Protein AF-A0A673C4E5-F1 (afdb_monomer)

Sequence (750 aa):
MSKHEDSWERLDKEFDHCLLDMKPYVLKHPNKTERQRCAIWIKKFCDPASWGSGLLGRRNRNLYARLLLHMLKRGDLEGPFNTKPEPGTLKTLPTYMVMTNLQLLQVEELFRKNGEIEEVKSLYRAKQKESEELIRKLERKVQSVLRESQVICESKEKQIAELKKMSDQSADSLKNEWEKKRHAAVAKIEQEKFELQKKHTENIQELLEDTNLRLAKMEAEYNARSQATEQTVRELEFRVKQQSVEVEKGNTLRQKVTQEKAHLEIHIASISAELQEANRRNTMLQKEKEEQSEHYEQTLQKLHAKHETDLSHFQQEHTLSTAKASELIEELEKTVAQLRQQIQDSEHQRQKQVRRLIIFSRLLQVCFCGSILISACVLGYRDVESQLDRARETQRQQIQQADIALEQFKKQVELSSEKAYTDMKLQMEKVEEDLIRSKSLRENQAKEFSQQLDALRQKYEQQMAEQRMQHEQERTRLQQQHSAEKDSLVQERQREVNSLERQARAALQQHQQHTQEWRKRDAQIISDLEAQLTNLNEELQGAHVQHKQQLAEMALLWEEEKQKAFLDKEASLDRLCSDMERIRSDLEGSYQQERDAAQEKTNSRLKQIEKEYSQKLTKSAQVISFLIHLFSPLSFSIPFFPPTELLERTSTDGGGKEALQEKVESLQRQLHSSEKKLLSKELETEEKVTLVRKEYEEKIKGLMPAELRQELEDTIASLKAQVRASLCLWRHLTTFHWGFVYTPPVRSAK

Foldseek 3Di:
DCPFVVLLVVLVVLLVVLVVLCVVLLVPQPDPVLNVLVVQLVVLLVDDFAQDDGNVSSVQSSQSSVLQSLCSVVNHDDPPSVDRDDPHHDDHDDPVSRPPSVVVVVVVVVVVVVVVVVVVVVVVVVVVVVVVVVVVVVVVVVVVVVVVVVVVVVVVVVVVVVVVVVVVVVVVVVVVVVVVVVVVVVVVVVVVVVVVVVVVVVVVVVVVVVVVVVVVVVVVVVVVVVVVVVVVVVVVVVVVVVVVVVVVVVVVVVVVVVVVVVVVVVVVVVVVVVVVVVVVVVVVVVVVVVVVVVVVVVVVVVVVVVVVVVVVVVVVVVVVVVVVVVVVVVVVVVVVVVVVVVVVVVVVVPDDDDDDDDDDDYDYDDDDDDDDDDDYDDDDDDDPVVVVVVVVVVVVVVVVVVVVVVVVVVVVVVVVVVVVVVVVVVVVVVVVVVVVVVVVVVVVVVVVVVVVVVVVVVVVVVVVVVVVVVVVVVVVVVVVVVVVVVVVVVVVVVVVVVVVVVVVVVVVVVVVVVVVVVVVVVVVVVVVVVVVVVVVVVVVVVVVVVVVVVVVVVVVVVVVVVVVVVVVVVVVVVVVVVVVVVVVVVVVVVVVVVVVVVVVVVVVVVVVVVVVVVVVVVVCVVVPPPDDDDDDDDDDDDDDDDDYYDDYYYDDDDDDDPVVVVVVVVVVVVVVVVVVVVVVVVVVVVVVVVVVVVVVVVVVVVVDDPVVVVVVVVVVVVVVVVVVVVVVVVVVVVCVVVVVVDDDDDDDDD

pLDDT: mean 80.07, std 18.92, range [21.81, 98.12]

Radius of gyration: 120.3 Å; Cα contacts (8 Å, |Δi|>4): 89; chains: 1; bounding box: 249×100×386 Å

Mean predicted aligned error: 24.3 Å

Secondary structure (DSSP, 8-state):
-GGGTHHHHHHHHHHHHHHHHHHHHHHH-S-HHHHHHHHHHHHHHT-HHHH-SSHHHHHHHHHHHHHHHHHHHHT---TTTTSPPPSSS-PPPPHHHHHHHHHHHHHHHHHHHHHHHHHHHHHHHHHHHHHHHHHHHHHHHHHHHHHHHHHHHHHHHHHHHHHHHHHHHHHHHHHHHHHHHHHHHHHHHHHHHHHHHHHHHHHHHHHHHHHHHHHHHHHHHHHHHHHHHHHHHHHHHHHHHHHHHHHHHHHHHHHHHHHHHHHHHHHHHHHHHHHHHHHHHHHHHHHHHHHHHHHHHHHHHHHHHHHHHHHHHHHHHHHHHHHHHHHHHHHHHHHHHHHHHHHHHHHTTS--------------------------------SHHHHHHHHHHHHHHHHHHHHHHHHHHHHHHHHHHHHHHHHHHHHHHHHHHHHHHHHHHHHHHHHHHHHHHHHHHHHHHHHHHHHHHHHHHHHHHHHHHHHHHHHHHHHHHHHHHHHHHHHHHHHHHHHHHHHHHHHHHHHHHHHHHHHHHHHHHHHHHHHHHHHHHHHHHHHHHHHHHHHHHHHHHHHHHHHHHHHHHHHHHHHHHHHHHHHHHHHHHHHHHHHHHHHHHHHHHHHHHTT-SS------------------------------SHHHHHHHHHHHHHHHHHHHHHHHHHHHHHHHHHHHHHHHHHHHHHTS-HHHHHHHHHHHHHHHHHHHHHHHHHHHHHHHHHHTT--PPP----

Solvent-accessible surface area (backbone atoms only — not comparable to full-atom values): 42411 Å² total; per-residue (Å²): 131,62,87,59,52,66,65,45,52,56,47,47,59,51,37,54,51,48,51,61,66,29,47,66,43,53,76,63,42,84,52,65,72,55,39,50,32,50,53,52,49,50,53,41,68,72,33,70,83,33,36,40,88,60,72,66,22,50,54,48,44,40,50,55,46,53,51,51,39,52,27,50,74,74,69,56,71,55,85,74,60,65,44,79,82,71,89,63,57,62,77,81,82,63,68,75,73,54,54,61,65,55,54,53,59,54,51,57,54,49,55,53,53,53,48,58,50,50,52,52,52,48,54,49,53,49,54,50,51,53,50,52,53,48,47,63,49,49,54,54,50,52,56,44,54,51,52,53,49,48,54,51,49,56,52,50,50,50,53,50,52,51,53,46,53,55,50,52,54,51,50,50,50,52,47,52,48,52,52,50,53,49,52,53,52,49,54,50,52,53,49,52,51,48,54,50,52,48,50,54,50,49,55,50,50,52,54,51,49,53,51,49,54,52,47,54,49,50,50,51,54,49,51,53,52,50,52,53,51,52,48,54,49,53,51,50,52,50,52,49,54,51,49,51,54,51,50,50,51,52,48,54,50,51,49,50,56,50,50,53,49,52,54,49,53,51,50,52,51,48,54,50,51,52,49,52,49,53,50,50,50,51,56,47,56,51,46,57,49,48,55,48,48,52,52,51,49,56,49,50,52,54,52,50,56,47,51,54,51,54,51,52,49,52,53,51,52,50,52,56,49,54,50,55,57,49,55,56,48,57,54,50,53,54,55,58,54,56,62,57,56,64,54,58,68,63,56,70,79,76,68,80,86,84,88,83,85,85,92,89,88,92,94,90,92,91,92,84,93,85,93,94,93,92,90,90,91,88,88,81,94,78,71,69,65,71,52,54,57,53,53,52,50,54,50,51,52,52,50,53,54,49,53,53,50,50,56,49,52,49,51,52,49,50,57,50,49,52,48,52,50,52,52,53,49,53,50,47,54,51,51,50,50,53,49,50,54,50,48,52,51,54,53,48,52,52,50,51,52,51,52,53,52,52,55,50,48,50,51,51,53,47,53,54,49,51,53,50,51,49,53,51,51,50,51,52,49,52,52,48,49,53,49,52,51,52,52,49,51,51,52,48,54,50,50,50,53,57,47,52,51,50,51,52,51,49,53,51,50,50,54,49,50,51,52,53,50,49,53,50,52,53,51,47,54,48,52,55,48,51,51,50,53,51,50,55,48,50,52,51,50,51,51,51,51,50,53,52,46,52,54,48,54,50,51,48,53,56,49,50,54,50,48,48,64,42,51,58,49,49,59,47,47,54,49,51,49,52,53,50,51,48,53,49,50,54,49,52,50,51,52,49,50,52,49,50,52,50,50,48,54,48,48,53,54,48,51,52,50,50,52,58,50,46,62,51,47,63,64,48,53,79,72,62,82,81,70,80,89,86,92,85,92,90,89,91,85,90,89,93,90,91,85,94,90,90,92,88,91,87,89,86,87,88,87,88,62,64,84,55,52,61,52,51,52,52,51,50,57,49,50,55,57,49,50,57,54,48,55,55,48,52,51,57,48,50,54,50,52,52,51,53,50,49,52,51,51,50,51,57,53,72,74,46,58,69,66,62,48,48,54,50,50,51,49,51,48,49,50,53,48,51,53,48,50,51,51,50,50,52,52,47,51,52,50,57,62,50,56,78,76,65,82,81,80,91,80,90,80,136

InterPro domains:
  IPR027831 Domain of unknown function DUF4485 [PF14846] (11-96)
  IPR055310 Centrosomal protein of 112 kDa [PTHR18871] (110-355)

Organism: NCBI:txid375764

Structure (mmCIF, N/CA/C/O backbone):
data_AF-A0A673C4E5-F1
#
_entry.id   AF-A0A673C4E5-F1
#
loop_
_atom_site.group_PDB
_atom_site.id
_atom_site.type_symbol
_atom_site.label_atom_id
_atom_site.label_alt_id
_atom_site.label_comp_id
_atom_site.label_asym_id
_atom_site.label_entity_id
_atom_site.label_seq_id
_atom_site.pdbx_PDB_ins_code
_atom_site.Cartn_x
_atom_site.Cartn_y
_atom_site.Cartn_z
_atom_site.occupancy
_atom_site.B_iso_or_equiv
_atom_site.auth_seq_id
_atom_site.auth_comp_id
_atom_site.auth_asym_id
_atom_site.auth_atom_id
_atom_site.pdbx_PDB_model_num
ATOM 1 N N . MET A 1 1 ? 56.520 -20.745 -122.681 1.00 41.62 1 MET A N 1
ATOM 2 C CA . MET A 1 1 ? 57.682 -21.421 -122.053 1.00 41.62 1 MET A CA 1
ATOM 3 C C . MET A 1 1 ? 58.240 -20.626 -120.852 1.00 41.62 1 MET A C 1
ATOM 5 O O . MET A 1 1 ? 59.419 -20.742 -120.548 1.00 41.62 1 MET A O 1
ATOM 9 N N . SER A 1 2 ? 57.422 -19.867 -120.108 1.00 53.09 2 SER A N 1
ATOM 10 C CA . SER A 1 2 ? 57.928 -18.725 -119.317 1.00 53.09 2 SER A CA 1
ATOM 11 C C . SER A 1 2 ? 58.584 -19.019 -117.961 1.00 53.09 2 SER A C 1
ATOM 13 O O . SER A 1 2 ? 59.345 -18.189 -117.477 1.00 53.09 2 SER A O 1
ATOM 15 N N . LYS A 1 3 ? 58.387 -20.197 -117.344 1.00 52.28 3 LYS A N 1
ATOM 16 C CA . LYS A 1 3 ? 58.922 -20.492 -115.989 1.00 52.28 3 LYS A CA 1
ATOM 17 C C . LYS A 1 3 ? 60.459 -20.443 -115.854 1.00 52.28 3 LYS A C 1
ATOM 19 O O . LYS A 1 3 ? 60.964 -20.518 -114.735 1.00 52.28 3 LYS A O 1
ATOM 24 N N . HIS A 1 4 ? 61.211 -20.328 -116.951 1.00 47.28 4 HIS A N 1
ATOM 25 C CA . HIS A 1 4 ? 62.660 -20.099 -116.907 1.00 47.28 4 HIS A CA 1
ATOM 26 C C . HIS A 1 4 ? 63.066 -18.618 -116.959 1.00 47.28 4 HIS A C 1
ATOM 28 O O . HIS A 1 4 ? 64.137 -18.289 -116.452 1.00 47.28 4 HIS A O 1
ATOM 34 N N . GLU A 1 5 ? 62.224 -17.732 -117.495 1.00 53.78 5 GLU A N 1
ATOM 35 C CA . GLU A 1 5 ? 62.552 -16.319 -117.739 1.00 53.78 5 GLU A CA 1
ATOM 36 C C . GLU A 1 5 ? 62.464 -15.486 -116.445 1.00 53.78 5 GLU A C 1
ATOM 38 O O . GLU A 1 5 ? 63.414 -14.773 -116.117 1.00 53.78 5 GLU A O 1
ATOM 43 N N . ASP A 1 6 ? 61.438 -15.700 -115.609 1.00 58.31 6 ASP A N 1
ATOM 44 C CA . ASP A 1 6 ? 61.324 -15.082 -114.269 1.00 58.31 6 ASP A CA 1
ATOM 45 C C . ASP A 1 6 ? 62.566 -15.342 -113.392 1.00 58.31 6 ASP A C 1
ATOM 47 O O . ASP A 1 6 ? 63.070 -14.470 -112.675 1.00 58.31 6 ASP A O 1
ATOM 51 N N . SER A 1 7 ? 63.100 -16.569 -113.455 1.00 63.78 7 SER A N 1
ATOM 52 C CA . SER A 1 7 ? 64.293 -16.957 -112.695 1.00 63.78 7 SER A CA 1
ATOM 53 C C . SER A 1 7 ? 65.597 -16.437 -113.311 1.00 63.78 7 SER A C 1
ATOM 55 O O . SER A 1 7 ? 66.643 -16.551 -112.666 1.00 63.78 7 SER A O 1
ATOM 57 N N . TRP A 1 8 ? 65.569 -15.901 -114.531 1.00 73.62 8 TRP A N 1
ATOM 58 C CA . TRP A 1 8 ? 66.708 -15.251 -115.174 1.00 73.62 8 TRP A CA 1
ATOM 59 C C . TRP A 1 8 ? 66.759 -13.766 -114.820 1.00 73.62 8 TRP A C 1
ATOM 61 O O . TRP A 1 8 ? 67.805 -13.318 -114.345 1.00 73.62 8 TRP A O 1
ATOM 71 N N . GLU A 1 9 ? 65.636 -13.045 -114.920 1.00 75.44 9 GLU A N 1
ATOM 72 C CA . GLU A 1 9 ? 65.556 -11.641 -114.493 1.00 75.44 9 GLU A CA 1
ATOM 73 C C . GLU A 1 9 ? 65.931 -11.456 -113.022 1.00 75.44 9 GLU A C 1
ATOM 75 O O . GLU A 1 9 ? 66.705 -10.560 -112.687 1.00 75.44 9 GLU A O 1
ATOM 80 N N . ARG A 1 10 ? 65.410 -12.307 -112.125 1.00 78.00 10 ARG A N 1
ATOM 81 C CA . ARG A 1 10 ? 65.698 -12.191 -110.687 1.00 78.00 10 ARG A CA 1
ATOM 82 C C . ARG A 1 10 ? 67.192 -12.337 -110.379 1.00 78.00 10 ARG A C 1
ATOM 84 O O . ARG A 1 10 ? 67.679 -11.698 -109.452 1.00 78.00 10 ARG A O 1
ATOM 91 N N . LEU A 1 11 ? 67.917 -13.150 -111.150 1.00 81.69 11 LEU A N 1
ATOM 92 C CA . LEU A 1 11 ? 69.365 -13.307 -110.997 1.00 81.69 11 LEU A CA 1
ATOM 93 C C . LEU A 1 11 ? 70.153 -12.158 -111.635 1.00 81.69 11 LEU A C 1
ATOM 95 O O . LEU A 1 11 ? 71.233 -11.849 -111.143 1.00 81.69 11 LEU A O 1
ATOM 99 N N . ASP A 1 12 ? 69.648 -11.503 -112.679 1.00 82.25 12 ASP A N 1
ATOM 100 C CA . ASP A 1 12 ? 70.285 -10.285 -113.202 1.00 82.25 12 ASP A CA 1
ATOM 101 C C . ASP A 1 12 ? 70.071 -9.108 -112.246 1.00 82.25 12 ASP A C 1
ATOM 103 O O . ASP A 1 12 ? 71.049 -8.545 -111.772 1.00 82.25 12 ASP A O 1
ATOM 107 N N . LYS A 1 13 ? 68.838 -8.860 -111.787 1.00 84.12 13 LYS A N 1
ATOM 108 C CA . LYS A 1 13 ? 68.521 -7.815 -110.789 1.00 84.12 13 LYS A CA 1
ATOM 109 C C . LYS A 1 13 ? 69.311 -7.970 -109.475 1.00 84.12 13 LYS A C 1
ATOM 111 O O . LYS A 1 13 ? 69.670 -6.976 -108.840 1.00 84.12 13 LYS A O 1
ATOM 116 N N . GLU A 1 14 ? 69.606 -9.210 -109.074 1.00 81.56 14 GLU A N 1
ATOM 117 C CA . GLU A 1 14 ? 70.487 -9.550 -107.943 1.00 81.56 14 GLU A CA 1
ATOM 118 C C . GLU A 1 14 ? 71.975 -9.258 -108.233 1.00 81.56 14 GLU A C 1
ATOM 120 O O . GLU A 1 14 ? 72.704 -8.798 -107.351 1.00 81.56 14 GLU A O 1
ATOM 125 N N . PHE A 1 15 ? 72.431 -9.511 -109.461 1.00 86.00 15 PHE A N 1
ATOM 126 C CA . PHE A 1 15 ? 73.790 -9.213 -109.912 1.00 86.00 15 PHE A CA 1
ATOM 127 C C . PHE A 1 15 ? 74.025 -7.706 -110.061 1.00 86.00 15 PHE A C 1
ATOM 129 O O . PHE A 1 15 ? 75.049 -7.212 -109.598 1.00 86.00 15 PHE A O 1
ATOM 136 N N . ASP A 1 16 ? 73.056 -6.972 -110.605 1.00 85.31 16 ASP A N 1
ATOM 137 C CA . ASP A 1 16 ? 73.108 -5.519 -110.772 1.00 85.31 16 ASP A CA 1
ATOM 138 C C . ASP A 1 16 ? 73.201 -4.808 -109.415 1.00 85.31 16 ASP A C 1
ATOM 140 O O . ASP A 1 16 ? 74.056 -3.941 -109.229 1.00 85.31 16 ASP A O 1
ATOM 144 N N . HIS A 1 17 ? 72.414 -5.245 -108.421 1.00 84.56 17 HIS A N 1
ATOM 145 C CA . HIS A 1 17 ? 72.583 -4.801 -107.033 1.00 84.56 17 HIS A CA 1
ATOM 146 C C . HIS A 1 17 ? 73.992 -5.094 -106.511 1.00 84.56 17 HIS A C 1
ATOM 148 O O . HIS A 1 17 ? 74.620 -4.217 -105.926 1.00 84.56 17 HIS A O 1
ATOM 154 N N . CYS A 1 18 ? 74.522 -6.295 -106.754 1.00 84.25 18 CYS A N 1
ATOM 155 C CA . CYS A 1 18 ? 75.868 -6.666 -106.321 1.00 84.25 18 CYS A CA 1
ATOM 156 C C . CYS A 1 18 ? 76.960 -5.797 -106.981 1.00 84.25 18 CYS A C 1
ATOM 158 O O . CYS A 1 18 ? 77.915 -5.407 -106.310 1.00 84.25 18 CYS A O 1
ATOM 160 N N . LEU A 1 19 ? 76.805 -5.425 -108.258 1.00 84.06 19 LEU A N 1
ATOM 161 C CA . LEU A 1 19 ? 77.699 -4.500 -108.965 1.00 84.06 19 LEU A CA 1
ATOM 162 C C . LEU A 1 19 ? 77.609 -3.059 -108.438 1.00 84.06 19 LEU A C 1
ATOM 164 O O . LEU A 1 19 ? 78.641 -2.395 -108.299 1.00 84.06 19 LEU A O 1
ATOM 168 N N . LEU A 1 20 ? 76.403 -2.572 -108.126 1.00 85.31 20 LEU A N 1
ATOM 169 C CA . LEU A 1 20 ? 76.204 -1.263 -107.494 1.00 85.31 20 LEU A CA 1
ATOM 170 C C . LEU A 1 20 ? 76.880 -1.215 -106.117 1.00 85.31 20 LEU A C 1
ATOM 172 O O . LEU A 1 20 ? 77.634 -0.279 -105.845 1.00 85.31 20 LEU A O 1
ATOM 176 N N . ASP A 1 21 ? 76.697 -2.260 -105.308 1.00 83.75 21 ASP A N 1
ATOM 177 C CA . ASP A 1 21 ? 77.337 -2.424 -104.001 1.00 83.75 21 ASP A CA 1
ATOM 178 C C . ASP A 1 21 ? 78.870 -2.505 -104.106 1.00 83.75 21 ASP A C 1
ATOM 180 O O . ASP A 1 21 ? 79.573 -1.950 -103.266 1.00 83.75 21 ASP A O 1
ATOM 184 N N . MET A 1 22 ? 79.417 -3.157 -105.143 1.00 84.94 22 MET A N 1
ATOM 185 C CA . MET A 1 22 ? 80.870 -3.239 -105.376 1.00 84.94 22 MET A CA 1
ATOM 186 C C . MET A 1 22 ? 81.494 -1.886 -105.710 1.00 84.94 22 MET A C 1
ATOM 188 O O . MET A 1 22 ? 82.628 -1.614 -105.307 1.00 84.94 22 MET A O 1
ATOM 192 N N . LYS A 1 23 ? 80.788 -1.060 -106.490 1.00 82.69 23 LYS A N 1
ATOM 193 C CA . LYS A 1 23 ? 81.294 0.182 -107.093 1.00 82.69 23 LYS A CA 1
ATOM 194 C C . LYS A 1 23 ? 82.092 1.074 -106.122 1.00 82.69 23 LYS A C 1
ATOM 196 O O . LYS A 1 23 ? 83.216 1.433 -106.487 1.00 82.69 23 LYS A O 1
ATOM 201 N N . PRO A 1 24 ? 81.614 1.418 -104.904 1.00 83.44 24 PRO A N 1
ATOM 202 C CA . PRO A 1 24 ? 82.397 2.216 -103.958 1.00 83.44 24 PRO A CA 1
ATOM 203 C C . PRO A 1 24 ? 83.691 1.529 -103.496 1.00 83.44 24 PRO A C 1
ATOM 205 O O . PRO A 1 24 ? 84.716 2.203 -103.407 1.00 83.44 24 PRO A O 1
ATOM 208 N N . TYR A 1 25 ? 83.680 0.217 -103.239 1.00 83.44 25 TYR A N 1
ATOM 209 C CA . TYR A 1 25 ? 84.856 -0.515 -102.748 1.00 83.44 25 TYR A CA 1
ATOM 210 C C . TYR A 1 25 ? 85.902 -0.722 -103.849 1.00 83.44 25 TYR A C 1
ATOM 212 O O . TYR A 1 25 ? 87.081 -0.469 -103.620 1.00 83.44 25 TYR A O 1
ATOM 220 N N . VAL A 1 26 ? 85.490 -1.082 -105.074 1.00 82.25 26 VAL A N 1
ATOM 221 C CA . VAL A 1 26 ? 86.413 -1.225 -106.218 1.00 82.25 26 VAL A CA 1
ATOM 222 C C . VAL A 1 26 ? 87.093 0.106 -106.536 1.00 82.25 26 VAL A C 1
ATOM 224 O O . VAL A 1 26 ? 88.314 0.156 -106.670 1.00 82.25 26 VAL A O 1
ATOM 227 N N . LEU A 1 27 ? 86.334 1.203 -106.634 1.00 83.19 27 LEU A N 1
ATOM 228 C CA . LEU A 1 27 ? 86.898 2.510 -106.991 1.00 83.19 27 LEU A CA 1
ATOM 229 C C . LEU A 1 27 ? 87.848 3.057 -105.915 1.00 83.19 27 LEU A C 1
ATOM 231 O O . LEU A 1 27 ? 88.844 3.696 -106.261 1.00 83.19 27 LEU A O 1
ATOM 235 N N . LYS A 1 28 ? 87.576 2.776 -104.633 1.00 80.56 28 LYS A N 1
ATOM 236 C CA . LYS A 1 28 ? 88.424 3.178 -103.499 1.00 80.56 28 LYS A CA 1
ATOM 237 C C . LYS A 1 28 ? 89.560 2.193 -103.187 1.00 80.56 28 LYS A C 1
ATOM 239 O O . LYS A 1 28 ? 90.436 2.545 -102.404 1.00 80.56 28 LYS A O 1
ATOM 244 N N . HIS A 1 29 ? 89.594 1.005 -103.802 1.00 80.38 29 HIS A N 1
ATOM 245 C CA . HIS A 1 29 ? 90.559 -0.052 -103.474 1.00 80.38 29 HIS A CA 1
ATOM 246 C C . HIS A 1 29 ? 92.016 0.443 -103.583 1.00 80.38 29 HIS A C 1
ATOM 248 O O . HIS A 1 29 ? 92.402 0.883 -104.674 1.00 80.38 29 HIS A O 1
ATOM 254 N N . PRO A 1 30 ? 92.839 0.388 -102.517 1.00 78.06 30 PRO A N 1
ATOM 255 C CA . PRO A 1 30 ? 94.116 1.108 -102.464 1.00 78.06 30 PRO A CA 1
ATOM 256 C C . PRO A 1 30 ? 95.132 0.594 -103.491 1.00 78.06 30 PRO A C 1
ATOM 258 O O . PRO A 1 30 ? 95.766 1.380 -104.195 1.00 78.06 30 PRO A O 1
ATOM 261 N N . ASN A 1 31 ? 95.246 -0.726 -103.649 1.00 80.69 31 ASN A N 1
ATOM 262 C CA . ASN A 1 31 ? 96.171 -1.329 -104.603 1.00 80.69 31 ASN A CA 1
ATOM 263 C C . ASN A 1 31 ? 95.641 -1.226 -106.048 1.00 80.69 31 ASN A C 1
ATOM 265 O O . ASN A 1 31 ? 94.621 -1.827 -106.404 1.00 80.69 31 ASN A O 1
ATOM 269 N N . LYS A 1 32 ? 96.376 -0.496 -106.900 1.00 82.38 32 LYS A N 1
ATOM 270 C CA . LYS A 1 32 ? 96.081 -0.272 -108.329 1.00 82.38 32 LYS A CA 1
ATOM 271 C C . LYS A 1 32 ? 96.042 -1.571 -109.149 1.00 82.38 32 LYS A C 1
ATOM 273 O O . LYS A 1 32 ? 95.197 -1.709 -110.033 1.00 82.38 32 LYS A O 1
ATOM 278 N N . THR A 1 33 ? 96.915 -2.528 -108.842 1.00 80.44 33 THR A N 1
ATOM 279 C CA . THR A 1 33 ? 97.034 -3.817 -109.546 1.00 80.44 33 THR A CA 1
ATOM 280 C C . THR A 1 33 ? 95.901 -4.773 -109.164 1.00 80.44 33 THR A C 1
ATOM 282 O O . THR A 1 33 ? 95.445 -5.568 -109.986 1.00 80.44 33 THR A O 1
ATOM 285 N N . GLU A 1 34 ? 95.401 -4.700 -107.928 1.00 82.44 34 GLU A N 1
ATOM 286 C CA . GLU A 1 34 ? 94.146 -5.363 -107.538 1.00 82.44 34 GLU A CA 1
ATOM 287 C C . GLU A 1 34 ? 92.924 -4.670 -108.141 1.00 82.44 34 GLU A C 1
ATOM 289 O O . GLU A 1 34 ? 92.082 -5.352 -108.712 1.00 82.44 34 GLU A O 1
ATOM 294 N N . ARG A 1 35 ? 92.864 -3.331 -108.154 1.00 83.00 35 ARG A N 1
ATOM 295 C CA . ARG A 1 35 ? 91.781 -2.591 -108.825 1.00 83.00 35 ARG A CA 1
ATOM 296 C C . ARG A 1 35 ? 91.640 -2.993 -110.301 1.00 83.00 35 ARG A C 1
ATOM 298 O O . ARG A 1 35 ? 90.527 -3.191 -110.783 1.00 83.00 35 ARG A O 1
ATOM 305 N N . GLN A 1 36 ? 92.762 -3.186 -111.002 1.00 82.00 36 GLN A N 1
ATOM 306 C CA . GLN A 1 36 ? 92.778 -3.731 -112.364 1.00 82.00 36 GLN A CA 1
ATOM 307 C C . GLN A 1 36 ? 92.357 -5.210 -112.433 1.00 82.00 36 GLN A C 1
ATOM 309 O O . GLN A 1 36 ? 91.584 -5.557 -113.324 1.00 82.00 36 GLN A O 1
ATOM 314 N N . ARG A 1 37 ? 92.793 -6.082 -111.507 1.00 84.81 37 ARG A N 1
ATOM 315 C CA . ARG A 1 37 ? 92.315 -7.482 -111.432 1.00 84.81 37 ARG A CA 1
ATOM 316 C C . ARG A 1 37 ? 90.797 -7.549 -111.221 1.00 84.81 37 ARG A C 1
ATOM 318 O O . ARG A 1 37 ? 90.124 -8.239 -111.981 1.00 84.81 37 ARG A O 1
ATOM 325 N N . CYS A 1 38 ? 90.248 -6.773 -110.287 1.00 83.38 38 CYS A N 1
ATOM 326 C CA . CYS A 1 38 ? 88.807 -6.665 -110.046 1.00 83.38 38 CYS A CA 1
ATOM 327 C C . CYS A 1 38 ? 88.056 -6.160 -111.281 1.00 83.38 38 CYS A C 1
ATOM 329 O O . CYS A 1 38 ? 87.043 -6.743 -111.647 1.00 83.38 38 CYS A O 1
ATOM 331 N N . ALA A 1 39 ? 88.566 -5.138 -111.978 1.00 84.69 39 ALA A N 1
ATOM 332 C CA . ALA A 1 39 ? 87.960 -4.659 -113.222 1.00 84.69 39 ALA A CA 1
ATOM 333 C C . ALA A 1 39 ? 87.948 -5.731 -114.334 1.00 84.69 39 ALA A C 1
ATOM 335 O O . ALA A 1 39 ? 86.976 -5.823 -115.079 1.00 84.69 39 ALA A O 1
ATOM 336 N N . ILE A 1 40 ? 88.986 -6.573 -114.427 1.00 84.44 40 ILE A N 1
ATOM 337 C CA . ILE A 1 40 ? 89.034 -7.701 -115.374 1.00 84.44 40 ILE A CA 1
ATOM 338 C C . ILE A 1 40 ? 88.035 -8.803 -114.972 1.00 84.44 40 ILE A C 1
ATOM 340 O O . ILE A 1 40 ? 87.325 -9.318 -115.834 1.00 84.44 40 ILE A O 1
ATOM 344 N N . TRP A 1 41 ? 87.931 -9.140 -113.682 1.00 87.75 41 TRP A N 1
ATOM 345 C CA . TRP A 1 41 ? 86.951 -10.114 -113.181 1.00 87.75 41 TRP A CA 1
ATOM 346 C C . TRP A 1 41 ? 85.504 -9.635 -113.339 1.00 87.75 41 TRP A C 1
ATOM 348 O O . TRP A 1 41 ? 84.670 -10.398 -113.817 1.00 87.75 41 TRP A O 1
ATOM 358 N N . ILE A 1 42 ? 85.215 -8.366 -113.044 1.00 86.12 42 ILE A N 1
ATOM 359 C CA . ILE A 1 42 ? 83.902 -7.748 -113.274 1.00 86.12 42 ILE A CA 1
ATOM 360 C C . ILE A 1 42 ? 83.583 -7.718 -114.772 1.00 86.12 42 ILE A C 1
ATOM 362 O O . ILE A 1 42 ? 82.487 -8.112 -115.161 1.00 86.12 42 ILE A O 1
ATOM 366 N N . LYS A 1 43 ? 84.547 -7.358 -115.635 1.00 85.38 43 LYS A N 1
ATOM 367 C CA . LYS A 1 43 ? 84.365 -7.452 -117.092 1.00 85.38 43 LYS A CA 1
ATOM 368 C C . LYS A 1 43 ? 84.037 -8.883 -117.536 1.00 85.38 43 LYS A C 1
ATOM 370 O O . LYS A 1 43 ? 83.206 -9.038 -118.422 1.00 85.38 43 LYS A O 1
ATOM 375 N N . LYS A 1 44 ? 84.623 -9.910 -116.905 1.00 83.12 44 LYS A N 1
ATOM 376 C CA . LYS A 1 44 ? 84.242 -11.312 -117.139 1.00 83.12 44 LYS A CA 1
ATOM 377 C C . LYS A 1 44 ? 82.812 -11.590 -116.654 1.00 83.12 44 LYS A C 1
ATOM 379 O O . LYS A 1 44 ? 82.006 -12.107 -117.412 1.00 83.12 44 LYS A O 1
ATOM 384 N N . PHE A 1 45 ? 82.430 -11.184 -115.444 1.00 85.25 45 PHE A N 1
ATOM 385 C CA . PHE A 1 45 ? 81.052 -11.381 -114.963 1.00 85.25 45 PHE A CA 1
ATOM 386 C C . PHE A 1 45 ? 79.990 -10.733 -115.872 1.00 85.25 45 PHE A C 1
ATOM 388 O O . PHE A 1 45 ? 78.899 -11.281 -116.020 1.00 85.25 45 PHE A O 1
ATOM 395 N N . CYS A 1 46 ? 80.316 -9.605 -116.508 1.00 83.81 46 CYS A N 1
ATOM 396 C CA . CYS A 1 46 ? 79.441 -8.921 -117.461 1.00 83.81 46 CYS A CA 1
ATOM 397 C C . CYS A 1 46 ? 79.469 -9.499 -118.892 1.00 83.81 46 CYS A C 1
ATOM 399 O O . CYS A 1 46 ? 78.625 -9.113 -119.692 1.00 83.81 46 CYS A O 1
ATOM 401 N N . ASP A 1 47 ? 80.399 -10.398 -119.236 1.00 81.31 47 ASP A N 1
ATOM 402 C CA . ASP A 1 47 ? 80.522 -11.009 -120.570 1.00 81.31 47 ASP A CA 1
ATOM 403 C C . ASP A 1 47 ? 79.727 -12.333 -120.648 1.00 81.31 47 ASP A C 1
ATOM 405 O O . ASP A 1 47 ? 80.164 -13.329 -120.051 1.00 81.31 47 ASP A O 1
ATOM 409 N N . PRO A 1 48 ? 78.600 -12.394 -121.397 1.00 75.56 48 PRO A N 1
ATOM 410 C CA . PRO A 1 48 ? 77.746 -13.582 -121.480 1.00 75.56 48 PRO A CA 1
ATOM 411 C C . PRO A 1 48 ? 78.440 -14.828 -122.041 1.00 75.56 48 PRO A C 1
ATOM 413 O O . PRO A 1 48 ? 78.071 -15.947 -121.679 1.00 75.56 48 PRO A O 1
ATOM 416 N N . ALA A 1 49 ? 79.464 -14.668 -122.887 1.00 72.12 49 ALA A N 1
ATOM 417 C CA . ALA A 1 49 ? 80.213 -15.800 -123.434 1.00 72.12 49 ALA A CA 1
ATOM 418 C C . ALA A 1 49 ? 81.078 -16.496 -122.366 1.00 72.12 49 ALA A C 1
ATOM 420 O O . ALA A 1 49 ? 81.481 -17.647 -122.531 1.00 72.12 49 ALA A O 1
ATOM 421 N N . SER A 1 50 ? 81.358 -15.813 -121.252 1.00 70.31 50 SER A N 1
ATOM 422 C CA . SER A 1 50 ? 82.398 -16.202 -120.299 1.00 70.31 50 SER A CA 1
ATOM 423 C C . SER A 1 50 ? 81.889 -16.844 -118.998 1.00 70.31 50 SER A C 1
ATOM 425 O O . SER A 1 50 ? 82.691 -17.376 -118.225 1.00 70.31 50 SER A O 1
ATOM 427 N N . TRP A 1 51 ? 80.574 -16.845 -118.750 1.00 70.94 51 TRP A N 1
ATOM 428 C CA . TRP A 1 51 ? 79.937 -17.568 -117.634 1.00 70.94 51 TRP A CA 1
ATOM 429 C C . TRP A 1 51 ? 78.978 -18.689 -118.072 1.00 70.94 51 TRP A C 1
ATOM 431 O O . TRP A 1 51 ? 78.558 -19.481 -117.231 1.00 70.94 51 TRP A O 1
ATOM 441 N N . GLY A 1 52 ? 78.730 -18.831 -119.380 1.00 66.56 52 GLY A N 1
ATOM 442 C CA . GLY A 1 52 ? 78.027 -19.968 -119.983 1.00 66.56 52 GLY A CA 1
ATOM 443 C C . GLY A 1 52 ? 76.500 -19.833 -119.985 1.00 66.56 52 GLY A C 1
ATOM 444 O O . GLY A 1 52 ? 75.894 -19.387 -119.014 1.00 66.56 52 GLY A O 1
ATOM 445 N N . SER A 1 53 ? 75.864 -20.237 -121.088 1.00 65.50 53 SER A N 1
ATOM 446 C CA . SER A 1 53 ? 74.417 -20.062 -121.271 1.00 65.50 53 SER A CA 1
ATOM 447 C C . SER A 1 53 ? 73.583 -20.844 -120.243 1.00 65.50 53 SER A C 1
ATOM 449 O O . SER A 1 53 ? 73.877 -21.997 -119.922 1.00 65.50 53 SER A O 1
ATOM 451 N N . GLY A 1 54 ? 72.504 -20.222 -119.762 1.00 76.94 54 GLY A N 1
ATOM 452 C CA . GLY A 1 54 ? 71.498 -20.842 -118.896 1.00 76.94 54 GLY A CA 1
ATOM 453 C C . GLY A 1 54 ? 71.562 -20.464 -117.410 1.00 76.94 54 GLY A C 1
ATOM 454 O O . GLY A 1 54 ? 72.348 -19.631 -116.955 1.00 76.94 54 GLY A O 1
ATOM 455 N N . LEU A 1 55 ? 70.671 -21.087 -116.630 1.00 74.88 55 LEU A N 1
ATOM 456 C CA . LEU A 1 55 ? 70.414 -20.735 -115.227 1.00 74.88 55 LEU A CA 1
ATOM 457 C C . LEU A 1 55 ? 71.622 -20.976 -114.304 1.00 74.88 55 LEU A C 1
ATOM 459 O O . LEU A 1 55 ? 71.850 -20.208 -113.368 1.00 74.88 55 LEU A O 1
ATOM 463 N N . LEU A 1 56 ? 72.392 -22.040 -114.557 1.00 75.00 56 LEU A N 1
ATOM 464 C CA . LEU A 1 56 ? 73.521 -22.430 -113.711 1.00 75.00 56 LEU A CA 1
ATOM 465 C C . LEU A 1 56 ? 74.682 -21.426 -113.820 1.00 75.00 56 LEU A C 1
ATOM 467 O O . LEU A 1 56 ? 75.245 -21.041 -112.798 1.00 75.00 56 LEU A O 1
ATOM 471 N N . GLY A 1 57 ? 74.966 -20.935 -115.034 1.00 78.38 57 GLY A N 1
ATOM 472 C CA . GLY A 1 57 ? 75.965 -19.893 -115.286 1.00 78.38 57 GLY A CA 1
ATOM 473 C C . GLY A 1 57 ? 75.631 -18.581 -114.573 1.00 78.38 57 GLY A C 1
ATOM 474 O O . GLY A 1 57 ? 76.476 -18.038 -113.864 1.00 78.38 57 GLY A O 1
ATOM 475 N N . ARG A 1 58 ? 74.365 -18.135 -114.642 1.00 82.12 58 ARG A N 1
ATOM 476 C CA . ARG A 1 58 ? 73.867 -16.955 -113.902 1.00 82.12 58 ARG A CA 1
ATOM 477 C C . ARG A 1 58 ? 74.023 -17.112 -112.384 1.00 82.12 58 ARG A C 1
ATOM 479 O O . ARG A 1 58 ? 74.526 -16.208 -111.725 1.00 82.12 58 ARG A O 1
ATOM 486 N N . ARG A 1 59 ? 73.658 -18.269 -111.813 1.00 80.44 59 ARG A N 1
ATOM 487 C CA . ARG A 1 59 ? 73.857 -18.537 -110.372 1.00 80.44 59 ARG A CA 1
ATOM 488 C C . ARG A 1 59 ? 75.339 -18.544 -109.986 1.00 80.44 59 ARG A C 1
ATOM 490 O O . ARG A 1 59 ? 75.692 -17.971 -108.959 1.00 80.44 59 ARG A O 1
ATOM 497 N N . ASN A 1 60 ? 76.206 -19.131 -110.813 1.00 81.38 60 ASN A N 1
ATOM 498 C CA . ASN A 1 60 ? 77.648 -19.149 -110.569 1.00 81.38 60 ASN A CA 1
ATOM 499 C C . ASN A 1 60 ? 78.247 -17.729 -110.639 1.00 81.38 60 ASN A C 1
ATOM 501 O O . ASN A 1 60 ? 78.915 -17.310 -109.697 1.00 81.38 60 ASN A O 1
ATOM 505 N N . ARG A 1 61 ? 77.914 -16.938 -111.673 1.00 86.31 61 ARG A N 1
ATOM 506 C CA . ARG A 1 61 ? 78.251 -15.502 -111.787 1.00 86.31 61 ARG A CA 1
ATOM 507 C C . ARG A 1 61 ? 77.876 -14.737 -110.514 1.00 86.31 61 ARG A C 1
ATOM 509 O O . ARG A 1 61 ? 78.704 -14.008 -109.977 1.00 86.31 61 ARG A O 1
ATOM 516 N N . ASN A 1 62 ? 76.662 -14.932 -110.000 1.00 85.44 62 ASN A N 1
ATOM 517 C CA . ASN A 1 62 ? 76.182 -14.241 -108.802 1.00 85.44 62 ASN A CA 1
ATOM 518 C C . ASN A 1 62 ? 76.915 -14.670 -107.520 1.00 85.44 62 ASN A C 1
ATOM 520 O O . ASN A 1 62 ? 77.145 -13.837 -106.646 1.00 85.44 62 ASN A O 1
ATOM 524 N N . LEU A 1 63 ? 77.311 -15.942 -107.400 1.00 82.69 63 LEU A N 1
ATOM 525 C CA . LEU A 1 63 ? 78.138 -16.426 -106.288 1.00 82.69 63 LEU A CA 1
ATOM 526 C C . LEU A 1 63 ? 79.557 -15.840 -106.346 1.00 82.69 63 LEU A C 1
ATOM 528 O O . LEU A 1 63 ? 80.044 -15.332 -105.338 1.00 82.69 63 LEU A O 1
ATOM 532 N N . TYR A 1 64 ? 80.180 -15.823 -107.528 1.00 83.38 64 TYR A N 1
ATOM 533 C CA . TYR A 1 64 ? 81.454 -15.135 -107.765 1.00 83.38 64 TYR A CA 1
ATOM 534 C C . TYR A 1 64 ? 81.369 -13.634 -107.444 1.00 83.38 64 TYR A C 1
ATOM 536 O O . TYR A 1 64 ? 82.271 -13.093 -106.806 1.00 83.38 64 TYR A O 1
ATOM 544 N N . ALA A 1 65 ? 80.278 -12.969 -107.833 1.00 85.81 65 ALA A N 1
ATOM 545 C CA . ALA A 1 65 ? 80.056 -11.560 -107.535 1.00 85.81 65 ALA A CA 1
ATOM 546 C C . ALA A 1 65 ? 79.900 -11.315 -106.025 1.00 85.81 65 ALA A C 1
ATOM 548 O O . ALA A 1 65 ? 80.625 -10.499 -105.461 1.00 85.81 65 ALA A O 1
ATOM 549 N N . ARG A 1 66 ? 79.037 -12.073 -105.335 1.00 82.69 66 ARG A N 1
ATOM 550 C CA . ARG A 1 66 ? 78.872 -11.978 -103.873 1.00 82.69 66 ARG A CA 1
ATOM 551 C C . ARG A 1 66 ? 80.182 -12.224 -103.120 1.00 82.69 66 ARG A C 1
ATOM 553 O O . ARG A 1 66 ? 80.476 -11.493 -102.177 1.00 82.69 66 ARG A O 1
ATOM 560 N N . LEU A 1 67 ? 80.987 -13.197 -103.557 1.00 83.31 67 LEU A N 1
ATOM 561 C CA . LEU A 1 67 ? 82.295 -13.485 -102.963 1.00 83.31 67 LEU A CA 1
ATOM 562 C C . LEU A 1 67 ? 83.283 -12.324 -103.168 1.00 83.31 67 LEU A C 1
ATOM 564 O O . LEU A 1 67 ? 83.921 -11.899 -102.206 1.00 83.31 67 LEU A O 1
ATOM 568 N N . LEU A 1 68 ? 83.364 -11.766 -104.384 1.00 83.75 68 LEU A N 1
ATOM 569 C CA . LEU A 1 68 ? 84.206 -10.600 -104.672 1.00 83.75 68 LEU A CA 1
ATOM 570 C C . LEU A 1 68 ? 83.765 -9.377 -103.853 1.00 83.75 68 LEU A C 1
ATOM 572 O O . LEU A 1 68 ? 84.606 -8.694 -103.278 1.00 83.75 68 LEU A O 1
ATOM 576 N N . LEU A 1 69 ? 82.458 -9.119 -103.754 1.00 83.75 69 LEU A N 1
ATOM 577 C CA . LEU A 1 69 ? 81.900 -8.026 -102.955 1.00 83.75 69 LEU A CA 1
ATOM 578 C C . LEU A 1 69 ? 82.246 -8.173 -101.465 1.00 83.75 69 LEU A C 1
ATOM 580 O O . LEU A 1 69 ? 82.611 -7.191 -100.825 1.00 83.75 69 LEU A O 1
ATOM 584 N N . HIS A 1 70 ? 82.164 -9.388 -100.917 1.00 80.06 70 HIS A N 1
ATOM 585 C CA . HIS A 1 70 ? 82.523 -9.660 -99.525 1.00 80.06 70 HIS A CA 1
ATOM 586 C C . HIS A 1 70 ? 84.026 -9.461 -99.260 1.00 80.06 70 HIS A C 1
ATOM 588 O O . HIS A 1 70 ? 84.400 -8.786 -98.302 1.00 80.06 70 HIS A O 1
ATOM 594 N N . MET A 1 71 ? 84.890 -9.971 -100.144 1.00 82.38 71 MET A N 1
ATOM 595 C CA . MET A 1 71 ? 86.342 -9.749 -100.077 1.00 82.38 71 MET A CA 1
ATOM 596 C C . MET A 1 71 ? 86.694 -8.254 -100.170 1.00 82.38 71 MET A C 1
ATOM 598 O O . MET A 1 71 ? 87.439 -7.739 -99.341 1.00 82.38 71 MET A O 1
ATOM 602 N N . LEU A 1 72 ? 86.065 -7.512 -101.088 1.00 82.12 72 LEU A N 1
ATOM 603 C CA . LEU A 1 72 ? 86.220 -6.057 -101.214 1.00 82.12 72 LEU A CA 1
ATOM 604 C C . LEU A 1 72 ? 85.708 -5.264 -99.999 1.00 82.12 72 LEU A C 1
ATOM 606 O O . LEU A 1 72 ? 86.264 -4.210 -99.698 1.00 82.12 72 LEU A O 1
ATOM 610 N N . LYS A 1 73 ? 84.666 -5.748 -99.307 1.00 79.75 73 LYS A N 1
ATOM 611 C CA . LYS A 1 73 ? 84.170 -5.160 -98.049 1.00 79.75 73 LYS A CA 1
ATOM 612 C C . LYS A 1 73 ? 85.127 -5.401 -96.876 1.00 79.75 73 LYS A C 1
ATOM 614 O O . LYS A 1 73 ? 85.231 -4.533 -96.016 1.00 79.75 73 LYS A O 1
ATOM 619 N N . ARG A 1 74 ? 85.844 -6.532 -96.864 1.00 79.12 74 ARG A N 1
ATOM 620 C CA . ARG A 1 74 ? 86.909 -6.832 -95.888 1.00 79.12 74 ARG A CA 1
ATOM 621 C C . ARG A 1 74 ? 88.238 -6.129 -96.191 1.00 79.12 74 ARG A C 1
ATOM 623 O O . ARG A 1 74 ? 88.962 -5.807 -95.259 1.00 79.12 74 ARG A O 1
ATOM 630 N N . GLY A 1 75 ? 88.544 -5.886 -97.466 1.00 75.00 75 GLY A N 1
ATOM 631 C CA . GLY A 1 75 ? 89.783 -5.249 -97.934 1.00 75.00 75 GLY A CA 1
ATOM 632 C C . GLY A 1 75 ? 90.856 -6.219 -98.452 1.00 75.00 75 GLY A C 1
ATOM 633 O O . GLY A 1 75 ? 91.789 -5.771 -99.114 1.00 75.00 75 GLY A O 1
ATOM 634 N N . ASP A 1 76 ? 90.693 -7.526 -98.225 1.00 78.50 76 ASP A N 1
ATOM 635 C CA . ASP A 1 76 ? 91.634 -8.574 -98.640 1.00 78.50 76 ASP A CA 1
ATOM 636 C C . ASP A 1 76 ? 91.109 -9.344 -99.863 1.00 78.50 76 ASP A C 1
ATOM 638 O O . ASP A 1 76 ? 90.015 -9.912 -99.833 1.00 78.50 76 ASP A O 1
ATOM 642 N N . LEU A 1 77 ? 91.898 -9.402 -100.941 1.00 80.25 77 LEU A N 1
ATOM 643 C CA . LEU A 1 77 ? 91.538 -10.083 -102.193 1.00 80.25 77 LEU A CA 1
ATOM 644 C C . LEU A 1 77 ? 92.311 -11.394 -102.370 1.00 80.25 77 LEU A C 1
ATOM 646 O O . LEU A 1 77 ? 93.413 -11.429 -102.920 1.00 80.25 77 LEU A O 1
ATOM 650 N N . GLU A 1 78 ? 91.696 -12.487 -101.927 1.00 78.62 78 GLU A N 1
ATOM 651 C CA . GLU A 1 78 ? 92.238 -13.845 -102.019 1.00 78.62 78 GLU A CA 1
ATOM 652 C C . GLU A 1 78 ? 91.917 -14.529 -103.368 1.00 78.62 78 GLU A C 1
ATOM 654 O O . GLU A 1 78 ? 91.390 -13.927 -104.310 1.00 78.62 78 GLU A O 1
ATOM 659 N N . GLY A 1 79 ? 92.272 -15.811 -103.500 1.00 73.25 79 GLY A N 1
ATOM 660 C CA . GLY A 1 79 ? 91.906 -16.622 -104.662 1.00 73.25 79 GLY A CA 1
ATOM 661 C C . GLY A 1 79 ? 90.386 -16.824 -104.754 1.00 73.25 79 GLY A C 1
ATOM 662 O O . GLY A 1 79 ? 89.757 -17.082 -103.731 1.00 73.25 79 GLY A O 1
ATOM 663 N N . PRO A 1 80 ? 89.775 -16.737 -105.953 1.00 72.50 80 PRO A N 1
ATOM 664 C CA . PRO A 1 80 ? 90.417 -16.667 -107.272 1.00 72.50 80 PRO A CA 1
ATOM 665 C C . PRO A 1 80 ? 90.804 -15.249 -107.748 1.00 72.50 80 PRO A C 1
ATOM 667 O O . PRO A 1 80 ? 91.507 -15.112 -108.750 1.00 72.50 80 PRO A O 1
ATOM 670 N N . PHE A 1 81 ? 90.381 -14.188 -107.056 1.00 84.12 81 PHE A N 1
ATOM 671 C CA . PHE A 1 81 ? 90.522 -12.794 -107.514 1.00 84.12 81 PHE A CA 1
ATOM 672 C C . PHE A 1 81 ? 91.948 -12.236 -107.439 1.00 84.12 81 PHE A C 1
ATOM 674 O O . PHE A 1 81 ? 92.286 -11.294 -108.161 1.00 84.12 81 PHE A O 1
ATOM 681 N N . ASN A 1 82 ? 92.818 -12.872 -106.654 1.00 80.12 82 ASN A N 1
ATOM 682 C CA . ASN A 1 82 ? 94.259 -12.623 -106.659 1.00 80.12 82 ASN A CA 1
ATOM 683 C C . ASN A 1 82 ? 94.953 -12.963 -108.002 1.00 80.12 82 ASN A C 1
ATOM 685 O O . ASN A 1 82 ? 96.067 -12.493 -108.240 1.00 80.12 82 ASN A O 1
ATOM 689 N N . THR A 1 83 ? 94.312 -13.698 -108.916 1.00 79.00 83 THR A N 1
ATOM 690 C CA . THR A 1 83 ? 94.844 -14.010 -110.258 1.00 79.00 83 THR A CA 1
ATOM 691 C C . THR A 1 83 ? 94.024 -13.352 -111.368 1.00 79.00 83 THR A C 1
ATOM 693 O O . THR A 1 83 ? 92.927 -12.845 -111.136 1.00 79.00 83 THR A O 1
ATOM 696 N N . LYS A 1 84 ? 94.551 -13.313 -112.600 1.00 78.31 84 LYS A N 1
ATOM 697 C CA . LYS A 1 84 ? 93.719 -13.007 -113.777 1.00 78.31 84 LYS A CA 1
ATOM 698 C C . LYS A 1 84 ? 92.812 -14.215 -114.057 1.00 78.31 84 LYS A C 1
ATOM 700 O O . LYS A 1 84 ? 93.302 -15.337 -113.951 1.00 78.31 84 LYS A O 1
ATOM 705 N N . PRO A 1 85 ? 91.539 -14.018 -114.441 1.00 80.81 85 PRO A N 1
ATOM 706 C CA . PRO A 1 85 ? 90.659 -15.133 -114.761 1.00 80.81 85 PRO A CA 1
ATOM 707 C C . PRO A 1 85 ? 91.185 -15.925 -115.962 1.00 80.81 85 PRO A C 1
ATOM 709 O O . PRO A 1 85 ? 91.617 -15.344 -116.958 1.00 80.81 85 PRO A O 1
ATOM 712 N N . GLU A 1 86 ? 91.096 -17.251 -115.878 1.00 75.31 86 GLU A N 1
ATOM 713 C CA . GLU A 1 86 ? 91.439 -18.161 -116.974 1.00 75.31 86 GLU A CA 1
ATOM 714 C C . GLU A 1 86 ? 90.557 -17.912 -118.221 1.00 75.31 86 GLU A C 1
ATOM 716 O O . GLU A 1 86 ? 89.400 -17.482 -118.079 1.00 75.31 86 GLU A O 1
ATOM 721 N N . PRO A 1 87 ? 91.049 -18.213 -119.440 1.00 71.88 87 PRO A N 1
ATOM 722 C CA . PRO A 1 87 ? 90.221 -18.263 -120.646 1.00 71.88 87 PRO A CA 1
ATOM 723 C C . PRO A 1 87 ? 89.097 -19.307 -120.537 1.00 71.88 87 PRO A C 1
ATOM 725 O O . PRO A 1 87 ? 89.262 -20.340 -119.894 1.00 71.88 87 PRO A O 1
ATOM 728 N N . GLY A 1 88 ? 87.964 -19.060 -121.201 1.00 75.69 88 GLY A N 1
ATOM 729 C CA . GLY A 1 88 ? 86.795 -19.950 -121.168 1.00 75.69 88 GLY A CA 1
ATOM 730 C C . GLY A 1 88 ? 85.816 -19.658 -120.024 1.00 75.69 88 GLY A C 1
ATOM 731 O O . GLY A 1 88 ? 85.880 -18.606 -119.382 1.00 75.69 88 GLY A O 1
ATOM 732 N N . THR A 1 89 ? 84.870 -20.569 -119.798 1.00 75.25 89 THR A N 1
ATOM 733 C CA . THR A 1 89 ? 83.741 -20.385 -118.870 1.00 75.25 89 THR A CA 1
ATOM 734 C C . THR A 1 89 ? 84.156 -20.350 -117.392 1.00 75.25 89 THR A C 1
ATOM 736 O O . THR A 1 89 ? 85.162 -20.936 -116.993 1.00 75.25 89 THR A O 1
ATOM 739 N N . LEU A 1 90 ? 83.382 -19.658 -116.546 1.00 79.19 90 LEU A N 1
ATOM 740 C CA . LEU A 1 90 ? 83.553 -19.705 -115.088 1.00 79.19 90 LEU A CA 1
ATOM 741 C C . LEU A 1 90 ? 83.384 -21.143 -114.558 1.00 79.19 90 LEU A C 1
ATOM 743 O O . LEU A 1 90 ? 82.283 -21.695 -114.594 1.00 79.19 90 LEU A O 1
ATOM 747 N N . LYS A 1 91 ? 84.464 -21.710 -114.003 1.00 77.44 91 LYS A N 1
ATOM 748 C CA . LYS A 1 91 ? 84.441 -22.919 -113.156 1.00 77.44 91 LYS A CA 1
ATOM 749 C C . LYS A 1 91 ? 83.525 -22.702 -111.940 1.00 77.44 91 LYS A C 1
ATOM 751 O O . LYS A 1 91 ? 83.264 -21.564 -111.567 1.00 77.44 91 LYS A O 1
ATOM 756 N N . THR A 1 92 ? 83.026 -23.762 -111.310 1.00 74.56 92 THR A N 1
ATOM 757 C CA . THR A 1 92 ? 82.195 -23.655 -110.091 1.00 74.56 92 THR A CA 1
ATOM 758 C C . THR A 1 92 ? 83.059 -23.348 -108.861 1.00 74.56 92 THR A C 1
ATOM 760 O O . THR A 1 92 ? 84.128 -23.939 -108.710 1.00 74.56 92 THR A O 1
ATOM 763 N N . LEU A 1 93 ? 82.603 -22.464 -107.963 1.00 74.69 93 LEU A N 1
ATOM 764 C CA . LEU A 1 93 ? 83.305 -22.196 -106.697 1.00 74.69 93 LEU A CA 1
ATOM 765 C C . LEU A 1 93 ? 83.318 -23.421 -105.757 1.00 74.69 93 LEU A C 1
ATOM 767 O O . LEU A 1 93 ? 82.295 -24.099 -105.635 1.00 74.69 93 LEU A O 1
ATOM 771 N N . PRO A 1 94 ? 84.418 -23.667 -105.018 1.00 74.25 94 PRO A N 1
ATOM 772 C CA . PRO A 1 94 ? 84.448 -24.656 -103.943 1.00 74.25 94 PRO A CA 1
ATOM 773 C C . PRO A 1 94 ? 83.475 -24.322 -102.802 1.00 74.25 94 PRO A C 1
ATOM 775 O O . PRO A 1 94 ? 83.439 -23.194 -102.308 1.00 74.25 94 PRO A O 1
ATOM 778 N N . THR A 1 95 ? 82.741 -25.324 -102.311 1.00 65.88 95 THR A N 1
ATOM 779 C CA . THR A 1 95 ? 81.677 -25.168 -101.298 1.00 65.88 95 THR A CA 1
ATOM 780 C C . THR A 1 95 ? 82.137 -24.462 -100.015 1.00 65.88 95 THR A C 1
ATOM 782 O O . THR A 1 95 ? 81.383 -23.682 -99.431 1.00 65.88 95 THR A O 1
ATOM 785 N N . TYR A 1 96 ? 83.388 -24.677 -99.590 1.00 71.44 96 TYR A N 1
ATOM 786 C CA . TYR A 1 96 ? 83.941 -24.075 -98.370 1.00 71.44 96 TYR A CA 1
ATOM 787 C C . TYR A 1 96 ? 84.078 -22.543 -98.444 1.00 71.44 96 TYR A C 1
ATOM 789 O O . TYR A 1 96 ? 84.024 -21.884 -97.409 1.00 71.44 96 TYR A O 1
ATOM 797 N N . MET A 1 97 ? 84.198 -21.962 -99.646 1.00 66.06 97 MET A N 1
ATOM 798 C CA . MET A 1 97 ? 84.233 -20.504 -99.844 1.00 66.06 97 MET A CA 1
ATOM 799 C C . MET A 1 97 ? 82.844 -19.857 -99.743 1.00 66.06 97 MET A C 1
ATOM 801 O O . MET A 1 97 ? 82.739 -18.647 -99.551 1.00 66.06 97 MET A O 1
ATOM 805 N N . VAL A 1 98 ? 81.773 -20.643 -99.882 1.00 65.44 98 VAL A N 1
ATOM 806 C CA . VAL A 1 98 ? 80.392 -20.139 -99.867 1.00 65.44 98 VAL A CA 1
ATOM 807 C C . VAL A 1 98 ? 79.817 -20.150 -98.448 1.00 65.44 98 VAL A C 1
ATOM 809 O O . VAL A 1 98 ? 79.203 -19.169 -98.037 1.00 65.44 98 VAL A O 1
ATOM 812 N N . MET A 1 99 ? 80.036 -21.223 -97.679 1.00 63.28 99 MET A N 1
ATOM 813 C CA . MET A 1 99 ? 79.406 -21.391 -96.358 1.00 63.28 99 MET A CA 1
ATOM 814 C C . MET A 1 99 ? 79.904 -20.386 -95.307 1.00 63.28 99 MET A C 1
ATOM 816 O O . MET A 1 99 ? 79.095 -19.765 -94.622 1.00 63.28 99 MET A O 1
ATOM 820 N N . THR A 1 100 ? 81.221 -20.188 -95.209 1.00 61.16 100 THR A N 1
ATOM 821 C CA . THR A 1 100 ? 81.860 -19.361 -94.166 1.00 61.16 100 THR A CA 1
ATOM 822 C C . THR A 1 100 ? 81.405 -17.901 -94.199 1.00 61.16 100 THR A C 1
ATOM 824 O O . THR A 1 100 ? 81.081 -17.320 -93.166 1.00 61.16 100 THR A O 1
ATOM 827 N N . ASN A 1 101 ? 81.317 -17.316 -95.395 1.00 59.16 101 ASN A N 1
ATOM 828 C CA . ASN A 1 101 ? 80.940 -15.913 -95.582 1.00 59.16 101 ASN A CA 1
ATOM 829 C C . ASN A 1 101 ? 79.425 -15.670 -95.396 1.00 59.16 101 ASN A C 1
ATOM 831 O O . ASN A 1 101 ? 79.015 -14.564 -95.057 1.00 59.16 101 ASN A O 1
ATOM 835 N N . LEU A 1 102 ? 78.587 -16.700 -95.572 1.00 60.75 102 LEU A N 1
ATOM 836 C CA . LEU A 1 102 ? 77.145 -16.640 -95.286 1.00 60.75 102 LEU A CA 1
ATOM 837 C C . LEU A 1 102 ? 76.842 -16.709 -93.781 1.00 60.75 102 LEU A C 1
ATOM 839 O O . LEU A 1 102 ? 75.894 -16.073 -93.325 1.00 60.75 102 LEU A O 1
ATOM 843 N N . GLN A 1 103 ? 77.656 -17.434 -93.008 1.00 61.94 103 GLN A N 1
ATOM 844 C CA . GLN A 1 103 ? 77.476 -17.570 -91.559 1.00 61.94 103 GLN A CA 1
ATOM 845 C C . GLN A 1 103 ? 77.752 -16.263 -90.797 1.00 61.94 103 GLN A C 1
ATOM 847 O O . GLN A 1 103 ? 77.006 -15.948 -89.872 1.00 61.94 103 GLN A O 1
ATOM 852 N N . LEU A 1 104 ? 78.754 -15.461 -91.194 1.00 62.22 104 LEU A N 1
ATOM 853 C CA . LEU A 1 104 ? 79.025 -14.170 -90.536 1.00 62.22 104 LEU A CA 1
ATOM 854 C C . LEU A 1 104 ? 77.852 -13.180 -90.653 1.00 62.22 104 LEU A C 1
ATOM 856 O O . LEU A 1 104 ? 77.487 -12.553 -89.663 1.00 62.22 104 LEU A O 1
ATOM 860 N N . LEU A 1 105 ? 77.225 -13.079 -91.829 1.00 63.28 105 LEU A N 1
ATOM 861 C CA . LEU A 1 105 ? 76.113 -12.145 -92.064 1.00 63.28 105 LEU A CA 1
ATOM 862 C C . LEU A 1 105 ? 74.899 -12.426 -91.159 1.00 63.28 105 LEU A C 1
ATOM 864 O O . LEU A 1 105 ? 74.227 -11.498 -90.715 1.00 63.28 105 LEU A O 1
ATOM 868 N N . GLN A 1 106 ? 74.640 -13.697 -90.835 1.00 67.62 106 GLN A N 1
ATOM 869 C CA . GLN A 1 106 ? 73.575 -14.070 -89.896 1.00 67.62 106 GLN A CA 1
ATOM 870 C C . GLN A 1 106 ? 73.910 -13.681 -88.447 1.00 67.62 106 GLN A C 1
ATOM 872 O O . GLN A 1 106 ? 73.011 -13.342 -87.679 1.00 67.62 106 GLN A O 1
ATOM 877 N N . VAL A 1 107 ? 75.193 -13.687 -88.069 1.00 71.94 107 VAL A N 1
ATOM 878 C CA . VAL A 1 107 ? 75.646 -13.288 -86.726 1.00 71.94 107 VAL A CA 1
ATOM 879 C C . VAL A 1 107 ? 75.476 -11.779 -86.509 1.00 71.94 107 VAL A C 1
ATOM 881 O O . VAL A 1 107 ? 74.971 -11.375 -85.462 1.00 71.94 107 VAL A O 1
ATOM 884 N N . GLU A 1 108 ? 75.813 -10.944 -87.496 1.00 70.12 108 GLU A N 1
ATOM 885 C CA . GLU A 1 108 ? 75.605 -9.486 -87.422 1.00 70.12 108 GLU A CA 1
ATOM 886 C C . GLU A 1 108 ? 74.117 -9.119 -87.262 1.00 70.12 108 GLU A C 1
ATOM 888 O O . GLU A 1 108 ? 73.755 -8.278 -86.434 1.00 70.12 108 GLU A O 1
ATOM 893 N N . GLU A 1 109 ? 73.229 -9.794 -88.001 1.00 70.12 109 GLU A N 1
ATOM 894 C CA . GLU A 1 109 ? 71.782 -9.584 -87.892 1.00 70.12 109 GLU A CA 1
ATOM 895 C C . GLU A 1 109 ? 71.218 -10.018 -86.526 1.00 70.12 109 GLU A C 1
ATOM 897 O O . GLU A 1 109 ? 70.381 -9.308 -85.953 1.00 70.12 109 GLU A O 1
ATOM 902 N N . LEU A 1 110 ? 71.712 -11.128 -85.965 1.00 76.38 110 LEU A N 1
ATOM 903 C CA . LEU A 1 110 ? 71.348 -11.579 -84.618 1.00 76.38 110 LEU A CA 1
ATOM 904 C C . LEU A 1 110 ? 71.784 -10.584 -83.534 1.00 76.38 110 LEU A C 1
ATOM 906 O O . LEU A 1 110 ? 70.995 -10.305 -82.630 1.00 76.38 110 LEU A O 1
ATOM 910 N N . PHE A 1 111 ? 72.984 -9.998 -83.629 1.00 71.19 111 PHE A N 1
ATOM 911 C CA . PHE A 1 111 ? 73.427 -8.968 -82.679 1.00 71.19 111 PHE A CA 1
ATOM 912 C C . PHE A 1 111 ? 72.510 -7.739 -82.692 1.00 71.19 111 PHE A C 1
ATOM 914 O O . PHE A 1 111 ? 72.094 -7.283 -81.624 1.00 71.19 111 PHE A O 1
ATOM 921 N N . ARG A 1 112 ? 72.120 -7.254 -83.880 1.00 81.00 112 ARG A N 1
ATOM 922 C CA . ARG A 1 112 ? 71.145 -6.159 -84.021 1.00 81.00 112 ARG A CA 1
ATOM 923 C C . ARG A 1 112 ? 69.809 -6.497 -83.354 1.00 81.00 112 ARG A C 1
ATOM 925 O O . ARG A 1 112 ? 69.311 -5.703 -82.558 1.00 81.00 112 ARG A O 1
ATOM 932 N N . LYS A 1 113 ? 69.241 -7.677 -83.634 1.00 85.62 113 LYS A N 1
ATOM 933 C CA . LYS A 1 113 ? 67.960 -8.089 -83.032 1.00 85.62 113 LYS A CA 1
ATOM 934 C C . LYS A 1 113 ? 68.044 -8.304 -81.524 1.00 85.62 113 LYS A C 1
ATOM 936 O O . LYS A 1 113 ? 67.087 -7.989 -80.824 1.00 85.62 113 LYS A O 1
ATOM 941 N N . ASN A 1 114 ? 69.181 -8.755 -81.000 1.00 86.12 114 ASN A N 1
ATOM 942 C CA . ASN A 1 114 ? 69.375 -8.852 -79.556 1.00 86.12 114 ASN A CA 1
ATOM 943 C C . ASN A 1 114 ? 69.456 -7.464 -78.880 1.00 86.12 114 ASN A C 1
ATOM 945 O O . ASN A 1 114 ? 68.979 -7.313 -77.757 1.00 86.12 114 ASN A O 1
ATOM 949 N N . GLY A 1 115 ? 69.980 -6.446 -79.578 1.00 90.06 115 GLY A N 1
ATOM 950 C CA . GLY A 1 115 ? 69.935 -5.043 -79.147 1.00 90.06 115 GLY A CA 1
ATOM 951 C C . GLY A 1 115 ? 68.506 -4.501 -79.035 1.00 90.06 115 GLY A C 1
ATOM 952 O O . GLY A 1 115 ? 68.100 -4.083 -77.952 1.00 90.06 115 GLY A O 1
ATOM 953 N N . GLU A 1 116 ? 67.712 -4.614 -80.109 1.00 90.19 116 GLU A N 1
ATOM 954 C CA . GLU A 1 116 ? 66.281 -4.240 -80.112 1.00 90.19 116 GLU A CA 1
ATOM 955 C C . GLU A 1 116 ? 65.508 -4.921 -78.960 1.00 90.19 116 GLU A C 1
ATOM 957 O O . GLU A 1 116 ? 64.676 -4.308 -78.289 1.00 90.19 116 GLU A O 1
ATOM 962 N N . ILE A 1 117 ? 65.811 -6.195 -78.687 1.00 89.81 117 ILE A N 1
ATOM 963 C CA . ILE A 1 117 ? 65.197 -6.968 -77.601 1.00 89.81 117 ILE A CA 1
ATOM 964 C C . ILE A 1 117 ? 65.591 -6.436 -76.211 1.00 89.81 117 ILE A C 1
ATOM 966 O O . ILE A 1 117 ? 64.731 -6.384 -75.329 1.00 89.81 117 ILE A O 1
ATOM 970 N N . GLU A 1 118 ? 66.846 -6.041 -75.973 1.00 90.50 118 GLU A N 1
ATOM 971 C CA . GLU A 1 118 ? 67.244 -5.454 -74.682 1.00 90.50 118 GLU A CA 1
ATOM 972 C C . GLU A 1 118 ? 66.685 -4.042 -74.466 1.00 90.50 118 GLU A C 1
ATOM 974 O O . GLU A 1 118 ? 66.316 -3.717 -73.335 1.00 90.50 118 GLU A O 1
ATOM 979 N N . GLU A 1 119 ? 66.514 -3.240 -75.520 1.00 91.56 119 GLU A N 1
ATOM 980 C CA . GLU A 1 119 ? 65.799 -1.958 -75.441 1.00 91.56 119 GLU A CA 1
ATOM 981 C C . GLU A 1 119 ? 64.333 -2.163 -75.027 1.00 91.56 119 GLU A C 1
ATOM 983 O O . GLU A 1 119 ? 63.873 -1.558 -74.055 1.00 91.56 119 GLU A O 1
ATOM 988 N N . VAL A 1 120 ? 63.617 -3.097 -75.666 1.00 91.69 120 VAL A N 1
ATOM 989 C CA . VAL A 1 120 ? 62.233 -3.448 -75.292 1.00 91.69 120 VAL A CA 1
ATOM 990 C C . VAL A 1 120 ? 62.156 -4.001 -73.862 1.00 91.69 120 VAL A C 1
ATOM 992 O O . VAL A 1 120 ? 61.286 -3.590 -73.089 1.00 91.69 120 VAL A O 1
ATOM 995 N N . LYS A 1 121 ? 63.092 -4.867 -73.447 1.00 92.88 121 LYS A N 1
ATOM 996 C CA . LYS A 1 121 ? 63.194 -5.332 -72.049 1.00 92.88 121 LYS A CA 1
ATOM 997 C C . LYS A 1 121 ? 63.509 -4.193 -71.076 1.00 92.88 121 LYS A C 1
ATOM 999 O O . LYS A 1 121 ? 63.107 -4.262 -69.917 1.00 92.88 121 LYS A O 1
ATOM 1004 N N . SER A 1 122 ? 64.267 -3.177 -71.487 1.00 94.12 122 SER A N 1
ATOM 1005 C CA . SER A 1 122 ? 64.572 -1.998 -70.667 1.00 94.12 122 SER A CA 1
ATOM 1006 C C . SER A 1 122 ? 63.319 -1.145 -70.458 1.00 94.12 122 SER A C 1
ATOM 1008 O O . SER A 1 122 ? 62.942 -0.874 -69.318 1.00 94.12 122 SER A O 1
ATOM 1010 N N . LEU A 1 123 ? 62.593 -0.838 -71.540 1.00 93.06 123 LEU A N 1
ATOM 1011 C CA . LEU A 1 123 ? 61.316 -0.118 -71.499 1.00 93.06 123 LEU A CA 1
ATOM 1012 C C . LEU A 1 123 ? 60.258 -0.858 -70.666 1.00 93.06 123 LEU A C 1
ATOM 1014 O O . LEU A 1 123 ? 59.573 -0.233 -69.856 1.00 93.06 123 LEU A O 1
ATOM 1018 N N . TYR A 1 124 ? 60.159 -2.186 -70.796 1.00 92.00 124 TYR A N 1
ATOM 1019 C CA . TYR A 1 124 ? 59.247 -2.989 -69.977 1.00 92.00 124 TYR A CA 1
ATOM 1020 C C . TYR A 1 124 ? 59.626 -2.952 -68.487 1.00 92.00 124 TYR A C 1
ATOM 1022 O O . TYR A 1 124 ? 58.767 -2.697 -67.645 1.00 92.00 124 TYR A O 1
ATOM 1030 N N . ARG A 1 125 ? 60.916 -3.123 -68.147 1.00 94.56 125 ARG A N 1
ATOM 1031 C CA . ARG A 1 125 ? 61.415 -3.000 -66.761 1.00 94.56 125 ARG A CA 1
ATOM 1032 C C . ARG A 1 125 ? 61.148 -1.606 -66.177 1.00 94.56 125 ARG A C 1
ATOM 1034 O O . ARG A 1 125 ? 60.751 -1.505 -65.018 1.00 94.56 125 ARG A O 1
ATOM 1041 N N . ALA A 1 126 ? 61.307 -0.546 -66.970 1.00 94.06 126 ALA A N 1
ATOM 1042 C CA . ALA A 1 126 ? 60.983 0.820 -66.561 1.00 94.06 126 ALA A CA 1
ATOM 1043 C C . ALA A 1 126 ? 59.479 0.991 -66.283 1.00 94.06 126 ALA A C 1
ATOM 1045 O O . ALA A 1 126 ? 59.109 1.459 -65.207 1.00 94.06 126 ALA A O 1
ATOM 1046 N N . LYS A 1 127 ? 58.604 0.535 -67.191 1.00 94.06 127 LYS A N 1
ATOM 1047 C CA . LYS A 1 127 ? 57.143 0.618 -67.014 1.00 94.06 127 LYS A CA 1
ATOM 1048 C C . LYS A 1 127 ? 56.621 -0.246 -65.866 1.00 94.06 127 LYS A C 1
ATOM 1050 O O . LYS A 1 127 ? 55.713 0.188 -65.161 1.00 94.06 127 LYS A O 1
ATOM 1055 N N . GLN A 1 128 ? 57.223 -1.409 -65.615 1.00 91.88 128 GLN A N 1
ATOM 1056 C CA . GLN A 1 128 ? 56.946 -2.193 -64.412 1.00 91.88 128 GLN A CA 1
ATOM 1057 C C . GLN A 1 128 ? 57.349 -1.418 -63.146 1.00 91.88 128 GLN A C 1
ATOM 1059 O O . GLN A 1 128 ? 56.557 -1.302 -62.217 1.00 91.88 128 GLN A O 1
ATOM 1064 N N . LYS A 1 129 ? 58.547 -0.822 -63.106 1.00 95.25 129 LYS A N 1
ATOM 1065 C CA . LYS A 1 129 ? 58.994 -0.026 -61.951 1.00 95.25 129 LYS A CA 1
ATOM 1066 C C . LYS A 1 129 ? 58.084 1.182 -61.690 1.00 95.25 129 LYS A C 1
ATOM 1068 O O . LYS A 1 129 ? 57.740 1.438 -60.539 1.00 95.25 129 LYS A O 1
ATOM 1073 N N . GLU A 1 130 ? 57.650 1.885 -62.737 1.00 94.38 130 GLU A N 1
ATOM 1074 C CA . GLU A 1 130 ? 56.659 2.968 -62.638 1.00 94.38 130 GLU A CA 1
ATOM 1075 C C . GLU A 1 130 ? 55.325 2.486 -62.042 1.00 94.38 130 GLU A C 1
ATOM 1077 O O . GLU A 1 130 ? 54.777 3.150 -61.158 1.00 94.38 130 GLU A O 1
ATOM 1082 N N . SER A 1 131 ? 54.805 1.335 -62.489 1.00 89.31 131 SER A N 1
ATOM 1083 C CA . SER A 1 131 ? 53.531 0.800 -61.995 1.00 89.31 131 SER A CA 1
ATOM 1084 C C . SER A 1 131 ? 53.634 0.300 -60.552 1.00 89.31 131 SER A C 1
ATOM 1086 O O . SER A 1 131 ? 52.754 0.595 -59.744 1.00 89.31 131 SER A O 1
ATOM 1088 N N . GLU A 1 132 ? 54.737 -0.346 -60.168 1.00 94.06 132 GLU A N 1
ATOM 1089 C CA . GLU A 1 132 ? 54.994 -0.704 -58.772 1.00 94.06 132 GLU A CA 1
ATOM 1090 C C . GLU A 1 132 ? 55.172 0.534 -57.874 1.00 94.06 132 GLU A C 1
ATOM 1092 O O . GLU A 1 132 ? 54.735 0.540 -56.725 1.00 94.06 132 GLU A O 1
ATOM 1097 N N . GLU A 1 133 ? 55.798 1.609 -58.363 1.00 95.44 133 GLU A N 1
ATOM 1098 C CA . GLU A 1 133 ? 55.879 2.877 -57.629 1.00 95.44 133 GLU A CA 1
ATOM 1099 C C . GLU A 1 133 ? 54.519 3.570 -57.493 1.00 95.44 133 GLU A C 1
ATOM 1101 O O . GLU A 1 133 ? 54.280 4.232 -56.479 1.00 95.44 133 GLU A O 1
ATOM 1106 N N . LEU A 1 134 ? 53.622 3.423 -58.474 1.00 94.56 134 LEU A N 1
ATOM 1107 C CA . LEU A 1 134 ? 52.232 3.869 -58.374 1.00 94.56 134 LEU A CA 1
ATOM 1108 C C . LEU A 1 134 ? 51.473 3.050 -57.320 1.00 94.56 134 LEU A C 1
ATOM 1110 O O . LEU A 1 134 ? 50.846 3.640 -56.441 1.00 94.56 134 LEU A O 1
ATOM 1114 N N . ILE A 1 135 ? 51.593 1.720 -57.347 1.00 94.44 135 ILE A N 1
ATOM 1115 C CA . ILE A 1 135 ? 51.005 0.813 -56.349 1.00 94.44 135 ILE A CA 1
ATOM 1116 C C . ILE A 1 135 ? 51.497 1.196 -54.946 1.00 94.44 135 ILE A C 1
ATOM 1118 O O . ILE A 1 135 ? 50.682 1.552 -54.099 1.00 94.44 135 ILE A O 1
ATOM 1122 N N . ARG A 1 136 ? 52.814 1.328 -54.738 1.00 95.69 136 ARG A N 1
ATOM 1123 C CA . ARG A 1 136 ? 53.413 1.782 -53.464 1.00 95.69 136 ARG A CA 1
ATOM 1124 C C . ARG A 1 136 ? 53.013 3.205 -53.052 1.00 95.69 136 ARG A C 1
ATOM 1126 O O . ARG A 1 136 ? 53.224 3.589 -51.900 1.00 95.69 136 ARG A O 1
ATOM 1133 N N . LYS A 1 137 ? 52.487 4.046 -53.951 1.00 96.25 137 LYS A N 1
ATOM 1134 C CA . LYS A 1 137 ? 51.882 5.355 -53.611 1.00 96.25 137 LYS A CA 1
ATOM 1135 C C . LYS A 1 137 ? 50.412 5.192 -53.200 1.00 96.25 137 LYS A C 1
ATOM 1137 O O . LYS A 1 137 ? 49.992 5.834 -52.240 1.00 96.25 137 LYS A O 1
ATOM 1142 N N . LEU A 1 138 ? 49.655 4.328 -53.876 1.00 93.88 138 LEU A N 1
ATOM 1143 C CA . LEU A 1 138 ? 48.257 4.021 -53.556 1.00 93.88 138 LEU A CA 1
ATOM 1144 C C . LEU A 1 138 ? 48.123 3.252 -52.234 1.00 93.88 138 LEU A C 1
ATOM 1146 O O . LEU A 1 138 ? 47.333 3.659 -51.390 1.00 93.88 138 LEU A O 1
ATOM 1150 N N . GLU A 1 139 ? 48.954 2.238 -51.990 1.00 93.44 139 GLU A N 1
ATOM 1151 C CA . GLU A 1 139 ? 49.020 1.492 -50.723 1.00 93.44 139 GLU A CA 1
ATOM 1152 C C . GLU A 1 139 ? 49.236 2.426 -49.525 1.00 93.44 139 GLU A C 1
ATOM 1154 O O . GLU A 1 139 ? 48.522 2.340 -48.529 1.00 93.44 139 GLU A O 1
ATOM 1159 N N . ARG A 1 140 ? 50.163 3.389 -49.638 1.00 96.75 140 ARG A N 1
ATOM 1160 C CA . ARG A 1 140 ? 50.404 4.395 -48.588 1.00 96.75 140 ARG A CA 1
ATOM 1161 C C . ARG A 1 140 ? 49.222 5.345 -48.382 1.00 96.75 140 ARG A C 1
ATOM 1163 O O . ARG A 1 140 ? 48.972 5.729 -47.242 1.00 96.75 140 ARG A O 1
ATOM 1170 N N . LYS A 1 141 ? 48.480 5.701 -49.441 1.00 96.31 141 LYS A N 1
ATOM 1171 C CA . LYS A 1 141 ? 47.223 6.463 -49.313 1.00 96.31 141 LYS A CA 1
ATOM 1172 C C . LYS A 1 141 ? 46.154 5.642 -48.589 1.00 96.31 141 LYS A C 1
ATOM 1174 O O . LYS A 1 141 ? 45.589 6.137 -47.622 1.00 96.31 141 LYS A O 1
ATOM 1179 N N . VAL A 1 142 ? 45.941 4.386 -48.989 1.00 95.62 142 VAL A N 1
ATOM 1180 C CA . VAL A 1 142 ? 45.000 3.459 -48.335 1.00 95.62 142 VAL A CA 1
ATOM 1181 C C . VAL A 1 142 ? 45.358 3.272 -46.858 1.00 95.62 142 VAL A C 1
ATOM 1183 O O . VAL A 1 142 ? 44.495 3.412 -46.002 1.00 95.62 142 VAL A O 1
ATOM 1186 N N . GLN A 1 143 ? 46.635 3.065 -46.527 1.00 94.75 143 GLN A N 1
ATOM 1187 C CA . GLN A 1 143 ? 47.099 2.986 -45.137 1.00 94.75 143 GLN A CA 1
ATOM 1188 C C . GLN A 1 143 ? 46.897 4.286 -44.345 1.00 94.75 143 GLN A C 1
ATOM 1190 O O . GLN A 1 143 ? 46.773 4.221 -43.124 1.00 94.75 143 GLN A O 1
ATOM 1195 N N . SER A 1 144 ? 46.891 5.456 -44.995 1.00 95.12 144 SER A N 1
ATOM 1196 C CA . SER A 1 144 ? 46.570 6.720 -44.321 1.00 95.12 144 SER A CA 1
ATOM 1197 C C . SER A 1 144 ? 45.079 6.820 -44.031 1.00 95.12 144 SER A C 1
ATOM 1199 O O . SER A 1 144 ? 44.709 6.927 -42.867 1.00 95.12 144 SER A O 1
ATOM 1201 N N . VAL A 1 145 ? 44.235 6.614 -45.045 1.00 94.69 145 VAL A N 1
ATOM 1202 C CA . VAL A 1 145 ? 42.770 6.615 -44.903 1.00 94.69 145 VAL A CA 1
ATOM 1203 C C . VAL A 1 145 ? 42.294 5.567 -43.888 1.00 94.69 145 VAL A C 1
ATOM 1205 O O . VAL A 1 145 ? 41.393 5.847 -43.105 1.00 94.69 145 VAL A O 1
ATOM 1208 N N . LEU A 1 146 ? 42.930 4.391 -43.817 1.00 93.50 146 LEU A N 1
ATOM 1209 C CA . LEU A 1 146 ? 42.641 3.386 -42.785 1.00 93.50 146 LEU A CA 1
ATOM 1210 C C . LEU A 1 146 ? 43.010 3.869 -41.372 1.00 93.50 146 LEU A C 1
ATOM 1212 O O . LEU A 1 146 ? 42.229 3.667 -40.446 1.00 93.50 146 LEU A O 1
ATOM 1216 N N . ARG A 1 147 ? 44.158 4.538 -41.190 1.00 95.19 147 ARG A N 1
ATOM 1217 C CA . ARG A 1 147 ? 44.547 5.132 -39.894 1.00 95.19 147 ARG A CA 1
ATOM 1218 C C . ARG A 1 147 ? 43.633 6.293 -39.499 1.00 95.19 147 ARG A C 1
ATOM 1220 O O . ARG A 1 147 ? 43.254 6.401 -38.339 1.00 95.19 147 ARG A O 1
ATOM 1227 N N . GLU A 1 148 ? 43.249 7.129 -40.456 1.00 93.56 148 GLU A N 1
ATOM 1228 C CA . GLU A 1 148 ? 42.309 8.236 -40.262 1.00 93.56 148 GLU A CA 1
ATOM 1229 C C . GLU A 1 148 ? 40.913 7.708 -39.886 1.00 93.56 148 GLU A C 1
ATOM 1231 O O . GLU A 1 148 ? 40.335 8.147 -38.893 1.00 93.56 148 GLU A O 1
ATOM 1236 N N . SER A 1 149 ? 40.415 6.685 -40.592 1.00 89.25 149 SER A N 1
ATOM 1237 C CA . SER A 1 149 ? 39.157 6.005 -40.266 1.00 89.25 149 SER A CA 1
ATOM 1238 C C . SER A 1 149 ? 39.198 5.330 -38.894 1.00 89.25 149 SER A C 1
ATOM 1240 O O . SER A 1 149 ? 38.220 5.421 -38.158 1.00 89.25 149 SER A O 1
ATOM 1242 N N . GLN A 1 150 ? 40.309 4.688 -38.520 1.00 94.81 150 GLN A N 1
ATOM 1243 C CA . GLN A 1 150 ? 40.479 4.067 -37.201 1.00 94.81 150 GLN A CA 1
ATOM 1244 C C . GLN A 1 150 ? 40.377 5.109 -36.074 1.00 94.81 150 GLN A C 1
ATOM 1246 O O . GLN A 1 150 ? 39.634 4.911 -35.116 1.00 94.81 150 GLN A O 1
ATOM 1251 N N . VAL A 1 151 ? 41.047 6.257 -36.221 1.00 95.75 151 VAL A N 1
ATOM 1252 C CA . VAL A 1 151 ? 40.968 7.373 -35.259 1.00 95.75 151 VAL A CA 1
ATOM 1253 C C . VAL A 1 151 ? 39.549 7.956 -35.182 1.00 95.75 151 VAL A C 1
ATOM 1255 O O . VAL A 1 151 ? 39.090 8.312 -34.094 1.00 95.75 151 VAL A O 1
ATOM 1258 N N . ILE A 1 152 ? 38.822 8.020 -36.303 1.00 93.88 152 ILE A N 1
ATOM 1259 C CA . ILE A 1 152 ? 37.408 8.429 -36.329 1.00 93.88 152 ILE A CA 1
ATOM 1260 C C . ILE A 1 152 ? 36.529 7.413 -35.583 1.00 93.88 152 ILE A C 1
ATOM 1262 O O . ILE A 1 152 ? 35.706 7.829 -34.765 1.00 93.88 152 ILE A O 1
ATOM 1266 N N . CYS A 1 153 ? 36.722 6.107 -35.802 1.00 91.44 153 CYS A N 1
ATOM 1267 C CA . CYS A 1 153 ? 36.011 5.049 -35.080 1.00 91.44 153 CYS A CA 1
ATOM 1268 C C . CYS A 1 153 ? 36.262 5.138 -33.570 1.00 91.44 153 CYS A C 1
ATOM 1270 O O . CYS A 1 153 ? 35.308 5.284 -32.813 1.00 91.44 153 CYS A O 1
ATOM 1272 N N . GLU A 1 154 ? 37.521 5.182 -33.128 1.00 94.69 154 GLU A N 1
ATOM 1273 C CA . GLU A 1 154 ? 37.870 5.308 -31.705 1.00 94.69 154 GLU A CA 1
ATOM 1274 C C . GLU A 1 154 ? 37.317 6.590 -31.063 1.00 94.69 154 GLU A C 1
ATOM 1276 O O . GLU A 1 154 ? 36.934 6.593 -29.893 1.00 94.69 154 GLU A O 1
ATOM 1281 N N . SER A 1 155 ? 37.278 7.698 -31.810 1.00 94.12 155 SER A N 1
ATOM 1282 C CA . SER A 1 155 ? 36.672 8.957 -31.361 1.00 94.12 155 SER A CA 1
ATOM 1283 C C . SER A 1 155 ? 35.155 8.816 -31.179 1.00 94.12 155 SER A C 1
ATOM 1285 O O . SER A 1 155 ? 34.598 9.269 -30.177 1.00 94.12 155 SER A O 1
ATOM 1287 N N . LYS A 1 156 ? 34.478 8.117 -32.099 1.00 94.88 156 LYS A N 1
ATOM 1288 C CA . LYS A 1 156 ? 33.040 7.831 -31.998 1.00 94.88 156 LYS A CA 1
ATOM 1289 C C . LYS A 1 156 ? 32.716 6.820 -30.902 1.00 94.88 156 LYS A C 1
ATOM 1291 O O . LYS A 1 156 ? 31.735 7.016 -30.194 1.00 94.88 156 LYS A O 1
ATOM 1296 N N . GLU A 1 157 ? 33.550 5.810 -30.692 1.00 92.12 157 GLU A N 1
ATOM 1297 C CA . GLU A 1 157 ? 33.420 4.862 -29.581 1.00 92.12 157 GLU A CA 1
ATOM 1298 C C . GLU A 1 157 ? 33.568 5.557 -28.223 1.00 92.12 157 GLU A C 1
ATOM 1300 O O . GLU A 1 157 ? 32.754 5.315 -27.332 1.00 92.12 157 GLU A O 1
ATOM 1305 N N . LYS A 1 158 ? 34.522 6.490 -28.082 1.00 96.75 158 LYS A N 1
ATOM 1306 C CA . LYS A 1 158 ? 34.664 7.339 -26.883 1.00 96.75 158 LYS A CA 1
ATOM 1307 C C . LYS A 1 158 ? 33.418 8.203 -26.657 1.00 96.75 158 LYS A C 1
ATOM 1309 O O . LYS A 1 158 ? 32.854 8.158 -25.569 1.00 96.75 158 LYS A O 1
ATOM 1314 N N . GLN A 1 159 ? 32.910 8.879 -27.694 1.00 94.25 159 GLN A N 1
ATOM 1315 C CA . GLN A 1 159 ? 31.657 9.651 -27.613 1.00 94.25 159 GLN A CA 1
ATOM 1316 C C . GLN A 1 159 ? 30.450 8.775 -27.222 1.00 94.25 159 GLN A C 1
ATOM 1318 O O . GLN A 1 159 ? 29.628 9.183 -26.406 1.00 94.25 159 GLN A O 1
ATOM 1323 N N . ILE A 1 160 ? 30.347 7.550 -27.750 1.00 93.81 160 ILE A N 1
ATOM 1324 C CA . ILE A 1 160 ? 29.286 6.595 -27.390 1.00 93.81 160 ILE A CA 1
ATOM 1325 C C . ILE A 1 160 ? 29.443 6.109 -25.940 1.00 93.81 160 ILE A C 1
ATOM 1327 O O . ILE A 1 160 ? 28.443 5.981 -25.237 1.00 93.81 160 ILE A O 1
ATOM 1331 N N . ALA A 1 161 ? 30.666 5.853 -25.472 1.00 94.00 161 ALA A N 1
ATOM 1332 C CA . ALA A 1 161 ? 30.935 5.445 -24.093 1.00 94.00 161 ALA A CA 1
ATOM 1333 C C . ALA A 1 161 ? 30.634 6.568 -23.084 1.00 94.00 161 ALA A C 1
ATOM 1335 O O . ALA A 1 161 ? 30.055 6.307 -22.031 1.00 94.00 161 ALA A O 1
ATOM 1336 N N . GLU A 1 162 ? 30.962 7.817 -23.420 1.00 95.50 162 GLU A N 1
ATOM 1337 C CA . GLU A 1 162 ? 30.622 9.002 -22.626 1.00 95.50 162 GLU A CA 1
ATOM 1338 C C . GLU A 1 162 ? 29.105 9.224 -22.567 1.00 95.50 162 GLU A C 1
ATOM 1340 O O . GLU A 1 162 ? 28.555 9.376 -21.477 1.00 95.50 162 GLU A O 1
ATOM 1345 N N . LEU A 1 163 ? 28.403 9.157 -23.705 1.00 93.25 163 LEU A N 1
ATOM 1346 C CA . LEU A 1 163 ? 26.941 9.278 -23.752 1.00 93.25 163 LEU A CA 1
ATOM 1347 C C . LEU A 1 163 ? 26.234 8.154 -22.979 1.00 93.25 163 LEU A C 1
ATOM 1349 O O . LEU A 1 163 ? 25.284 8.435 -22.249 1.00 93.25 163 LEU A O 1
ATOM 1353 N N . LYS A 1 164 ? 26.718 6.906 -23.078 1.00 94.44 164 LYS A N 1
ATOM 1354 C CA . LYS A 1 164 ? 26.237 5.789 -22.247 1.00 94.44 164 LYS A CA 1
ATOM 1355 C C . LYS A 1 164 ? 26.443 6.087 -20.767 1.00 94.44 164 LYS A C 1
ATOM 1357 O O . LYS A 1 164 ? 25.469 6.121 -20.032 1.00 94.44 164 LYS A O 1
ATOM 1362 N N . LYS A 1 165 ? 27.663 6.439 -20.351 1.00 97.50 165 LYS A N 1
ATOM 1363 C CA . LYS A 1 165 ? 27.973 6.779 -18.955 1.00 97.50 165 LYS A CA 1
ATOM 1364 C C . LYS A 1 165 ? 27.077 7.896 -18.404 1.00 97.50 165 LYS A C 1
ATOM 1366 O O . LYS A 1 165 ? 26.613 7.781 -17.275 1.00 97.50 165 LYS A O 1
ATOM 1371 N N . MET A 1 166 ? 26.812 8.949 -19.179 1.00 92.31 166 MET A N 1
ATOM 1372 C CA . MET A 1 166 ? 25.896 10.026 -18.773 1.00 92.31 166 MET A CA 1
ATOM 1373 C C . MET A 1 166 ? 24.439 9.543 -18.675 1.00 92.31 166 MET A C 1
ATOM 1375 O O . MET A 1 166 ? 23.737 9.908 -17.731 1.00 92.31 166 MET A O 1
ATOM 1379 N N . SER A 1 167 ? 23.994 8.695 -19.609 1.00 90.38 167 SER A N 1
ATOM 1380 C CA . SER A 1 167 ? 22.681 8.038 -19.569 1.00 90.38 167 SER A CA 1
ATOM 1381 C C . SER A 1 167 ? 22.539 7.161 -18.323 1.00 90.38 167 SER A C 1
ATOM 1383 O O . SER A 1 167 ? 21.600 7.351 -17.552 1.00 90.38 167 SER A O 1
ATOM 1385 N N . ASP A 1 168 ? 23.500 6.273 -18.072 1.00 94.62 168 ASP A N 1
ATOM 1386 C CA . ASP A 1 168 ? 23.521 5.349 -16.936 1.00 94.62 168 ASP A CA 1
ATOM 1387 C C . ASP A 1 168 ? 23.521 6.122 -15.606 1.00 94.62 168 ASP A C 1
ATOM 1389 O O . ASP A 1 168 ? 22.698 5.857 -14.733 1.00 94.62 168 ASP A O 1
ATOM 1393 N N . GLN A 1 169 ? 24.341 7.175 -15.490 1.00 94.94 169 GLN A N 1
ATOM 1394 C CA . GLN A 1 169 ? 24.344 8.076 -14.330 1.00 94.94 169 GLN A CA 1
ATOM 1395 C C . GLN A 1 169 ? 23.003 8.801 -14.118 1.00 94.94 169 GLN A C 1
ATOM 1397 O O . GLN A 1 169 ? 22.619 9.043 -12.972 1.00 94.94 169 GLN A O 1
ATOM 1402 N N . SER A 1 170 ? 22.279 9.140 -15.191 1.00 92.12 170 SER A N 1
ATOM 1403 C CA . SER A 1 170 ? 20.938 9.741 -15.103 1.00 92.12 170 SER A CA 1
ATOM 1404 C C . SER A 1 170 ? 19.847 8.725 -14.734 1.00 92.12 170 SER A C 1
ATOM 1406 O O . SER A 1 170 ? 18.913 9.057 -14.005 1.00 92.12 170 SER A O 1
ATOM 1408 N N . ALA A 1 171 ? 19.991 7.469 -15.166 1.00 91.50 171 ALA A N 1
ATOM 1409 C CA . ALA A 1 171 ? 19.112 6.375 -14.768 1.00 91.50 171 ALA A CA 1
ATOM 1410 C C . ALA A 1 171 ? 19.322 6.012 -13.289 1.00 91.50 171 ALA A C 1
ATOM 1412 O O . ALA A 1 171 ? 18.349 5.872 -12.548 1.00 91.50 171 ALA A O 1
ATOM 1413 N N . ASP A 1 172 ? 20.576 5.941 -12.835 1.00 94.94 172 ASP A N 1
ATOM 1414 C CA . ASP A 1 172 ? 20.917 5.707 -11.432 1.00 94.94 172 ASP A CA 1
ATOM 1415 C C . ASP A 1 172 ? 20.490 6.869 -10.530 1.00 94.94 172 ASP A C 1
ATOM 1417 O O . ASP A 1 172 ? 19.973 6.622 -9.440 1.00 94.94 172 ASP A O 1
ATOM 1421 N N . SER A 1 173 ? 20.643 8.135 -10.935 1.00 95.12 173 SER A N 1
ATOM 1422 C CA . SER A 1 173 ? 20.175 9.263 -10.113 1.00 95.12 173 SER A CA 1
ATOM 1423 C C . SER A 1 173 ? 18.647 9.266 -9.971 1.00 95.12 173 SER A C 1
ATOM 1425 O O . SER A 1 173 ? 18.140 9.366 -8.850 1.00 95.12 173 SER A O 1
ATOM 1427 N N . LEU A 1 174 ? 17.916 9.030 -11.066 1.00 93.25 174 LEU A N 1
ATOM 1428 C CA . LEU A 1 174 ? 16.459 8.891 -11.066 1.00 93.25 174 LEU A CA 1
ATOM 1429 C C . LEU A 1 174 ? 15.996 7.689 -10.223 1.00 93.25 174 LEU A C 1
ATOM 1431 O O . LEU A 1 174 ? 15.057 7.807 -9.435 1.00 93.25 174 LEU A O 1
ATOM 1435 N N . LYS A 1 175 ? 16.676 6.542 -10.329 1.00 93.75 175 LYS A N 1
ATOM 1436 C CA . LYS A 1 175 ? 16.433 5.359 -9.490 1.00 93.75 175 LYS A CA 1
ATOM 1437 C C . LYS A 1 175 ? 16.646 5.675 -8.009 1.00 93.75 175 LYS A C 1
ATOM 1439 O O . LYS A 1 175 ? 15.764 5.395 -7.202 1.00 93.75 175 LYS A O 1
ATOM 1444 N N . ASN A 1 176 ? 17.762 6.314 -7.654 1.00 96.75 176 ASN A N 1
ATOM 1445 C CA . ASN A 1 176 ? 18.054 6.739 -6.283 1.00 96.75 176 ASN A CA 1
ATOM 1446 C C . ASN A 1 176 ? 16.991 7.712 -5.738 1.00 96.75 176 ASN A C 1
ATOM 1448 O O . ASN A 1 176 ? 16.659 7.657 -4.553 1.00 96.75 176 ASN A O 1
ATOM 1452 N N . GLU A 1 177 ? 16.422 8.590 -6.569 1.00 96.50 177 GLU A N 1
ATOM 1453 C CA . GLU A 1 177 ? 15.273 9.409 -6.170 1.00 96.50 177 GLU A CA 1
ATOM 1454 C C . GLU A 1 177 ? 14.012 8.584 -5.903 1.00 96.50 177 GLU A C 1
ATOM 1456 O O . GLU A 1 177 ? 13.341 8.820 -4.898 1.00 96.50 177 GLU A O 1
ATOM 1461 N N . TRP A 1 178 ? 13.664 7.636 -6.777 1.00 92.31 178 TRP A N 1
ATOM 1462 C CA . TRP A 1 178 ? 12.489 6.781 -6.582 1.00 92.31 178 TRP A CA 1
ATOM 1463 C C . TRP A 1 178 ? 12.636 5.859 -5.373 1.00 92.31 178 TRP A C 1
ATOM 1465 O O . TRP A 1 178 ? 11.674 5.677 -4.628 1.00 92.31 178 TRP A O 1
ATOM 1475 N N . GLU A 1 179 ? 13.838 5.350 -5.107 1.00 95.94 179 GLU A N 1
ATOM 1476 C CA . GLU A 1 179 ? 14.132 4.596 -3.890 1.00 95.94 179 GLU A CA 1
ATOM 1477 C C . GLU A 1 179 ? 14.002 5.485 -2.644 1.00 95.94 179 GLU A C 1
ATOM 1479 O O . GLU A 1 179 ? 13.318 5.092 -1.699 1.00 95.94 179 GLU A O 1
ATOM 1484 N N . LYS A 1 180 ? 14.525 6.722 -2.650 1.00 97.81 180 LYS A N 1
ATOM 1485 C CA . LYS A 1 180 ? 14.298 7.695 -1.560 1.00 97.81 180 LYS A CA 1
ATOM 1486 C C . LYS A 1 180 ? 12.811 8.009 -1.355 1.00 97.81 180 LYS A C 1
ATOM 1488 O O . LYS A 1 180 ? 12.344 7.982 -0.219 1.00 97.81 180 LYS A O 1
ATOM 1493 N N . LYS A 1 181 ? 12.054 8.249 -2.433 1.00 97.31 181 LYS A N 1
ATOM 1494 C CA . LYS A 1 181 ? 10.595 8.484 -2.402 1.00 97.31 181 LYS A CA 1
ATOM 1495 C C . LYS A 1 181 ? 9.852 7.274 -1.810 1.00 97.31 181 LYS A C 1
ATOM 1497 O O . LYS A 1 181 ? 9.003 7.454 -0.940 1.00 97.31 181 LYS A O 1
ATOM 1502 N N . ARG A 1 182 ? 10.227 6.047 -2.198 1.00 93.94 182 ARG A N 1
ATOM 1503 C CA . ARG A 1 182 ? 9.717 4.786 -1.626 1.00 93.94 182 ARG A CA 1
ATOM 1504 C C . ARG A 1 182 ? 10.020 4.679 -0.131 1.00 93.94 182 ARG A C 1
ATOM 1506 O O . ARG A 1 182 ? 9.110 4.409 0.641 1.00 93.94 182 ARG A O 1
ATOM 1513 N N . HIS A 1 183 ? 11.266 4.899 0.289 1.00 97.19 183 HIS A N 1
ATOM 1514 C CA . HIS A 1 183 ? 11.651 4.794 1.700 1.00 97.19 183 HIS A CA 1
ATOM 1515 C C . HIS A 1 183 ? 10.978 5.863 2.573 1.00 97.19 183 HIS A C 1
ATOM 1517 O O . HIS A 1 183 ? 10.529 5.541 3.668 1.00 97.19 183 HIS A O 1
ATOM 1523 N N . ALA A 1 184 ? 10.811 7.092 2.075 1.00 96.69 184 ALA A N 1
ATOM 1524 C CA . ALA A 1 184 ? 10.047 8.132 2.764 1.00 96.69 184 ALA A CA 1
ATOM 1525 C C . ALA A 1 184 ? 8.551 7.777 2.897 1.00 96.69 184 ALA A C 1
ATOM 1527 O O . ALA A 1 184 ? 7.960 7.992 3.954 1.00 96.69 184 ALA A O 1
ATOM 1528 N N . ALA A 1 185 ? 7.942 7.194 1.858 1.00 94.31 185 ALA A N 1
ATOM 1529 C CA . ALA A 1 185 ? 6.555 6.730 1.909 1.00 94.31 185 ALA A CA 1
ATOM 1530 C C . ALA A 1 185 ? 6.365 5.558 2.890 1.00 94.31 185 ALA A C 1
ATOM 1532 O O . ALA A 1 185 ? 5.410 5.566 3.663 1.00 94.31 185 ALA A O 1
ATOM 1533 N N . VAL A 1 186 ? 7.291 4.591 2.909 1.00 95.38 186 VAL A N 1
ATOM 1534 C CA . VAL A 1 186 ? 7.293 3.482 3.881 1.00 95.38 186 VAL A CA 1
ATOM 1535 C C . VAL A 1 186 ? 7.425 4.015 5.308 1.00 95.38 186 VAL A C 1
ATOM 1537 O O . VAL A 1 186 ? 6.567 3.714 6.130 1.00 95.38 186 VAL A O 1
ATOM 1540 N N . ALA A 1 187 ? 8.404 4.884 5.582 1.00 96.38 187 ALA A N 1
ATOM 1541 C CA . ALA A 1 187 ? 8.595 5.470 6.910 1.00 96.38 187 ALA A CA 1
ATOM 1542 C C . ALA A 1 187 ? 7.365 6.266 7.393 1.00 96.38 187 ALA A C 1
ATOM 1544 O O . ALA A 1 187 ? 7.007 6.198 8.567 1.00 96.38 187 ALA A O 1
ATOM 1545 N N . LYS A 1 188 ? 6.668 6.973 6.490 1.00 96.56 188 LYS A N 1
ATOM 1546 C CA . LYS A 1 188 ? 5.407 7.666 6.805 1.00 96.56 188 LYS A CA 1
ATOM 1547 C C . LYS A 1 188 ? 4.284 6.687 7.167 1.00 96.56 188 LYS A C 1
ATOM 1549 O O . LYS A 1 188 ? 3.585 6.920 8.146 1.00 96.56 188 LYS A O 1
ATOM 1554 N N . ILE A 1 189 ? 4.138 5.583 6.431 1.00 93.88 189 ILE A N 1
ATOM 1555 C CA . ILE A 1 189 ? 3.145 4.533 6.726 1.00 93.88 189 ILE A CA 1
ATOM 1556 C C . ILE A 1 189 ? 3.478 3.813 8.045 1.00 93.88 189 ILE A C 1
ATOM 1558 O O . ILE A 1 189 ? 2.579 3.500 8.823 1.00 93.88 189 ILE A O 1
ATOM 1562 N N . GLU A 1 190 ? 4.758 3.580 8.337 1.00 95.44 190 GLU A N 1
ATOM 1563 C CA . GLU A 1 190 ? 5.215 3.004 9.607 1.00 95.44 190 GLU A CA 1
ATOM 1564 C C . GLU A 1 190 ? 4.950 3.950 10.790 1.00 95.44 190 GLU A C 1
ATOM 1566 O O . GLU A 1 190 ? 4.469 3.499 11.831 1.00 95.44 190 GLU A O 1
ATOM 1571 N N . GLN A 1 191 ? 5.161 5.259 10.615 1.00 97.25 191 GLN A N 1
ATOM 1572 C CA . GLN A 1 191 ? 4.806 6.280 11.605 1.00 97.25 191 GLN A CA 1
ATOM 1573 C C . GLN A 1 191 ? 3.286 6.376 11.820 1.00 97.25 191 GLN A C 1
ATOM 1575 O O . GLN A 1 191 ? 2.829 6.412 12.960 1.00 97.25 191 GLN A O 1
ATOM 1580 N N . GLU A 1 192 ? 2.486 6.375 10.750 1.00 96.12 192 GLU A N 1
ATOM 1581 C CA . GLU A 1 192 ? 1.018 6.385 10.834 1.00 96.12 192 GLU A CA 1
ATOM 1582 C C . GLU A 1 192 ? 0.485 5.129 11.532 1.00 96.12 192 GLU A C 1
ATOM 1584 O O . GLU A 1 192 ? -0.382 5.224 12.401 1.00 96.12 192 GLU A O 1
ATOM 1589 N N . LYS A 1 193 ? 1.055 3.957 11.230 1.00 96.19 193 LYS A N 1
ATOM 1590 C CA . LYS A 1 193 ? 0.766 2.702 11.933 1.00 96.19 193 LYS A CA 1
ATOM 1591 C C . LYS A 1 193 ? 1.134 2.782 13.418 1.00 96.19 193 LYS A C 1
ATOM 1593 O O . LYS A 1 193 ? 0.363 2.301 14.246 1.00 96.19 193 LYS A O 1
ATOM 1598 N N . PHE A 1 194 ? 2.277 3.378 13.762 1.00 97.12 194 PHE A N 1
ATOM 1599 C CA . PHE A 1 194 ? 2.697 3.555 15.153 1.00 97.12 194 PHE A CA 1
ATOM 1600 C C . PHE A 1 194 ? 1.748 4.484 15.924 1.00 97.12 194 PHE A C 1
ATOM 1602 O O . PHE A 1 194 ? 1.278 4.107 16.994 1.00 97.12 194 PHE A O 1
ATOM 1609 N N . GLU A 1 195 ? 1.386 5.646 15.371 1.00 96.38 195 GLU A N 1
ATOM 1610 C CA . GLU A 1 195 ? 0.426 6.561 16.008 1.00 96.38 195 GLU A CA 1
ATOM 1611 C C . GLU A 1 195 ? -0.986 5.953 16.108 1.00 96.38 195 GLU A C 1
ATOM 1613 O O . GLU A 1 195 ? -1.678 6.178 17.098 1.00 96.38 195 GLU A O 1
ATOM 1618 N N . LEU A 1 196 ? -1.416 5.129 15.143 1.00 96.62 196 LEU A N 1
ATOM 1619 C CA . LEU A 1 196 ? -2.670 4.368 15.245 1.00 96.62 196 LEU A CA 1
ATOM 1620 C C . LEU A 1 196 ? -2.611 3.293 16.342 1.00 96.62 196 LEU A C 1
ATOM 1622 O O . LEU A 1 196 ? -3.560 3.159 17.113 1.00 96.62 196 LEU A O 1
ATOM 1626 N N . GLN A 1 197 ? -1.506 2.550 16.449 1.00 94.75 197 GLN A N 1
ATOM 1627 C CA . GLN A 1 197 ? -1.316 1.545 17.500 1.00 94.75 197 GLN A CA 1
ATOM 1628 C C . GLN A 1 197 ? -1.242 2.193 18.892 1.00 94.75 197 GLN A C 1
ATOM 1630 O O . GLN A 1 197 ? -1.818 1.671 19.849 1.00 94.75 197 GLN A O 1
ATOM 1635 N N . LYS A 1 198 ? -0.583 3.350 18.996 1.00 98.06 198 LYS A N 1
ATOM 1636 C CA . LYS A 1 198 ? -0.520 4.173 20.206 1.00 98.06 198 LYS A CA 1
ATOM 1637 C C . LYS A 1 198 ? -1.915 4.649 20.616 1.00 98.06 198 LYS A C 1
ATOM 1639 O O . LYS A 1 198 ? -2.339 4.301 21.709 1.00 98.06 198 LYS A O 1
ATOM 1644 N N . LYS A 1 199 ? -2.679 5.279 19.714 1.00 97.44 199 LYS A N 1
ATOM 1645 C CA . LYS A 1 199 ? -4.076 5.686 19.971 1.00 97.44 199 LYS A CA 1
ATOM 1646 C C . LYS A 1 199 ? -4.982 4.525 20.365 1.00 97.44 199 LYS A C 1
ATOM 1648 O O . LYS A 1 199 ? -5.804 4.658 21.256 1.00 97.44 199 LYS A O 1
ATOM 1653 N N . HIS A 1 200 ? -4.826 3.359 19.740 1.00 96.62 200 HIS A N 1
ATOM 1654 C CA . HIS A 1 200 ? -5.574 2.164 20.135 1.00 96.62 200 HIS A CA 1
ATOM 1655 C C . HIS A 1 200 ? -5.213 1.695 21.557 1.00 96.62 200 HIS A C 1
ATOM 1657 O O . HIS A 1 200 ? -6.078 1.220 22.287 1.00 96.62 200 HIS A O 1
ATOM 1663 N N . THR A 1 201 ? -3.953 1.860 21.967 1.00 96.69 201 THR A N 1
ATOM 1664 C CA . THR A 1 201 ? -3.495 1.565 23.335 1.00 96.69 201 THR A CA 1
ATOM 1665 C C . THR A 1 201 ? -4.014 2.607 24.332 1.00 96.69 201 THR A C 1
ATOM 1667 O O . THR A 1 201 ? -4.504 2.228 25.390 1.00 96.69 201 THR A O 1
ATOM 1670 N N . GLU A 1 202 ? -3.981 3.895 23.973 1.00 97.38 202 GLU A N 1
ATOM 1671 C CA . GLU A 1 202 ? -4.530 5.013 24.757 1.00 97.38 202 GLU A CA 1
ATOM 1672 C C . GLU A 1 202 ? -6.045 4.831 24.976 1.00 97.38 202 GLU A C 1
ATOM 1674 O O . GLU A 1 202 ? -6.492 4.792 26.118 1.00 97.38 202 GLU A O 1
ATOM 1679 N N . ASN A 1 203 ? -6.820 4.557 23.920 1.00 97.81 203 ASN A N 1
ATOM 1680 C CA . ASN A 1 203 ? -8.260 4.278 24.016 1.00 97.81 203 ASN A CA 1
ATOM 1681 C C . ASN A 1 203 ? -8.584 3.059 24.907 1.00 97.81 203 ASN A C 1
ATOM 1683 O O . ASN A 1 203 ? -9.588 3.060 25.618 1.00 97.81 203 ASN A O 1
ATOM 1687 N N . ILE A 1 204 ? -7.769 1.994 24.864 1.00 97.25 204 ILE A N 1
ATOM 1688 C CA . ILE A 1 204 ? -7.939 0.832 25.756 1.00 97.25 204 ILE A CA 1
ATOM 1689 C C . ILE A 1 204 ? -7.652 1.226 27.207 1.00 97.25 204 ILE A C 1
ATOM 1691 O O . ILE A 1 204 ? -8.388 0.811 28.100 1.00 97.25 204 ILE A O 1
ATOM 1695 N N . GLN A 1 205 ? -6.617 2.033 27.445 1.00 96.56 205 GLN A N 1
ATOM 1696 C CA . GLN A 1 205 ? -6.273 2.520 28.776 1.00 96.56 205 GLN A CA 1
ATOM 1697 C C . GLN A 1 205 ? -7.392 3.405 29.352 1.00 96.56 205 GLN A C 1
ATOM 1699 O O . GLN A 1 205 ? -7.826 3.157 30.473 1.00 96.56 205 GLN A O 1
ATOM 1704 N N . GLU A 1 206 ? -7.938 4.345 28.573 1.00 97.12 206 GLU A N 1
ATOM 1705 C CA . GLU A 1 206 ? -9.084 5.180 28.973 1.00 97.12 206 GLU A CA 1
ATOM 1706 C C . GLU A 1 206 ? -10.327 4.337 29.318 1.00 97.12 206 GLU A C 1
ATOM 1708 O O . GLU A 1 206 ? -10.974 4.567 30.340 1.00 97.12 206 GLU A O 1
ATOM 1713 N N . LEU A 1 207 ? -10.643 3.312 28.514 1.00 97.81 207 LEU A N 1
ATOM 1714 C CA . LEU A 1 207 ? -11.763 2.397 28.780 1.00 97.81 207 LEU A CA 1
ATOM 1715 C C . LEU A 1 207 ? -11.558 1.557 30.050 1.00 97.81 207 LEU A C 1
ATOM 1717 O O . LEU A 1 207 ? -12.519 1.297 30.781 1.00 97.81 207 LEU A O 1
ATOM 1721 N N . LEU A 1 208 ? -10.323 1.131 30.328 1.00 97.44 208 LEU A N 1
ATOM 1722 C CA . LEU A 1 208 ? -9.976 0.446 31.574 1.00 97.44 208 LEU A CA 1
ATOM 1723 C C . LEU A 1 208 ? -10.063 1.399 32.773 1.00 97.44 208 LEU A C 1
ATOM 1725 O O . LEU A 1 208 ? -10.551 0.997 33.827 1.00 97.44 208 LEU A O 1
ATOM 1729 N N . GLU A 1 209 ? -9.647 2.656 32.623 1.00 97.56 209 GLU A N 1
ATOM 1730 C CA . GLU A 1 209 ? -9.707 3.670 33.679 1.00 97.56 209 GLU A CA 1
ATOM 1731 C C . GLU A 1 209 ? -11.147 4.089 34.018 1.00 97.56 209 GLU A C 1
ATOM 1733 O O . GLU A 1 209 ? -11.485 4.098 35.203 1.00 97.56 209 GLU A O 1
ATOM 1738 N N . ASP A 1 210 ? -12.032 4.313 33.036 1.00 98.06 210 ASP A N 1
ATOM 1739 C CA . ASP A 1 210 ? -13.470 4.534 33.292 1.00 98.06 210 ASP A CA 1
ATOM 1740 C C . ASP A 1 210 ? -14.120 3.308 33.954 1.00 98.06 210 ASP A C 1
ATOM 1742 O O . ASP A 1 210 ? -14.835 3.435 34.952 1.00 98.06 210 ASP A O 1
ATOM 1746 N N . THR A 1 211 ? -13.808 2.101 33.468 1.00 97.12 211 THR A N 1
ATOM 1747 C CA . THR A 1 211 ? -14.318 0.854 34.061 1.00 97.12 211 THR A CA 1
ATOM 1748 C C . THR A 1 211 ? -13.876 0.716 35.520 1.00 97.12 211 THR A C 1
ATOM 1750 O O . THR A 1 211 ? -14.706 0.439 36.388 1.00 97.12 211 THR A O 1
ATOM 1753 N N . ASN A 1 212 ? -12.599 0.967 35.822 1.00 97.81 212 ASN A N 1
ATOM 1754 C CA . ASN A 1 212 ? -12.057 0.918 37.180 1.00 97.81 212 ASN A CA 1
ATOM 1755 C C . ASN A 1 212 ? -12.647 2.015 38.081 1.00 97.81 212 ASN A C 1
ATOM 1757 O O . ASN A 1 212 ? -13.004 1.736 39.224 1.00 97.81 212 ASN A O 1
ATOM 1761 N N . LEU A 1 213 ? -12.819 3.241 37.576 1.00 98.12 213 LEU A N 1
ATOM 1762 C CA . LEU A 1 213 ? -13.456 4.342 38.306 1.00 98.12 213 LEU A CA 1
ATOM 1763 C C . LEU A 1 213 ? -14.923 4.021 38.638 1.00 98.12 213 LEU A C 1
ATOM 1765 O O . LEU A 1 213 ? -15.393 4.273 39.752 1.00 98.12 213 LEU A O 1
ATOM 1769 N N . ARG A 1 214 ? -15.644 3.416 37.690 1.00 98.00 214 ARG A N 1
ATOM 1770 C CA . ARG A 1 214 ? -17.032 2.975 37.856 1.00 98.00 214 ARG A CA 1
ATOM 1771 C C . ARG A 1 214 ? -17.158 1.809 38.838 1.00 98.00 214 ARG A C 1
ATOM 1773 O O . ARG A 1 214 ? -18.097 1.808 39.635 1.00 98.00 214 ARG A O 1
ATOM 1780 N N . LEU A 1 215 ? -16.220 0.860 38.818 1.00 97.19 215 LEU A N 1
ATOM 1781 C CA . LEU A 1 215 ? -16.122 -0.219 39.806 1.00 97.19 215 LEU A CA 1
ATOM 1782 C C . LEU A 1 215 ? -15.840 0.340 41.205 1.00 97.19 215 LEU A C 1
ATOM 1784 O O . LEU A 1 215 ? -16.628 0.089 42.110 1.00 97.19 215 LEU A O 1
ATOM 1788 N N . ALA A 1 216 ? -14.822 1.189 41.369 1.00 96.69 216 ALA A N 1
ATOM 1789 C CA . ALA A 1 216 ? -14.491 1.818 42.649 1.00 96.69 216 ALA A CA 1
ATOM 1790 C C . ALA A 1 216 ? -15.660 2.650 43.217 1.00 96.69 216 ALA A C 1
ATOM 1792 O O . ALA A 1 216 ? -15.926 2.625 44.420 1.00 96.69 216 ALA A O 1
ATOM 1793 N N . LYS A 1 217 ? -16.422 3.343 42.356 1.00 97.88 217 LYS A N 1
ATOM 1794 C CA . LYS A 1 217 ? -17.664 4.018 42.760 1.00 97.88 217 LYS A CA 1
ATOM 1795 C C . LYS A 1 217 ? -18.738 3.025 43.221 1.00 97.88 217 LYS A C 1
ATOM 1797 O O . LYS A 1 217 ? -19.376 3.262 44.243 1.00 97.88 217 LYS A O 1
ATOM 1802 N N . MET A 1 218 ? -18.945 1.928 42.493 1.00 96.44 218 MET A N 1
ATOM 1803 C CA . MET A 1 218 ? -19.913 0.887 42.856 1.00 96.44 218 MET A CA 1
ATOM 1804 C C . MET A 1 218 ? -19.540 0.196 44.177 1.00 96.44 218 MET A C 1
ATOM 1806 O O . MET A 1 218 ? -20.417 -0.053 45.002 1.00 96.44 218 MET A O 1
ATOM 1810 N N . GLU A 1 219 ? -18.253 -0.058 44.411 1.00 96.75 219 GLU A N 1
ATOM 1811 C CA . GLU A 1 219 ? -17.719 -0.576 45.674 1.00 96.75 219 GLU A CA 1
ATOM 1812 C C . GLU A 1 219 ? -17.924 0.420 46.820 1.00 96.75 219 GLU A C 1
ATOM 1814 O O . GLU A 1 219 ? -18.389 0.030 47.889 1.00 96.75 219 GLU A O 1
ATOM 1819 N N . ALA A 1 220 ? -17.662 1.713 46.606 1.00 96.75 220 ALA A N 1
ATOM 1820 C CA . ALA A 1 220 ? -17.938 2.754 47.596 1.00 96.75 220 ALA A CA 1
ATOM 1821 C C . ALA A 1 220 ? -19.439 2.853 47.933 1.00 96.75 220 ALA A C 1
ATOM 1823 O O . ALA A 1 220 ? -19.800 2.919 49.109 1.00 96.75 220 ALA A O 1
ATOM 1824 N N . GLU A 1 221 ? -20.325 2.797 46.931 1.00 97.00 221 GLU A N 1
ATOM 1825 C CA . GLU A 1 221 ? -21.777 2.750 47.144 1.00 97.00 221 GLU A CA 1
ATOM 1826 C C . GLU A 1 221 ? -22.221 1.476 47.879 1.00 97.00 221 GLU A C 1
ATOM 1828 O O . GLU A 1 221 ? -23.078 1.549 48.761 1.00 97.00 221 GLU A O 1
ATOM 1833 N N . TYR A 1 222 ? -21.650 0.314 47.551 1.00 97.44 222 TYR A N 1
ATOM 1834 C CA . TYR A 1 222 ? -21.942 -0.948 48.234 1.00 97.44 222 TYR A CA 1
ATOM 1835 C C . TYR A 1 222 ? -21.477 -0.916 49.695 1.00 97.44 222 TYR A C 1
ATOM 1837 O O . TYR A 1 222 ? -22.251 -1.239 50.595 1.00 97.44 222 TYR A O 1
ATOM 1845 N N . ASN A 1 223 ? -20.253 -0.451 49.948 1.00 97.12 223 ASN A N 1
ATOM 1846 C CA . ASN A 1 223 ? -19.690 -0.322 51.289 1.00 97.12 223 ASN A CA 1
ATOM 1847 C C . ASN A 1 223 ? -20.489 0.677 52.142 1.00 97.12 223 ASN A C 1
ATOM 1849 O O . ASN A 1 223 ? -20.781 0.385 53.300 1.00 97.12 223 ASN A O 1
ATOM 1853 N N . ALA A 1 224 ? -20.925 1.804 51.569 1.00 97.00 224 ALA A N 1
ATOM 1854 C CA . ALA A 1 224 ? -21.806 2.755 52.248 1.00 97.00 224 ALA A CA 1
ATOM 1855 C C . ALA A 1 224 ? -23.173 2.135 52.601 1.00 97.00 224 ALA A C 1
ATOM 1857 O O . ALA A 1 224 ? -23.664 2.322 53.715 1.00 97.00 224 ALA A O 1
ATOM 1858 N N . ARG A 1 225 ? -23.769 1.342 51.694 1.00 96.25 225 ARG A N 1
ATOM 1859 C CA . ARG A 1 225 ? -25.007 0.588 51.975 1.00 96.25 225 ARG A CA 1
ATOM 1860 C C . ARG A 1 225 ? -24.792 -0.456 53.075 1.00 96.25 225 ARG A C 1
ATOM 1862 O O . ARG A 1 225 ? -25.612 -0.523 53.985 1.00 96.25 225 ARG A O 1
ATOM 1869 N N . SER A 1 226 ? -23.685 -1.204 53.040 1.00 95.69 226 SER A N 1
ATOM 1870 C CA . SER A 1 226 ? -23.324 -2.185 54.075 1.00 95.69 226 SER A CA 1
ATOM 1871 C C . SER A 1 226 ? -23.201 -1.520 55.448 1.00 95.69 226 SER A C 1
ATOM 1873 O O . SER A 1 226 ? -23.866 -1.936 56.395 1.00 95.69 226 SER A O 1
ATOM 1875 N N . GLN A 1 227 ? -22.448 -0.419 55.542 1.00 96.62 227 GLN A N 1
ATOM 1876 C CA . GLN A 1 227 ? -22.286 0.347 56.782 1.00 96.62 227 GLN A CA 1
ATOM 1877 C C . GLN A 1 227 ? -23.619 0.902 57.308 1.00 96.62 227 GLN A C 1
ATOM 1879 O O . GLN A 1 227 ? -23.870 0.830 58.510 1.00 96.62 227 GLN A O 1
ATOM 1884 N N . ALA A 1 228 ? -24.504 1.393 56.434 1.00 95.56 228 ALA A N 1
ATOM 1885 C CA . ALA A 1 228 ? -25.846 1.827 56.825 1.00 95.56 228 ALA A CA 1
ATOM 1886 C C . ALA A 1 228 ? -26.711 0.655 57.339 1.00 95.56 228 ALA A C 1
ATOM 1888 O O . ALA A 1 228 ? -27.399 0.784 58.355 1.00 95.56 228 ALA A O 1
ATOM 1889 N N . THR A 1 229 ? -26.642 -0.523 56.704 1.00 95.38 229 THR A N 1
ATOM 1890 C CA . THR A 1 229 ? -27.336 -1.715 57.220 1.00 95.38 229 THR A CA 1
ATOM 1891 C C . THR A 1 229 ? -26.760 -2.183 58.557 1.00 95.38 229 THR A C 1
ATOM 1893 O O . THR A 1 229 ? -27.524 -2.465 59.473 1.00 95.38 229 THR A O 1
ATOM 1896 N N . GLU A 1 230 ? -25.439 -2.163 58.745 1.00 96.81 230 GLU A N 1
ATOM 1897 C CA . GLU A 1 230 ? -24.819 -2.467 60.038 1.00 96.81 230 GLU A CA 1
ATOM 1898 C C . GLU A 1 230 ? -25.234 -1.482 61.136 1.00 96.81 230 GLU A C 1
ATOM 1900 O O . GLU A 1 230 ? -25.476 -1.902 62.265 1.00 96.81 230 GLU A O 1
ATOM 1905 N N . GLN A 1 231 ? -25.346 -0.186 60.831 1.00 95.88 231 GLN A N 1
ATOM 1906 C CA . GLN A 1 231 ? -25.837 0.814 61.784 1.00 95.88 231 GLN A CA 1
ATOM 1907 C C . GLN A 1 231 ? -27.272 0.499 62.224 1.00 95.88 231 GLN A C 1
ATOM 1909 O O . GLN A 1 231 ? -27.522 0.385 63.423 1.00 95.88 231 GLN A O 1
ATOM 1914 N N . THR A 1 232 ? -28.187 0.241 61.283 1.00 95.81 232 THR A N 1
ATOM 1915 C CA . THR A 1 232 ? -29.577 -0.120 61.628 1.00 95.81 232 THR A CA 1
ATOM 1916 C C . THR A 1 232 ? -29.680 -1.455 62.379 1.00 95.81 232 THR A C 1
ATOM 1918 O O . THR A 1 232 ? -30.489 -1.573 63.298 1.00 95.81 232 THR A O 1
ATOM 1921 N N . VAL A 1 233 ? -28.823 -2.444 62.087 1.00 95.81 233 VAL A N 1
ATOM 1922 C CA . VAL A 1 233 ? -28.731 -3.692 62.872 1.00 95.81 233 VAL A CA 1
ATOM 1923 C C . VAL A 1 233 ? -28.255 -3.416 64.301 1.00 95.81 233 VAL A C 1
ATOM 1925 O O . VAL A 1 233 ? -28.880 -3.897 65.243 1.00 95.81 233 VAL A O 1
ATOM 1928 N N . ARG A 1 234 ? -27.215 -2.594 64.497 1.00 96.56 234 ARG A N 1
ATOM 1929 C CA . ARG A 1 234 ? -26.714 -2.217 65.835 1.00 96.56 234 ARG A CA 1
ATOM 1930 C C . ARG A 1 234 ? -27.757 -1.430 66.642 1.00 96.56 234 ARG A C 1
ATOM 1932 O O . ARG A 1 234 ? -27.885 -1.652 67.846 1.00 96.56 234 ARG A O 1
ATOM 1939 N N . GLU A 1 235 ? -28.534 -0.558 65.999 1.00 96.88 235 GLU A N 1
ATOM 1940 C CA . GLU A 1 235 ? -29.667 0.144 66.621 1.00 96.88 235 GLU A CA 1
ATOM 1941 C C . GLU A 1 235 ? -30.791 -0.817 67.032 1.00 96.88 235 GLU A C 1
ATOM 1943 O O . GLU A 1 235 ? -31.321 -0.715 68.141 1.00 96.88 235 GLU A O 1
ATOM 1948 N N . LEU A 1 236 ? -31.147 -1.776 66.171 1.00 95.56 236 LEU A N 1
ATOM 1949 C CA . LEU A 1 236 ? -32.144 -2.801 66.484 1.00 95.56 236 LEU A CA 1
ATOM 1950 C C . LEU A 1 236 ? -31.665 -3.726 67.610 1.00 95.56 236 LEU A C 1
ATOM 1952 O O . LEU A 1 236 ? -32.427 -3.982 68.539 1.00 95.56 236 LEU A O 1
ATOM 1956 N N . GLU A 1 237 ? -30.401 -4.153 67.600 1.00 96.56 237 GLU A N 1
ATOM 1957 C CA . GLU A 1 237 ? -29.786 -4.884 68.711 1.00 96.56 237 GLU A CA 1
ATOM 1958 C C . GLU A 1 237 ? -29.835 -4.097 70.023 1.00 96.56 237 GLU A C 1
ATOM 1960 O O . GLU A 1 237 ? -30.143 -4.670 71.068 1.00 96.56 237 GLU A O 1
ATOM 1965 N N . PHE A 1 238 ? -29.518 -2.798 69.997 1.00 96.88 238 PHE A N 1
ATOM 1966 C CA . PHE A 1 238 ? -29.576 -1.947 71.184 1.00 96.88 238 PHE A CA 1
ATOM 1967 C C . PHE A 1 238 ? -31.009 -1.837 71.717 1.00 96.88 238 PHE A C 1
ATOM 1969 O O . PHE A 1 238 ? -31.237 -2.027 72.911 1.00 96.88 238 PHE A O 1
ATOM 1976 N N . ARG A 1 239 ? -31.990 -1.619 70.830 1.00 97.19 239 ARG A N 1
ATOM 1977 C CA . ARG A 1 239 ? -33.416 -1.590 71.186 1.00 97.19 239 ARG A CA 1
ATOM 1978 C C . ARG A 1 239 ? -33.894 -2.920 71.768 1.00 97.19 239 ARG A C 1
ATOM 1980 O O . ARG A 1 239 ? -34.591 -2.904 72.776 1.00 97.19 239 ARG A O 1
ATOM 1987 N N . VAL A 1 240 ? -33.483 -4.055 71.200 1.00 96.25 240 VAL A N 1
ATOM 1988 C CA . VAL A 1 240 ? -33.787 -5.390 71.745 1.00 96.25 240 VAL A CA 1
ATOM 1989 C C . VAL A 1 240 ? -33.150 -5.571 73.126 1.00 96.25 240 VAL A C 1
ATOM 1991 O O . VAL A 1 240 ? -33.837 -5.988 74.053 1.00 96.25 240 VAL A O 1
ATOM 1994 N N . LYS A 1 241 ? -31.878 -5.193 73.313 1.00 95.56 241 LYS A N 1
ATOM 1995 C CA . LYS A 1 241 ? -31.194 -5.245 74.622 1.00 95.56 241 LYS A CA 1
ATOM 1996 C C . LYS A 1 241 ? -31.903 -4.371 75.669 1.00 95.56 241 LYS A C 1
ATOM 1998 O O . LYS A 1 241 ? -32.109 -4.826 76.792 1.00 95.56 241 LYS A O 1
ATOM 2003 N N . GLN A 1 242 ? -32.342 -3.164 75.302 1.00 96.19 242 GLN A N 1
ATOM 2004 C CA . GLN A 1 242 ? -33.148 -2.301 76.172 1.00 96.19 242 GLN A CA 1
ATOM 2005 C C . GLN A 1 242 ? -34.498 -2.949 76.524 1.00 96.19 242 GLN A C 1
ATOM 2007 O O . GLN A 1 242 ? -34.853 -3.014 77.701 1.00 96.19 242 GLN A O 1
ATOM 2012 N N . GLN A 1 243 ? -35.225 -3.470 75.532 1.00 95.62 243 GLN A N 1
ATOM 2013 C CA . GLN A 1 243 ? -36.520 -4.124 75.742 1.00 95.62 243 GLN A CA 1
ATOM 2014 C C . GLN A 1 243 ? -36.404 -5.379 76.619 1.00 95.62 243 GLN A C 1
ATOM 2016 O O . GLN A 1 243 ? -37.259 -5.588 77.476 1.00 95.62 243 GLN A O 1
ATOM 2021 N N . SER A 1 244 ? -35.333 -6.169 76.495 1.00 95.56 244 SER A N 1
ATOM 2022 C CA . SER A 1 244 ? -35.051 -7.285 77.410 1.00 95.56 244 SER A CA 1
ATOM 2023 C C . SER A 1 244 ? -34.899 -6.811 78.858 1.00 95.56 244 SER A C 1
ATOM 2025 O O . SER A 1 244 ? -35.545 -7.359 79.748 1.00 95.56 244 SER A O 1
ATOM 2027 N N . VAL A 1 245 ? -34.136 -5.739 79.101 1.00 96.44 245 VAL A N 1
ATOM 2028 C CA . VAL A 1 245 ? -33.969 -5.151 80.446 1.00 96.44 245 VAL A CA 1
ATOM 2029 C C . VAL A 1 245 ? -35.286 -4.570 80.988 1.00 96.44 245 VAL A C 1
ATOM 2031 O O . VAL A 1 245 ? -35.550 -4.629 82.190 1.00 96.44 245 VAL A O 1
ATOM 2034 N N . GLU A 1 246 ? -36.146 -4.016 80.133 1.00 95.12 246 GLU A N 1
ATOM 2035 C CA . GLU A 1 246 ? -37.491 -3.562 80.518 1.00 95.12 246 GLU A CA 1
ATOM 2036 C C . GLU A 1 246 ? -38.426 -4.738 80.852 1.00 95.12 246 GLU A C 1
ATOM 2038 O O . GLU A 1 246 ? -39.160 -4.675 81.841 1.00 95.12 246 GLU A O 1
ATOM 2043 N N . VAL A 1 247 ? -38.340 -5.850 80.115 1.00 95.88 247 VAL A N 1
ATOM 2044 C CA . VAL A 1 247 ? -39.054 -7.101 80.420 1.00 95.88 247 VAL A CA 1
ATOM 2045 C C . VAL A 1 247 ? -38.554 -7.732 81.724 1.00 95.88 247 VAL A C 1
ATOM 2047 O O . VAL A 1 247 ? -39.371 -8.180 82.525 1.00 95.88 247 VAL A O 1
ATOM 2050 N N . GLU A 1 248 ? -37.251 -7.715 82.008 1.00 95.31 248 GLU A N 1
ATOM 2051 C CA . GLU A 1 248 ? -36.677 -8.178 83.283 1.00 95.31 248 GLU A CA 1
ATOM 2052 C C . GLU A 1 248 ? -37.134 -7.322 84.476 1.00 95.31 248 GLU A C 1
ATOM 2054 O O . GLU A 1 248 ? -37.525 -7.857 85.521 1.00 95.31 248 GLU A O 1
ATOM 2059 N N . LYS A 1 249 ? -37.188 -5.993 84.316 1.00 95.94 249 LYS A N 1
ATOM 2060 C CA . LYS A 1 249 ? -37.805 -5.083 85.299 1.00 95.94 249 LYS A CA 1
ATOM 2061 C C . LYS A 1 249 ? -39.293 -5.403 85.491 1.00 95.94 249 LYS A C 1
ATOM 2063 O O . LYS A 1 249 ? -39.756 -5.514 86.623 1.00 95.94 249 LYS A O 1
ATOM 2068 N N . GLY A 1 250 ? -40.035 -5.641 84.408 1.00 94.62 250 GLY A N 1
ATOM 2069 C CA . GLY A 1 250 ? -41.431 -6.084 84.468 1.00 94.62 250 GLY A CA 1
ATOM 2070 C C . GLY A 1 250 ? -41.614 -7.451 85.145 1.00 94.62 250 GLY A C 1
ATOM 2071 O O . GLY A 1 250 ? -42.594 -7.667 85.854 1.00 94.62 250 GLY A O 1
ATOM 2072 N N . ASN A 1 251 ? -40.666 -8.375 84.981 1.00 94.75 251 ASN A N 1
ATOM 2073 C CA . ASN A 1 251 ? -40.678 -9.690 85.626 1.00 94.75 251 ASN A CA 1
ATOM 2074 C C . ASN A 1 251 ? -40.396 -9.590 87.128 1.00 94.75 251 ASN A C 1
ATOM 2076 O O . ASN A 1 251 ? -41.141 -10.163 87.919 1.00 94.75 251 ASN A O 1
ATOM 2080 N N . THR A 1 252 ? -39.383 -8.822 87.533 1.00 95.62 252 THR A N 1
ATOM 2081 C CA . THR A 1 252 ? -39.062 -8.611 88.956 1.00 95.62 252 THR A CA 1
ATOM 2082 C C . THR A 1 252 ? -40.157 -7.828 89.688 1.00 95.62 252 THR A C 1
ATOM 2084 O O . THR A 1 252 ? -40.480 -8.163 90.827 1.00 95.62 252 THR A O 1
ATOM 2087 N N . LEU A 1 253 ? -40.813 -6.860 89.035 1.00 95.56 253 LEU A N 1
ATOM 2088 C CA . LEU A 1 253 ? -42.019 -6.212 89.568 1.00 95.56 253 LEU A CA 1
ATOM 2089 C C . LEU A 1 253 ? -43.188 -7.200 89.708 1.00 95.56 253 LEU A C 1
ATOM 2091 O O . LEU A 1 253 ? -43.808 -7.254 90.768 1.00 95.56 253 LEU A O 1
ATOM 2095 N N . ARG A 1 254 ? -43.457 -8.041 88.697 1.00 95.12 254 ARG A N 1
ATOM 2096 C CA . ARG A 1 254 ? -44.493 -9.090 88.794 1.00 95.12 254 ARG A CA 1
ATOM 2097 C C . ARG A 1 254 ? -44.206 -10.099 89.909 1.00 95.12 254 ARG A C 1
ATOM 2099 O O . ARG A 1 254 ? -45.138 -10.508 90.598 1.00 95.12 254 ARG A O 1
ATOM 2106 N N . GLN A 1 255 ? -42.943 -10.465 90.129 1.00 94.75 255 GLN A N 1
ATOM 2107 C CA . GLN A 1 255 ? -42.533 -11.328 91.242 1.00 94.75 255 GLN A CA 1
ATOM 2108 C C . GLN A 1 255 ? -42.800 -10.669 92.601 1.00 94.75 255 GLN A C 1
ATOM 2110 O O . GLN A 1 255 ? -43.432 -11.301 93.444 1.00 94.75 255 GLN A O 1
ATOM 2115 N N . LYS A 1 256 ? -42.412 -9.399 92.792 1.00 96.31 256 LYS A N 1
ATOM 2116 C CA . LYS A 1 256 ? -42.696 -8.642 94.026 1.00 96.31 256 LYS A CA 1
ATOM 2117 C C . LYS A 1 256 ? -44.191 -8.552 94.322 1.00 96.31 256 LYS A C 1
ATOM 2119 O O . LYS A 1 256 ? -44.611 -8.954 95.397 1.00 96.31 256 LYS A O 1
ATOM 2124 N N . VAL A 1 257 ? -45.006 -8.149 93.344 1.00 95.06 257 VAL A N 1
ATOM 2125 C CA . VAL A 1 257 ? -46.472 -8.076 93.501 1.00 95.06 257 VAL A CA 1
ATOM 2126 C C . VAL A 1 257 ? -47.078 -9.453 93.813 1.00 95.06 257 VAL A C 1
ATOM 2128 O O . VAL A 1 257 ? -48.035 -9.548 94.574 1.00 95.06 257 VAL A O 1
ATOM 2131 N N . THR A 1 258 ? -46.508 -10.540 93.282 1.00 94.56 258 THR A N 1
ATOM 2132 C CA . THR A 1 258 ? -46.940 -11.914 93.608 1.00 94.56 258 THR A CA 1
ATOM 2133 C C . THR A 1 258 ? -46.563 -12.308 95.042 1.00 94.56 258 THR A C 1
ATOM 2135 O O . THR A 1 258 ? -47.358 -12.952 95.722 1.00 94.56 258 THR A O 1
ATOM 2138 N N . GLN A 1 259 ? -45.386 -11.898 95.527 1.00 95.38 259 GLN A N 1
ATOM 2139 C CA . GLN A 1 259 ? -44.955 -12.099 96.916 1.00 95.38 259 GLN A CA 1
ATOM 2140 C C . GLN A 1 259 ? -45.806 -11.274 97.892 1.00 95.38 259 GLN A C 1
ATOM 2142 O O . GLN A 1 259 ? -46.329 -11.820 98.857 1.00 95.38 259 GLN A O 1
ATOM 2147 N N . GLU A 1 260 ? -46.008 -9.985 97.613 1.00 94.94 260 GLU A N 1
ATOM 2148 C CA . GLU A 1 260 ? -46.879 -9.082 98.377 1.00 94.94 260 GLU A CA 1
ATOM 2149 C C . GLU A 1 260 ? -48.314 -9.620 98.442 1.00 94.94 260 GLU A C 1
ATOM 2151 O O . GLU A 1 260 ? -48.893 -9.700 99.525 1.00 94.94 260 GLU A O 1
ATOM 2156 N N . LYS A 1 261 ? -48.858 -10.089 97.310 1.00 95.12 261 LYS A N 1
ATOM 2157 C CA . LYS A 1 261 ? -50.151 -10.780 97.262 1.00 95.12 261 LYS A CA 1
ATOM 2158 C C . LYS A 1 261 ? -50.168 -12.007 98.185 1.00 95.12 261 LYS A C 1
ATOM 2160 O O . LYS A 1 261 ? -51.085 -12.123 98.990 1.00 95.12 261 LYS A O 1
ATOM 2165 N N . ALA A 1 262 ? -49.173 -12.892 98.102 1.00 94.56 262 ALA A N 1
ATOM 2166 C CA . ALA A 1 262 ? -49.117 -14.093 98.937 1.00 94.56 262 ALA A CA 1
ATOM 2167 C C . ALA A 1 262 ? -49.007 -13.757 100.440 1.00 94.56 262 ALA A C 1
ATOM 2169 O O . ALA A 1 262 ? -49.653 -14.401 101.265 1.00 94.56 262 ALA A O 1
ATOM 2170 N N . HIS A 1 263 ? -48.255 -12.715 100.809 1.00 95.06 263 HIS A N 1
ATOM 2171 C CA . HIS A 1 263 ? -48.208 -12.213 102.185 1.00 95.06 263 HIS A CA 1
ATOM 2172 C C . HIS A 1 263 ? -49.567 -11.670 102.652 1.00 95.06 263 HIS A C 1
ATOM 2174 O O . HIS A 1 263 ? -49.978 -11.951 103.778 1.00 95.06 263 HIS A O 1
ATOM 2180 N N . LEU A 1 264 ? -50.297 -10.945 101.798 1.00 94.19 264 LEU A N 1
ATOM 2181 C CA . LEU A 1 264 ? -51.655 -10.481 102.103 1.00 94.19 264 LEU A CA 1
ATOM 2182 C C . LEU A 1 264 ? -52.651 -11.644 102.225 1.00 94.19 264 LEU A C 1
ATOM 2184 O O . LEU A 1 264 ? -53.460 -11.640 103.147 1.00 94.19 264 LEU A O 1
ATOM 2188 N N . GLU A 1 265 ? -52.567 -12.666 101.369 1.00 95.25 265 GLU A N 1
ATOM 2189 C CA . GLU A 1 265 ? -53.383 -13.887 101.473 1.00 95.25 265 GLU A CA 1
ATOM 2190 C C . GLU A 1 265 ? -53.114 -14.636 102.795 1.00 95.25 265 GLU A C 1
ATOM 2192 O O . GLU A 1 265 ? -54.060 -15.057 103.463 1.00 95.25 265 GLU A O 1
ATOM 2197 N N . ILE A 1 266 ? -51.852 -14.716 103.241 1.00 95.00 266 ILE A N 1
ATOM 2198 C CA . ILE A 1 266 ? -51.476 -15.274 104.554 1.00 95.00 266 ILE A CA 1
ATOM 2199 C C . ILE A 1 266 ? -52.025 -14.421 105.711 1.00 95.00 266 ILE A C 1
ATOM 2201 O O . ILE A 1 266 ? -52.578 -14.973 106.663 1.00 95.00 266 ILE A O 1
ATOM 2205 N N . HIS A 1 267 ? -51.929 -13.089 105.643 1.00 94.75 267 HIS A N 1
ATOM 2206 C CA . HIS A 1 267 ? -52.493 -12.207 106.675 1.00 94.75 267 HIS A CA 1
ATOM 2207 C C . HIS A 1 267 ? -54.023 -12.299 106.754 1.00 94.75 267 HIS A C 1
ATOM 2209 O O . HIS A 1 267 ? -54.570 -12.381 107.853 1.00 94.75 267 HIS A O 1
ATOM 2215 N N . ILE A 1 268 ? -54.715 -12.353 105.612 1.00 93.88 268 ILE A N 1
ATOM 2216 C CA . ILE A 1 268 ? -56.169 -12.562 105.549 1.00 93.88 268 ILE A CA 1
ATOM 2217 C C . ILE A 1 268 ? -56.538 -13.920 106.163 1.00 93.88 268 ILE A C 1
ATOM 2219 O O . ILE A 1 268 ? -57.508 -13.997 106.918 1.00 93.88 268 ILE A O 1
ATOM 2223 N N . ALA A 1 269 ? -55.756 -14.974 105.907 1.00 94.50 269 ALA A N 1
ATOM 2224 C CA . ALA A 1 269 ? -55.959 -16.287 106.519 1.00 94.50 269 ALA A CA 1
ATOM 2225 C C . ALA A 1 269 ? -55.743 -16.271 108.046 1.00 94.50 269 ALA A C 1
ATOM 2227 O O . ALA A 1 269 ? -56.564 -16.843 108.764 1.00 94.50 269 ALA A O 1
ATOM 2228 N N . SER A 1 270 ? -54.711 -15.578 108.552 1.00 95.69 270 SER A N 1
ATOM 2229 C CA . SER A 1 270 ? -54.473 -15.409 109.999 1.00 95.69 270 SER A CA 1
ATOM 2230 C C . SER A 1 270 ? -55.643 -14.696 110.675 1.00 95.69 270 SER A C 1
ATOM 2232 O O . SER A 1 270 ? -56.277 -15.261 111.562 1.00 95.69 270 SER A O 1
ATOM 2234 N N . ILE A 1 271 ? -56.023 -13.518 110.168 1.00 94.19 271 ILE A N 1
ATOM 2235 C CA . ILE A 1 271 ? -57.135 -12.721 110.707 1.00 94.19 271 ILE A CA 1
ATOM 2236 C C . ILE A 1 271 ? -58.456 -13.505 110.630 1.00 94.19 271 ILE A C 1
ATOM 2238 O O . ILE A 1 271 ? -59.271 -13.440 111.547 1.00 94.19 271 ILE A O 1
ATOM 2242 N N . SER A 1 272 ? -58.663 -14.307 109.579 1.00 94.44 272 SER A N 1
ATOM 2243 C CA . SER A 1 272 ? -59.834 -15.188 109.464 1.00 94.44 272 SER A CA 1
ATOM 2244 C C . SER A 1 272 ? -59.828 -16.316 110.502 1.00 94.44 272 SER A C 1
ATOM 2246 O O . SER A 1 272 ? -60.882 -16.652 111.041 1.00 94.44 272 SER A O 1
ATOM 2248 N N . ALA A 1 273 ? -58.665 -16.896 110.813 1.00 94.12 273 ALA A N 1
ATOM 2249 C CA . ALA A 1 273 ? -58.523 -17.919 111.848 1.00 94.12 273 ALA A CA 1
ATOM 2250 C C . ALA A 1 273 ? -58.700 -17.332 113.260 1.00 94.12 273 ALA A C 1
ATOM 2252 O O . ALA A 1 273 ? -59.411 -17.917 114.078 1.00 94.12 273 ALA A O 1
ATOM 2253 N N . GLU A 1 274 ? -58.133 -16.153 113.521 1.00 94.31 274 GLU A N 1
ATOM 2254 C CA . GLU A 1 274 ? -58.313 -15.377 114.754 1.00 94.31 274 GLU A CA 1
ATOM 2255 C C . GLU A 1 274 ? -59.788 -14.993 114.962 1.00 94.31 274 GLU A C 1
ATOM 2257 O O . GLU A 1 274 ? -60.323 -15.169 116.056 1.00 94.31 274 GLU A O 1
ATOM 2262 N N . LEU A 1 275 ? -60.483 -14.561 113.903 1.00 93.75 275 LEU A N 1
ATOM 2263 C CA . LEU A 1 275 ? -61.917 -14.259 113.927 1.00 93.75 275 LEU A CA 1
ATOM 2264 C C . LEU A 1 275 ? -62.774 -15.513 114.160 1.00 93.75 275 LEU A C 1
ATOM 2266 O O . LEU A 1 275 ? -63.704 -15.476 114.965 1.00 93.75 275 LEU A O 1
ATOM 2270 N N . GLN A 1 276 ? -62.467 -16.639 113.504 1.00 93.25 276 GLN A N 1
ATOM 2271 C CA . GLN A 1 276 ? -63.133 -17.915 113.797 1.00 93.25 276 GLN A CA 1
ATOM 2272 C C . GLN A 1 276 ? -62.943 -18.323 115.259 1.00 93.25 276 GLN A C 1
ATOM 2274 O O . GLN A 1 276 ? -63.878 -18.809 115.889 1.00 93.25 276 GLN A O 1
ATOM 2279 N N . GLU A 1 277 ? -61.747 -18.127 115.803 1.00 94.25 277 GLU A N 1
ATOM 2280 C CA . GLU A 1 277 ? -61.406 -18.499 117.169 1.00 94.25 277 GLU A CA 1
ATOM 2281 C C . GLU A 1 277 ? -62.066 -17.579 118.210 1.00 94.25 277 GLU A C 1
ATOM 2283 O O . GLU A 1 277 ? -62.615 -18.061 119.202 1.00 94.25 277 GLU A O 1
ATOM 2288 N N . ALA A 1 278 ? -62.133 -16.271 117.950 1.00 92.44 278 ALA A N 1
ATOM 2289 C CA . ALA A 1 278 ? -62.942 -15.337 118.731 1.00 92.44 278 ALA A CA 1
ATOM 2290 C C . ALA A 1 278 ? -64.437 -15.709 118.691 1.00 92.44 278 ALA A C 1
ATOM 2292 O O . ALA A 1 278 ? -65.105 -15.696 119.725 1.00 92.44 278 ALA A O 1
ATOM 2293 N N . ASN A 1 279 ? -64.952 -16.127 117.530 1.00 93.88 279 ASN A N 1
ATOM 2294 C CA . ASN A 1 279 ? -66.326 -16.613 117.399 1.00 93.88 279 ASN A CA 1
ATOM 2295 C C . ASN A 1 279 ? -66.562 -17.912 118.187 1.00 93.88 279 ASN A C 1
ATOM 2297 O O . ASN A 1 279 ? -67.567 -17.996 118.891 1.00 93.88 279 ASN A O 1
ATOM 2301 N N . ARG A 1 280 ? -65.633 -18.885 118.166 1.00 94.38 280 ARG A N 1
ATOM 2302 C CA . ARG A 1 280 ? -65.717 -20.090 119.020 1.00 94.38 280 ARG A CA 1
ATOM 2303 C C . ARG A 1 280 ? -65.815 -19.712 120.497 1.00 94.38 280 ARG A C 1
ATOM 2305 O O . ARG A 1 280 ? -66.717 -20.191 121.182 1.00 94.38 280 ARG A O 1
ATOM 2312 N N . ARG A 1 281 ? -64.951 -18.808 120.970 1.00 95.19 281 ARG A N 1
ATOM 2313 C CA . ARG A 1 281 ? -64.954 -18.321 122.362 1.00 95.19 281 ARG A CA 1
ATOM 2314 C C . ARG A 1 281 ? -66.265 -17.628 122.724 1.00 95.19 281 ARG A C 1
ATOM 2316 O O . ARG A 1 281 ? -66.840 -17.958 123.753 1.00 95.19 281 ARG A O 1
ATOM 2323 N N . ASN A 1 282 ? -66.793 -16.765 121.855 1.00 92.69 282 ASN A N 1
ATOM 2324 C CA . ASN A 1 282 ? -68.112 -16.154 122.051 1.00 92.69 282 ASN A CA 1
ATOM 2325 C C . ASN A 1 282 ? -69.233 -17.207 122.126 1.00 92.69 282 ASN A C 1
ATOM 2327 O O . ASN A 1 282 ? -70.099 -17.100 122.990 1.00 92.69 282 ASN A O 1
ATOM 2331 N N . THR A 1 283 ? -69.211 -18.251 121.287 1.00 93.75 283 THR A N 1
ATOM 2332 C CA . THR A 1 283 ? -70.211 -19.335 121.369 1.00 93.75 283 THR A CA 1
ATOM 2333 C C . THR A 1 283 ? -70.064 -20.216 122.611 1.00 93.75 283 THR A C 1
ATOM 2335 O O . THR A 1 283 ? -71.071 -20.721 123.095 1.00 93.75 283 THR A O 1
ATOM 2338 N N . MET A 1 284 ? -68.854 -20.380 123.157 1.00 92.69 284 MET A N 1
ATOM 2339 C CA . MET A 1 284 ? -68.644 -21.066 124.438 1.00 92.69 284 MET A CA 1
ATOM 2340 C C . MET A 1 284 ? -69.147 -20.217 125.608 1.00 92.69 284 MET A C 1
ATOM 2342 O O . MET A 1 284 ? -69.975 -20.688 126.375 1.00 92.69 284 MET A O 1
ATOM 2346 N N . LEU A 1 285 ? -68.755 -18.942 125.685 1.00 93.25 285 LEU A N 1
ATOM 2347 C CA . LEU A 1 285 ? -69.202 -18.020 126.738 1.00 93.25 285 LEU A CA 1
ATOM 2348 C C . LEU A 1 285 ? -70.725 -17.811 126.738 1.00 93.25 285 LEU A C 1
ATOM 2350 O O . LEU A 1 285 ? -71.331 -17.677 127.799 1.00 93.25 285 LEU A O 1
ATOM 2354 N N . GLN A 1 286 ? -71.364 -17.801 125.563 1.00 92.31 286 GLN A N 1
ATOM 2355 C CA . GLN A 1 286 ? -72.824 -17.730 125.467 1.00 92.31 286 GLN A CA 1
ATOM 2356 C C . GLN A 1 286 ? -73.491 -19.016 125.985 1.00 92.31 286 GLN A C 1
ATOM 2358 O O . GLN A 1 286 ? -74.478 -18.900 126.705 1.00 92.31 286 GLN A O 1
ATOM 2363 N N . LYS A 1 287 ? -72.925 -20.205 125.722 1.00 93.69 287 LYS A N 1
ATOM 2364 C CA . LYS A 1 287 ? -73.398 -21.471 126.313 1.00 93.69 287 LYS A CA 1
ATOM 2365 C C . LYS A 1 287 ? -73.182 -21.537 127.820 1.00 93.69 287 LYS A C 1
ATOM 2367 O O . LYS A 1 287 ? -74.109 -21.861 128.541 1.00 93.69 287 LYS A O 1
ATOM 2372 N N . GLU A 1 288 ? -72.000 -21.171 128.312 1.00 92.50 288 GLU A N 1
ATOM 2373 C CA . GLU A 1 288 ? -71.702 -21.131 129.752 1.00 92.50 288 GLU A CA 1
ATOM 2374 C C . GLU A 1 288 ? -72.669 -20.194 130.495 1.00 92.50 288 GLU A C 1
ATOM 2376 O O . GLU A 1 288 ? -73.123 -20.499 131.596 1.00 92.50 288 GLU A O 1
ATOM 2381 N N . LYS A 1 289 ? -73.040 -19.068 129.873 1.00 93.75 289 LYS A N 1
ATOM 2382 C CA . LYS A 1 289 ? -74.076 -18.151 130.364 1.00 93.75 289 LYS A CA 1
ATOM 2383 C C . LYS A 1 289 ? -75.484 -18.763 130.311 1.00 93.75 289 LYS A C 1
ATOM 2385 O O . LYS A 1 289 ? -76.258 -18.540 131.239 1.00 93.75 289 LYS A O 1
ATOM 2390 N N . GLU A 1 290 ? -75.828 -19.494 129.251 1.00 92.69 290 GLU A N 1
ATOM 2391 C CA . GLU A 1 290 ? -77.103 -20.219 129.130 1.00 92.69 290 GLU A CA 1
ATOM 2392 C C . GLU A 1 290 ? -77.214 -21.297 130.225 1.00 92.69 290 GLU A C 1
ATOM 2394 O O . GLU A 1 290 ? -78.143 -21.241 131.029 1.00 92.69 290 GLU A O 1
ATOM 2399 N N . GLU A 1 291 ? -76.208 -22.164 130.367 1.00 93.62 291 GLU A N 1
ATOM 2400 C CA . GLU A 1 291 ? -76.090 -23.189 131.417 1.00 93.62 291 GLU A CA 1
ATOM 2401 C C . GLU A 1 291 ? -76.156 -22.588 132.835 1.00 93.62 291 GLU A C 1
ATOM 2403 O O . GLU A 1 291 ? -76.861 -23.104 133.706 1.00 93.62 291 GLU A O 1
ATOM 2408 N N . GLN A 1 292 ? -75.481 -21.456 133.079 1.00 91.50 292 GLN A N 1
ATOM 2409 C CA . GLN A 1 292 ? -75.605 -20.717 134.342 1.00 91.50 292 GLN A CA 1
ATOM 2410 C C . GLN A 1 292 ? -77.030 -20.198 134.562 1.00 91.50 292 GLN A C 1
ATOM 2412 O O . GLN A 1 292 ? -77.547 -20.304 135.674 1.00 91.50 292 GLN A O 1
ATOM 2417 N N . SER A 1 293 ? -77.685 -19.655 133.530 1.00 90.62 293 SER A N 1
ATOM 2418 C CA . SER A 1 293 ? -79.057 -19.149 133.645 1.00 90.62 293 SER A CA 1
ATOM 2419 C C . SER A 1 293 ? -80.069 -20.263 133.929 1.00 90.62 293 SER A C 1
ATOM 2421 O O . SER A 1 293 ? -80.890 -20.100 134.831 1.00 90.62 293 SER A O 1
ATOM 2423 N N . GLU A 1 294 ? -79.936 -21.430 133.287 1.00 91.94 294 GLU A N 1
ATOM 2424 C CA . GLU A 1 294 ? -80.726 -22.625 133.607 1.00 91.94 294 GLU A CA 1
ATOM 2425 C C . GLU A 1 294 ? -80.471 -23.098 135.045 1.00 91.94 294 GLU A C 1
ATOM 2427 O O . GLU A 1 294 ? -81.408 -23.438 135.767 1.00 91.94 294 GLU A O 1
ATOM 2432 N N . HIS A 1 295 ? -79.215 -23.089 135.507 1.00 91.88 295 HIS A N 1
ATOM 2433 C CA . HIS A 1 295 ? -78.880 -23.475 136.878 1.00 91.88 295 HIS A CA 1
ATOM 2434 C C . HIS A 1 295 ? -79.479 -22.518 137.923 1.00 91.88 295 HIS A C 1
ATOM 2436 O O . HIS A 1 295 ? -79.993 -22.966 138.957 1.00 91.88 295 HIS A O 1
ATOM 2442 N N . TYR A 1 296 ? -79.464 -21.207 137.657 1.00 90.12 296 TYR A N 1
ATOM 2443 C CA . TYR A 1 296 ? -80.138 -20.217 138.496 1.00 90.12 296 TYR A CA 1
ATOM 2444 C C . TYR A 1 296 ? -81.660 -20.400 138.472 1.00 90.12 296 TYR A C 1
ATOM 2446 O O . TYR A 1 296 ? -82.275 -20.391 139.539 1.00 90.12 296 TYR A O 1
ATOM 2454 N N . GLU A 1 297 ? -82.270 -20.641 137.308 1.00 92.44 297 GLU A N 1
ATOM 2455 C CA . GLU A 1 297 ? -83.714 -20.871 137.204 1.00 92.44 297 GLU A CA 1
ATOM 2456 C C . GLU A 1 297 ? -84.141 -22.138 137.959 1.00 92.44 297 GLU A C 1
ATOM 2458 O O . GLU A 1 297 ? -85.026 -22.077 138.811 1.00 92.44 297 GLU A O 1
ATOM 2463 N N . GLN A 1 298 ? -83.449 -23.265 137.763 1.00 91.31 298 GLN A N 1
ATOM 2464 C CA . GLN A 1 298 ? -83.680 -24.496 138.528 1.00 91.31 298 GLN A CA 1
ATOM 2465 C C . GLN A 1 298 ? -83.521 -24.286 140.041 1.00 91.31 298 GLN A C 1
ATOM 2467 O O . GLN A 1 298 ? -84.189 -24.949 140.836 1.00 91.31 298 GLN A O 1
ATOM 2472 N N . THR A 1 299 ? -82.618 -23.398 140.464 1.00 91.69 299 THR A N 1
ATOM 2473 C CA . THR A 1 299 ? -82.410 -23.072 141.882 1.00 91.69 299 THR A CA 1
ATOM 2474 C C . THR A 1 299 ? -83.560 -22.227 142.431 1.00 91.69 299 THR A C 1
ATOM 2476 O O . THR A 1 299 ? -84.054 -22.516 143.521 1.00 91.69 299 THR A O 1
ATOM 2479 N N . LEU A 1 300 ? -84.056 -21.253 141.660 1.00 88.88 300 LEU A N 1
ATOM 2480 C CA . LEU A 1 300 ? -85.253 -20.475 141.994 1.00 88.88 300 LEU A CA 1
ATOM 2481 C C . LEU A 1 300 ? -86.506 -21.361 142.056 1.00 88.88 300 LEU A C 1
ATOM 2483 O O . LEU A 1 300 ? -87.256 -21.271 143.025 1.00 88.88 300 LEU A O 1
ATOM 2487 N N . GLN A 1 301 ? -86.695 -22.272 141.096 1.00 89.56 301 GLN A N 1
ATOM 2488 C CA . GLN A 1 301 ? -87.798 -23.241 141.089 1.00 89.56 301 GLN A CA 1
ATOM 2489 C C . GLN A 1 301 ? -87.765 -24.155 142.330 1.00 89.56 301 GLN A C 1
ATOM 2491 O O . GLN A 1 301 ? -88.789 -24.340 142.986 1.00 89.56 301 GLN A O 1
ATOM 2496 N N . LYS A 1 302 ? -86.588 -24.671 142.721 1.00 90.69 302 LYS A N 1
ATOM 2497 C CA . LYS A 1 302 ? -86.416 -25.463 143.961 1.00 90.69 302 LYS A CA 1
ATOM 2498 C C . LYS A 1 302 ? -86.729 -24.647 145.219 1.00 90.69 302 LYS A C 1
ATOM 2500 O O . LYS A 1 302 ? -87.332 -25.176 146.152 1.00 90.69 302 LYS A O 1
ATOM 2505 N N . LEU A 1 303 ? -86.337 -23.371 145.252 1.00 88.81 303 LEU A N 1
ATOM 2506 C CA . LEU A 1 303 ? -86.623 -22.473 146.373 1.00 88.81 303 LEU A CA 1
ATOM 2507 C C . LEU A 1 303 ? -88.126 -22.154 146.475 1.00 88.81 303 LEU A C 1
ATOM 2509 O O . LEU A 1 303 ? -88.671 -22.159 147.576 1.00 88.81 303 LEU A O 1
ATOM 2513 N N 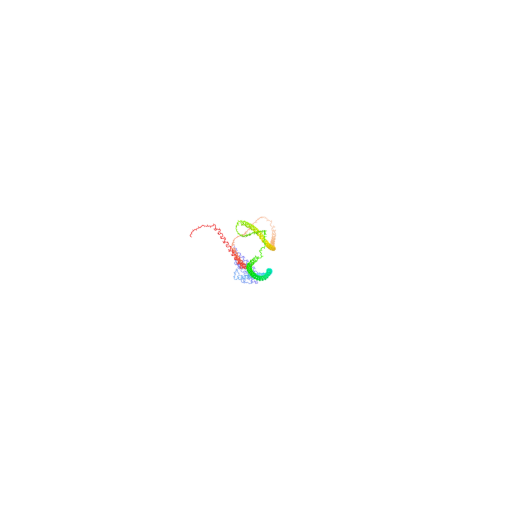. HIS A 1 304 ? -88.794 -21.942 145.336 1.00 85.00 304 HIS A N 1
ATOM 2514 C CA . HIS A 1 304 ? -90.238 -21.716 145.245 1.00 85.00 304 HIS A CA 1
ATOM 2515 C C . HIS A 1 304 ? -91.028 -22.939 145.719 1.00 85.00 304 HIS A C 1
ATOM 2517 O O . HIS A 1 304 ? -91.830 -22.822 146.642 1.00 85.00 304 HIS A O 1
ATOM 2523 N N . ALA A 1 305 ? -90.720 -24.125 145.183 1.00 88.69 305 ALA A N 1
ATOM 2524 C CA . ALA A 1 305 ? -91.360 -25.375 145.586 1.00 88.69 305 ALA A CA 1
ATOM 2525 C C . ALA A 1 305 ? -91.191 -25.650 147.090 1.00 88.69 305 ALA A C 1
ATOM 2527 O O . ALA A 1 305 ? -92.135 -26.078 147.755 1.00 88.69 305 ALA A O 1
ATOM 2528 N N . LYS A 1 306 ? -90.014 -25.339 147.660 1.00 91.25 306 LYS A N 1
ATOM 2529 C CA . LYS A 1 306 ? -89.822 -25.411 149.113 1.00 91.25 306 LYS A CA 1
ATOM 2530 C C . LYS A 1 306 ? -90.721 -24.409 149.849 1.00 91.25 306 LYS A C 1
ATOM 2532 O O . LYS A 1 306 ? -91.389 -24.791 150.806 1.00 91.25 306 LYS A O 1
ATOM 2537 N N . HIS A 1 307 ? -90.771 -23.155 149.403 1.00 86.75 307 HIS A N 1
ATOM 2538 C CA . HIS A 1 307 ? -91.616 -22.131 150.019 1.00 86.75 307 HIS A CA 1
ATOM 2539 C C . HIS A 1 307 ? -93.109 -22.504 149.988 1.00 86.75 307 HIS A C 1
ATOM 2541 O O . HIS A 1 307 ? -93.800 -22.294 150.981 1.00 86.75 307 HIS A O 1
ATOM 2547 N N . GLU A 1 308 ? -93.587 -23.130 148.910 1.00 87.06 308 GLU A N 1
ATOM 2548 C CA . GLU A 1 308 ? -94.946 -23.677 148.801 1.00 87.06 308 GLU A CA 1
ATOM 2549 C C . GLU A 1 308 ? -95.190 -24.833 149.786 1.00 87.06 308 GLU A C 1
ATOM 2551 O O . GLU A 1 308 ? -96.248 -24.882 150.420 1.00 87.06 308 GLU A O 1
ATOM 2556 N N . THR A 1 309 ? -94.217 -25.732 149.989 1.00 87.88 309 THR A N 1
ATOM 2557 C CA . THR A 1 309 ? -94.330 -26.781 151.021 1.00 87.88 309 THR A CA 1
ATOM 2558 C C . THR A 1 309 ? -94.283 -26.222 152.445 1.00 87.88 309 THR A C 1
ATOM 2560 O O . THR A 1 309 ? -95.072 -26.657 153.282 1.00 87.88 309 THR A O 1
ATOM 2563 N N . ASP A 1 310 ? -93.438 -25.220 152.713 1.00 88.19 310 ASP A N 1
ATOM 2564 C CA . ASP A 1 310 ? -93.353 -24.543 154.013 1.00 88.19 310 ASP A CA 1
ATOM 2565 C C . ASP A 1 310 ? -94.681 -23.795 154.308 1.00 88.19 310 ASP A C 1
ATOM 2567 O O . ASP A 1 310 ? -95.250 -23.928 155.392 1.00 88.19 310 ASP A O 1
ATOM 2571 N N . LEU A 1 311 ? -95.255 -23.090 153.319 1.00 85.06 311 LEU A N 1
ATOM 2572 C CA . LEU A 1 311 ? -96.591 -22.470 153.396 1.00 85.06 311 LEU A CA 1
ATOM 2573 C C . LEU A 1 311 ? -97.702 -23.491 153.669 1.00 85.06 311 LEU A C 1
ATOM 2575 O O . LEU A 1 311 ? -98.569 -23.247 154.510 1.00 85.06 311 LEU A O 1
ATOM 2579 N N . SER A 1 312 ? -97.671 -24.631 152.979 1.00 82.19 312 SER A N 1
ATOM 2580 C CA . SER A 1 312 ? -98.648 -25.711 153.160 1.00 82.19 312 SER A CA 1
ATOM 2581 C C . SER A 1 312 ? -98.566 -26.313 154.569 1.00 82.19 312 SER A C 1
ATOM 2583 O O . SER A 1 312 ? -99.599 -26.554 155.195 1.00 82.19 312 SER A O 1
ATOM 2585 N N . HIS A 1 313 ? -97.353 -26.476 155.113 1.00 86.50 313 HIS A N 1
ATOM 2586 C CA . HIS A 1 313 ? -97.135 -26.899 156.498 1.00 86.50 313 HIS A CA 1
ATOM 2587 C C . HIS A 1 313 ? -97.733 -25.899 157.496 1.00 86.50 313 HIS A C 1
ATOM 2589 O O . HIS A 1 313 ? -98.499 -26.296 158.373 1.00 86.50 313 HIS A O 1
ATOM 2595 N N . PHE A 1 314 ? -97.471 -24.596 157.340 1.00 85.12 314 PHE A N 1
ATOM 2596 C CA . PHE A 1 314 ? -98.052 -23.580 158.226 1.00 85.12 314 PHE A CA 1
ATOM 2597 C C . PHE A 1 314 ? -99.588 -23.526 158.143 1.00 85.12 314 PHE A C 1
ATOM 2599 O O . PHE A 1 314 ? -100.249 -23.356 159.166 1.00 85.12 314 PHE A O 1
ATOM 2606 N N . GLN A 1 315 ? -100.188 -23.731 156.965 1.00 79.44 315 GLN A N 1
ATOM 2607 C CA . GLN A 1 315 ? -101.649 -23.846 156.828 1.00 79.44 315 GLN A CA 1
ATOM 2608 C C . GLN A 1 315 ? -102.207 -25.089 157.551 1.00 79.44 315 GLN A C 1
ATOM 2610 O O . GLN A 1 315 ? -103.274 -25.024 158.175 1.00 79.44 315 GLN A O 1
ATOM 2615 N N . GLN A 1 316 ? -101.473 -26.205 157.531 1.00 83.50 316 GLN A N 1
ATOM 2616 C CA . GLN A 1 316 ? -101.821 -27.416 158.277 1.00 83.50 316 GLN A CA 1
ATOM 2617 C C . GLN A 1 316 ? -101.681 -27.220 159.800 1.00 83.50 316 GLN A C 1
ATOM 2619 O O . GLN A 1 316 ? -102.563 -27.627 160.555 1.00 83.50 316 GLN A O 1
ATOM 2624 N N . GLU A 1 317 ? -100.635 -26.539 160.276 1.00 79.69 317 GLU A N 1
ATOM 2625 C CA . GLU A 1 317 ? -100.497 -26.195 161.698 1.00 79.69 317 GLU A CA 1
ATOM 2626 C C . GLU A 1 317 ? -101.580 -25.218 162.169 1.00 79.69 317 GLU A C 1
ATOM 2628 O O . GLU A 1 317 ? -102.157 -25.412 163.240 1.00 79.69 317 GLU A O 1
ATOM 2633 N N . HIS A 1 318 ? -101.918 -24.205 161.364 1.00 78.62 318 HIS A N 1
ATOM 2634 C CA . HIS A 1 318 ? -103.006 -23.279 161.679 1.00 78.62 318 HIS A CA 1
ATOM 2635 C C . HIS A 1 318 ? -104.351 -24.001 161.811 1.00 78.62 318 HIS A C 1
ATOM 2637 O O . HIS A 1 318 ? -105.046 -23.790 162.803 1.00 78.62 318 HIS A O 1
ATOM 2643 N N . THR A 1 319 ? -104.701 -24.896 160.881 1.00 77.56 319 THR A N 1
ATOM 2644 C CA . THR A 1 319 ? -105.961 -25.662 160.961 1.00 77.56 319 THR A CA 1
ATOM 2645 C C . THR A 1 319 ? -105.993 -26.623 162.156 1.00 77.56 319 THR A C 1
ATOM 2647 O O . THR A 1 319 ? -107.005 -26.680 162.856 1.00 77.56 319 THR A O 1
ATOM 2650 N N . LEU A 1 320 ? -104.882 -27.298 162.476 1.00 81.00 320 LEU A N 1
ATOM 2651 C CA . LEU A 1 320 ? -104.756 -28.122 163.690 1.00 81.00 320 LEU A CA 1
ATOM 2652 C C . LEU A 1 320 ? -104.845 -27.296 164.988 1.00 81.00 320 LEU A C 1
ATOM 2654 O O . LEU A 1 320 ? -105.379 -27.773 165.991 1.00 81.00 320 LEU A O 1
ATOM 2658 N N . SER A 1 321 ? -104.343 -26.060 164.982 1.00 78.19 321 SER A N 1
ATOM 2659 C CA . SER A 1 321 ? -104.435 -25.131 166.114 1.00 78.19 321 SER A CA 1
ATOM 2660 C C . SER A 1 321 ? -105.867 -24.614 166.312 1.00 78.19 321 SER A C 1
ATOM 2662 O O . SER A 1 321 ? -106.390 -24.643 167.427 1.00 78.19 321 SER A O 1
ATOM 2664 N N . THR A 1 322 ? -106.558 -24.239 165.228 1.00 71.81 322 THR A N 1
ATOM 2665 C CA . THR A 1 322 ? -107.977 -23.841 165.259 1.00 71.81 322 THR A CA 1
ATOM 2666 C C . THR A 1 322 ? -108.888 -24.978 165.733 1.00 71.81 322 THR A C 1
ATOM 2668 O O . THR A 1 322 ? -109.834 -24.721 166.479 1.00 71.81 322 THR A O 1
ATOM 2671 N N . ALA A 1 323 ? -108.590 -26.233 165.375 1.00 72.31 323 ALA A N 1
ATOM 2672 C CA . ALA A 1 323 ? -109.325 -27.399 165.873 1.00 72.31 323 ALA A CA 1
ATOM 2673 C C . ALA A 1 323 ? -109.225 -27.527 167.407 1.00 72.31 323 ALA A C 1
ATOM 2675 O O . ALA A 1 323 ? -110.249 -27.542 168.086 1.00 72.31 323 ALA A O 1
ATOM 2676 N N . LYS A 1 324 ? -108.007 -27.489 167.967 1.00 76.06 324 LYS A N 1
ATOM 2677 C CA . LYS A 1 324 ? -107.775 -27.543 169.427 1.00 76.06 324 LYS A CA 1
ATOM 2678 C C . LYS A 1 324 ? -108.404 -26.370 170.185 1.00 76.06 324 LYS A C 1
ATOM 2680 O O . LYS A 1 324 ? -108.913 -26.541 171.290 1.00 76.06 324 LYS A O 1
ATOM 2685 N N . ALA A 1 325 ? -108.391 -25.174 169.594 1.00 70.81 325 ALA A N 1
ATOM 2686 C CA . ALA A 1 325 ? -109.077 -24.014 170.158 1.00 70.81 325 ALA A CA 1
ATOM 2687 C C . ALA A 1 325 ? -110.606 -24.205 170.197 1.00 70.81 325 ALA A C 1
ATOM 2689 O O . ALA A 1 325 ? -111.259 -23.684 171.096 1.00 70.81 325 ALA A O 1
ATOM 2690 N N . SER A 1 326 ? -111.167 -24.973 169.256 1.00 69.81 326 SER A N 1
ATOM 2691 C CA . SER A 1 326 ? -112.603 -25.274 169.192 1.00 69.81 326 SER A CA 1
ATOM 2692 C C . SER A 1 326 ? -113.022 -26.309 170.245 1.00 69.81 326 SER A C 1
ATOM 2694 O O . SER A 1 326 ? -114.042 -26.118 170.901 1.00 69.81 326 SER A O 1
ATOM 2696 N N . GLU A 1 327 ? -112.211 -27.350 170.480 1.00 70.12 327 GLU A N 1
ATOM 2697 C CA . GLU A 1 327 ? -112.449 -28.340 171.551 1.00 70.12 327 GLU A CA 1
ATOM 2698 C C . GLU A 1 327 ? -112.500 -27.676 172.940 1.00 70.12 327 GLU A C 1
ATOM 2700 O O . GLU A 1 327 ? -113.428 -27.914 173.715 1.00 70.12 327 GLU A O 1
ATOM 2705 N N . LEU A 1 328 ? -111.559 -26.766 173.228 1.00 72.94 328 LEU A N 1
ATOM 2706 C CA . LEU A 1 328 ? -111.523 -26.007 174.487 1.00 72.94 328 LEU A CA 1
ATOM 2707 C C . LEU A 1 328 ? -112.754 -25.108 174.697 1.00 72.94 328 LEU A C 1
ATOM 2709 O O . LEU A 1 328 ? -113.164 -24.888 175.837 1.00 72.94 328 LEU A O 1
ATOM 2713 N N . ILE A 1 329 ? -113.360 -24.592 173.623 1.00 70.12 329 ILE A N 1
ATOM 2714 C CA . ILE A 1 329 ? -114.605 -23.815 173.714 1.00 70.12 329 ILE A CA 1
ATOM 2715 C C . ILE A 1 329 ? -115.773 -24.731 174.111 1.00 70.12 329 ILE A C 1
ATOM 2717 O O . ILE A 1 329 ? -116.541 -24.373 175.004 1.00 70.12 329 ILE A O 1
ATOM 2721 N N . GLU A 1 330 ? -115.872 -25.936 173.539 1.00 72.62 330 GLU A N 1
ATOM 2722 C CA . GLU A 1 330 ? -116.946 -26.889 173.863 1.00 72.62 330 GLU A CA 1
ATOM 2723 C C . GLU A 1 330 ? -116.882 -27.383 175.326 1.00 72.62 330 GLU A C 1
ATOM 2725 O O . GLU A 1 330 ? -117.917 -27.588 175.970 1.00 72.62 330 GLU A O 1
ATOM 2730 N N . GLU A 1 331 ? -115.682 -27.544 175.896 1.00 68.69 331 GLU A N 1
ATOM 2731 C CA . GLU A 1 331 ? -115.518 -27.849 177.328 1.00 68.69 331 GLU A CA 1
ATOM 2732 C C . GLU A 1 331 ? -115.961 -26.683 178.228 1.00 68.69 331 GLU A C 1
ATOM 2734 O O . GLU A 1 331 ? -116.678 -26.887 179.216 1.00 68.69 331 GLU A O 1
ATOM 2739 N N . LEU A 1 332 ? -115.600 -25.446 177.870 1.00 69.62 332 LEU A N 1
ATOM 2740 C CA . LEU A 1 332 ? -116.009 -24.252 178.613 1.00 69.62 332 LEU A CA 1
ATOM 2741 C C . LEU A 1 332 ? -117.534 -24.059 178.584 1.00 69.62 332 LEU A C 1
ATOM 2743 O O . LEU A 1 332 ? -118.132 -23.796 179.630 1.00 69.62 332 LEU A O 1
ATOM 2747 N N . GLU A 1 333 ? -118.195 -24.281 177.445 1.00 70.62 333 GLU A N 1
ATOM 2748 C CA . GLU A 1 333 ? -119.660 -24.206 177.347 1.00 70.62 333 GLU A CA 1
ATOM 2749 C C . GLU A 1 333 ? -120.369 -25.244 178.240 1.00 70.62 333 GLU A C 1
ATOM 2751 O O . GLU A 1 333 ? -121.358 -24.915 178.909 1.00 70.62 333 GLU A O 1
ATOM 2756 N N . LYS A 1 334 ? -119.829 -26.467 178.354 1.00 66.25 334 LYS A N 1
ATOM 2757 C CA . LYS A 1 334 ? -120.360 -27.509 179.258 1.00 66.25 334 LYS A CA 1
ATOM 2758 C C . LYS A 1 334 ? -120.254 -27.122 180.736 1.00 66.25 334 LYS A C 1
ATOM 2760 O O . LYS A 1 334 ? -121.203 -27.351 181.489 1.00 66.25 334 LYS A O 1
ATOM 2765 N N . THR A 1 335 ? -119.151 -26.504 181.167 1.00 68.75 335 THR A N 1
ATOM 2766 C CA . THR A 1 335 ? -119.006 -26.059 182.572 1.00 68.75 335 THR A CA 1
ATOM 2767 C C . THR A 1 335 ? -119.951 -24.902 182.922 1.00 68.75 335 THR A C 1
ATOM 2769 O O . THR A 1 335 ? -120.565 -24.905 183.993 1.00 68.75 335 THR A O 1
ATOM 2772 N N . VAL A 1 336 ? -120.169 -23.959 181.996 1.00 67.62 336 VAL A N 1
ATOM 2773 C CA . VAL A 1 336 ? -121.138 -22.858 182.163 1.00 67.62 336 VAL A CA 1
ATOM 2774 C C . VAL A 1 336 ? -122.577 -23.376 182.291 1.00 67.62 336 VAL A C 1
ATOM 2776 O O . VAL A 1 336 ? -123.367 -22.808 183.050 1.00 67.62 336 VAL A O 1
ATOM 2779 N N . ALA A 1 337 ? -122.929 -24.468 181.605 1.00 64.12 337 ALA A N 1
ATOM 2780 C CA . ALA A 1 337 ? -124.247 -25.090 181.730 1.00 64.12 337 ALA A CA 1
ATOM 2781 C C . ALA A 1 337 ? -124.500 -25.670 183.137 1.00 64.12 337 ALA A C 1
ATOM 2783 O O . ALA A 1 337 ? -125.576 -25.462 183.700 1.00 64.12 337 ALA A O 1
ATOM 2784 N N . GLN A 1 338 ? -123.510 -26.339 183.741 1.00 61.47 338 GLN A N 1
ATOM 2785 C CA . GLN A 1 338 ? -123.653 -26.959 185.068 1.00 61.47 338 GLN A CA 1
ATOM 2786 C C . GLN A 1 338 ? -123.872 -25.927 186.187 1.00 61.47 338 GLN A C 1
ATOM 2788 O O . GLN A 1 338 ? -124.738 -26.117 187.043 1.00 61.47 338 GLN A O 1
ATOM 2793 N N . LEU A 1 339 ? -123.153 -24.799 186.150 1.00 62.16 339 LEU A N 1
ATOM 2794 C CA . LEU A 1 339 ? -123.290 -23.729 187.149 1.00 62.16 339 LEU A CA 1
ATOM 2795 C C . LEU A 1 339 ? -124.670 -23.047 187.122 1.00 62.16 339 LEU A C 1
ATOM 2797 O O . LEU A 1 339 ? -125.139 -22.569 188.154 1.00 62.16 339 LEU A O 1
ATOM 2801 N N . ARG A 1 340 ? -125.361 -23.035 185.973 1.00 64.06 340 ARG A N 1
ATOM 2802 C CA . ARG A 1 340 ? -126.727 -22.489 185.868 1.00 64.06 340 ARG A CA 1
ATOM 2803 C C . ARG A 1 340 ? -127.772 -23.352 186.578 1.00 64.06 340 ARG A C 1
ATOM 2805 O O . ARG A 1 340 ? -128.752 -22.802 187.073 1.00 64.06 340 ARG A O 1
ATOM 2812 N N . GLN A 1 341 ? -127.560 -24.668 186.667 1.00 56.59 341 GLN A N 1
ATOM 2813 C CA . GLN A 1 341 ? -128.518 -25.584 187.294 1.00 56.59 341 GLN A CA 1
ATOM 2814 C C . GLN A 1 341 ? -128.588 -25.391 188.818 1.00 56.59 341 GLN A C 1
ATOM 2816 O O . GLN A 1 341 ? -129.680 -25.332 189.375 1.00 56.59 341 GLN A O 1
ATOM 2821 N N . GLN A 1 342 ? -127.440 -25.217 189.485 1.00 54.59 342 GLN A N 1
ATOM 2822 C CA . GLN A 1 342 ? -127.375 -25.072 190.950 1.00 54.59 342 GLN A CA 1
ATOM 2823 C C . GLN A 1 342 ? -128.037 -23.789 191.479 1.00 54.59 342 GLN A C 1
ATOM 2825 O O . GLN A 1 342 ? -128.498 -23.754 192.619 1.00 54.59 342 GLN A O 1
ATOM 2830 N N . ILE A 1 343 ? -128.102 -22.729 190.666 1.00 60.09 343 ILE A N 1
ATOM 2831 C CA . ILE A 1 343 ? -128.712 -21.456 191.074 1.00 60.09 343 ILE A CA 1
ATOM 2832 C C . ILE A 1 343 ? -130.241 -21.596 191.183 1.00 60.09 343 ILE A C 1
ATOM 2834 O O . ILE A 1 343 ? -130.823 -21.103 192.152 1.00 60.09 343 ILE A O 1
ATOM 2838 N N . GLN A 1 344 ? -130.882 -22.328 190.260 1.00 56.53 344 GLN A N 1
ATOM 2839 C CA . GLN A 1 344 ? -132.345 -22.481 190.214 1.00 56.53 344 GLN A CA 1
ATOM 2840 C C . GLN A 1 344 ? -132.931 -23.125 191.480 1.00 56.53 344 GLN A C 1
ATOM 2842 O O . GLN A 1 344 ? -133.972 -22.678 191.968 1.00 56.53 344 GLN A O 1
ATOM 2847 N N . ASP A 1 345 ? -132.251 -24.125 192.044 1.00 50.94 345 ASP A N 1
ATOM 2848 C CA . ASP A 1 345 ? -132.722 -24.817 193.250 1.00 50.94 345 ASP A CA 1
ATOM 2849 C C . ASP A 1 345 ? -132.682 -23.911 194.495 1.00 50.94 345 ASP A C 1
ATOM 2851 O O . ASP A 1 345 ? -133.524 -24.035 195.388 1.00 50.94 345 ASP A O 1
ATOM 2855 N N . SER A 1 346 ? -131.755 -22.945 194.541 1.00 47.16 346 SER A N 1
ATOM 2856 C CA . SER A 1 346 ? -131.608 -22.023 195.678 1.00 47.16 346 SER A CA 1
ATOM 2857 C C . SER A 1 346 ? -132.697 -20.940 195.743 1.00 47.16 346 SER A C 1
ATOM 2859 O O . SER A 1 346 ? -133.130 -20.550 196.831 1.00 47.16 346 SER A O 1
ATOM 2861 N N . GLU A 1 347 ? -133.203 -20.477 194.595 1.00 48.47 347 GLU A N 1
ATOM 2862 C CA . GLU A 1 347 ? -134.247 -19.444 194.550 1.00 48.47 347 GLU A CA 1
ATOM 2863 C C . GLU A 1 347 ? -135.632 -19.993 194.928 1.00 48.47 347 GLU A C 1
ATOM 2865 O O . GLU A 1 347 ? -136.471 -19.265 195.474 1.00 48.47 347 GLU A O 1
ATOM 2870 N N . HIS A 1 348 ? -135.868 -21.294 194.720 1.00 41.09 348 HIS A N 1
ATOM 2871 C CA . HIS A 1 348 ? -137.177 -21.927 194.908 1.00 41.09 348 HIS A CA 1
ATOM 2872 C C . HIS A 1 348 ? -137.675 -21.931 196.369 1.00 41.09 348 HIS A C 1
ATOM 2874 O O . HIS A 1 348 ? -138.870 -22.103 196.628 1.00 41.09 348 HIS A O 1
ATOM 2880 N N . GLN A 1 349 ? -136.784 -21.688 197.337 1.00 35.06 349 GLN A N 1
ATOM 2881 C CA . GLN A 1 349 ? -137.115 -21.629 198.763 1.00 35.06 349 GLN A CA 1
ATOM 2882 C C . GLN A 1 349 ? -137.408 -20.201 199.275 1.00 35.06 349 GLN A C 1
ATOM 2884 O O . GLN A 1 349 ? -137.883 -20.052 200.402 1.00 35.06 349 GLN A O 1
ATOM 2889 N N . ARG A 1 350 ? -137.192 -19.148 198.461 1.00 34.25 350 ARG A N 1
ATOM 2890 C CA . ARG A 1 350 ? -137.297 -17.734 198.892 1.00 34.25 350 ARG A CA 1
ATOM 2891 C C . ARG A 1 350 ? -138.499 -16.952 198.334 1.00 34.25 350 ARG A C 1
ATOM 2893 O O . ARG A 1 350 ? -138.620 -15.765 198.627 1.00 34.25 350 ARG A O 1
ATOM 2900 N N . GLN A 1 351 ? -139.426 -17.571 197.592 1.00 31.66 351 GLN A N 1
ATOM 2901 C CA . GLN A 1 351 ? -140.677 -16.894 197.199 1.00 31.66 351 GLN A CA 1
ATOM 2902 C C . GLN A 1 351 ? -141.887 -17.834 197.009 1.00 31.66 351 GLN A C 1
ATOM 2904 O O . GLN A 1 351 ? -142.134 -18.392 195.943 1.00 31.66 351 GLN A O 1
ATOM 2909 N N . LYS A 1 352 ? -142.726 -17.919 198.051 1.00 38.09 352 LYS A N 1
ATOM 2910 C CA . LYS A 1 352 ? -144.152 -18.285 197.957 1.00 38.09 352 LYS A CA 1
ATOM 2911 C C . LYS A 1 352 ? -144.983 -17.099 198.450 1.00 38.09 352 LYS A C 1
ATOM 2913 O O . LYS A 1 352 ? -144.606 -16.485 199.441 1.00 38.09 352 LYS A O 1
ATOM 2918 N N . GLN A 1 353 ? -146.142 -16.866 197.815 1.00 31.81 353 GLN A N 1
ATOM 2919 C CA . GLN A 1 353 ? -146.996 -15.664 197.963 1.00 31.81 353 GLN A CA 1
ATOM 2920 C C . GLN A 1 353 ? -146.324 -14.407 197.328 1.00 31.81 353 GLN A C 1
ATOM 2922 O O . GLN A 1 353 ? -145.150 -14.173 197.561 1.00 31.81 353 GLN A O 1
ATOM 2927 N N . VAL A 1 354 ? -146.942 -13.574 196.470 1.00 31.48 354 VAL A N 1
ATOM 2928 C CA . VAL A 1 354 ? -148.348 -13.416 196.036 1.00 31.48 354 VAL A CA 1
ATOM 2929 C C . VAL A 1 354 ? -148.454 -13.172 194.505 1.00 31.48 354 VAL A C 1
ATOM 2931 O O . VAL A 1 354 ? -148.084 -12.119 194.011 1.00 31.48 354 VAL A O 1
ATOM 2934 N N . ARG A 1 355 ? -149.027 -14.158 193.793 1.00 32.78 355 ARG A N 1
ATOM 2935 C CA . ARG A 1 355 ? -150.127 -14.105 192.784 1.00 32.78 355 ARG A CA 1
ATOM 2936 C C . ARG A 1 355 ? -150.205 -13.056 191.632 1.00 32.78 355 ARG A C 1
ATOM 2938 O O . ARG A 1 355 ? -150.327 -11.866 191.875 1.00 32.78 355 ARG A O 1
ATOM 2945 N N . ARG A 1 356 ? -150.583 -13.620 190.459 1.00 25.45 356 ARG A N 1
ATOM 2946 C CA . ARG A 1 356 ? -151.537 -13.156 189.400 1.00 25.45 356 ARG A CA 1
ATOM 2947 C C . ARG A 1 356 ? -151.043 -12.349 188.167 1.00 25.45 356 ARG A C 1
ATOM 2949 O O . ARG A 1 356 ? -151.157 -11.136 188.134 1.00 25.45 356 ARG A O 1
ATOM 2956 N N . LEU A 1 357 ? -150.865 -13.128 187.084 1.00 22.61 357 LEU A N 1
ATOM 2957 C CA . LEU A 1 357 ? -151.550 -13.033 185.766 1.00 22.61 357 LEU A CA 1
ATOM 2958 C C . LEU A 1 357 ? -151.108 -12.012 184.683 1.00 22.61 357 LEU A C 1
ATOM 2960 O O . LEU A 1 357 ? -150.764 -10.879 184.977 1.00 22.61 357 LEU A O 1
ATOM 2964 N N . ILE A 1 358 ? -151.320 -12.457 183.425 1.00 25.95 358 ILE A N 1
ATOM 2965 C CA . ILE A 1 358 ? -151.333 -11.750 182.113 1.00 25.95 358 ILE A CA 1
ATOM 2966 C C . ILE A 1 358 ? -149.926 -11.525 181.469 1.00 25.95 358 ILE A C 1
ATOM 2968 O O . ILE A 1 358 ? -149.051 -11.014 182.150 1.00 25.95 358 ILE A O 1
ATOM 2972 N N . ILE A 1 359 ? -149.526 -12.004 180.259 1.00 26.75 359 ILE A N 1
ATOM 2973 C CA . ILE A 1 359 ? -150.127 -12.222 178.892 1.00 26.75 359 ILE A CA 1
ATOM 2974 C C . ILE A 1 359 ? -150.040 -10.917 178.040 1.00 26.75 359 ILE A C 1
ATOM 2976 O O . ILE A 1 359 ? -150.500 -9.896 178.521 1.00 26.75 359 ILE A O 1
ATOM 2980 N N . PHE A 1 360 ? -149.480 -10.794 176.810 1.00 22.94 360 PHE A N 1
ATOM 2981 C CA . PHE A 1 360 ? -148.997 -11.706 175.729 1.00 22.94 360 PHE A CA 1
ATOM 2982 C C . PHE A 1 360 ? -148.086 -10.959 174.689 1.00 22.94 360 PHE A C 1
ATOM 2984 O O . PHE A 1 360 ? -148.144 -9.734 174.704 1.00 22.94 360 PHE A O 1
ATOM 2991 N N . SER A 1 361 ? -147.378 -11.644 173.736 1.00 21.81 361 SER A N 1
ATOM 2992 C CA . SER A 1 361 ? -147.234 -11.290 172.263 1.00 21.81 361 SER A CA 1
ATOM 2993 C C . SER A 1 361 ? -145.913 -11.664 171.472 1.00 21.81 361 SER A C 1
ATOM 2995 O O . SER A 1 361 ? -144.943 -10.922 171.585 1.00 21.81 361 SER A O 1
ATOM 2997 N N . ARG A 1 362 ? -145.983 -12.634 170.501 1.00 31.06 362 ARG A N 1
ATOM 2998 C CA . ARG A 1 362 ? -145.319 -12.740 169.124 1.00 31.06 362 ARG A CA 1
ATOM 2999 C C . ARG A 1 362 ? -143.756 -12.941 168.971 1.00 31.06 362 ARG A C 1
ATOM 3001 O O . ARG A 1 362 ? -143.067 -12.698 169.946 1.00 31.06 362 ARG A O 1
ATOM 3008 N N . LEU A 1 363 ? -143.081 -13.367 167.851 1.00 23.83 363 LEU A N 1
ATOM 3009 C CA . LEU A 1 363 ? -143.414 -13.899 166.472 1.00 23.83 363 LEU A CA 1
ATOM 3010 C C . LEU A 1 363 ? -142.431 -15.002 165.860 1.00 23.83 363 LEU A C 1
ATOM 3012 O O . LEU A 1 363 ? -142.287 -16.036 166.499 1.00 23.83 363 LEU A O 1
ATOM 3016 N N . LEU A 1 364 ? -141.860 -14.860 164.623 1.00 29.03 364 LEU A N 1
ATOM 3017 C CA . LEU A 1 364 ? -141.229 -15.876 163.686 1.00 29.03 364 LEU A CA 1
ATOM 3018 C C . LEU A 1 364 ? -140.276 -15.194 162.619 1.00 29.03 364 LEU A C 1
ATOM 3020 O O . LEU A 1 364 ? -140.314 -13.967 162.594 1.00 29.03 364 LEU A O 1
ATOM 3024 N N . GLN A 1 365 ? -139.462 -15.763 161.673 1.00 36.50 365 GLN A N 1
ATOM 3025 C CA . GLN A 1 365 ? -139.021 -17.128 161.201 1.00 36.50 365 GLN A CA 1
ATOM 3026 C C . GLN A 1 365 ? -137.496 -17.139 160.738 1.00 36.50 365 GLN A C 1
ATOM 3028 O O . GLN A 1 365 ? -136.727 -16.661 161.560 1.00 36.50 365 GLN A O 1
ATOM 3033 N N . VAL A 1 366 ? -136.868 -17.595 159.602 1.00 39.50 366 VAL A N 1
ATOM 3034 C CA . VAL A 1 366 ? -137.154 -18.126 158.209 1.00 39.50 366 VAL A CA 1
ATOM 3035 C C . VAL A 1 366 ? -135.928 -18.943 157.593 1.00 39.50 366 VAL A C 1
ATOM 3037 O O . VAL A 1 366 ? -135.068 -19.346 158.370 1.00 39.50 366 VAL A O 1
ATOM 3040 N N . CYS A 1 367 ? -135.827 -19.264 156.268 1.00 42.81 367 CYS A N 1
ATOM 3041 C CA . CYS A 1 367 ? -134.945 -20.303 155.598 1.00 42.81 367 CYS A CA 1
ATOM 3042 C C . CYS A 1 367 ? -134.529 -19.959 154.100 1.00 42.81 367 CYS A C 1
ATOM 3044 O O . CYS A 1 367 ? -135.141 -19.026 153.591 1.00 42.81 367 CYS A O 1
ATOM 3046 N N . PHE A 1 368 ? -133.673 -20.627 153.251 1.00 38.38 368 PHE A N 1
ATOM 3047 C CA . PHE A 1 368 ? -132.479 -21.558 153.313 1.00 38.38 368 PHE A CA 1
ATOM 3048 C C . PHE A 1 368 ? -131.962 -22.083 151.890 1.00 38.38 368 PHE A C 1
ATOM 3050 O O . PHE A 1 368 ? -132.805 -22.489 151.099 1.00 38.38 368 PHE A O 1
ATOM 3057 N N . CYS A 1 369 ? -130.625 -22.176 151.603 1.00 45.59 369 CYS A N 1
ATOM 3058 C CA . CYS A 1 369 ? -129.856 -22.882 150.482 1.00 45.59 369 CYS A CA 1
ATOM 3059 C C . CYS A 1 369 ? -130.112 -22.599 148.948 1.00 45.59 369 CYS A C 1
ATOM 3061 O O . CYS A 1 369 ? -131.071 -21.909 148.635 1.00 45.59 369 CYS A O 1
ATOM 3063 N N . GLY A 1 370 ? -129.330 -23.056 147.914 1.00 40.00 370 GLY A N 1
ATOM 3064 C CA . GLY A 1 370 ? -127.975 -23.710 147.771 1.00 40.00 370 GLY A CA 1
ATOM 3065 C C . GLY A 1 370 ? -127.613 -24.378 146.371 1.00 40.00 370 GLY A C 1
ATOM 3066 O O . GLY A 1 370 ? -128.529 -24.765 145.653 1.00 40.00 370 GLY A O 1
ATOM 3067 N N . SER A 1 371 ? -126.305 -24.596 146.035 1.00 45.53 371 SER A N 1
ATOM 3068 C CA . SER A 1 371 ? -125.676 -25.470 144.946 1.00 45.53 371 SER A CA 1
ATOM 3069 C C . SER A 1 371 ? -125.696 -25.006 143.434 1.00 45.53 371 SER A C 1
ATOM 3071 O O . SER A 1 371 ? -126.340 -23.999 143.171 1.00 45.53 371 SER A O 1
ATOM 3073 N N . ILE A 1 372 ? -125.031 -25.565 142.364 1.00 39.53 372 ILE A N 1
ATOM 3074 C CA . ILE A 1 372 ? -124.198 -26.798 142.070 1.00 39.53 372 ILE A CA 1
ATOM 3075 C C . ILE A 1 372 ? -123.032 -26.646 140.978 1.00 39.53 372 ILE A C 1
ATOM 3077 O O . ILE A 1 372 ? -122.218 -25.748 141.157 1.00 39.53 372 ILE A O 1
ATOM 3081 N N . LEU A 1 373 ? -122.846 -27.513 139.930 1.00 44.41 373 LEU A N 1
ATOM 3082 C CA . LEU A 1 373 ? -121.629 -27.722 139.041 1.00 44.41 373 LEU A CA 1
ATOM 3083 C C . LEU A 1 373 ? -121.945 -28.229 137.565 1.00 44.41 373 LEU A C 1
ATOM 3085 O O . LEU A 1 373 ? -123.125 -28.447 137.313 1.00 44.41 373 LEU A O 1
ATOM 3089 N N . ILE A 1 374 ? -120.940 -28.511 136.662 1.00 36.62 374 ILE A N 1
ATOM 3090 C CA . ILE A 1 374 ? -120.883 -29.452 135.442 1.00 36.62 374 ILE A CA 1
ATOM 3091 C C . ILE A 1 374 ? -120.405 -28.901 134.028 1.00 36.62 374 ILE A C 1
ATOM 3093 O O . ILE A 1 374 ? -120.293 -27.693 133.850 1.00 36.62 374 ILE A O 1
ATOM 3097 N N . SER A 1 375 ? -120.011 -29.780 133.055 1.00 58.03 375 SER A N 1
ATOM 3098 C CA . SER A 1 375 ? -119.312 -29.542 131.739 1.00 58.03 375 SER A CA 1
ATOM 3099 C C . SER A 1 375 ? -119.584 -30.605 130.601 1.00 58.03 375 SER A C 1
ATOM 3101 O O . SER A 1 375 ? -120.003 -31.707 130.946 1.00 58.03 375 SER A O 1
ATOM 3103 N N . ALA A 1 376 ? -119.261 -30.302 129.304 1.00 42.75 376 ALA A N 1
ATOM 3104 C CA . ALA A 1 376 ? -118.742 -31.182 128.185 1.00 42.75 376 ALA A CA 1
ATOM 3105 C C . ALA A 1 376 ? -119.470 -31.379 126.785 1.00 42.75 376 ALA A C 1
ATOM 3107 O O . ALA A 1 376 ? -120.600 -31.842 126.718 1.00 42.75 376 ALA A O 1
ATOM 3108 N N . CYS A 1 377 ? -118.691 -31.198 125.681 1.00 43.66 377 CYS A N 1
ATOM 3109 C CA . CYS A 1 377 ? -118.567 -31.941 124.371 1.00 43.66 377 CYS A CA 1
ATOM 3110 C C . CYS A 1 377 ? -119.555 -31.966 123.132 1.00 43.66 377 CYS A C 1
ATOM 3112 O O . CYS A 1 377 ? -120.677 -32.447 123.222 1.00 43.66 377 CYS A O 1
ATOM 3114 N N . VAL A 1 378 ? -118.956 -31.733 121.925 1.00 42.94 378 VAL A N 1
ATOM 3115 C CA . VAL A 1 378 ? -119.162 -32.341 120.550 1.00 42.94 378 VAL A CA 1
ATOM 3116 C C . VAL A 1 378 ? -120.169 -31.747 119.499 1.00 42.94 378 VAL A C 1
ATOM 3118 O O . VAL A 1 378 ? -121.220 -31.223 119.842 1.00 42.94 378 VAL A O 1
ATOM 3121 N N . LEU A 1 379 ? -119.819 -31.913 118.191 1.00 37.34 379 LEU A N 1
ATOM 3122 C CA . LEU A 1 379 ? -120.430 -31.482 116.886 1.00 37.34 379 LEU A CA 1
ATOM 3123 C C . LEU A 1 379 ? -120.095 -30.043 116.394 1.00 37.34 379 LEU A C 1
ATOM 3125 O O . LEU A 1 379 ? -119.972 -29.141 117.208 1.00 37.34 379 LEU A O 1
ATOM 3129 N N . GLY A 1 380 ? -119.931 -29.734 115.087 1.00 34.31 380 GLY A N 1
ATOM 3130 C CA . GLY A 1 380 ? -119.954 -30.546 113.846 1.00 34.31 380 GLY A CA 1
ATOM 3131 C C . GLY A 1 380 ? -119.476 -29.767 112.581 1.00 34.31 380 GLY A C 1
ATOM 3132 O O . GLY A 1 380 ? -119.332 -28.549 112.617 1.00 34.31 380 GLY A O 1
ATOM 3133 N N . TYR A 1 381 ? -119.193 -30.459 111.463 1.00 39.62 381 TYR A N 1
ATOM 3134 C CA . TYR A 1 381 ? -118.501 -29.928 110.260 1.00 39.62 381 TYR A CA 1
ATOM 3135 C C . TYR A 1 381 ? -119.298 -28.898 109.419 1.00 39.62 381 TYR A C 1
ATOM 3137 O O . TYR A 1 381 ? -120.390 -29.224 108.954 1.00 39.62 381 TYR A O 1
ATOM 3145 N N . ARG A 1 382 ? -118.686 -27.744 109.064 1.00 46.59 382 ARG A N 1
ATOM 3146 C CA . ARG A 1 382 ? -119.002 -27.020 107.799 1.00 46.59 382 ARG A CA 1
ATOM 3147 C C . ARG A 1 382 ? -117.991 -25.979 107.262 1.00 46.59 382 ARG A C 1
ATOM 3149 O O . ARG A 1 382 ? -118.166 -25.536 106.133 1.00 46.59 382 ARG A O 1
ATOM 3156 N N . ASP A 1 383 ? -116.964 -25.568 108.013 1.00 50.41 383 ASP A N 1
ATOM 3157 C CA . ASP A 1 383 ? -116.181 -24.353 107.670 1.00 50.41 383 ASP A CA 1
ATOM 3158 C C . ASP A 1 383 ? -114.846 -24.594 106.917 1.00 50.41 383 ASP A C 1
ATOM 3160 O O . ASP A 1 383 ? -114.289 -23.686 106.306 1.00 50.41 383 ASP A O 1
ATOM 3164 N N . VAL A 1 384 ? -114.334 -25.831 106.901 1.00 53.72 384 VAL A N 1
ATOM 3165 C CA . VAL A 1 384 ? -113.013 -26.161 106.311 1.00 53.72 384 VAL A CA 1
ATOM 3166 C C . VAL A 1 384 ? -113.010 -26.071 104.776 1.00 53.72 384 VAL A C 1
ATOM 3168 O O . VAL A 1 384 ? -112.027 -25.650 104.167 1.00 53.72 384 VAL A O 1
ATOM 3171 N N . GLU A 1 385 ? -114.120 -26.437 104.138 1.00 53.44 385 GLU A N 1
ATOM 3172 C CA . GLU A 1 385 ? -114.226 -26.564 102.678 1.00 53.44 385 GLU A CA 1
ATOM 3173 C C . GLU A 1 385 ? -114.123 -25.196 101.972 1.00 53.44 385 GLU A C 1
ATOM 3175 O O . GLU A 1 385 ? -113.376 -25.040 101.006 1.00 53.44 385 GLU A O 1
ATOM 3180 N N . SER A 1 386 ? -114.749 -24.154 102.539 1.00 56.09 386 SER A N 1
ATOM 3181 C CA . SER A 1 386 ? -114.705 -22.782 102.000 1.00 56.09 386 SER A CA 1
ATOM 3182 C C . SER A 1 386 ? -113.323 -22.121 102.079 1.00 56.09 386 SER A C 1
ATOM 3184 O O . SER A 1 386 ? -113.070 -21.153 101.359 1.00 56.09 386 SER A O 1
ATOM 3186 N N . GLN A 1 387 ? -112.423 -22.604 102.940 1.00 56.34 387 GLN A N 1
ATOM 3187 C CA . GLN A 1 387 ? -111.057 -22.078 103.036 1.00 56.34 387 GLN A CA 1
ATOM 3188 C C . GLN A 1 387 ? -110.131 -22.728 101.994 1.00 56.34 387 GLN A C 1
ATOM 3190 O O . GLN A 1 387 ? -109.258 -22.062 101.435 1.00 56.34 387 GLN A O 1
ATOM 3195 N N . LEU A 1 388 ? -110.368 -24.003 101.674 1.00 61.22 388 LEU A N 1
ATOM 3196 C CA . LEU A 1 388 ? -109.526 -24.797 100.778 1.00 61.22 388 LEU A CA 1
ATOM 3197 C C . LEU A 1 388 ? -109.654 -24.343 99.311 1.00 61.22 388 LEU A C 1
ATOM 3199 O O . LEU A 1 388 ? -108.647 -24.232 98.609 1.00 61.22 388 LEU A O 1
ATOM 3203 N N . ASP A 1 389 ? -110.855 -23.971 98.861 1.00 62.91 389 ASP A N 1
ATOM 3204 C CA . ASP A 1 389 ? -111.045 -23.429 97.506 1.00 62.91 389 ASP A CA 1
ATOM 3205 C C . ASP A 1 389 ? -110.511 -21.998 97.336 1.00 62.91 389 ASP A C 1
ATOM 3207 O O . ASP A 1 389 ? -109.996 -21.665 96.268 1.00 62.91 389 ASP A O 1
ATOM 3211 N N . ARG A 1 390 ? -110.508 -21.169 98.393 1.00 71.00 390 ARG A N 1
ATOM 3212 C CA . ARG A 1 390 ? -109.844 -19.849 98.351 1.00 71.00 390 ARG A CA 1
ATOM 3213 C C . ARG A 1 390 ? -108.331 -19.988 98.171 1.00 71.00 390 ARG A C 1
ATOM 3215 O O . ARG A 1 390 ? -107.749 -19.237 97.394 1.00 71.00 390 ARG A O 1
ATOM 3222 N N . ALA A 1 391 ? -107.712 -20.966 98.838 1.00 74.25 391 ALA A N 1
ATOM 3223 C CA . ALA A 1 391 ? -106.284 -21.258 98.695 1.00 74.25 391 ALA A CA 1
ATOM 3224 C C . ALA A 1 391 ? -105.923 -21.800 97.296 1.00 74.25 391 ALA A C 1
ATOM 3226 O O . ALA A 1 391 ? -104.884 -21.447 96.742 1.00 74.25 391 ALA A O 1
ATOM 3227 N N . ARG A 1 392 ? -106.798 -22.614 96.687 1.00 74.12 392 ARG A N 1
ATOM 3228 C CA . ARG A 1 392 ? -106.638 -23.069 95.292 1.00 74.12 392 ARG A CA 1
ATOM 3229 C C . ARG A 1 392 ? -106.708 -21.913 94.296 1.00 74.12 392 ARG A C 1
ATOM 3231 O O . ARG A 1 392 ? -105.960 -21.906 93.320 1.00 74.12 392 ARG A O 1
ATOM 3238 N N . GLU A 1 393 ? -107.587 -20.942 94.531 1.00 73.81 393 GLU A N 1
ATOM 3239 C CA . GLU A 1 393 ? -107.776 -19.825 93.605 1.00 73.81 393 GLU A CA 1
ATOM 3240 C C . GLU A 1 393 ? -106.638 -18.798 93.678 1.00 73.81 393 GLU A C 1
ATOM 3242 O O . GLU A 1 393 ? -106.155 -18.354 92.636 1.00 73.81 393 GLU A O 1
ATOM 3247 N N . THR A 1 394 ? -106.110 -18.500 94.872 1.00 76.31 394 THR A N 1
ATOM 3248 C CA . THR A 1 394 ? -104.888 -17.685 94.995 1.00 76.31 394 THR A CA 1
ATOM 3249 C C . THR A 1 394 ? -103.664 -18.395 94.414 1.00 76.31 394 THR A C 1
ATOM 3251 O O . THR A 1 394 ? -102.846 -17.748 93.762 1.00 76.31 394 THR A O 1
ATOM 3254 N N . GLN A 1 395 ? -103.558 -19.723 94.551 1.00 75.62 395 GLN A N 1
ATOM 3255 C CA . GLN A 1 395 ? -102.495 -20.499 93.904 1.00 75.62 395 GLN A CA 1
ATOM 3256 C C . GLN A 1 395 ? -102.603 -20.458 92.367 1.00 75.62 395 GLN A C 1
ATOM 3258 O O . GLN A 1 395 ? -101.588 -20.285 91.692 1.00 75.62 395 GLN A O 1
ATOM 3263 N N . ARG A 1 396 ? -103.816 -20.545 91.795 1.00 80.31 396 ARG A N 1
ATOM 3264 C CA . ARG A 1 396 ? -104.032 -20.355 90.346 1.00 80.31 396 ARG A CA 1
ATOM 3265 C C . ARG A 1 396 ? -103.619 -18.962 89.873 1.00 80.31 396 ARG A C 1
ATOM 3267 O O . ARG A 1 396 ? -102.956 -18.853 88.844 1.00 80.31 396 ARG A O 1
ATOM 3274 N N . GLN A 1 397 ? -103.956 -17.919 90.629 1.00 80.81 397 GLN A N 1
ATOM 3275 C CA . GLN A 1 397 ? -103.562 -16.541 90.315 1.00 80.81 397 GLN A CA 1
ATOM 3276 C C . GLN A 1 397 ? -102.037 -16.353 90.366 1.00 80.81 397 GLN A C 1
ATOM 3278 O O . GLN A 1 397 ? -101.474 -15.730 89.470 1.00 80.81 397 GLN A O 1
ATOM 3283 N N . GLN A 1 398 ? -101.349 -16.951 91.347 1.00 77.56 398 GLN A N 1
ATOM 3284 C CA . GLN A 1 398 ? -99.882 -16.935 91.417 1.00 77.56 398 GLN A CA 1
ATOM 3285 C C . GLN A 1 398 ? -99.222 -17.653 90.232 1.00 77.56 398 GLN A C 1
ATOM 3287 O O . GLN A 1 398 ? -98.251 -17.134 89.685 1.00 77.56 398 GLN A O 1
ATOM 3292 N N . ILE A 1 399 ? -99.755 -18.803 89.799 1.00 78.81 399 ILE A N 1
ATOM 3293 C CA . ILE A 1 399 ? -99.253 -19.521 88.615 1.00 78.81 399 ILE A CA 1
ATOM 3294 C C . ILE A 1 399 ? -99.433 -18.662 87.357 1.00 78.81 399 ILE A C 1
ATOM 3296 O O . ILE A 1 399 ? -98.459 -18.407 86.659 1.00 78.81 399 ILE A O 1
ATOM 3300 N N . GLN A 1 400 ? -100.629 -18.109 87.124 1.00 81.44 400 GLN A N 1
ATOM 3301 C CA . GLN A 1 400 ? -100.878 -17.221 85.980 1.00 81.44 400 GLN A CA 1
ATOM 3302 C C . GLN A 1 400 ? -99.972 -15.979 85.990 1.00 81.44 400 GLN A C 1
ATOM 3304 O O . GLN A 1 400 ? -99.488 -15.556 84.942 1.00 81.44 400 GLN A O 1
ATOM 3309 N N . GLN A 1 401 ? -99.703 -15.400 87.163 1.00 83.56 401 GLN A N 1
ATOM 3310 C CA . GLN A 1 401 ? -98.801 -14.256 87.296 1.00 83.56 401 GLN A CA 1
ATOM 3311 C C . GLN A 1 401 ? -97.331 -14.636 87.029 1.00 83.56 401 GLN A C 1
ATOM 3313 O O . GLN A 1 401 ? -96.602 -13.845 86.428 1.00 83.56 401 GLN A O 1
ATOM 3318 N N . ALA A 1 402 ? -96.908 -15.845 87.412 1.00 81.69 402 ALA A N 1
ATOM 3319 C CA . ALA A 1 402 ? -95.590 -16.386 87.083 1.00 81.69 402 ALA A CA 1
ATOM 3320 C C . ALA A 1 402 ? -95.452 -16.702 85.582 1.00 81.69 402 ALA A C 1
ATOM 3322 O O . ALA A 1 402 ? -94.451 -16.323 84.979 1.00 81.69 402 ALA A O 1
ATOM 3323 N N . ASP A 1 403 ? -96.467 -17.305 84.956 1.00 85.19 403 ASP A N 1
ATOM 3324 C CA . ASP A 1 403 ? -96.493 -17.590 83.515 1.00 85.19 403 ASP A CA 1
ATOM 3325 C C . ASP A 1 403 ? -96.423 -16.298 82.684 1.00 85.19 403 ASP A C 1
ATOM 3327 O O . ASP A 1 403 ? -95.658 -16.212 81.722 1.00 85.19 403 ASP A O 1
ATOM 3331 N N . ILE A 1 404 ? -97.154 -15.250 83.090 1.00 87.19 404 ILE A N 1
ATOM 3332 C CA . ILE A 1 404 ? -97.079 -13.919 82.466 1.00 87.19 404 ILE A CA 1
ATOM 3333 C C . ILE A 1 404 ? -95.669 -13.325 82.601 1.00 87.19 404 ILE A C 1
ATOM 3335 O O . ILE A 1 404 ? -95.151 -12.771 81.631 1.00 87.19 404 ILE A O 1
ATOM 3339 N N . ALA A 1 405 ? -95.023 -13.456 83.765 1.00 87.06 405 ALA A N 1
ATOM 3340 C CA . ALA A 1 405 ? -93.659 -12.970 83.974 1.00 87.06 405 ALA A CA 1
ATOM 3341 C C . ALA A 1 405 ? -92.617 -13.760 83.156 1.00 87.06 405 ALA A C 1
ATOM 3343 O O . ALA A 1 405 ? -91.709 -13.162 82.577 1.00 87.06 405 ALA A O 1
ATOM 3344 N N . LEU A 1 406 ? -92.765 -15.084 83.048 1.00 85.62 406 LEU A N 1
ATOM 3345 C CA . LEU A 1 406 ? -91.900 -15.940 82.231 1.00 85.62 406 LEU A CA 1
ATOM 3346 C C . LEU A 1 406 ? -92.059 -15.652 80.734 1.00 85.62 406 LEU A C 1
ATOM 3348 O O . LEU A 1 406 ? -91.060 -15.553 80.028 1.00 85.62 406 LEU A O 1
ATOM 3352 N N . GLU A 1 407 ? -93.283 -15.453 80.246 1.00 87.62 407 GLU A N 1
ATOM 3353 C CA . GLU A 1 407 ? -93.549 -15.111 78.844 1.00 87.62 407 GLU A CA 1
ATOM 3354 C C . GLU A 1 407 ? -93.098 -13.672 78.504 1.00 87.62 407 GLU A C 1
ATOM 3356 O O . GLU A 1 407 ? -92.675 -13.411 77.376 1.00 87.62 407 GLU A O 1
ATOM 3361 N N . GLN A 1 408 ? -93.110 -12.742 79.469 1.00 84.94 408 GLN A N 1
ATOM 3362 C CA . GLN A 1 408 ? -92.467 -11.425 79.333 1.00 84.94 408 GLN A CA 1
ATOM 3363 C C . GLN A 1 408 ? -90.937 -11.540 79.270 1.00 84.94 408 GLN A C 1
ATOM 3365 O O . GLN A 1 408 ? -90.323 -10.969 78.368 1.00 84.94 408 GLN A O 1
ATOM 3370 N N . PHE A 1 409 ? -90.319 -12.302 80.180 1.00 85.25 409 PHE A N 1
ATOM 3371 C CA . PHE A 1 409 ? -88.870 -12.518 80.190 1.00 85.25 409 PHE A CA 1
ATOM 3372 C C . PHE A 1 409 ? -88.395 -13.227 78.918 1.00 85.25 409 PHE A C 1
ATOM 3374 O O . PHE A 1 409 ? -87.422 -12.802 78.301 1.00 85.25 409 PHE A O 1
ATOM 3381 N N . LYS A 1 410 ? -89.125 -14.251 78.465 1.00 89.81 410 LYS A N 1
ATOM 3382 C CA . LYS A 1 410 ? -88.882 -14.944 77.197 1.00 89.81 410 LYS A CA 1
ATOM 3383 C C . LYS A 1 410 ? -88.909 -13.969 76.019 1.00 89.81 410 LYS A C 1
ATOM 3385 O O . LYS A 1 410 ? -87.924 -13.909 75.295 1.00 89.81 410 LYS A O 1
ATOM 3390 N N . LYS A 1 411 ? -89.941 -13.126 75.893 1.00 90.44 411 LYS A N 1
ATOM 3391 C CA . LYS A 1 411 ? -90.005 -12.084 74.847 1.00 90.44 411 LYS A CA 1
ATOM 3392 C C . LYS A 1 411 ? -88.874 -11.064 74.947 1.00 90.44 411 LYS A C 1
ATOM 3394 O O . LYS A 1 411 ? -88.377 -10.602 73.925 1.00 90.44 411 LYS A O 1
ATOM 3399 N N . GLN A 1 412 ? -88.428 -10.721 76.155 1.00 88.81 412 GLN A N 1
ATOM 3400 C CA . GLN A 1 412 ? -87.267 -9.852 76.362 1.00 88.81 412 GLN A CA 1
ATOM 3401 C C . GLN A 1 412 ? -85.951 -10.531 75.937 1.00 88.81 412 GLN A C 1
ATOM 3403 O O . GLN A 1 412 ? -85.087 -9.875 75.351 1.00 88.81 412 GLN A O 1
ATOM 3408 N N . VAL A 1 413 ? -85.799 -11.835 76.183 1.00 86.81 413 VAL A N 1
ATOM 3409 C CA . VAL A 1 413 ? -84.650 -12.631 75.725 1.00 86.81 413 VAL A CA 1
ATOM 3410 C C . VAL A 1 413 ? -84.683 -12.796 74.206 1.00 86.81 413 VAL A C 1
ATOM 3412 O O . VAL A 1 413 ? -83.680 -12.501 73.566 1.00 86.81 413 VAL A O 1
ATOM 3415 N N . GLU A 1 414 ? -85.831 -13.142 73.621 1.00 87.25 414 GLU A N 1
ATOM 3416 C CA . GLU A 1 414 ? -86.054 -13.219 72.171 1.00 87.25 414 GLU A CA 1
ATOM 3417 C C . GLU A 1 414 ? -85.663 -11.888 71.508 1.00 87.25 414 GLU A C 1
ATOM 3419 O O . GLU A 1 414 ? -84.697 -11.861 70.747 1.00 87.25 414 GLU A O 1
ATOM 3424 N N . LEU A 1 415 ? -86.261 -10.762 71.921 1.00 89.50 415 LEU A N 1
ATOM 3425 C CA . LEU A 1 415 ? -85.931 -9.419 71.418 1.00 89.50 415 LEU A CA 1
ATOM 3426 C C . LEU A 1 415 ? -84.474 -8.989 71.657 1.00 89.50 415 LEU A C 1
ATOM 3428 O O . LEU A 1 415 ? -83.955 -8.169 70.899 1.00 89.50 415 LEU A O 1
ATOM 3432 N N . SER A 1 416 ? -83.805 -9.470 72.711 1.00 88.81 416 SER A N 1
ATOM 3433 C CA . SER A 1 416 ? -82.383 -9.157 72.933 1.00 88.81 416 SER A CA 1
ATOM 3434 C C . SER A 1 416 ? -81.466 -10.010 72.052 1.00 88.81 416 SER A C 1
ATOM 3436 O O . SER A 1 416 ? -80.478 -9.494 71.530 1.00 88.81 416 SER A O 1
ATOM 3438 N N . SER A 1 417 ? -81.832 -11.271 71.802 1.00 79.25 417 SER A N 1
ATOM 3439 C CA . SER A 1 417 ? -81.127 -12.165 70.882 1.00 79.25 417 SER A CA 1
ATOM 3440 C C . SER A 1 417 ? -81.314 -11.755 69.419 1.00 79.25 417 SER A C 1
ATOM 3442 O O . SER A 1 417 ? -80.328 -11.670 68.697 1.00 79.25 417 SER A O 1
ATOM 3444 N N . GLU A 1 418 ? -82.529 -11.389 68.994 1.00 89.75 418 GLU A N 1
ATOM 3445 C CA . GLU A 1 418 ? -82.801 -10.855 67.654 1.00 89.75 418 GLU A CA 1
ATOM 3446 C C . GLU A 1 418 ? -81.970 -9.602 67.380 1.00 89.75 418 GLU A C 1
ATOM 3448 O O . GLU A 1 418 ? -81.321 -9.529 66.340 1.00 89.75 418 GLU A O 1
ATOM 3453 N N . LYS A 1 419 ? -81.901 -8.664 68.337 1.00 91.12 419 LYS A N 1
ATOM 3454 C CA . LYS A 1 419 ? -81.030 -7.480 68.235 1.00 91.12 419 LYS A CA 1
ATOM 3455 C C . LYS A 1 419 ? -79.556 -7.855 68.114 1.00 91.12 419 LYS A C 1
ATOM 3457 O O . LYS A 1 419 ? -78.876 -7.349 67.230 1.00 91.12 419 LYS A O 1
ATOM 3462 N N . ALA A 1 420 ? -79.068 -8.784 68.937 1.00 88.25 420 ALA A N 1
ATOM 3463 C CA . ALA A 1 420 ? -77.692 -9.268 68.832 1.00 88.25 420 ALA A CA 1
ATOM 3464 C C . ALA A 1 420 ? -77.408 -9.931 67.467 1.00 88.25 420 ALA A C 1
ATOM 3466 O O . ALA A 1 420 ? -76.330 -9.734 66.905 1.00 88.25 420 ALA A O 1
ATOM 3467 N N . TYR A 1 421 ? -78.372 -10.660 66.893 1.00 88.38 421 TYR A N 1
ATOM 3468 C CA . TYR A 1 421 ? -78.258 -11.233 65.551 1.00 88.38 421 TYR A CA 1
ATOM 3469 C C . TYR A 1 421 ? -78.319 -10.171 64.442 1.00 88.38 421 TYR A C 1
ATOM 3471 O O . TYR A 1 421 ? -77.530 -10.262 63.501 1.00 88.38 421 TYR A O 1
ATOM 3479 N N . THR A 1 422 ? -79.184 -9.152 64.533 1.00 91.56 422 THR A N 1
ATOM 3480 C CA . THR A 1 422 ? -79.215 -8.055 63.547 1.00 91.56 422 THR A CA 1
ATOM 3481 C C . THR A 1 422 ? -77.958 -7.199 63.610 1.00 91.56 422 THR A C 1
ATOM 3483 O O . THR A 1 422 ? -77.400 -6.875 62.565 1.00 91.56 422 THR A O 1
ATOM 3486 N N . ASP A 1 423 ? -77.466 -6.897 64.812 1.00 90.94 423 ASP A N 1
ATOM 3487 C CA . ASP A 1 423 ? -76.248 -6.112 65.011 1.00 90.94 423 ASP A CA 1
ATOM 3488 C C . ASP A 1 423 ? -75.022 -6.890 64.515 1.00 90.94 423 ASP A C 1
ATOM 3490 O O . ASP A 1 423 ? -74.198 -6.344 63.783 1.00 90.94 423 ASP A O 1
ATOM 3494 N N . MET A 1 424 ? -74.921 -8.190 64.821 1.00 91.75 424 MET A N 1
ATOM 3495 C CA . MET A 1 424 ? -73.849 -9.049 64.306 1.00 91.75 424 MET A CA 1
ATOM 3496 C C . MET A 1 424 ? -73.912 -9.210 62.779 1.00 91.75 424 MET A C 1
ATOM 3498 O O . MET A 1 424 ? -72.867 -9.195 62.129 1.00 91.75 424 MET A O 1
ATOM 3502 N N . LYS A 1 425 ? -75.111 -9.311 62.188 1.00 92.50 425 LYS A N 1
ATOM 3503 C CA . LYS A 1 425 ? -75.297 -9.347 60.728 1.00 92.50 425 LYS A CA 1
ATOM 3504 C C . LYS A 1 425 ? -74.858 -8.035 60.074 1.00 92.50 425 LYS A C 1
ATOM 3506 O O . LYS A 1 425 ? -74.107 -8.077 59.107 1.00 92.50 425 LYS A O 1
ATOM 3511 N N . LEU A 1 426 ? -75.241 -6.890 60.641 1.00 94.31 426 LEU A N 1
ATOM 3512 C CA . LEU A 1 426 ? -74.846 -5.566 60.153 1.00 94.31 426 LEU A CA 1
ATOM 3513 C C . LEU A 1 426 ? -73.329 -5.326 60.282 1.00 94.31 426 LEU A C 1
ATOM 3515 O O . LEU A 1 426 ? -72.717 -4.733 59.396 1.00 94.31 426 LEU A O 1
ATOM 3519 N N . GLN A 1 427 ? -72.697 -5.817 61.355 1.00 92.25 427 GLN A N 1
ATOM 3520 C CA . GLN A 1 427 ? -71.234 -5.801 61.484 1.00 92.25 427 GLN A CA 1
ATOM 3521 C C . GLN A 1 427 ? -70.564 -6.718 60.450 1.00 92.25 427 GLN A C 1
ATOM 3523 O O . GLN A 1 427 ? -69.539 -6.333 59.893 1.00 92.25 427 GLN A O 1
ATOM 3528 N N . MET A 1 428 ? -71.137 -7.890 60.149 1.00 90.00 428 MET A N 1
ATOM 3529 C CA . MET A 1 428 ? -70.610 -8.785 59.111 1.00 90.00 428 MET A CA 1
ATOM 3530 C C . MET A 1 428 ? -70.694 -8.142 57.722 1.00 90.00 428 MET A C 1
ATOM 3532 O O . MET A 1 428 ? -69.682 -8.065 57.037 1.00 90.00 428 MET A O 1
ATOM 3536 N N . GLU A 1 429 ? -71.854 -7.593 57.348 1.00 92.94 429 GLU A N 1
ATOM 3537 C CA . GLU A 1 429 ? -72.054 -6.868 56.083 1.00 92.94 429 GLU A CA 1
ATOM 3538 C C . GLU A 1 429 ? -71.064 -5.701 55.946 1.00 92.94 429 GLU A C 1
ATOM 3540 O O . GLU A 1 429 ? -70.421 -5.538 54.909 1.00 92.94 429 GLU A O 1
ATOM 3545 N N . LYS A 1 430 ? -70.841 -4.943 57.026 1.00 94.69 430 LYS A N 1
ATOM 3546 C CA . LYS A 1 430 ? -69.846 -3.865 57.054 1.00 94.69 430 LYS A CA 1
ATOM 3547 C C . LYS A 1 430 ? -68.403 -4.368 56.903 1.00 94.69 430 LYS A C 1
ATOM 3549 O O . LYS A 1 430 ? -67.615 -3.739 56.199 1.00 94.69 430 LYS A O 1
ATOM 3554 N N . VAL A 1 431 ? -68.046 -5.490 57.532 1.00 94.81 431 VAL A N 1
ATOM 3555 C CA . VAL A 1 431 ? -66.721 -6.121 57.384 1.00 94.81 431 VAL A CA 1
ATOM 3556 C C . VAL A 1 431 ? -66.530 -6.683 55.973 1.00 94.81 431 VAL A C 1
ATOM 3558 O O . VAL A 1 431 ? -65.433 -6.580 55.424 1.00 94.81 431 VAL A O 1
ATOM 3561 N N . GLU A 1 432 ? -67.579 -7.220 55.350 1.00 91.19 432 GLU A N 1
ATOM 3562 C CA . GLU A 1 432 ? -67.565 -7.645 53.949 1.00 91.19 432 GLU A CA 1
ATOM 3563 C C . GLU A 1 432 ? -67.372 -6.452 53.004 1.00 91.19 432 GLU A C 1
ATOM 3565 O O . GLU A 1 432 ? -66.510 -6.515 52.124 1.00 91.19 432 GLU A O 1
ATOM 3570 N N . GLU A 1 433 ? -68.066 -5.329 53.220 1.00 94.56 433 GLU A N 1
ATOM 3571 C CA . GLU A 1 433 ? -67.824 -4.089 52.475 1.00 94.56 433 GLU A CA 1
ATOM 3572 C C . GLU A 1 433 ? -66.398 -3.550 52.659 1.00 94.56 433 GLU A C 1
ATOM 3574 O O . GLU A 1 433 ? -65.752 -3.188 51.674 1.00 94.56 433 GLU A O 1
ATOM 3579 N N . ASP A 1 434 ? -65.895 -3.473 53.896 1.00 94.25 434 ASP A N 1
ATOM 3580 C CA . ASP A 1 434 ? -64.535 -3.005 54.193 1.00 94.25 434 ASP A CA 1
ATOM 3581 C C . ASP A 1 434 ? -63.486 -3.937 53.552 1.00 94.25 434 ASP A C 1
ATOM 3583 O O . ASP A 1 434 ? -62.475 -3.473 53.014 1.00 94.25 434 ASP A O 1
ATOM 3587 N N . LEU A 1 435 ? -63.747 -5.249 53.513 1.00 94.62 435 LEU A N 1
ATOM 3588 C CA . LEU A 1 435 ? -62.914 -6.236 52.826 1.00 94.62 435 LEU A CA 1
ATOM 3589 C C . LEU A 1 435 ? -62.976 -6.089 51.298 1.00 94.62 435 LEU A C 1
ATOM 3591 O O . LEU A 1 435 ? -61.938 -6.199 50.643 1.00 94.62 435 LEU A O 1
ATOM 3595 N N . ILE A 1 436 ? -64.150 -5.823 50.718 1.00 93.94 436 ILE A N 1
ATOM 3596 C CA . ILE A 1 436 ? -64.316 -5.536 49.283 1.00 93.94 436 ILE A CA 1
ATOM 3597 C C . ILE A 1 436 ? -63.569 -4.248 48.919 1.00 93.94 436 ILE A C 1
ATOM 3599 O O . ILE A 1 436 ? -62.772 -4.260 47.981 1.00 93.94 436 ILE A O 1
ATOM 3603 N N . ARG A 1 437 ? -63.739 -3.173 49.700 1.00 94.88 437 ARG A N 1
ATOM 3604 C CA . ARG A 1 437 ? -63.027 -1.895 49.530 1.00 94.88 437 ARG A CA 1
ATOM 3605 C C . ARG A 1 437 ? -61.508 -2.058 49.687 1.00 94.88 437 ARG A C 1
ATOM 3607 O O . ARG A 1 437 ? -60.748 -1.476 48.917 1.00 94.88 437 ARG A O 1
ATOM 3614 N N . SER A 1 438 ? -61.038 -2.904 50.610 1.00 93.00 438 SER A N 1
ATOM 3615 C CA . SER A 1 438 ? -59.605 -3.220 50.748 1.00 93.00 438 SER A CA 1
ATOM 3616 C C . SER A 1 438 ? -59.062 -4.044 49.571 1.00 93.00 4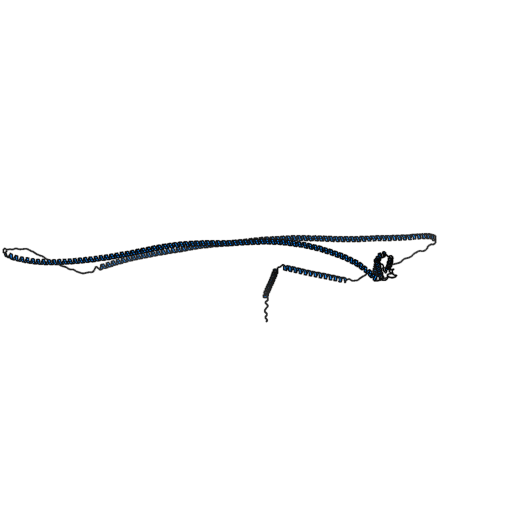38 SER A C 1
ATOM 3618 O O . SER A 1 438 ? -57.939 -3.803 49.128 1.00 93.00 438 SER A O 1
ATOM 3620 N N . LYS A 1 439 ? -59.843 -4.996 49.038 1.00 93.62 439 LYS A N 1
ATOM 3621 C CA . LYS A 1 439 ? -59.476 -5.782 47.846 1.00 93.62 439 LYS A CA 1
ATOM 3622 C C . LYS A 1 439 ? -59.370 -4.893 46.606 1.00 93.62 439 LYS A C 1
ATOM 3624 O O . LYS A 1 439 ? -58.330 -4.917 45.955 1.00 93.62 439 LYS A O 1
ATOM 3629 N N . SER A 1 440 ? -60.387 -4.077 46.320 1.00 92.75 440 SER A N 1
ATOM 3630 C CA . SER A 1 440 ? -60.388 -3.191 45.148 1.00 92.75 440 SER A CA 1
ATOM 3631 C C . SER A 1 440 ? -59.295 -2.122 45.219 1.00 92.75 440 SER A C 1
ATOM 3633 O O . SER A 1 440 ? -58.669 -1.837 44.201 1.00 92.75 440 SER A O 1
ATOM 3635 N N . LEU A 1 441 ? -58.978 -1.598 46.411 1.00 95.06 441 LEU A N 1
ATOM 3636 C CA . LEU A 1 441 ? -57.841 -0.691 46.596 1.00 95.06 441 LEU A CA 1
ATOM 3637 C C . LEU A 1 441 ? -56.506 -1.358 46.228 1.00 95.06 441 LEU A C 1
ATOM 3639 O O . LEU A 1 441 ? -55.735 -0.783 45.464 1.00 95.06 441 LEU A O 1
ATOM 3643 N N . ARG A 1 442 ? -56.244 -2.581 46.713 1.00 90.19 442 ARG A N 1
ATOM 3644 C CA . ARG A 1 442 ? -55.013 -3.325 46.378 1.00 90.19 442 ARG A CA 1
ATOM 3645 C C . ARG A 1 442 ? -54.946 -3.701 44.900 1.00 90.19 442 ARG A C 1
ATOM 3647 O O . ARG A 1 442 ? -53.871 -3.667 44.313 1.00 90.19 442 ARG A O 1
ATOM 3654 N N . GLU A 1 443 ? -56.078 -4.055 44.297 1.00 94.31 443 GLU A N 1
ATOM 3655 C CA . GLU A 1 443 ? -56.156 -4.387 42.873 1.00 94.31 443 GLU A CA 1
ATOM 3656 C C . GLU A 1 443 ? -55.898 -3.155 41.990 1.00 94.31 443 GLU A C 1
ATOM 3658 O O . GLU A 1 443 ? -55.171 -3.246 41.003 1.00 94.31 443 GLU A O 1
ATOM 3663 N N . ASN A 1 444 ? -56.425 -1.987 42.370 1.00 95.69 444 ASN A N 1
ATOM 3664 C CA . ASN A 1 444 ? -56.150 -0.725 41.685 1.00 95.69 444 ASN A CA 1
ATOM 3665 C C . ASN A 1 444 ? -54.686 -0.298 41.856 1.00 95.69 444 ASN A C 1
ATOM 3667 O O . ASN A 1 444 ? -54.039 0.006 40.860 1.00 95.69 444 ASN A O 1
ATOM 3671 N N . GLN A 1 445 ? -54.123 -0.394 43.064 1.00 91.25 445 GLN A N 1
ATOM 3672 C CA . GLN A 1 445 ? -52.692 -0.160 43.301 1.00 91.25 445 GLN A CA 1
ATOM 3673 C C . GLN A 1 445 ? -51.812 -1.095 42.456 1.00 91.25 445 GLN A C 1
ATOM 3675 O O . GLN A 1 445 ? -50.848 -0.648 41.841 1.00 91.25 445 GLN A O 1
ATOM 3680 N N . ALA A 1 446 ? -52.156 -2.384 42.355 1.00 90.88 446 ALA A N 1
ATOM 3681 C CA . ALA A 1 446 ? -51.435 -3.328 41.501 1.00 90.88 446 ALA A CA 1
ATOM 3682 C C . ALA A 1 446 ? -51.509 -2.947 40.009 1.00 90.88 446 ALA A C 1
ATOM 3684 O O . ALA A 1 446 ? -50.496 -3.028 39.314 1.00 90.88 446 ALA A O 1
ATOM 3685 N N . LYS A 1 447 ? -52.672 -2.478 39.529 1.00 95.12 447 LYS A N 1
ATOM 3686 C CA . LYS A 1 447 ? -52.851 -1.963 38.158 1.00 95.12 447 LYS A CA 1
ATOM 3687 C C . LYS A 1 447 ? -52.049 -0.683 37.911 1.00 95.12 447 LYS A C 1
ATOM 3689 O O . LYS A 1 447 ? -51.411 -0.564 36.868 1.00 95.12 447 LYS A O 1
ATOM 3694 N N . GLU A 1 448 ? -52.039 0.248 38.861 1.00 94.75 448 GLU A N 1
ATOM 3695 C CA . GLU A 1 448 ? -51.240 1.478 38.798 1.00 94.75 448 GLU A CA 1
ATOM 3696 C C . GLU A 1 448 ? -49.740 1.157 38.739 1.00 94.75 448 GLU A C 1
ATOM 3698 O O . GLU A 1 448 ? -49.041 1.670 37.866 1.00 94.75 448 GLU A O 1
ATOM 3703 N N . PHE A 1 449 ? -49.245 0.242 39.582 1.00 90.00 449 PHE A N 1
ATOM 3704 C CA . PHE A 1 449 ? -47.851 -0.207 39.522 1.00 90.00 449 PHE A CA 1
ATOM 3705 C C . PHE A 1 449 ? -47.518 -0.928 38.207 1.00 90.00 449 PHE A C 1
ATOM 3707 O O . PHE A 1 449 ? -46.450 -0.678 37.647 1.00 90.00 449 PHE A O 1
ATOM 3714 N N . SER A 1 450 ? -48.410 -1.767 37.657 1.00 91.19 450 SER A N 1
ATOM 3715 C CA . SER A 1 450 ? -48.166 -2.381 36.341 1.00 91.19 450 SER A CA 1
ATOM 3716 C C . SER A 1 450 ? -48.130 -1.337 35.221 1.00 91.19 450 SER A C 1
ATOM 3718 O O . SER A 1 450 ? -47.218 -1.360 34.403 1.00 91.19 450 SER A O 1
ATOM 3720 N N . GLN A 1 451 ? -49.042 -0.358 35.231 1.00 94.94 451 GLN A N 1
ATOM 3721 C CA . GLN A 1 451 ? -49.056 0.737 34.254 1.00 94.94 451 GLN A CA 1
ATOM 3722 C C . GLN A 1 451 ? -47.800 1.615 34.350 1.00 94.94 451 GLN A C 1
ATOM 3724 O O . GLN A 1 451 ? -47.254 2.010 33.323 1.00 94.94 451 GLN A O 1
ATOM 3729 N N . GLN A 1 452 ? -47.299 1.888 35.560 1.00 92.31 452 GLN A N 1
ATOM 3730 C CA . GLN A 1 452 ? -46.038 2.609 35.763 1.00 92.31 452 GLN A CA 1
ATOM 3731 C C . GLN A 1 452 ? -44.834 1.821 35.227 1.00 92.31 452 GLN A C 1
ATOM 3733 O O . GLN A 1 452 ? -43.973 2.401 34.564 1.00 92.31 452 GLN A O 1
ATOM 3738 N N . LEU A 1 453 ? -44.782 0.505 35.467 1.00 90.25 453 LEU A N 1
ATOM 3739 C CA . LEU A 1 453 ? -43.725 -0.368 34.946 1.00 90.25 453 LEU A CA 1
ATOM 3740 C C . LEU A 1 453 ? -43.766 -0.476 33.417 1.00 90.25 453 LEU A C 1
ATOM 3742 O O . LEU A 1 453 ? -42.719 -0.386 32.780 1.00 90.25 453 LEU A O 1
ATOM 3746 N N . ASP A 1 454 ? -44.947 -0.619 32.818 1.00 93.56 454 ASP A N 1
ATOM 3747 C CA . ASP A 1 454 ? -45.092 -0.725 31.364 1.00 93.56 454 ASP A CA 1
ATOM 3748 C C . ASP A 1 454 ? -44.849 0.618 30.658 1.00 93.56 454 ASP A C 1
ATOM 3750 O O . ASP A 1 454 ? -44.178 0.650 29.628 1.00 93.56 454 ASP A O 1
ATOM 3754 N N . ALA A 1 455 ? -45.251 1.747 31.250 1.00 94.81 455 ALA A N 1
ATOM 3755 C CA . ALA A 1 455 ? -44.875 3.075 30.759 1.00 94.81 455 ALA A CA 1
ATOM 3756 C C . ALA A 1 455 ? -43.359 3.342 30.868 1.00 94.81 455 ALA A C 1
ATOM 3758 O O . ALA A 1 455 ? -42.789 4.043 30.030 1.00 94.81 455 ALA A O 1
ATOM 3759 N N . LEU A 1 456 ? -42.683 2.787 31.882 1.00 93.06 456 LEU A N 1
ATOM 3760 C CA . LEU A 1 456 ? -41.225 2.865 32.011 1.00 93.06 456 LEU A CA 1
ATOM 3761 C C . LEU A 1 456 ? -40.515 1.954 30.993 1.00 93.06 456 LEU A C 1
ATOM 3763 O O . LEU A 1 456 ? -39.546 2.383 30.370 1.00 93.06 456 LEU A O 1
ATOM 3767 N N . ARG A 1 457 ? -41.027 0.736 30.766 1.00 91.50 457 ARG A N 1
ATOM 3768 C CA . ARG A 1 457 ? -40.558 -0.176 29.706 1.00 91.50 457 ARG A CA 1
ATOM 3769 C C . ARG A 1 457 ? -40.671 0.468 28.328 1.00 91.50 457 ARG A C 1
ATOM 3771 O O . ARG A 1 457 ? -39.667 0.532 27.630 1.00 91.50 457 ARG A O 1
ATOM 3778 N N . GLN A 1 458 ? -41.833 1.027 27.986 1.00 93.12 458 GLN A N 1
ATOM 3779 C CA . GLN A 1 458 ? -42.053 1.711 26.707 1.00 93.12 458 GLN A CA 1
ATOM 3780 C C . GLN A 1 458 ? -41.077 2.874 26.490 1.00 93.12 458 GLN A C 1
ATOM 3782 O O . GLN A 1 458 ? -40.564 3.029 25.386 1.00 93.12 458 GLN A O 1
ATOM 3787 N N . LYS A 1 459 ? -40.754 3.655 27.532 1.00 95.31 459 LYS A N 1
ATOM 3788 C CA . LYS A 1 459 ? -39.731 4.715 27.445 1.00 95.31 459 LYS A CA 1
ATOM 3789 C C . LYS A 1 459 ? -38.336 4.163 27.151 1.00 95.31 459 LYS A C 1
ATOM 3791 O O . LYS A 1 459 ? -37.629 4.735 26.327 1.00 95.31 459 LYS A O 1
ATOM 3796 N N . TYR A 1 460 ? -37.941 3.056 27.780 1.00 89.81 460 TYR A N 1
ATOM 3797 C CA . TYR A 1 460 ? -36.659 2.415 27.472 1.00 89.81 460 TYR A CA 1
ATOM 3798 C C . TYR A 1 460 ? -36.652 1.766 26.081 1.00 89.81 460 TYR A C 1
ATOM 3800 O O . TYR A 1 460 ? -35.662 1.890 25.368 1.00 89.81 460 TYR A O 1
ATOM 3808 N N . GLU A 1 461 ? -37.744 1.138 25.642 1.00 92.25 461 GLU A N 1
ATOM 3809 C CA . GLU A 1 461 ? -37.864 0.607 24.277 1.00 92.25 461 GLU A CA 1
ATOM 3810 C C . GLU A 1 461 ? -37.805 1.721 23.222 1.00 92.25 461 GLU A C 1
ATOM 3812 O O . GLU A 1 461 ? -37.117 1.558 22.215 1.00 92.25 461 GLU A O 1
ATOM 3817 N N . GLN A 1 462 ? -38.440 2.871 23.478 1.00 94.38 462 GLN A N 1
ATOM 3818 C CA . GLN A 1 462 ? -38.336 4.075 22.647 1.00 94.38 462 GLN A CA 1
ATOM 3819 C C . GLN A 1 462 ? -36.894 4.588 22.586 1.00 94.38 462 GLN A C 1
ATOM 3821 O O . GLN A 1 462 ? -36.359 4.716 21.490 1.00 94.38 462 GLN A O 1
ATOM 3826 N N . GLN A 1 463 ? -36.218 4.777 23.724 1.00 92.69 463 GLN A N 1
ATOM 3827 C CA . GLN A 1 463 ? -34.811 5.207 23.752 1.00 92.69 463 GLN A CA 1
ATOM 3828 C C . GLN A 1 463 ? -33.880 4.229 23.018 1.00 92.69 463 GLN A C 1
ATOM 3830 O O . GLN A 1 463 ? -33.016 4.652 22.250 1.00 92.69 463 GLN A O 1
ATOM 3835 N N . MET A 1 464 ? -34.074 2.918 23.188 1.00 84.50 464 MET A N 1
ATOM 3836 C CA . MET A 1 464 ? -33.300 1.903 22.465 1.00 84.50 464 MET A CA 1
ATOM 3837 C C . MET A 1 464 ? -33.619 1.887 20.961 1.00 84.50 464 MET A C 1
ATOM 3839 O O . MET A 1 464 ? -32.731 1.602 20.158 1.00 84.50 464 MET A O 1
ATOM 3843 N N . ALA A 1 465 ? -34.856 2.185 20.553 1.00 92.56 465 ALA A N 1
ATOM 3844 C CA . ALA A 1 465 ? -35.235 2.315 19.147 1.00 92.56 465 ALA A CA 1
ATOM 3845 C C . ALA A 1 465 ? -34.663 3.595 18.512 1.00 92.56 465 ALA A C 1
ATOM 3847 O O . ALA A 1 465 ? -34.147 3.537 17.398 1.00 92.56 465 ALA A O 1
ATOM 3848 N N . GLU A 1 466 ? -34.681 4.718 19.232 1.00 93.62 466 GLU A N 1
ATOM 3849 C CA . GLU A 1 466 ? -34.077 5.991 18.824 1.00 93.62 466 GLU A CA 1
ATOM 3850 C C . GLU A 1 466 ? -32.558 5.860 18.654 1.00 93.62 466 GLU A C 1
ATOM 3852 O O . GLU A 1 466 ? -32.037 6.227 17.603 1.00 93.62 466 GLU A O 1
ATOM 3857 N N . GLN A 1 467 ? -31.853 5.257 19.618 1.00 90.31 467 GLN A N 1
ATOM 3858 C CA . GLN A 1 467 ? -30.410 4.991 19.517 1.00 90.31 467 GLN A CA 1
ATOM 3859 C C . GLN A 1 467 ? -30.073 4.049 18.354 1.00 90.31 467 GLN A C 1
ATOM 3861 O O . GLN A 1 467 ? -29.139 4.306 17.595 1.00 90.31 467 GLN A O 1
ATOM 3866 N N . ARG A 1 468 ? -30.858 2.978 18.151 1.00 90.12 468 ARG A N 1
ATOM 3867 C CA . ARG A 1 468 ? -30.699 2.095 16.981 1.00 90.12 468 ARG A CA 1
ATOM 3868 C C . ARG A 1 468 ? -30.904 2.857 15.675 1.00 90.12 468 ARG A C 1
ATOM 3870 O O . ARG A 1 468 ? -30.096 2.704 14.768 1.00 90.12 468 ARG A O 1
ATOM 3877 N N . MET A 1 469 ? -31.939 3.693 15.583 1.00 94.44 469 MET A N 1
ATOM 3878 C CA . MET A 1 469 ? -32.204 4.521 14.405 1.00 94.44 469 MET A CA 1
ATOM 3879 C C . MET A 1 469 ? -31.067 5.522 14.149 1.00 94.44 469 MET A C 1
ATOM 3881 O O . MET A 1 469 ? -30.661 5.684 13.002 1.00 94.44 469 MET A O 1
ATOM 3885 N N . GLN A 1 470 ? -30.531 6.160 15.193 1.00 90.69 470 GLN A N 1
ATOM 3886 C CA . GLN A 1 470 ? -29.389 7.073 15.090 1.00 90.69 470 GLN A CA 1
ATOM 3887 C C . GLN A 1 470 ? -28.154 6.345 14.548 1.00 90.69 470 GLN A C 1
ATOM 3889 O O . GLN A 1 470 ? -27.611 6.766 13.531 1.00 90.69 470 GLN A O 1
ATOM 3894 N N . HIS A 1 471 ? -27.775 5.200 15.119 1.00 90.88 471 HIS A N 1
ATOM 3895 C CA . HIS A 1 471 ? -26.640 4.421 14.614 1.00 90.88 471 HIS A CA 1
ATOM 3896 C C . HIS A 1 471 ? -26.870 3.850 13.205 1.00 90.88 471 HIS A C 1
ATOM 3898 O O . HIS A 1 471 ? -25.931 3.766 12.417 1.00 90.88 471 HIS A O 1
ATOM 3904 N N . GLU A 1 472 ? -28.105 3.500 12.837 1.00 91.75 472 GLU A N 1
ATOM 3905 C CA . GLU A 1 472 ? -28.472 3.087 11.475 1.00 91.75 472 GLU A CA 1
ATOM 3906 C C . GLU A 1 472 ? -28.308 4.249 10.469 1.00 91.75 472 GLU A C 1
ATOM 3908 O O . GLU A 1 472 ? -27.780 4.069 9.366 1.00 91.75 472 GLU A O 1
ATOM 3913 N N . GLN A 1 473 ? -28.683 5.469 10.870 1.00 93.06 473 GLN A N 1
ATOM 3914 C CA . GLN A 1 473 ? -28.485 6.702 10.098 1.00 93.06 473 GLN A CA 1
A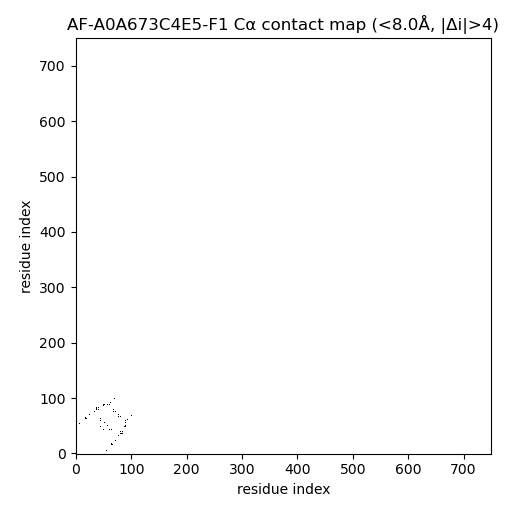TOM 3915 C C . GLN A 1 473 ? -27.003 7.103 10.003 1.00 93.06 473 GLN A C 1
ATOM 3917 O O . GLN A 1 473 ? -26.537 7.472 8.927 1.00 93.06 473 GLN A O 1
ATOM 3922 N N . GLU A 1 474 ? -26.231 6.991 11.086 1.00 90.88 474 GLU A N 1
ATOM 3923 C CA . GLU A 1 474 ? -24.783 7.237 11.089 1.00 90.88 474 GLU A CA 1
ATOM 3924 C C . GLU A 1 474 ? -24.048 6.228 10.201 1.00 90.88 474 GLU A C 1
ATOM 3926 O O . GLU A 1 474 ? -23.248 6.620 9.352 1.00 90.88 474 GLU A O 1
ATOM 3931 N N . ARG A 1 475 ? -24.371 4.935 10.327 1.00 92.19 475 ARG A N 1
ATOM 3932 C CA . ARG A 1 475 ? -23.814 3.852 9.506 1.00 92.19 475 ARG A CA 1
ATOM 3933 C C . ARG A 1 475 ? -24.078 4.075 8.022 1.00 92.19 475 ARG A C 1
ATOM 3935 O O . ARG A 1 475 ? -23.151 3.987 7.218 1.00 92.19 475 ARG A O 1
ATOM 3942 N N . THR A 1 476 ? -25.319 4.390 7.650 1.00 90.44 476 THR A N 1
ATOM 3943 C CA . THR A 1 476 ? -25.678 4.645 6.246 1.00 90.44 476 THR A CA 1
ATOM 3944 C C . THR A 1 476 ? -25.058 5.940 5.718 1.00 90.44 476 THR A C 1
ATOM 3946 O O . THR A 1 476 ? -24.577 5.951 4.585 1.00 90.44 476 THR A O 1
ATOM 3949 N N . ARG A 1 477 ? -24.955 6.996 6.536 1.00 95.88 477 ARG A N 1
ATOM 3950 C CA . ARG A 1 477 ? -24.241 8.237 6.192 1.00 95.88 477 ARG A CA 1
ATOM 3951 C C . ARG A 1 477 ? -22.746 7.996 5.957 1.00 95.88 477 ARG A C 1
ATOM 3953 O O . ARG A 1 477 ? -22.230 8.415 4.925 1.00 95.88 477 ARG A O 1
ATOM 3960 N N . LEU A 1 478 ? -22.062 7.289 6.858 1.00 92.31 478 LEU A N 1
ATOM 3961 C CA . LEU A 1 478 ? -20.641 6.946 6.714 1.00 92.31 478 LEU A CA 1
ATOM 3962 C C . LEU A 1 478 ? -20.399 6.051 5.490 1.00 92.31 478 LEU A C 1
ATOM 3964 O O . LEU A 1 478 ? -19.453 6.277 4.738 1.00 92.31 478 LEU A O 1
ATOM 3968 N N . GLN A 1 479 ? -21.286 5.084 5.233 1.00 90.44 479 GLN A N 1
ATOM 3969 C CA . GLN A 1 479 ? -21.234 4.247 4.033 1.00 90.44 479 GLN A CA 1
ATOM 3970 C C . GLN A 1 479 ? -21.407 5.073 2.746 1.00 90.44 479 GLN A C 1
ATOM 3972 O O . GLN A 1 479 ? -20.684 4.844 1.773 1.00 90.44 479 GLN A O 1
ATOM 3977 N N . GLN A 1 480 ? -22.316 6.055 2.739 1.00 94.56 480 GLN A N 1
ATOM 3978 C CA . GLN A 1 480 ? -22.483 6.991 1.624 1.00 94.56 480 GLN A CA 1
ATOM 3979 C C . GLN A 1 480 ? -21.240 7.870 1.432 1.00 94.56 480 GLN A C 1
ATOM 3981 O O . GLN A 1 480 ? -20.742 7.952 0.310 1.00 94.56 480 GLN A O 1
ATOM 3986 N N . GLN A 1 481 ? -20.689 8.454 2.503 1.00 91.94 481 GLN A N 1
ATOM 3987 C CA . GLN A 1 481 ? -19.466 9.268 2.448 1.00 91.94 481 GLN A CA 1
ATOM 3988 C C . GLN A 1 481 ? -18.284 8.468 1.888 1.00 91.94 481 GLN A C 1
ATOM 3990 O O . GLN A 1 481 ? -17.714 8.866 0.875 1.00 91.94 481 GLN A O 1
ATOM 3995 N N . HIS A 1 482 ? -18.003 7.283 2.438 1.00 92.31 482 HIS A N 1
ATOM 3996 C CA . HIS A 1 482 ? -16.958 6.392 1.930 1.00 92.31 482 HIS A CA 1
ATOM 3997 C C . HIS A 1 482 ? -17.188 5.996 0.459 1.00 92.31 482 HIS A C 1
ATOM 3999 O O . HIS A 1 482 ? -16.239 5.927 -0.322 1.00 92.31 482 HIS A O 1
ATOM 4005 N N . SER A 1 483 ? -18.441 5.767 0.036 1.00 84.31 483 SER A N 1
ATOM 4006 C CA . SER A 1 483 ? -18.736 5.485 -1.376 1.00 84.31 483 SER A CA 1
ATOM 4007 C C . SER A 1 483 ? -18.432 6.679 -2.290 1.00 84.31 483 SER A C 1
ATOM 4009 O O . SER A 1 483 ? -17.791 6.492 -3.324 1.00 84.31 483 SER A O 1
ATOM 4011 N N . ALA A 1 484 ? -18.793 7.897 -1.872 1.00 95.94 484 ALA A N 1
ATOM 4012 C CA . ALA A 1 484 ? -18.562 9.131 -2.618 1.00 95.94 484 ALA A CA 1
ATOM 4013 C C . ALA A 1 484 ? -17.075 9.523 -2.661 1.00 95.94 484 ALA A C 1
ATOM 4015 O O . ALA A 1 484 ? -16.597 9.979 -3.698 1.00 95.94 484 ALA A O 1
ATOM 4016 N N . GLU A 1 485 ? -16.324 9.304 -1.580 1.00 93.06 485 GLU A N 1
ATOM 4017 C CA . GLU A 1 485 ? -14.866 9.487 -1.526 1.00 93.06 485 GLU A CA 1
ATOM 4018 C C . GLU A 1 485 ? -14.154 8.498 -2.456 1.00 93.06 485 GLU A C 1
ATOM 4020 O O . GLU A 1 485 ? -13.348 8.903 -3.295 1.00 93.06 485 GLU A O 1
ATOM 4025 N N . LYS A 1 486 ? -14.516 7.211 -2.385 1.00 92.69 486 LYS A N 1
ATOM 4026 C CA . LYS A 1 486 ? -13.996 6.157 -3.267 1.00 92.69 486 LYS A CA 1
ATOM 4027 C C . LYS A 1 486 ? -14.302 6.453 -4.742 1.00 92.69 486 LYS A C 1
ATOM 4029 O O . LYS A 1 486 ? -13.416 6.321 -5.582 1.00 92.69 486 LYS A O 1
ATOM 4034 N N . ASP A 1 487 ? -15.520 6.887 -5.072 1.00 95.06 487 ASP A N 1
ATOM 4035 C CA . ASP A 1 487 ? -15.890 7.259 -6.446 1.00 95.06 487 ASP A CA 1
ATOM 4036 C C . ASP A 1 487 ? -15.198 8.557 -6.905 1.00 95.06 487 ASP A C 1
ATOM 4038 O O . ASP A 1 487 ? -14.788 8.657 -8.063 1.00 95.06 487 ASP A O 1
ATOM 4042 N N . SER A 1 488 ? -14.978 9.522 -6.007 1.00 96.19 488 SER A N 1
ATOM 4043 C CA . SER A 1 488 ? -14.212 10.745 -6.298 1.00 96.19 488 SER A CA 1
ATOM 4044 C C . SER A 1 488 ? -12.742 10.442 -6.592 1.00 96.19 488 SER A C 1
ATOM 4046 O O . SER A 1 488 ? -12.200 10.958 -7.570 1.00 96.19 488 SER A O 1
ATOM 4048 N N . LEU A 1 489 ? -12.120 9.552 -5.811 1.00 94.31 489 LEU A N 1
ATOM 4049 C CA . LEU A 1 489 ? -10.750 9.083 -6.025 1.00 94.31 489 LEU A CA 1
ATOM 4050 C C . LEU A 1 489 ? -10.622 8.306 -7.346 1.00 94.31 489 LEU A C 1
ATOM 4052 O O . LEU A 1 489 ? -9.671 8.518 -8.094 1.00 94.31 489 LEU A O 1
ATOM 4056 N N . VAL A 1 490 ? -11.598 7.454 -7.685 1.00 95.81 490 VAL A N 1
ATOM 4057 C CA . VAL A 1 490 ? -11.645 6.771 -8.992 1.00 95.81 490 VAL A CA 1
ATOM 4058 C C . VAL A 1 490 ? -11.752 7.782 -10.139 1.00 95.81 490 VAL A C 1
ATOM 4060 O O . VAL A 1 490 ? -11.028 7.659 -11.127 1.00 95.81 490 VAL A O 1
ATOM 4063 N N . GLN A 1 491 ? -12.584 8.822 -10.010 1.00 96.56 491 GLN A N 1
ATOM 4064 C CA . GLN A 1 491 ? -12.646 9.894 -11.009 1.00 96.56 491 GLN A CA 1
ATOM 4065 C C . GLN A 1 491 ? -11.334 10.687 -11.107 1.00 96.56 491 GLN A C 1
ATOM 4067 O O . GLN A 1 491 ? -10.947 11.073 -12.207 1.00 96.56 491 GLN A O 1
ATOM 4072 N N . GLU A 1 492 ? -10.645 10.948 -9.995 1.00 94.12 492 GLU A N 1
ATOM 4073 C CA . GLU A 1 492 ? -9.338 11.615 -9.990 1.00 94.12 492 GLU A CA 1
ATOM 4074 C C . GLU A 1 492 ? -8.275 10.772 -10.704 1.00 94.12 492 GLU A C 1
ATOM 4076 O O . GLU A 1 492 ? -7.671 11.255 -11.662 1.00 94.12 492 GLU A O 1
ATOM 4081 N N . ARG A 1 493 ? -8.139 9.486 -10.357 1.00 90.94 493 ARG A N 1
ATOM 4082 C CA . ARG A 1 493 ? -7.239 8.562 -11.069 1.00 90.94 493 ARG A CA 1
ATOM 4083 C C . ARG A 1 493 ? -7.589 8.444 -12.553 1.00 90.94 493 ARG A C 1
ATOM 4085 O O . ARG A 1 493 ? -6.690 8.430 -13.388 1.00 90.94 493 ARG A O 1
ATOM 4092 N N . GLN A 1 494 ? -8.871 8.453 -12.921 1.00 95.25 494 GLN A N 1
ATOM 4093 C CA . GLN A 1 494 ? -9.264 8.477 -14.332 1.00 95.25 494 GLN A CA 1
ATOM 4094 C C . GLN A 1 494 ? -8.901 9.806 -15.021 1.00 95.25 494 GLN A C 1
ATOM 4096 O O . GLN A 1 494 ? -8.531 9.797 -16.194 1.00 95.25 494 GLN A O 1
ATOM 4101 N N . ARG A 1 495 ? -8.962 10.955 -14.328 1.00 96.62 495 ARG A N 1
ATOM 4102 C CA . ARG A 1 495 ? -8.491 12.252 -14.859 1.00 96.62 495 ARG A CA 1
ATOM 4103 C C . ARG A 1 495 ? -6.975 12.257 -15.070 1.00 96.62 495 ARG A C 1
ATOM 4105 O O . ARG A 1 495 ? -6.542 12.751 -16.109 1.00 96.62 495 ARG A O 1
ATOM 4112 N N . GLU A 1 496 ? -6.200 11.687 -14.145 1.00 95.19 496 GLU A N 1
ATOM 4113 C CA . GLU A 1 496 ? -4.744 11.508 -14.268 1.00 95.19 496 GLU A CA 1
ATOM 4114 C C . GLU A 1 496 ? -4.375 10.580 -15.433 1.00 95.19 496 GLU A C 1
ATOM 4116 O O . GLU A 1 496 ? -3.600 10.966 -16.303 1.00 95.19 496 GLU A O 1
ATOM 4121 N N . VAL A 1 497 ? -4.976 9.387 -15.520 1.00 93.81 497 VAL A N 1
ATOM 4122 C CA . VAL A 1 497 ? -4.759 8.466 -16.652 1.00 93.81 497 VAL A CA 1
ATOM 4123 C C . VAL A 1 497 ? -5.112 9.159 -17.969 1.00 93.81 497 VAL A C 1
ATOM 4125 O O . VAL A 1 497 ? -4.315 9.157 -18.905 1.00 93.81 497 VAL A O 1
ATOM 4128 N N . ASN A 1 498 ? -6.248 9.860 -18.028 1.00 96.75 498 ASN A N 1
ATOM 4129 C CA . ASN A 1 498 ? -6.655 10.605 -19.217 1.00 96.75 498 ASN A CA 1
ATOM 4130 C C . ASN A 1 498 ? -5.743 11.813 -19.529 1.00 96.75 498 ASN A C 1
ATOM 4132 O O . ASN A 1 498 ? -5.746 12.285 -20.668 1.00 96.75 498 ASN A O 1
ATOM 4136 N N . SER A 1 499 ? -5.006 12.385 -18.569 1.00 97.00 499 SER A N 1
ATOM 4137 C CA . SER A 1 499 ? -4.054 13.476 -18.838 1.00 97.00 499 SER A CA 1
ATOM 4138 C C . SER A 1 499 ? -2.715 12.924 -19.333 1.00 97.00 499 SER A C 1
ATOM 4140 O O . SER A 1 499 ? -2.220 13.389 -20.361 1.00 97.00 499 SER A O 1
ATOM 4142 N N . LEU A 1 500 ? -2.210 11.860 -18.702 1.00 94.88 500 LEU A N 1
ATOM 4143 C CA . LEU A 1 500 ? -1.017 11.124 -19.120 1.00 94.88 500 LEU A CA 1
ATOM 4144 C C . LEU A 1 500 ? -1.190 10.503 -20.514 1.00 94.88 500 LEU A C 1
ATOM 4146 O O . LEU A 1 500 ? -0.304 10.641 -21.355 1.00 94.88 500 LEU A O 1
ATOM 4150 N N . GLU A 1 501 ? -2.352 9.918 -20.826 1.00 94.50 501 GLU A N 1
ATOM 4151 C CA . GLU A 1 501 ? -2.663 9.438 -22.180 1.00 94.50 501 GLU A CA 1
ATOM 4152 C C . GLU A 1 501 ? -2.598 10.558 -23.229 1.00 94.50 501 GLU A C 1
ATOM 4154 O O . GLU A 1 501 ? -2.097 10.346 -24.334 1.00 94.50 501 GLU A O 1
ATOM 4159 N N . ARG A 1 502 ? -3.114 11.755 -22.915 1.00 97.06 502 ARG A N 1
ATOM 4160 C CA . ARG A 1 502 ? -3.063 12.902 -23.838 1.00 97.06 502 ARG A CA 1
ATOM 4161 C C . ARG A 1 502 ? -1.632 13.399 -24.024 1.00 97.06 502 ARG A C 1
ATOM 4163 O O . ARG A 1 502 ? -1.253 13.675 -25.157 1.00 97.06 502 ARG A O 1
ATOM 4170 N N . GLN A 1 503 ? -0.838 13.460 -22.955 1.00 95.75 503 GLN A N 1
ATOM 4171 C CA . GLN A 1 503 ? 0.583 13.814 -23.025 1.00 95.75 503 GLN A CA 1
ATOM 4172 C C . GLN A 1 503 ? 1.376 12.796 -23.856 1.00 95.75 503 GLN A C 1
ATOM 4174 O O . GLN A 1 503 ? 2.105 13.191 -24.761 1.00 95.75 503 GLN A O 1
ATOM 4179 N N . ALA A 1 504 ? 1.171 11.494 -23.635 1.00 89.94 504 ALA A N 1
ATOM 4180 C CA . ALA A 1 504 ? 1.814 10.431 -24.407 1.00 89.94 504 ALA A CA 1
ATOM 4181 C C . ALA A 1 504 ? 1.417 10.463 -25.895 1.00 89.94 504 ALA A C 1
ATOM 4183 O O . ALA A 1 504 ? 2.279 10.348 -26.766 1.00 89.94 504 ALA A O 1
ATOM 4184 N N . ARG A 1 505 ? 0.130 10.685 -26.209 1.00 96.94 505 ARG A N 1
ATOM 4185 C CA . ARG A 1 505 ? -0.344 10.859 -27.596 1.00 96.94 505 ARG A CA 1
ATOM 4186 C C . ARG A 1 505 ? 0.249 12.109 -28.254 1.00 96.94 505 ARG A C 1
ATOM 4188 O O . ARG A 1 505 ? 0.661 12.026 -29.407 1.00 96.94 505 ARG A O 1
ATOM 4195 N N . ALA A 1 506 ? 0.345 13.229 -27.535 1.00 96.62 506 ALA A N 1
ATOM 4196 C CA . ALA A 1 506 ? 0.949 14.462 -28.044 1.00 96.62 506 ALA A CA 1
ATOM 4197 C C . ALA A 1 506 ? 2.460 14.306 -28.301 1.00 96.62 506 ALA A C 1
ATOM 4199 O O . ALA A 1 506 ? 2.932 14.668 -29.376 1.00 96.62 506 ALA A O 1
ATOM 4200 N N . ALA A 1 507 ? 3.204 13.698 -27.371 1.00 95.88 507 ALA A N 1
ATOM 4201 C CA . ALA A 1 507 ? 4.627 13.404 -27.548 1.00 95.88 507 ALA A CA 1
ATOM 4202 C C . ALA A 1 507 ? 4.867 12.447 -28.730 1.00 95.88 507 ALA A C 1
ATOM 4204 O O . ALA A 1 507 ? 5.749 12.682 -29.555 1.00 95.88 507 ALA A O 1
ATOM 4205 N N . LEU A 1 508 ? 4.036 11.407 -28.882 1.00 95.19 508 LEU A N 1
ATOM 4206 C CA . LEU A 1 508 ? 4.093 10.506 -30.035 1.00 95.19 508 LEU A CA 1
ATOM 4207 C C . LEU A 1 508 ? 3.824 11.249 -31.355 1.00 95.19 508 LEU A C 1
ATOM 4209 O O . LEU A 1 508 ? 4.541 11.028 -32.330 1.00 95.19 508 LEU A O 1
ATOM 4213 N N . GLN A 1 509 ? 2.842 12.156 -31.389 1.00 96.88 509 GLN A N 1
ATOM 4214 C CA . GLN A 1 509 ? 2.566 12.999 -32.558 1.00 96.88 509 GLN A CA 1
ATOM 4215 C C . GLN A 1 509 ? 3.735 13.942 -32.881 1.00 96.88 509 GLN A C 1
ATOM 4217 O O . GLN A 1 509 ? 4.100 14.053 -34.049 1.00 96.88 509 GLN A O 1
ATOM 4222 N N . GLN A 1 510 ? 4.376 14.554 -31.882 1.00 96.25 510 GLN A N 1
ATOM 4223 C CA . GLN A 1 510 ? 5.571 15.387 -32.079 1.00 96.25 510 GLN A CA 1
ATOM 4224 C C . GLN A 1 510 ? 6.758 14.574 -32.622 1.00 96.25 510 GLN A C 1
ATOM 4226 O O . GLN A 1 510 ? 7.387 14.976 -33.601 1.00 96.25 510 GLN A O 1
ATOM 4231 N N . HIS A 1 511 ? 7.034 13.388 -32.068 1.00 94.31 511 HIS A N 1
ATOM 4232 C CA . HIS A 1 511 ? 8.067 12.490 -32.597 1.00 94.31 511 HIS A CA 1
ATOM 4233 C C . HIS A 1 511 ? 7.764 12.024 -34.030 1.00 94.31 511 HIS A C 1
ATOM 4235 O O . HIS A 1 511 ? 8.675 11.960 -34.859 1.00 94.31 511 HIS A O 1
ATOM 4241 N N . GLN A 1 512 ? 6.499 11.742 -34.360 1.00 95.00 512 GLN A N 1
ATOM 4242 C CA . GLN A 1 512 ? 6.076 11.438 -35.730 1.00 95.00 512 GLN A CA 1
ATOM 4243 C C . GLN A 1 512 ? 6.257 12.638 -36.672 1.00 95.00 512 GLN A C 1
ATOM 4245 O O . GLN A 1 512 ? 6.798 12.458 -37.763 1.00 95.00 512 GLN A O 1
ATOM 4250 N N . GLN A 1 513 ? 5.873 13.851 -36.257 1.00 96.38 513 GLN A N 1
ATOM 4251 C CA . GLN A 1 513 ? 6.062 15.084 -37.031 1.00 96.38 513 GLN A CA 1
ATOM 4252 C C . GLN A 1 513 ? 7.546 15.337 -37.309 1.00 96.38 513 GLN A C 1
ATOM 4254 O O . GLN A 1 513 ? 7.931 15.421 -38.473 1.00 96.38 513 GLN A O 1
ATOM 4259 N N . HIS A 1 514 ? 8.402 15.334 -36.283 1.00 95.75 514 HIS A N 1
ATOM 4260 C CA . HIS A 1 514 ? 9.845 15.481 -36.476 1.00 95.75 514 HIS A CA 1
ATOM 4261 C C . HIS A 1 514 ? 10.423 14.376 -37.371 1.00 95.75 514 HIS A C 1
ATOM 4263 O O . HIS A 1 514 ? 11.222 14.675 -38.251 1.00 95.75 514 HIS A O 1
ATOM 4269 N N . THR A 1 515 ? 9.988 13.119 -37.230 1.00 93.81 515 THR A N 1
ATOM 4270 C CA . THR A 1 515 ? 10.438 12.018 -38.108 1.00 93.81 515 THR A CA 1
ATOM 4271 C C . THR A 1 515 ? 10.037 12.251 -39.570 1.00 93.81 515 THR A C 1
ATOM 4273 O O . THR A 1 515 ? 10.807 11.941 -40.478 1.00 93.81 515 THR A O 1
ATOM 4276 N N . GLN A 1 516 ? 8.854 12.818 -39.827 1.00 95.12 516 GLN A N 1
ATOM 4277 C CA . GLN A 1 516 ? 8.436 13.211 -41.176 1.00 95.12 516 GLN A CA 1
ATOM 4278 C C . GLN A 1 516 ? 9.226 14.417 -41.700 1.00 95.12 516 GLN A C 1
ATOM 4280 O O . GLN A 1 516 ? 9.559 14.445 -42.881 1.00 95.12 516 GLN A O 1
ATOM 4285 N N . GLU A 1 517 ? 9.547 15.400 -40.857 1.00 96.25 517 GLU A N 1
ATOM 4286 C CA . GLU A 1 517 ? 10.398 16.528 -41.248 1.00 96.25 517 GLU A CA 1
ATOM 4287 C C . GLU A 1 517 ? 11.828 16.094 -41.578 1.00 96.25 517 GLU A C 1
ATOM 4289 O O . GLU A 1 517 ? 12.362 16.537 -42.589 1.00 96.25 517 GLU A O 1
ATOM 4294 N N . TRP A 1 518 ? 12.440 15.228 -40.761 1.00 92.12 518 TRP A N 1
ATOM 4295 C CA . TRP A 1 518 ? 13.760 14.654 -41.041 1.00 92.12 518 TRP A CA 1
ATOM 4296 C C . TRP A 1 518 ? 13.746 13.940 -42.390 1.00 92.12 518 TRP A C 1
ATOM 4298 O O . TRP A 1 518 ? 14.470 14.356 -43.284 1.00 92.12 518 TRP A O 1
ATOM 4308 N N . ARG A 1 519 ? 12.796 13.023 -42.621 1.00 95.19 519 ARG A N 1
ATOM 4309 C CA . ARG A 1 519 ? 12.636 12.357 -43.928 1.00 95.19 519 ARG A CA 1
ATOM 4310 C C . ARG A 1 519 ? 12.446 13.326 -45.101 1.00 95.19 519 ARG A C 1
ATOM 4312 O O . ARG A 1 519 ? 12.903 13.022 -46.194 1.00 95.19 519 ARG A O 1
ATOM 4319 N N . LYS A 1 520 ? 11.784 14.475 -44.904 1.00 96.50 520 LYS A N 1
ATOM 4320 C CA . LYS A 1 520 ? 11.658 15.524 -45.936 1.00 96.50 520 LYS A CA 1
ATOM 4321 C C . LYS A 1 520 ? 12.983 16.247 -46.193 1.00 96.50 520 LYS A C 1
ATOM 4323 O O . LYS A 1 520 ? 13.299 16.495 -47.349 1.00 96.50 520 LYS A O 1
ATOM 4328 N N . ARG A 1 521 ? 13.753 16.569 -45.145 1.00 96.19 521 ARG A N 1
ATOM 4329 C CA . ARG A 1 521 ? 15.098 17.163 -45.269 1.00 96.19 521 ARG A CA 1
ATOM 4330 C C . ARG A 1 521 ? 16.052 16.189 -45.960 1.00 96.19 521 ARG A C 1
ATOM 4332 O O . ARG A 1 521 ? 16.705 16.575 -46.918 1.00 96.19 521 ARG A O 1
ATOM 4339 N N . ASP A 1 522 ? 16.057 14.930 -45.533 1.00 95.00 522 ASP A N 1
ATOM 4340 C CA . ASP A 1 522 ? 16.887 13.868 -46.104 1.00 95.00 522 ASP A CA 1
ATOM 4341 C C . ASP A 1 522 ? 16.536 13.631 -47.583 1.00 95.00 522 ASP A C 1
ATOM 4343 O O . ASP A 1 522 ? 17.427 13.585 -48.424 1.00 95.00 522 ASP A O 1
ATOM 4347 N N . ALA A 1 523 ? 15.243 13.563 -47.928 1.00 95.75 523 ALA A N 1
ATOM 4348 C CA . ALA A 1 523 ? 14.791 13.431 -49.315 1.00 95.75 523 ALA A CA 1
ATOM 4349 C C . ALA A 1 523 ? 15.147 14.649 -50.186 1.00 95.75 523 ALA A C 1
ATOM 4351 O O . ALA A 1 523 ? 15.509 14.468 -51.346 1.00 95.75 523 ALA A O 1
ATOM 4352 N N . GLN A 1 524 ? 15.089 15.872 -49.641 1.00 96.81 524 GLN A N 1
ATOM 4353 C CA . GLN A 1 524 ? 15.545 17.066 -50.358 1.00 96.81 524 GLN A CA 1
ATOM 4354 C C . GLN A 1 524 ? 17.058 17.016 -50.599 1.00 96.81 524 GLN A C 1
ATOM 4356 O O . GLN A 1 524 ? 17.487 17.200 -51.728 1.00 96.81 524 GLN A O 1
ATOM 4361 N N . ILE A 1 525 ? 17.857 16.681 -49.580 1.00 96.62 525 ILE A N 1
ATOM 4362 C CA . ILE A 1 525 ? 19.318 16.548 -49.703 1.00 96.62 525 ILE A CA 1
ATOM 4363 C C . ILE A 1 525 ? 19.687 15.469 -50.732 1.00 96.62 525 ILE A C 1
ATOM 4365 O O . ILE A 1 525 ? 20.603 15.674 -51.524 1.00 96.62 525 ILE A O 1
ATOM 4369 N N . ILE A 1 526 ? 18.968 14.342 -50.759 1.00 95.75 526 ILE A N 1
ATOM 4370 C CA . ILE A 1 526 ? 19.139 13.306 -51.788 1.00 95.75 526 ILE A CA 1
ATOM 4371 C C . ILE A 1 526 ? 18.816 13.876 -53.174 1.00 95.75 526 ILE A C 1
ATOM 4373 O O . ILE A 1 526 ? 19.659 13.778 -54.058 1.00 95.75 526 ILE A O 1
ATOM 4377 N N . SER A 1 527 ? 17.672 14.547 -53.351 1.00 96.69 527 SER A N 1
ATOM 4378 C CA . SER A 1 527 ? 17.294 15.163 -54.633 1.00 96.69 527 SER A CA 1
ATOM 4379 C C . SER A 1 527 ? 18.284 16.243 -55.098 1.00 96.69 527 SER A C 1
ATOM 4381 O O . SER A 1 527 ? 18.551 16.350 -56.293 1.00 96.69 527 SER A O 1
ATOM 4383 N N . ASP A 1 528 ? 18.839 17.032 -54.176 1.00 96.94 528 ASP A N 1
ATOM 4384 C CA . ASP A 1 528 ? 19.824 18.078 -54.466 1.00 96.94 528 ASP A CA 1
ATOM 4385 C C . ASP A 1 528 ? 21.178 17.468 -54.870 1.00 96.94 528 ASP A C 1
ATOM 4387 O O . ASP A 1 528 ? 21.882 18.015 -55.723 1.00 96.94 528 ASP A O 1
ATOM 4391 N N . LEU A 1 529 ? 21.561 16.332 -54.273 1.00 96.19 529 LEU A N 1
ATOM 4392 C CA . LEU A 1 529 ? 22.764 15.573 -54.633 1.00 96.19 529 LEU A CA 1
ATOM 4393 C C . LEU A 1 529 ? 22.589 14.808 -55.951 1.00 96.19 529 LEU A C 1
ATOM 4395 O O . LEU A 1 529 ? 23.515 14.776 -56.757 1.00 96.19 529 LEU A O 1
ATOM 4399 N N . GLU A 1 530 ? 21.411 14.239 -56.206 1.00 95.62 530 GLU A N 1
ATOM 4400 C CA . GLU A 1 530 ? 21.060 13.616 -57.486 1.00 95.62 530 GLU A CA 1
ATOM 4401 C C . GLU A 1 530 ? 21.105 14.646 -58.623 1.00 95.62 530 GLU A C 1
ATOM 4403 O O . GLU A 1 530 ? 21.737 14.383 -59.645 1.00 95.62 530 GLU A O 1
ATOM 4408 N N . ALA A 1 531 ? 20.561 15.852 -58.415 1.00 96.25 531 ALA A N 1
ATOM 4409 C CA . ALA A 1 531 ? 20.657 16.957 -59.372 1.00 96.25 531 ALA A CA 1
ATOM 4410 C C . ALA A 1 531 ? 22.108 17.431 -59.605 1.00 96.25 531 ALA A C 1
ATOM 4412 O O . ALA A 1 531 ? 22.499 17.739 -60.730 1.00 96.25 531 ALA A O 1
ATOM 4413 N N . GLN A 1 532 ? 22.950 17.455 -58.565 1.00 96.69 532 GLN A N 1
ATOM 4414 C CA . GLN A 1 532 ? 24.385 17.729 -58.731 1.00 96.69 532 GLN A CA 1
ATOM 4415 C C . GLN A 1 532 ? 25.089 16.626 -59.536 1.00 96.69 532 GLN A C 1
ATOM 4417 O O . GLN A 1 532 ? 25.924 16.933 -60.386 1.00 96.69 532 GLN A O 1
ATOM 4422 N N . LEU A 1 533 ? 24.740 15.354 -59.319 1.00 95.50 533 LEU A N 1
ATOM 4423 C CA . LEU A 1 533 ? 25.291 14.228 -60.075 1.00 95.50 533 LEU A CA 1
ATOM 4424 C C . LEU A 1 533 ? 24.841 14.231 -61.543 1.00 95.50 533 LEU A C 1
ATOM 4426 O O . LEU A 1 533 ? 25.667 13.938 -62.409 1.00 95.50 533 LEU A O 1
ATOM 4430 N N . THR A 1 534 ? 23.588 14.592 -61.851 1.00 95.00 534 THR A N 1
ATOM 4431 C CA . THR A 1 534 ? 23.144 14.750 -63.247 1.00 95.00 534 THR A CA 1
ATOM 4432 C C . THR A 1 534 ? 23.876 15.898 -63.925 1.00 95.00 534 THR A C 1
ATOM 4434 O O . THR A 1 534 ? 24.438 15.681 -64.995 1.00 95.00 534 THR A O 1
ATOM 4437 N N . ASN A 1 535 ? 23.978 17.065 -63.279 1.00 96.31 535 ASN A N 1
ATOM 4438 C CA . ASN A 1 535 ? 24.668 18.230 -63.839 1.00 96.31 535 ASN A CA 1
ATOM 4439 C C . ASN A 1 535 ? 26.154 17.934 -64.109 1.00 96.31 535 ASN A C 1
ATOM 4441 O O . ASN A 1 535 ? 26.636 18.173 -65.211 1.00 96.31 535 ASN A O 1
ATOM 4445 N N . LEU A 1 536 ? 26.872 17.334 -63.150 1.00 95.88 536 LEU A N 1
ATOM 4446 C CA . LEU A 1 536 ? 28.280 16.949 -63.329 1.00 95.88 536 LEU A CA 1
ATOM 4447 C C . LEU A 1 536 ? 28.468 15.886 -64.424 1.00 95.88 536 LEU A C 1
ATOM 4449 O O . LEU A 1 536 ? 29.479 15.890 -65.127 1.00 95.88 536 LEU A O 1
ATOM 4453 N N . ASN A 1 537 ? 27.507 14.975 -64.597 1.00 95.69 537 ASN A N 1
ATOM 4454 C CA . ASN A 1 537 ? 27.523 14.014 -65.697 1.00 95.69 537 ASN A CA 1
ATOM 4455 C C . ASN A 1 537 ? 27.218 14.681 -67.054 1.00 95.69 537 ASN A C 1
ATOM 4457 O O . ASN A 1 537 ? 27.842 14.319 -68.049 1.00 95.69 537 ASN A O 1
ATOM 4461 N N . GLU A 1 538 ? 26.313 15.658 -67.117 1.00 95.06 538 GLU A N 1
ATOM 4462 C CA . GLU A 1 538 ? 26.047 16.447 -68.328 1.00 95.06 538 GLU A CA 1
ATOM 4463 C C . GLU A 1 538 ? 27.251 17.320 -68.714 1.00 95.06 538 GLU A C 1
ATOM 4465 O O . GLU A 1 538 ? 27.641 17.331 -69.881 1.00 95.06 538 GLU A O 1
ATOM 4470 N N . GLU A 1 539 ? 27.918 17.959 -67.747 1.00 95.62 539 GLU A N 1
ATOM 4471 C CA . GLU A 1 539 ? 29.189 18.669 -67.950 1.00 95.62 539 GLU A CA 1
ATOM 4472 C C . GLU A 1 539 ? 30.286 17.728 -68.475 1.00 95.62 539 GLU A C 1
ATOM 4474 O O . GLU A 1 539 ? 30.966 18.050 -69.453 1.00 95.62 539 GLU A O 1
ATOM 4479 N N . LEU A 1 540 ? 30.428 16.534 -67.885 1.00 94.50 540 LEU A N 1
ATOM 4480 C CA . LEU A 1 540 ? 31.385 15.515 -68.331 1.00 94.50 540 LEU A CA 1
ATOM 4481 C C . LEU A 1 540 ? 31.088 15.035 -69.761 1.00 94.50 540 LEU A C 1
ATOM 4483 O O . LEU A 1 540 ? 32.008 14.887 -70.569 1.00 94.50 540 LEU A O 1
ATOM 4487 N N . GLN A 1 541 ? 29.814 14.805 -70.094 1.00 93.75 541 GLN A N 1
ATOM 4488 C CA . GLN A 1 541 ? 29.391 14.415 -71.440 1.00 93.75 541 GLN A CA 1
ATOM 4489 C C . GLN A 1 541 ? 29.611 15.552 -72.446 1.00 93.75 541 GLN A C 1
ATOM 4491 O O . GLN A 1 541 ? 30.140 15.301 -73.529 1.00 93.75 541 GLN A O 1
ATOM 4496 N N . GLY A 1 542 ? 29.303 16.798 -72.078 1.00 93.50 542 GLY A N 1
ATOM 4497 C CA . GLY A 1 542 ? 29.580 17.990 -72.880 1.00 93.50 542 GLY A CA 1
ATOM 4498 C C . GLY A 1 542 ? 31.072 18.157 -73.172 1.00 93.50 542 GLY A C 1
ATOM 4499 O O . GLY A 1 542 ? 31.459 18.284 -74.334 1.00 93.50 542 GLY A O 1
ATOM 4500 N N . ALA A 1 543 ? 31.924 18.051 -72.150 1.00 94.25 543 ALA A N 1
ATOM 4501 C CA . ALA A 1 543 ? 33.379 18.083 -72.299 1.00 94.25 543 ALA A CA 1
ATOM 4502 C C . ALA A 1 543 ? 33.905 16.921 -73.165 1.00 94.25 543 ALA A C 1
ATOM 4504 O O . ALA A 1 543 ? 34.799 17.115 -73.991 1.00 94.25 543 ALA A O 1
ATOM 4505 N N . HIS A 1 544 ? 33.329 15.720 -73.042 1.00 93.38 544 HIS A N 1
ATOM 4506 C CA . HIS A 1 544 ? 33.693 14.579 -73.885 1.00 93.38 544 HIS A CA 1
ATOM 4507 C C . HIS A 1 544 ? 33.284 14.778 -75.355 1.00 93.38 544 HIS A C 1
ATOM 4509 O O . HIS A 1 544 ? 34.057 14.447 -76.256 1.00 93.38 544 HIS A O 1
ATOM 4515 N N . VAL A 1 545 ? 32.106 15.359 -75.616 1.00 94.81 545 VAL A N 1
ATOM 4516 C CA . VAL A 1 545 ? 31.653 15.727 -76.968 1.00 94.81 545 VAL A CA 1
ATOM 4517 C C . VAL A 1 545 ? 32.543 16.820 -77.562 1.00 94.81 545 VAL A C 1
ATOM 4519 O O . VAL A 1 545 ? 32.989 16.666 -78.697 1.00 94.81 545 VAL A O 1
ATOM 4522 N N . GLN A 1 546 ? 32.884 17.862 -76.797 1.00 93.31 546 GLN A N 1
ATOM 4523 C CA 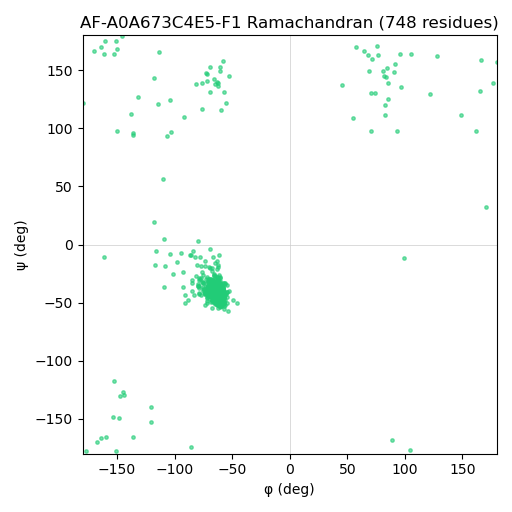. GLN A 1 546 ? 33.814 18.917 -77.222 1.00 93.31 546 GLN A CA 1
ATOM 4524 C C . GLN A 1 546 ? 35.201 18.353 -77.559 1.00 93.31 546 GLN A C 1
ATOM 4526 O O . GLN A 1 546 ? 35.728 18.626 -78.633 1.00 93.31 546 GLN A O 1
ATOM 4531 N N . HIS A 1 547 ? 35.771 17.503 -76.701 1.00 93.69 547 HIS A N 1
ATOM 4532 C CA . HIS A 1 547 ? 37.057 16.848 -76.962 1.00 93.69 547 HIS A CA 1
ATOM 4533 C C . HIS A 1 547 ? 36.999 15.933 -78.201 1.00 93.69 547 HIS A C 1
ATOM 4535 O O . HIS A 1 547 ? 37.921 15.913 -79.016 1.00 93.69 547 HIS A O 1
ATOM 4541 N N . LYS A 1 548 ? 35.895 15.200 -78.396 1.00 94.75 548 LYS A N 1
ATOM 4542 C CA . LYS A 1 548 ? 35.667 14.389 -79.602 1.00 94.75 548 LYS A CA 1
ATOM 4543 C C . LYS A 1 548 ? 35.554 15.251 -80.866 1.00 94.75 548 LYS A C 1
ATOM 4545 O O . LYS A 1 548 ? 36.063 14.844 -81.908 1.00 94.75 548 LYS A O 1
ATOM 4550 N N . GLN A 1 549 ? 34.923 16.422 -80.779 1.00 93.75 549 GLN A N 1
ATOM 4551 C CA . GLN A 1 549 ? 34.844 17.384 -81.877 1.00 93.75 549 GLN A CA 1
ATOM 4552 C C . GLN A 1 549 ? 36.223 17.978 -82.198 1.00 93.75 549 GLN A C 1
ATOM 4554 O O . GLN A 1 549 ? 36.623 17.934 -83.355 1.00 93.75 549 GLN A O 1
ATOM 4559 N N . GLN A 1 550 ? 36.997 18.407 -81.197 1.00 93.75 550 GLN A N 1
ATOM 4560 C CA . GLN A 1 550 ? 38.373 18.892 -81.384 1.00 93.75 550 GLN A CA 1
ATOM 4561 C C . GLN A 1 550 ? 39.269 17.846 -82.066 1.00 93.75 550 GLN A C 1
ATOM 4563 O O . GLN A 1 550 ? 40.044 18.177 -82.960 1.00 93.75 550 GLN A O 1
ATOM 4568 N N . LEU A 1 551 ? 39.143 16.564 -81.699 1.00 93.50 551 LEU A N 1
ATOM 4569 C CA . LEU A 1 551 ? 39.853 15.476 -82.383 1.00 93.50 551 LEU A CA 1
ATOM 4570 C C . LEU A 1 551 ? 39.414 15.306 -83.848 1.00 93.50 551 LEU A C 1
ATOM 4572 O O . LEU A 1 551 ? 40.252 14.991 -84.691 1.00 93.50 551 LEU A O 1
ATOM 4576 N N . ALA A 1 552 ? 38.133 15.518 -84.163 1.00 93.31 552 ALA A N 1
ATOM 4577 C CA . ALA A 1 552 ? 37.621 15.460 -85.533 1.00 93.31 552 ALA A CA 1
ATOM 4578 C C . ALA A 1 552 ? 38.059 16.674 -86.373 1.00 93.31 552 ALA A C 1
ATOM 4580 O O . ALA A 1 552 ? 38.479 16.498 -87.512 1.00 93.31 552 ALA A O 1
ATOM 4581 N N . GLU A 1 553 ? 38.035 17.880 -85.804 1.00 94.00 553 GLU A N 1
ATOM 4582 C CA . GLU A 1 553 ? 38.534 19.114 -86.429 1.00 94.00 553 GLU A CA 1
ATOM 4583 C C . GLU A 1 553 ? 40.037 19.013 -86.719 1.00 94.00 553 GLU A C 1
ATOM 4585 O O . GLU A 1 553 ? 40.470 19.261 -87.843 1.00 94.00 553 GLU A O 1
ATOM 4590 N N . MET A 1 554 ? 40.832 18.533 -85.756 1.00 91.81 554 MET A N 1
ATOM 4591 C CA . MET A 1 554 ? 42.247 18.236 -85.985 1.00 91.81 554 MET A CA 1
ATOM 4592 C C . MET A 1 554 ? 42.441 17.176 -87.077 1.00 91.81 554 MET A C 1
ATOM 4594 O O . MET A 1 554 ? 43.315 17.339 -87.923 1.00 91.81 554 MET A O 1
ATOM 4598 N N . ALA A 1 555 ? 41.646 16.100 -87.092 1.00 92.75 555 ALA A N 1
ATOM 4599 C CA . ALA A 1 555 ? 41.743 15.062 -88.121 1.00 92.75 555 ALA A CA 1
ATOM 4600 C C . ALA A 1 555 ? 41.394 15.581 -89.529 1.00 92.75 555 ALA A C 1
ATOM 4602 O O . ALA A 1 555 ? 42.040 15.172 -90.493 1.00 92.75 555 ALA A O 1
ATOM 4603 N N . LEU A 1 556 ? 40.431 16.503 -89.646 1.00 92.75 556 LEU A N 1
ATOM 4604 C CA . LEU A 1 556 ? 40.126 17.198 -90.899 1.00 92.75 556 LEU A CA 1
ATOM 4605 C C . LEU A 1 556 ? 41.305 18.068 -91.343 1.00 92.75 556 LEU A C 1
ATOM 4607 O O . LEU A 1 556 ? 41.773 17.889 -92.460 1.00 92.75 556 LEU A O 1
ATOM 4611 N N . LEU A 1 557 ? 41.866 18.906 -90.464 1.00 93.31 557 LEU A N 1
ATOM 4612 C CA . LEU A 1 557 ? 43.041 19.734 -90.780 1.00 93.31 557 LEU A CA 1
ATOM 4613 C C . LEU A 1 557 ? 44.264 18.896 -91.210 1.00 93.31 557 LEU A C 1
ATOM 4615 O O . LEU A 1 557 ? 44.989 19.276 -92.129 1.00 93.31 557 LEU A O 1
ATOM 4619 N N . TRP A 1 558 ? 44.484 17.733 -90.584 1.00 88.25 558 TRP A N 1
ATOM 4620 C CA . TRP A 1 558 ? 45.532 16.786 -90.991 1.00 88.25 558 TRP A CA 1
ATOM 4621 C C . TRP A 1 558 ? 45.289 16.188 -92.385 1.00 88.25 558 TRP A C 1
ATOM 4623 O O . TRP A 1 558 ? 46.251 15.957 -93.118 1.00 88.25 558 TRP A O 1
ATOM 4633 N N . GLU A 1 559 ? 44.035 15.929 -92.762 1.00 89.94 559 GLU A N 1
ATOM 4634 C CA . GLU A 1 559 ? 43.679 15.408 -94.085 1.00 89.94 559 GLU A CA 1
ATOM 4635 C C . GLU A 1 559 ? 43.681 16.513 -95.159 1.00 89.94 559 GLU A C 1
ATOM 4637 O O . GLU A 1 559 ? 44.163 16.276 -96.264 1.00 89.94 559 GLU A O 1
ATOM 4642 N N . GLU A 1 560 ? 43.248 17.732 -94.830 1.00 91.00 560 GLU A N 1
ATOM 4643 C CA . GLU A 1 560 ? 43.321 18.917 -95.696 1.00 91.00 560 GLU A CA 1
ATOM 4644 C C . GLU A 1 560 ? 44.772 19.279 -96.033 1.00 91.00 560 GLU A C 1
ATOM 4646 O O . GLU A 1 560 ? 45.115 19.405 -97.209 1.00 91.00 560 GLU A O 1
ATOM 4651 N N . GLU A 1 561 ? 45.663 19.369 -95.038 1.00 90.31 561 GLU A N 1
ATOM 4652 C CA . GLU A 1 561 ? 47.082 19.663 -95.284 1.00 90.31 561 GLU A CA 1
ATOM 4653 C C . GLU A 1 561 ? 47.769 18.516 -96.049 1.00 90.31 561 GLU A C 1
ATOM 4655 O O . GLU A 1 561 ? 48.646 18.754 -96.880 1.00 90.31 561 GLU A O 1
ATOM 4660 N N . LYS A 1 562 ? 47.323 17.266 -95.854 1.00 92.81 562 LYS A N 1
ATOM 4661 C CA . LYS A 1 562 ? 47.755 16.093 -96.633 1.00 92.81 562 LYS A CA 1
ATOM 4662 C C . LYS A 1 562 ? 47.280 16.140 -98.091 1.00 92.81 562 LYS A C 1
ATOM 4664 O O . LYS A 1 562 ? 48.061 15.784 -98.974 1.00 92.81 562 LYS A O 1
ATOM 4669 N N . GLN A 1 563 ? 46.051 16.587 -98.359 1.00 88.19 563 GLN A N 1
ATOM 4670 C CA . GLN A 1 563 ? 45.529 16.791 -99.717 1.00 88.19 563 GLN A CA 1
ATOM 4671 C C . GLN A 1 563 ? 46.209 17.976 -100.407 1.00 88.19 563 GLN A C 1
ATOM 4673 O O . GLN A 1 563 ? 46.657 17.849 -101.543 1.00 88.19 563 GLN A O 1
ATOM 4678 N N . LYS A 1 564 ? 46.398 19.095 -99.706 1.00 92.88 564 LYS A N 1
ATOM 4679 C CA . LYS A 1 564 ? 47.174 20.248 -100.181 1.00 92.88 564 LYS A CA 1
ATOM 4680 C C . LYS A 1 564 ? 48.614 19.855 -100.519 1.00 92.88 564 LYS A C 1
ATOM 4682 O O . LYS A 1 564 ? 49.063 20.091 -101.634 1.00 92.88 564 LYS A O 1
ATOM 4687 N N . ALA A 1 565 ? 49.285 19.105 -99.645 1.00 90.38 565 ALA A N 1
ATOM 4688 C CA . ALA A 1 565 ? 50.608 18.539 -99.913 1.00 90.38 565 ALA A CA 1
ATOM 4689 C C . ALA A 1 565 ? 50.621 17.413 -100.973 1.00 90.38 565 ALA A C 1
ATOM 4691 O O . ALA A 1 565 ? 51.702 16.909 -101.298 1.00 90.38 565 ALA A O 1
ATOM 4692 N N . PHE A 1 566 ? 49.472 16.976 -101.497 1.00 88.38 566 PHE A N 1
ATOM 4693 C CA . PHE A 1 566 ? 49.370 16.158 -102.711 1.00 88.38 566 PHE A CA 1
ATOM 4694 C C . PHE A 1 566 ? 49.223 17.058 -103.946 1.00 88.38 566 PHE A C 1
ATOM 4696 O O . PHE A 1 566 ? 50.033 16.945 -104.862 1.00 88.38 566 PHE A O 1
ATOM 4703 N N . LEU A 1 567 ? 48.289 18.015 -103.922 1.00 92.50 567 LEU A N 1
ATOM 4704 C CA . LEU A 1 567 ? 48.062 18.993 -104.994 1.00 92.50 567 LEU A CA 1
ATOM 4705 C C . LEU A 1 567 ? 49.313 19.837 -105.297 1.00 92.50 567 LEU A C 1
ATOM 4707 O O . LEU A 1 567 ? 49.646 20.043 -106.459 1.00 92.50 567 LEU A O 1
ATOM 4711 N N . ASP A 1 568 ? 50.070 20.257 -104.279 1.00 92.12 568 ASP A N 1
ATOM 4712 C CA . ASP A 1 568 ? 51.345 20.969 -104.461 1.00 92.12 568 ASP A CA 1
ATOM 4713 C C . ASP A 1 568 ? 52.401 20.113 -105.185 1.00 92.12 568 ASP A C 1
ATOM 4715 O O . ASP A 1 568 ? 53.230 20.644 -105.930 1.00 92.12 568 ASP A O 1
ATOM 4719 N N . LYS A 1 569 ? 52.371 18.782 -104.998 1.00 89.38 569 LYS A N 1
ATOM 4720 C CA . LYS A 1 569 ? 53.249 17.841 -105.713 1.00 89.38 569 LYS A CA 1
ATOM 4721 C C . LYS A 1 569 ? 52.763 17.612 -107.136 1.00 89.38 569 LYS A C 1
ATOM 4723 O O . LYS A 1 569 ? 53.585 17.652 -108.044 1.00 89.38 569 LYS A O 1
ATOM 4728 N N . GLU A 1 570 ? 51.464 17.427 -107.339 1.00 92.69 570 GLU A N 1
ATOM 4729 C CA . GLU A 1 570 ? 50.848 17.286 -108.661 1.00 92.69 570 GLU A CA 1
ATOM 4730 C C . GLU A 1 570 ? 51.134 18.526 -109.523 1.00 92.69 570 GLU A C 1
ATOM 4732 O O . GLU A 1 570 ? 51.808 18.423 -110.544 1.00 92.69 570 GLU A O 1
ATOM 4737 N N . ALA A 1 571 ? 50.861 19.725 -109.002 1.00 91.75 571 ALA A N 1
ATOM 4738 C CA . ALA A 1 571 ? 51.225 20.987 -109.641 1.00 91.75 571 ALA A CA 1
ATOM 4739 C C . ALA A 1 571 ? 52.747 21.185 -109.810 1.00 91.75 571 ALA A C 1
ATOM 4741 O O . ALA A 1 571 ? 53.171 22.035 -110.594 1.00 91.75 571 ALA A O 1
ATOM 4742 N N . SER A 1 572 ? 53.608 20.475 -109.067 1.00 91.56 572 SER A N 1
ATOM 4743 C CA . SER A 1 572 ? 55.065 20.469 -109.311 1.00 91.56 572 SER A CA 1
ATOM 4744 C C . SER A 1 572 ? 55.458 19.537 -110.467 1.00 91.56 572 SER A C 1
ATOM 4746 O O . SER A 1 572 ? 56.358 19.875 -111.238 1.00 91.56 572 SER A O 1
ATOM 4748 N N . LEU A 1 573 ? 54.745 18.417 -110.633 1.00 91.94 573 LEU A N 1
ATOM 4749 C CA . LEU A 1 573 ? 54.887 17.498 -111.761 1.00 91.94 573 LEU A CA 1
ATOM 4750 C C . LEU A 1 573 ? 54.357 18.128 -113.054 1.00 91.94 573 LEU A C 1
ATOM 4752 O O . LEU A 1 573 ? 55.075 18.110 -114.044 1.00 91.94 573 LEU A O 1
ATOM 4756 N N . ASP A 1 574 ? 53.193 18.784 -113.037 1.00 91.00 574 ASP A N 1
ATOM 4757 C CA . ASP A 1 574 ? 52.637 19.476 -114.213 1.00 91.00 574 ASP A CA 1
ATOM 4758 C C . ASP A 1 574 ? 53.552 20.597 -114.722 1.00 91.00 574 ASP A C 1
ATOM 4760 O O . ASP A 1 574 ? 53.714 20.786 -115.931 1.00 91.00 574 ASP A O 1
ATOM 4764 N N . ARG A 1 575 ? 54.210 21.322 -113.805 1.00 93.19 575 ARG A N 1
ATOM 4765 C CA . ARG A 1 575 ? 55.245 22.310 -114.151 1.00 93.19 575 ARG A CA 1
ATOM 4766 C C . ARG A 1 575 ? 56.457 21.645 -114.803 1.00 93.19 575 ARG A C 1
ATOM 4768 O O . ARG A 1 575 ? 56.892 22.109 -115.852 1.00 93.19 575 ARG A O 1
ATOM 4775 N N . LEU A 1 576 ? 56.950 20.535 -114.246 1.00 91.88 576 LEU A N 1
ATOM 4776 C CA . LEU A 1 576 ? 58.056 19.772 -114.835 1.00 91.88 576 LEU A CA 1
ATOM 4777 C C . LEU A 1 576 ? 57.692 19.192 -116.213 1.00 91.88 576 LEU A C 1
ATOM 4779 O O . LEU A 1 576 ? 58.504 19.254 -117.133 1.00 91.88 576 LEU A O 1
ATOM 4783 N N . CYS A 1 577 ? 56.473 18.678 -116.383 1.00 92.75 577 CYS A N 1
ATOM 4784 C CA . CYS A 1 577 ? 55.955 18.223 -117.668 1.00 92.75 577 CYS A CA 1
ATOM 4785 C C . CYS A 1 577 ? 55.904 19.382 -118.669 1.00 92.75 577 CYS A C 1
ATOM 4787 O O . CYS A 1 577 ? 56.449 19.249 -119.759 1.00 92.75 577 CYS A O 1
ATOM 4789 N N . SER A 1 578 ? 55.361 20.538 -118.279 1.00 90.38 578 SER A N 1
ATOM 4790 C CA . SER A 1 578 ? 55.306 21.744 -119.120 1.00 90.38 578 SER A CA 1
ATOM 4791 C C . SER A 1 578 ? 56.698 22.241 -119.535 1.00 90.38 578 SER A C 1
ATOM 4793 O O . SER A 1 578 ? 56.907 22.627 -120.685 1.00 90.38 578 SER A O 1
ATOM 4795 N N . ASP A 1 579 ? 57.677 22.195 -118.625 1.00 91.44 579 ASP A N 1
ATOM 4796 C CA . ASP A 1 579 ? 59.080 22.495 -118.925 1.00 91.44 579 ASP A CA 1
ATOM 4797 C C . ASP A 1 579 ? 59.687 21.474 -119.904 1.00 91.44 579 ASP A C 1
ATOM 4799 O O . ASP A 1 579 ? 60.370 21.868 -120.849 1.00 91.44 579 ASP A O 1
ATOM 4803 N N . MET A 1 580 ? 59.408 20.176 -119.733 1.00 88.44 580 MET A N 1
ATOM 4804 C CA . MET A 1 580 ? 59.852 19.122 -120.654 1.00 88.44 580 MET A CA 1
ATOM 4805 C C . MET A 1 580 ? 59.195 19.229 -122.038 1.00 88.44 580 MET A C 1
ATOM 4807 O O . MET A 1 580 ? 59.869 19.003 -123.041 1.00 88.44 580 MET A O 1
ATOM 4811 N N . GLU A 1 581 ? 57.916 19.601 -122.124 1.00 89.31 581 GLU A N 1
ATOM 4812 C CA . GLU A 1 581 ? 57.217 19.814 -123.396 1.00 89.31 581 GLU A CA 1
ATOM 4813 C C . GLU A 1 581 ? 57.709 21.072 -124.118 1.00 89.31 581 GLU A C 1
ATOM 4815 O O . GLU A 1 581 ? 57.857 21.051 -125.343 1.00 89.31 581 GLU A O 1
ATOM 4820 N N . ARG A 1 582 ? 58.050 22.139 -123.380 1.00 92.44 582 ARG A N 1
ATOM 4821 C CA . ARG A 1 582 ? 58.745 23.303 -123.946 1.00 92.44 582 ARG A CA 1
ATOM 4822 C C . ARG A 1 582 ? 60.114 22.900 -124.494 1.00 92.44 582 ARG A C 1
ATOM 4824 O O . ARG A 1 582 ? 60.370 23.138 -125.664 1.00 92.44 582 ARG A O 1
ATOM 4831 N N . ILE A 1 583 ? 60.938 22.199 -123.708 1.00 90.88 583 ILE A N 1
ATOM 4832 C CA . ILE A 1 583 ? 62.259 21.710 -124.151 1.00 90.88 583 ILE A CA 1
ATOM 4833 C C . ILE A 1 583 ? 62.138 20.793 -125.380 1.00 90.88 583 ILE A C 1
ATOM 4835 O O . ILE A 1 583 ? 62.942 20.907 -126.302 1.00 90.88 583 ILE A O 1
ATOM 4839 N N . ARG A 1 584 ? 61.124 19.916 -125.437 1.00 91.69 584 ARG A N 1
ATOM 4840 C CA . ARG A 1 584 ? 60.823 19.102 -126.627 1.00 91.69 584 ARG A CA 1
ATOM 4841 C C . ARG A 1 584 ? 60.520 19.988 -127.838 1.00 91.69 584 ARG A C 1
ATOM 4843 O O . ARG A 1 584 ? 61.105 19.775 -128.892 1.00 91.69 584 ARG A O 1
ATOM 4850 N N . SER A 1 585 ? 59.660 20.990 -127.672 1.00 88.06 585 SER A N 1
ATOM 4851 C CA . SER A 1 585 ? 59.251 21.912 -128.742 1.00 88.06 585 SER A CA 1
ATOM 4852 C C . SER A 1 585 ? 60.414 22.786 -129.235 1.00 88.06 585 SER A C 1
ATOM 4854 O O . SER A 1 585 ? 60.570 22.980 -130.438 1.00 88.06 585 SER A O 1
ATOM 4856 N N . ASP A 1 586 ? 61.275 23.257 -128.327 1.00 90.94 586 ASP A N 1
ATOM 4857 C CA . ASP A 1 586 ? 62.497 24.007 -128.644 1.00 90.94 586 ASP A CA 1
ATOM 4858 C C . ASP A 1 586 ? 63.507 23.126 -129.414 1.00 90.94 586 ASP A C 1
ATOM 4860 O O . ASP A 1 586 ? 64.132 23.565 -130.384 1.00 90.94 586 ASP A O 1
ATOM 4864 N N . LEU A 1 587 ? 63.647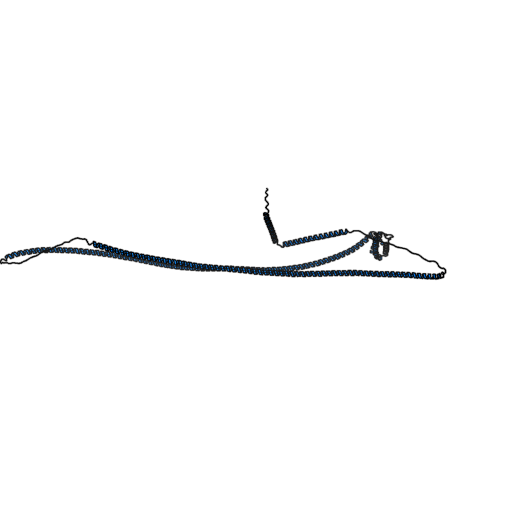 21.850 -129.026 1.00 89.75 587 LEU A N 1
ATOM 4865 C CA . LEU A 1 587 ? 64.485 20.871 -129.727 1.00 89.75 587 LEU A CA 1
ATOM 4866 C C . LEU A 1 587 ? 63.928 20.515 -131.113 1.00 89.75 587 LEU A C 1
ATOM 4868 O O . LEU A 1 587 ? 64.679 20.525 -132.084 1.00 89.75 587 LEU A O 1
ATOM 4872 N N . GLU A 1 588 ? 62.627 20.257 -131.237 1.00 87.25 588 GLU A N 1
ATOM 4873 C CA . GLU A 1 588 ? 61.961 20.006 -132.523 1.00 87.25 588 GLU A CA 1
ATOM 4874 C C . GLU A 1 588 ? 62.065 21.226 -133.453 1.00 87.25 588 GLU A C 1
ATOM 4876 O O . GLU A 1 588 ? 62.396 21.080 -134.632 1.00 87.25 588 GLU A O 1
ATOM 4881 N N . GLY A 1 589 ? 61.881 22.436 -132.914 1.00 89.88 589 GLY A N 1
ATOM 4882 C CA . GLY A 1 589 ? 62.063 23.694 -133.637 1.00 89.88 589 GLY A CA 1
ATOM 4883 C C . GLY A 1 589 ? 63.502 23.911 -134.109 1.00 89.88 589 GLY A C 1
ATOM 4884 O O . GLY A 1 589 ? 63.717 24.244 -135.274 1.00 89.88 589 GLY A O 1
ATOM 4885 N N . SER A 1 590 ? 64.499 23.668 -133.250 1.00 85.56 590 SER A N 1
ATOM 4886 C CA . SER A 1 590 ? 65.917 23.788 -133.629 1.00 85.56 590 SER A CA 1
ATOM 4887 C C . SER A 1 590 ? 66.353 22.725 -134.645 1.00 85.56 590 SER A C 1
ATOM 4889 O O . SER A 1 590 ? 67.067 23.054 -135.591 1.00 85.56 590 SER A O 1
ATOM 4891 N N . TYR A 1 591 ? 65.860 21.486 -134.533 1.00 84.00 591 TYR A N 1
ATOM 4892 C CA . TYR A 1 591 ? 66.077 20.432 -135.528 1.00 84.00 591 TYR A CA 1
ATOM 4893 C C . TYR A 1 591 ? 65.448 20.783 -136.883 1.00 84.00 591 TYR A C 1
ATOM 4895 O O . TYR A 1 591 ? 66.083 20.612 -137.925 1.00 84.00 591 TYR A O 1
ATOM 4903 N N . GLN A 1 592 ? 64.223 21.316 -136.888 1.00 84.25 592 GLN A N 1
ATOM 4904 C CA . GLN A 1 592 ? 63.569 21.769 -138.114 1.00 84.25 592 GLN A CA 1
ATOM 4905 C C . GLN A 1 592 ? 64.304 22.973 -138.728 1.00 84.25 592 GLN A C 1
ATOM 4907 O O . GLN A 1 592 ? 64.513 23.001 -139.938 1.00 84.25 592 GLN A O 1
ATOM 4912 N N . GLN A 1 593 ? 64.791 23.913 -137.912 1.00 85.25 593 GLN A N 1
ATOM 4913 C CA . GLN A 1 593 ? 65.615 25.034 -138.371 1.00 85.25 593 GLN A CA 1
ATOM 4914 C C . GLN A 1 593 ? 66.961 24.571 -138.956 1.00 85.25 593 GLN A C 1
ATOM 4916 O O . GLN A 1 593 ? 67.381 25.079 -139.996 1.00 85.25 593 GLN A O 1
ATOM 4921 N N . GLU A 1 594 ? 67.635 23.593 -138.340 1.00 83.94 594 GLU A N 1
ATOM 4922 C CA . GLU A 1 594 ? 68.876 23.011 -138.869 1.00 83.94 594 GLU A CA 1
ATOM 4923 C C . GLU A 1 594 ? 68.622 22.233 -140.170 1.00 83.94 594 GLU A C 1
ATOM 4925 O O . GLU A 1 594 ? 69.380 22.371 -141.135 1.00 83.94 594 GLU A O 1
ATOM 4930 N N . ARG A 1 595 ? 67.512 21.486 -140.245 1.00 82.62 595 ARG A N 1
ATOM 4931 C CA . ARG A 1 595 ? 67.046 20.829 -141.471 1.00 82.62 595 ARG A CA 1
ATOM 4932 C C . ARG A 1 595 ? 66.794 21.841 -142.586 1.00 82.62 595 ARG A C 1
ATOM 4934 O O . ARG A 1 595 ? 67.269 21.626 -143.699 1.00 82.62 595 ARG A O 1
ATOM 4941 N N . ASP A 1 596 ? 66.065 22.920 -142.319 1.00 85.25 596 ASP A N 1
ATOM 4942 C CA . ASP A 1 596 ? 65.731 23.920 -143.334 1.00 85.25 596 ASP A CA 1
ATOM 4943 C C . ASP A 1 596 ? 66.969 24.715 -143.766 1.00 85.25 596 ASP A C 1
ATOM 4945 O O . ASP A 1 596 ? 67.158 24.939 -144.960 1.00 85.25 596 ASP A O 1
ATOM 4949 N N . ALA A 1 597 ? 67.893 25.019 -142.848 1.00 85.88 597 ALA A N 1
ATOM 4950 C CA . ALA A 1 597 ? 69.198 25.586 -143.185 1.00 85.88 597 ALA A CA 1
ATOM 4951 C C . ALA A 1 597 ? 70.049 24.627 -144.042 1.00 85.88 597 ALA A C 1
ATOM 4953 O O . ALA A 1 597 ? 70.705 25.056 -144.994 1.00 85.88 597 ALA A O 1
ATOM 4954 N N . ALA A 1 598 ? 70.021 23.318 -143.766 1.00 81.94 598 ALA A N 1
ATOM 4955 C CA . ALA A 1 598 ? 70.659 22.311 -144.612 1.00 81.94 598 ALA A CA 1
ATOM 4956 C C . ALA A 1 598 ? 69.982 22.213 -145.993 1.00 81.94 598 ALA A C 1
ATOM 4958 O O . ALA A 1 598 ? 70.678 22.122 -147.009 1.00 81.94 598 ALA A O 1
ATOM 4959 N N . GLN A 1 599 ? 68.651 22.307 -146.049 1.00 77.50 599 GLN A N 1
ATOM 4960 C CA . GLN A 1 599 ? 67.866 22.272 -147.283 1.00 77.50 599 GLN A CA 1
ATOM 4961 C C . GLN A 1 599 ? 68.084 23.538 -148.133 1.00 77.50 599 GLN A C 1
ATOM 4963 O O . GLN A 1 599 ? 68.230 23.443 -149.354 1.00 77.50 599 GLN A O 1
ATOM 4968 N N . GLU A 1 600 ? 68.225 24.713 -147.515 1.00 82.31 600 GLU A N 1
ATOM 4969 C CA . GLU A 1 600 ? 68.615 25.958 -148.183 1.00 82.31 600 GLU A CA 1
ATOM 4970 C C . GLU A 1 600 ? 70.085 25.937 -148.632 1.00 82.31 600 GLU A C 1
ATOM 4972 O O . GLU A 1 600 ? 70.405 26.387 -149.736 1.00 82.31 600 GLU A O 1
ATOM 4977 N N . LYS A 1 601 ? 70.985 25.315 -147.864 1.00 84.88 601 LYS A N 1
ATOM 4978 C CA . LYS A 1 601 ? 72.380 25.072 -148.273 1.00 84.88 601 LYS A CA 1
ATOM 4979 C C . LYS A 1 601 ? 72.480 24.103 -149.457 1.00 84.88 601 LYS A C 1
ATOM 4981 O O . LYS A 1 601 ? 73.337 24.283 -150.324 1.00 84.88 601 LYS A O 1
ATOM 4986 N N . THR A 1 602 ? 71.588 23.114 -149.562 1.00 77.31 602 THR A N 1
ATOM 4987 C CA . THR A 1 602 ? 71.478 22.291 -150.777 1.00 77.31 602 THR A CA 1
ATOM 4988 C C . THR A 1 602 ? 70.820 23.040 -151.933 1.00 77.31 602 THR A C 1
ATOM 4990 O O . THR A 1 602 ? 71.346 22.969 -153.038 1.00 77.31 602 THR A O 1
ATOM 4993 N N . ASN A 1 603 ? 69.754 23.817 -151.705 1.00 78.00 603 ASN A N 1
ATOM 4994 C CA . ASN A 1 603 ? 69.067 24.593 -152.747 1.00 78.00 603 ASN A CA 1
ATOM 4995 C C . ASN A 1 603 ? 69.941 25.713 -153.326 1.00 78.00 603 ASN A C 1
ATOM 4997 O O . ASN A 1 603 ? 69.916 25.949 -154.528 1.00 78.00 603 ASN A O 1
ATOM 5001 N N . SER A 1 604 ? 70.749 26.388 -152.510 1.00 79.88 604 SER A N 1
ATOM 5002 C CA . SER A 1 604 ? 71.728 27.377 -152.982 1.00 79.88 604 SER A CA 1
ATOM 5003 C C . SER A 1 604 ? 72.848 26.717 -153.791 1.00 79.88 604 SER A C 1
ATOM 5005 O O . SER A 1 604 ? 73.208 27.227 -154.852 1.00 79.88 604 SER A O 1
ATOM 5007 N N . ARG A 1 605 ? 73.324 25.529 -153.385 1.00 81.44 605 ARG A N 1
ATOM 5008 C CA . ARG A 1 605 ? 74.244 24.716 -154.201 1.00 81.44 605 ARG A CA 1
ATOM 5009 C C . ARG A 1 605 ? 73.590 24.217 -155.499 1.00 81.44 605 ARG A C 1
ATOM 5011 O O . ARG A 1 605 ? 74.269 24.123 -156.515 1.00 81.44 605 ARG A O 1
ATOM 5018 N N . LEU A 1 606 ? 72.286 23.943 -155.491 1.00 77.25 606 LEU A N 1
ATOM 5019 C CA . LEU A 1 606 ? 71.517 23.544 -156.672 1.00 77.25 606 LEU A CA 1
ATOM 5020 C C . LEU A 1 606 ? 71.345 24.732 -157.635 1.00 77.25 606 LEU A C 1
ATOM 5022 O O . LEU A 1 606 ? 71.668 24.592 -158.807 1.00 77.25 606 LEU A O 1
ATOM 5026 N N . LYS A 1 607 ? 71.009 25.930 -157.136 1.00 79.81 607 LYS A N 1
ATOM 5027 C CA . LYS A 1 607 ? 70.971 27.188 -157.913 1.00 79.81 607 LYS A CA 1
ATOM 5028 C C . LYS A 1 607 ? 72.336 27.585 -158.490 1.00 79.81 607 LYS A C 1
ATOM 5030 O O . LYS A 1 607 ? 72.409 28.105 -159.601 1.00 79.81 607 LYS A O 1
ATOM 5035 N N . GLN A 1 608 ? 73.428 27.335 -157.763 1.00 77.31 608 GLN A N 1
ATOM 5036 C CA . GLN A 1 608 ? 74.798 27.495 -158.272 1.00 77.31 608 GLN A CA 1
ATOM 5037 C C . GLN A 1 608 ? 75.027 26.580 -159.492 1.00 77.31 608 GLN A C 1
ATOM 5039 O O . GLN A 1 608 ? 75.441 27.050 -160.552 1.00 77.31 608 GLN A O 1
ATOM 5044 N N . ILE A 1 609 ? 74.666 25.299 -159.368 1.00 73.75 609 ILE A N 1
ATOM 5045 C CA . ILE A 1 609 ? 74.750 24.300 -160.443 1.00 73.75 609 ILE A CA 1
ATOM 5046 C C . ILE A 1 609 ? 73.830 24.667 -161.626 1.00 73.75 609 ILE A C 1
ATOM 5048 O O . ILE A 1 609 ? 74.276 24.628 -162.772 1.00 73.75 609 ILE A O 1
ATOM 5052 N N . GLU A 1 610 ? 72.587 25.097 -161.384 1.00 73.69 610 GLU A N 1
ATOM 5053 C CA . GLU A 1 610 ? 71.673 25.611 -162.419 1.00 73.69 610 GLU A CA 1
ATOM 5054 C C . GLU A 1 610 ? 72.274 26.794 -163.173 1.00 73.69 610 GLU A C 1
ATOM 5056 O O . GLU A 1 610 ? 72.150 26.860 -164.392 1.00 73.69 610 GLU A O 1
ATOM 5061 N N . LYS A 1 611 ? 72.946 27.723 -162.485 1.00 80.50 611 LYS A N 1
ATOM 5062 C CA . LYS A 1 611 ? 73.578 28.894 -163.107 1.00 80.50 611 LYS A CA 1
ATOM 5063 C C . LYS A 1 611 ? 74.749 28.492 -164.009 1.00 80.50 611 LYS A C 1
ATOM 5065 O O . LYS A 1 611 ? 74.883 29.022 -165.113 1.00 80.50 611 LYS A O 1
ATOM 5070 N N . GLU A 1 612 ? 75.547 27.515 -163.585 1.00 73.38 612 GLU A N 1
ATOM 5071 C CA . GLU A 1 612 ? 76.645 26.941 -164.375 1.00 73.38 612 GLU A CA 1
ATOM 5072 C C . GLU A 1 612 ? 76.140 26.142 -165.591 1.00 73.38 612 GLU A C 1
ATOM 5074 O O . GLU A 1 612 ? 76.709 26.253 -166.681 1.00 73.38 612 GLU A O 1
ATOM 5079 N N . TYR A 1 613 ? 75.046 25.385 -165.455 1.00 62.28 613 TYR A N 1
ATOM 5080 C CA . TYR A 1 613 ? 74.390 24.726 -166.592 1.00 62.28 613 TYR A CA 1
ATOM 5081 C C . TYR A 1 613 ? 73.668 25.715 -167.511 1.00 62.28 613 TYR A C 1
ATOM 5083 O O . TYR A 1 613 ? 73.750 25.564 -168.727 1.00 62.28 613 TYR A O 1
ATOM 5091 N N . SER A 1 614 ? 73.056 26.771 -166.977 1.00 65.94 614 SER A N 1
ATOM 5092 C CA . SER A 1 614 ? 72.413 27.830 -167.764 1.00 65.94 614 SER A CA 1
ATOM 5093 C C . SER A 1 614 ? 73.425 28.551 -168.651 1.00 65.94 614 SER A C 1
ATOM 5095 O O . SER A 1 614 ? 73.174 28.728 -169.838 1.00 65.94 614 SER A O 1
ATOM 5097 N N . GLN A 1 615 ? 74.613 28.883 -168.128 1.00 66.88 615 GLN A N 1
ATOM 5098 C CA . GLN A 1 615 ? 75.695 29.476 -168.927 1.00 66.88 615 GLN A CA 1
ATOM 5099 C C . GLN A 1 615 ? 76.263 28.532 -170.000 1.00 66.88 615 GLN A C 1
ATOM 5101 O O . GLN A 1 615 ? 76.759 29.006 -171.025 1.00 66.88 615 GLN A O 1
ATOM 5106 N N . LYS A 1 616 ? 76.194 27.208 -169.801 1.00 69.31 616 LYS A N 1
ATOM 5107 C CA . LYS A 1 616 ? 76.494 26.220 -170.854 1.00 69.31 616 LYS A CA 1
ATOM 5108 C C . LYS A 1 616 ? 75.367 26.172 -171.892 1.00 69.31 616 LYS A C 1
ATOM 5110 O O . LYS A 1 616 ? 75.651 26.169 -173.086 1.00 69.31 616 LYS A O 1
ATOM 5115 N N . LEU A 1 617 ? 74.110 26.225 -171.449 1.00 59.53 617 LEU A N 1
ATOM 5116 C CA . LEU A 1 617 ? 72.920 26.201 -172.299 1.00 59.53 617 LEU A CA 1
ATOM 5117 C C . LEU A 1 617 ? 72.819 27.442 -173.199 1.00 59.53 617 LEU A C 1
ATOM 5119 O O . LEU A 1 617 ? 72.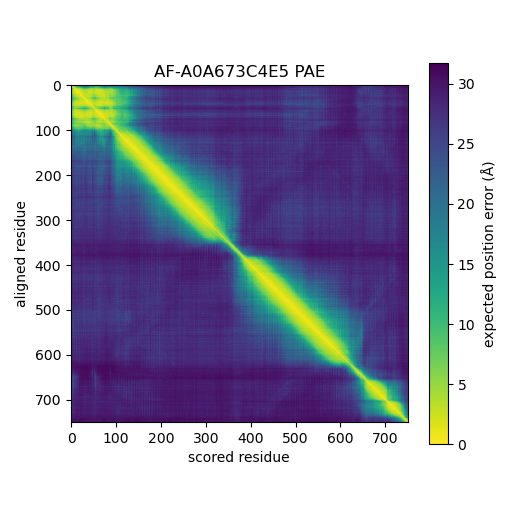528 27.300 -174.380 1.00 59.53 617 LEU A O 1
ATOM 5123 N N . THR A 1 618 ? 73.144 28.648 -172.714 1.00 57.41 618 THR A N 1
ATOM 5124 C CA . THR A 1 618 ? 73.175 29.852 -173.574 1.00 57.41 618 THR A CA 1
ATOM 5125 C C . THR A 1 618 ? 74.220 29.736 -174.690 1.00 57.41 618 THR A C 1
ATOM 5127 O O . THR A 1 618 ? 74.024 30.278 -175.775 1.00 57.41 618 THR A O 1
ATOM 5130 N N . LYS A 1 619 ? 75.319 29.005 -174.448 1.00 56.62 619 LYS A N 1
ATOM 5131 C CA . LYS A 1 619 ? 76.398 28.790 -175.425 1.00 56.62 619 LYS A CA 1
ATOM 5132 C C . LYS A 1 619 ? 76.090 27.686 -176.441 1.00 56.62 619 LYS A C 1
ATOM 5134 O O . LYS A 1 619 ? 76.592 27.765 -177.556 1.00 56.62 619 LYS A O 1
ATOM 5139 N N . SER A 1 620 ? 75.257 26.694 -176.110 1.00 51.38 620 SER A N 1
ATOM 5140 C CA . SER A 1 620 ? 74.753 25.723 -177.097 1.00 51.38 620 SER A CA 1
ATOM 5141 C C . SER A 1 620 ? 73.512 26.223 -177.849 1.00 51.38 620 SER A C 1
ATOM 5143 O O . SER A 1 620 ? 73.351 25.911 -179.027 1.00 51.38 620 SER A O 1
ATOM 5145 N N . ALA A 1 621 ? 72.670 27.056 -177.228 1.00 44.62 621 ALA A N 1
ATOM 5146 C CA . ALA A 1 621 ? 71.449 27.592 -177.837 1.00 44.62 621 ALA A CA 1
ATOM 5147 C C . ALA A 1 621 ? 71.697 28.458 -179.090 1.00 44.62 621 ALA A C 1
ATOM 5149 O O . ALA A 1 621 ? 70.844 28.506 -179.969 1.00 44.62 621 ALA A O 1
ATOM 5150 N N . GLN A 1 622 ? 72.873 29.086 -179.226 1.00 48.97 622 GLN A N 1
ATOM 5151 C CA . GLN A 1 622 ? 73.255 29.802 -180.456 1.00 48.97 622 GLN A CA 1
ATOM 5152 C C . GLN A 1 622 ? 73.618 28.875 -181.633 1.00 48.97 622 GLN A C 1
ATOM 5154 O O . GLN A 1 622 ? 73.684 29.339 -182.767 1.00 48.97 622 GLN A O 1
ATOM 5159 N N . VAL A 1 623 ? 73.836 27.578 -181.389 1.00 51.66 623 VAL A N 1
ATOM 5160 C CA . VAL A 1 623 ? 74.192 26.580 -182.417 1.00 51.66 623 VAL A CA 1
ATOM 5161 C C . VAL A 1 623 ? 72.984 25.720 -182.818 1.00 51.66 623 VAL A C 1
ATOM 5163 O O . VAL A 1 623 ? 72.920 25.222 -183.939 1.00 51.66 623 VAL A O 1
ATOM 5166 N N . ILE A 1 624 ? 71.990 25.568 -181.935 1.00 43.62 624 ILE A N 1
ATOM 5167 C CA . ILE A 1 624 ? 70.861 24.635 -182.107 1.00 43.62 624 ILE A CA 1
ATOM 5168 C C . ILE A 1 624 ? 69.550 25.403 -182.374 1.00 43.62 624 ILE A C 1
ATOM 5170 O O . ILE A 1 624 ? 68.551 25.250 -181.679 1.00 43.62 624 ILE A O 1
ATOM 5174 N N . SER A 1 625 ? 69.562 26.232 -183.423 1.00 42.78 625 SER A N 1
ATOM 5175 C CA . SER A 1 625 ? 68.368 26.892 -183.988 1.00 42.78 625 SER A CA 1
ATOM 5176 C C . SER A 1 625 ? 68.104 26.483 -185.450 1.00 42.78 625 SER A C 1
ATOM 5178 O O . SER A 1 625 ? 67.410 27.193 -186.174 1.00 42.78 625 SER A O 1
ATOM 5180 N N . PHE A 1 626 ? 68.668 25.352 -185.899 1.00 34.00 626 PHE A N 1
ATOM 5181 C CA . PHE A 1 626 ? 68.555 24.872 -187.288 1.00 34.00 626 PHE A CA 1
ATOM 5182 C C . PHE A 1 626 ? 67.835 23.520 -187.453 1.00 34.00 626 PHE A C 1
ATOM 5184 O O . PHE A 1 626 ? 67.380 23.207 -188.548 1.00 34.00 626 PHE A O 1
ATOM 5191 N N . LEU A 1 627 ? 67.699 22.726 -186.384 1.00 33.28 627 LEU A N 1
ATOM 5192 C CA . LEU A 1 627 ? 66.928 21.475 -186.365 1.00 33.28 627 LEU A CA 1
ATOM 5193 C C . LEU A 1 627 ? 66.105 21.450 -185.063 1.00 33.28 627 LEU A C 1
ATOM 5195 O O . LEU A 1 627 ? 66.672 21.275 -183.991 1.00 33.28 627 LEU A O 1
ATOM 5199 N N . ILE A 1 628 ? 64.841 21.885 -185.044 1.00 31.44 628 ILE A N 1
ATOM 5200 C CA . ILE A 1 628 ? 63.643 21.317 -185.702 1.00 31.44 628 ILE A CA 1
ATOM 5201 C C . ILE A 1 628 ? 63.204 19.997 -185.041 1.00 31.44 628 ILE A C 1
ATOM 5203 O O . ILE A 1 628 ? 63.704 18.931 -185.367 1.00 31.44 628 ILE A O 1
ATOM 5207 N N . HIS A 1 629 ? 62.215 20.137 -184.145 1.00 30.31 629 HIS A N 1
ATOM 5208 C CA . HIS A 1 629 ? 60.963 19.361 -184.108 1.00 30.31 629 HIS A CA 1
ATOM 5209 C C . HIS A 1 629 ? 61.065 17.816 -184.067 1.00 30.31 629 HIS A C 1
ATOM 5211 O O . HIS A 1 629 ? 61.326 17.213 -185.097 1.00 30.31 629 HIS A O 1
ATOM 5217 N N . LEU A 1 630 ? 60.737 17.182 -182.922 1.00 28.48 630 LEU A N 1
ATOM 5218 C CA . LEU A 1 630 ? 59.794 16.039 -182.794 1.00 28.48 630 LEU A CA 1
ATOM 5219 C C . LEU A 1 630 ? 59.649 15.537 -181.319 1.00 28.48 630 LEU A C 1
ATOM 5221 O O . LEU A 1 630 ? 60.571 15.672 -180.521 1.00 28.48 630 LEU A O 1
ATOM 5225 N N . PHE A 1 631 ? 58.515 14.874 -181.024 1.00 27.12 631 PHE A N 1
ATOM 5226 C CA . PHE A 1 631 ? 58.194 13.985 -179.870 1.00 27.12 631 PHE A CA 1
ATOM 5227 C C . PHE A 1 631 ? 57.874 14.523 -178.443 1.00 27.12 631 PHE A C 1
ATOM 5229 O O . PHE A 1 631 ? 58.019 15.700 -178.131 1.00 27.12 631 PHE A O 1
ATOM 5236 N N . SER A 1 632 ? 57.273 13.619 -177.637 1.00 30.11 632 SER A N 1
ATOM 5237 C CA . SER A 1 632 ? 56.543 13.775 -176.349 1.00 30.11 632 SER A CA 1
ATOM 5238 C C . SER A 1 632 ? 56.407 12.360 -175.659 1.00 30.11 632 SER A C 1
ATOM 5240 O O . SER A 1 632 ? 57.057 11.444 -176.164 1.00 30.11 632 SER A O 1
ATOM 5242 N N . PRO A 1 633 ? 55.582 12.073 -174.613 1.00 57.62 633 PRO A N 1
ATOM 5243 C CA . PRO A 1 633 ? 55.855 12.150 -173.153 1.00 57.62 633 PRO A CA 1
ATOM 5244 C C . PRO A 1 633 ? 55.701 10.788 -172.365 1.00 57.62 633 PRO A C 1
ATOM 5246 O O . PRO A 1 633 ? 55.784 9.728 -172.975 1.00 57.62 633 PRO A O 1
ATOM 5249 N N . LEU A 1 634 ? 55.372 10.831 -171.041 1.00 28.80 634 LEU A N 1
ATOM 5250 C CA . LEU A 1 634 ? 54.614 9.842 -170.185 1.00 28.80 634 LEU A CA 1
ATOM 5251 C C . LEU A 1 634 ? 55.329 8.908 -169.132 1.00 28.80 634 LEU A C 1
ATOM 5253 O O . LEU A 1 634 ? 56.522 8.644 -169.236 1.00 28.80 634 LEU A O 1
ATOM 5257 N N . SER A 1 635 ? 54.532 8.317 -168.194 1.00 27.66 635 SER A N 1
ATOM 5258 C CA . SER A 1 635 ? 54.798 7.225 -167.175 1.00 27.66 635 SER A CA 1
ATOM 5259 C C . SER A 1 635 ? 55.282 7.652 -165.749 1.00 27.66 635 SER A C 1
ATOM 5261 O O . SER A 1 635 ? 55.838 8.736 -165.637 1.00 27.66 635 SER A O 1
ATOM 5263 N N . PHE A 1 636 ? 55.132 6.933 -164.598 1.00 25.89 636 PHE A N 1
ATOM 5264 C CA . PHE A 1 636 ? 54.486 5.636 -164.198 1.00 25.89 636 PHE A CA 1
ATOM 5265 C C . PHE A 1 636 ? 53.921 5.637 -162.717 1.00 25.89 636 PHE A C 1
ATOM 5267 O O . PHE A 1 636 ? 53.454 6.683 -162.275 1.00 25.89 636 PHE A O 1
ATOM 5274 N N . SER A 1 637 ? 53.862 4.515 -161.945 1.00 31.48 637 SER A N 1
ATOM 5275 C CA . SER A 1 637 ? 53.161 4.388 -160.615 1.00 31.48 637 SER A CA 1
ATOM 5276 C C . SER A 1 637 ? 53.564 3.199 -159.671 1.00 31.48 637 SER A C 1
ATOM 5278 O O . SER A 1 637 ? 54.034 2.191 -160.187 1.00 31.48 637 SER A O 1
ATOM 5280 N N . ILE A 1 638 ? 53.194 3.267 -158.354 1.00 31.45 638 ILE A N 1
ATOM 5281 C CA . ILE A 1 638 ? 52.878 2.146 -157.372 1.00 31.45 638 ILE A CA 1
ATOM 5282 C C . ILE A 1 638 ? 54.086 1.268 -156.856 1.00 31.45 638 ILE A C 1
ATOM 5284 O O . ILE A 1 638 ? 55.105 1.354 -157.539 1.00 31.45 638 ILE A O 1
ATOM 5288 N N . PRO A 1 639 ? 54.116 0.478 -155.709 1.00 50.50 639 PRO A N 1
ATOM 5289 C CA . PRO A 1 639 ? 53.113 -0.020 -154.695 1.00 50.50 639 PRO A CA 1
ATOM 5290 C C . PRO A 1 639 ? 53.489 0.030 -153.146 1.00 50.50 639 PRO A C 1
ATOM 5292 O O . PRO A 1 639 ? 54.526 0.569 -152.779 1.00 50.50 639 PRO A O 1
ATOM 5295 N N . PHE A 1 640 ? 52.707 -0.685 -152.282 1.00 24.73 640 PHE A N 1
ATOM 5296 C CA . PHE A 1 640 ? 53.068 -1.466 -151.032 1.00 24.73 640 PHE A CA 1
ATOM 5297 C C . PHE A 1 640 ? 52.961 -0.845 -149.581 1.00 24.73 640 PHE A C 1
ATOM 5299 O O . PHE A 1 640 ? 52.979 0.373 -149.473 1.00 24.73 640 PHE A O 1
ATOM 5306 N N . PHE A 1 641 ? 52.964 -1.580 -148.422 1.00 27.28 641 PHE A N 1
ATOM 5307 C CA . PHE A 1 641 ? 51.938 -2.522 -147.833 1.00 27.28 641 PHE A CA 1
ATOM 5308 C C . PHE A 1 641 ? 52.002 -2.659 -146.228 1.00 27.28 641 PHE A C 1
ATOM 5310 O O . PHE A 1 641 ? 52.288 -1.610 -145.656 1.00 27.28 641 PHE A O 1
ATOM 5317 N N . PRO A 1 642 ? 51.698 -3.762 -145.440 1.00 50.72 642 PRO A N 1
ATOM 5318 C CA . PRO A 1 642 ? 51.278 -3.749 -143.983 1.00 50.72 642 PRO A CA 1
ATOM 5319 C C . PRO A 1 642 ? 52.247 -4.565 -143.023 1.00 50.72 642 PRO A C 1
ATOM 5321 O O . PRO A 1 642 ? 53.434 -4.473 -143.342 1.00 50.72 642 PRO A O 1
ATOM 5324 N N . PRO A 1 643 ? 51.925 -5.396 -141.954 1.00 50.47 643 PRO A N 1
ATOM 5325 C CA . PRO A 1 643 ? 50.711 -5.719 -141.107 1.00 50.47 643 PRO A CA 1
ATOM 5326 C C . PRO A 1 643 ? 50.883 -6.081 -139.557 1.00 50.47 643 PRO A C 1
ATOM 5328 O O . PRO A 1 643 ? 52.001 -6.272 -139.093 1.00 50.47 643 PRO A O 1
ATOM 5331 N N . THR A 1 644 ? 49.765 -6.362 -138.814 1.00 32.25 644 THR A N 1
ATOM 5332 C CA . THR A 1 644 ? 49.561 -7.333 -137.640 1.00 32.25 644 THR A CA 1
ATOM 5333 C C . THR A 1 644 ? 50.304 -7.141 -136.267 1.00 32.25 644 THR A C 1
ATOM 5335 O O . THR A 1 644 ? 51.278 -6.404 -136.255 1.00 32.25 644 THR A O 1
ATOM 5338 N N . GLU A 1 645 ? 50.045 -7.753 -135.069 1.00 31.88 645 GLU A N 1
ATOM 5339 C CA . GLU A 1 645 ? 48.948 -8.409 -134.237 1.00 31.88 645 GLU A CA 1
ATOM 5340 C C . GLU A 1 645 ? 49.545 -8.808 -132.819 1.00 31.88 645 GLU A C 1
ATOM 5342 O O . GLU A 1 645 ? 50.749 -8.610 -132.666 1.00 31.88 645 GLU A O 1
ATOM 5347 N N . LEU A 1 646 ? 48.959 -9.446 -131.760 1.00 30.17 646 LEU A N 1
ATOM 5348 C CA . LEU A 1 646 ? 47.680 -9.492 -130.951 1.00 30.17 646 LEU A CA 1
ATOM 5349 C C . LEU A 1 646 ? 47.982 -10.353 -129.636 1.00 30.17 646 LEU A C 1
ATOM 5351 O O . LEU A 1 646 ? 49.167 -10.590 -129.417 1.00 30.17 646 LEU A O 1
ATOM 5355 N N . LEU A 1 647 ? 47.184 -10.874 -128.656 1.00 28.92 647 LEU A N 1
ATOM 5356 C CA . LEU A 1 647 ? 45.743 -11.081 -128.306 1.00 28.92 647 LEU A CA 1
ATOM 5357 C C . LEU A 1 647 ? 45.474 -11.131 -126.739 1.00 28.92 647 LEU A C 1
ATOM 5359 O O . LEU A 1 647 ? 45.686 -10.108 -126.097 1.00 28.92 647 LEU A O 1
ATOM 5363 N N . GLU A 1 648 ? 44.977 -12.222 -126.089 1.00 26.47 648 GLU A N 1
ATOM 5364 C CA . GLU A 1 648 ? 44.293 -12.195 -124.745 1.00 26.47 648 GLU A CA 1
ATOM 5365 C C . GLU A 1 648 ? 44.380 -13.452 -123.784 1.00 26.47 648 GLU A C 1
ATOM 5367 O O . GLU A 1 648 ? 44.659 -14.559 -124.231 1.00 26.47 648 GLU A O 1
ATOM 5372 N N . ARG A 1 649 ? 43.951 -13.266 -122.500 1.00 29.23 649 ARG A N 1
ATOM 5373 C CA . ARG A 1 649 ? 42.953 -14.040 -121.657 1.00 29.23 649 ARG A CA 1
ATOM 5374 C C . ARG A 1 649 ? 43.189 -15.368 -120.842 1.00 29.23 649 ARG A C 1
ATOM 5376 O O . ARG A 1 649 ? 43.772 -16.346 -121.286 1.00 29.23 649 ARG A O 1
ATOM 5383 N N . THR A 1 650 ? 42.474 -15.399 -119.686 1.00 26.06 650 THR A N 1
ATOM 5384 C CA . THR A 1 650 ? 41.714 -16.491 -118.966 1.00 26.06 650 THR A CA 1
ATOM 5385 C C . THR A 1 650 ? 42.313 -17.573 -118.012 1.00 26.06 650 THR A C 1
ATOM 5387 O O . THR A 1 650 ? 42.835 -18.586 -118.455 1.00 26.06 650 THR A O 1
ATOM 5390 N N . SER A 1 651 ? 41.953 -17.443 -116.711 1.00 31.81 651 SER A N 1
ATOM 5391 C CA . SER A 1 651 ? 41.110 -18.372 -115.884 1.00 31.81 651 SER A CA 1
ATOM 5392 C C . SER A 1 651 ? 41.636 -19.481 -114.921 1.00 31.81 651 SER A C 1
ATOM 5394 O O . SER A 1 651 ? 42.357 -20.397 -115.299 1.00 31.81 651 SER A O 1
ATOM 5396 N N . THR A 1 652 ? 40.978 -19.493 -113.737 1.00 32.31 652 THR A N 1
ATOM 5397 C CA . THR A 1 652 ? 40.534 -20.617 -112.847 1.00 32.31 652 THR A CA 1
ATOM 5398 C C . THR A 1 652 ? 41.442 -21.305 -111.797 1.00 32.31 652 THR A C 1
ATOM 5400 O O . THR A 1 652 ? 42.651 -21.404 -111.950 1.00 32.31 652 THR A O 1
ATOM 5403 N N . ASP A 1 653 ? 40.749 -21.815 -110.755 1.00 30.03 653 ASP A N 1
ATOM 5404 C CA . ASP A 1 653 ? 41.159 -22.619 -109.573 1.00 30.03 653 ASP A CA 1
ATOM 5405 C C . ASP A 1 653 ? 42.033 -21.946 -108.479 1.00 30.03 653 ASP A C 1
ATOM 5407 O O . ASP A 1 653 ? 42.799 -21.029 -108.749 1.00 30.03 653 ASP A O 1
ATOM 5411 N N . GLY A 1 654 ? 41.955 -22.320 -107.189 1.00 39.72 654 GLY A N 1
ATOM 5412 C CA . GLY A 1 654 ? 41.015 -23.248 -106.533 1.00 39.72 654 GLY A CA 1
ATOM 5413 C C . GLY A 1 654 ? 41.498 -23.766 -105.163 1.00 39.72 654 GLY A C 1
ATOM 5414 O O . GLY A 1 654 ? 42.258 -24.725 -105.103 1.00 39.72 654 GLY A O 1
ATOM 5415 N N . GLY A 1 655 ? 41.056 -23.175 -104.041 1.00 44.19 655 GLY A N 1
ATOM 5416 C CA . GLY A 1 655 ? 41.362 -23.700 -102.695 1.00 44.19 655 GLY A CA 1
ATOM 5417 C C . GLY A 1 655 ? 41.093 -22.719 -101.547 1.00 44.19 655 GLY A C 1
ATOM 5418 O O . GLY A 1 655 ? 41.495 -21.562 -101.620 1.00 44.19 655 GLY A O 1
ATOM 5419 N N . GLY A 1 656 ? 40.410 -23.161 -100.478 1.00 52.25 656 GLY A N 1
ATOM 5420 C CA . GLY A 1 656 ? 40.069 -22.261 -99.360 1.00 52.25 656 GLY A CA 1
ATOM 5421 C C . GLY A 1 656 ? 39.096 -22.769 -98.285 1.00 52.25 656 GLY A C 1
ATOM 5422 O O . GLY A 1 656 ? 38.336 -21.961 -97.760 1.00 52.25 656 GLY A O 1
ATOM 5423 N N . LYS A 1 657 ? 39.069 -24.073 -97.957 1.00 51.22 657 LYS A N 1
ATOM 5424 C CA . LYS A 1 657 ? 38.165 -24.614 -96.910 1.00 51.22 657 LYS A CA 1
ATOM 5425 C C . LYS A 1 657 ? 38.858 -25.064 -95.617 1.00 51.22 657 LYS A C 1
ATOM 5427 O O . LYS A 1 657 ? 38.324 -24.820 -94.540 1.00 51.22 657 LYS A O 1
ATOM 5432 N N . GLU A 1 658 ? 40.054 -25.645 -95.683 1.00 52.66 658 GLU A N 1
ATOM 5433 C CA . GLU A 1 658 ? 40.709 -26.239 -94.501 1.00 52.66 658 GLU A CA 1
ATOM 5434 C C . GLU A 1 658 ? 41.260 -25.183 -93.523 1.00 52.66 658 GLU A C 1
ATOM 5436 O O . GLU A 1 658 ? 41.046 -25.285 -92.317 1.00 52.66 658 GLU A O 1
ATOM 5441 N N . ALA A 1 659 ? 41.852 -24.094 -94.029 1.00 57.16 659 ALA A N 1
ATOM 5442 C CA . ALA A 1 659 ? 42.403 -23.008 -93.203 1.00 57.16 659 ALA A CA 1
ATOM 5443 C C . ALA A 1 659 ? 41.349 -22.196 -92.408 1.00 57.16 659 ALA A C 1
ATOM 5445 O O . ALA A 1 659 ? 41.706 -21.393 -91.542 1.00 57.16 659 ALA A O 1
ATOM 5446 N N . LEU A 1 660 ? 40.055 -22.381 -92.696 1.00 57.66 660 LEU A N 1
ATOM 5447 C CA . LEU A 1 660 ? 38.953 -21.825 -91.902 1.00 57.66 660 LEU A CA 1
ATOM 5448 C C . LEU A 1 660 ? 38.471 -22.814 -90.828 1.00 57.66 660 LEU A C 1
ATOM 5450 O O . LEU A 1 660 ? 38.181 -22.388 -89.712 1.00 57.66 660 LEU A O 1
ATOM 5454 N N . GLN A 1 661 ? 38.458 -24.115 -91.135 1.00 61.28 661 GLN A N 1
ATOM 5455 C CA . GLN A 1 661 ? 38.059 -25.192 -90.221 1.00 61.28 661 GLN A CA 1
ATOM 5456 C C . GLN A 1 661 ? 38.908 -25.187 -88.937 1.00 61.28 661 GLN A C 1
ATOM 5458 O O . GLN A 1 661 ? 38.383 -25.029 -87.835 1.00 61.28 661 GLN A O 1
ATOM 5463 N N . GLU A 1 662 ? 40.235 -25.252 -89.080 1.00 69.62 662 GLU A N 1
ATOM 5464 C CA . GLU A 1 662 ? 41.182 -25.295 -87.953 1.00 69.62 662 GLU A CA 1
ATOM 5465 C C . GLU A 1 662 ? 41.090 -24.040 -87.060 1.00 69.62 662 GLU A C 1
ATOM 5467 O O . GLU A 1 662 ? 41.259 -24.094 -85.837 1.00 69.62 662 GLU A O 1
ATOM 5472 N N . LYS A 1 663 ? 40.753 -22.895 -87.666 1.00 74.62 663 LYS A N 1
ATOM 5473 C CA . LYS A 1 663 ? 40.610 -21.606 -86.983 1.00 74.62 663 LYS A CA 1
ATOM 5474 C C . LYS A 1 663 ? 39.315 -21.519 -86.169 1.00 74.62 663 LYS A C 1
ATOM 5476 O O . LYS A 1 663 ? 39.338 -20.969 -85.068 1.00 74.62 663 LYS A O 1
ATOM 5481 N N . VAL A 1 664 ? 38.219 -22.104 -86.663 1.00 72.19 664 VAL A N 1
ATOM 5482 C CA . VAL A 1 664 ? 36.958 -22.255 -85.914 1.00 72.19 664 VAL A CA 1
ATOM 5483 C C . VAL A 1 664 ? 37.154 -23.175 -84.710 1.00 72.19 664 VAL A C 1
ATOM 5485 O O . VAL A 1 664 ? 36.791 -22.799 -83.596 1.00 72.19 664 VAL A O 1
ATOM 5488 N N . GLU A 1 665 ? 37.799 -24.329 -84.888 1.00 75.81 665 GLU A N 1
ATOM 5489 C CA . GLU A 1 665 ? 38.058 -25.251 -83.776 1.00 75.81 665 GLU A CA 1
ATOM 5490 C C . GLU A 1 665 ? 38.981 -24.650 -82.706 1.00 75.81 665 GLU A C 1
ATOM 5492 O O . GLU A 1 665 ? 38.780 -24.871 -81.513 1.00 75.81 665 GLU A O 1
ATOM 5497 N N . SER A 1 666 ? 39.989 -23.868 -83.109 1.00 75.69 666 SER A N 1
ATOM 5498 C CA . SER A 1 666 ? 40.866 -23.150 -82.176 1.00 75.69 666 SER A CA 1
ATOM 5499 C C . SER A 1 666 ? 40.076 -22.171 -81.295 1.00 75.69 666 SER A C 1
ATOM 5501 O O . SER A 1 666 ? 40.236 -22.166 -80.071 1.00 75.69 666 SER A O 1
ATOM 5503 N N . LEU A 1 667 ? 39.152 -21.409 -81.892 1.00 76.31 667 LEU A N 1
ATOM 5504 C CA . LEU A 1 667 ? 38.269 -20.489 -81.169 1.00 76.31 667 LEU A CA 1
ATOM 5505 C C . LEU A 1 667 ? 37.271 -21.229 -80.263 1.00 76.31 667 LEU A C 1
ATOM 5507 O O . LEU A 1 667 ? 37.069 -20.809 -79.126 1.00 76.31 667 LEU A O 1
ATOM 5511 N N . GLN A 1 668 ? 36.711 -22.361 -80.703 1.00 69.19 668 GLN A N 1
ATOM 5512 C CA . GLN A 1 668 ? 35.854 -23.212 -79.864 1.00 69.19 668 GLN A CA 1
ATOM 5513 C C . GLN A 1 668 ? 36.613 -23.766 -78.648 1.00 69.19 668 GLN A C 1
ATOM 5515 O O . GLN A 1 668 ? 36.122 -23.690 -77.521 1.00 69.19 668 GLN A O 1
ATOM 5520 N N . ARG A 1 669 ? 37.846 -24.258 -78.841 1.00 80.94 669 ARG A N 1
ATOM 5521 C CA . ARG A 1 669 ? 38.711 -24.737 -77.748 1.00 80.94 669 ARG A CA 1
ATOM 5522 C C . ARG A 1 669 ? 39.072 -23.614 -76.767 1.00 80.94 669 ARG A C 1
ATOM 5524 O O . ARG A 1 669 ? 39.123 -23.859 -75.561 1.00 80.94 669 ARG A O 1
ATOM 5531 N N . GLN A 1 670 ? 39.274 -22.383 -77.247 1.00 74.31 670 GLN A N 1
ATOM 5532 C CA . GLN A 1 670 ? 39.459 -21.217 -76.377 1.00 74.31 670 GLN A CA 1
ATOM 5533 C C . GLN A 1 670 ? 38.187 -20.879 -75.589 1.00 74.31 670 GLN A C 1
ATOM 5535 O O . GLN A 1 670 ? 38.276 -20.771 -74.363 1.00 74.31 670 GLN A O 1
ATOM 5540 N N . LEU A 1 671 ? 37.026 -20.795 -76.252 1.00 77.62 671 LEU A N 1
ATOM 5541 C CA . LEU A 1 671 ? 35.727 -20.491 -75.638 1.00 77.62 671 LEU A CA 1
ATOM 5542 C C . LEU A 1 671 ? 35.416 -21.450 -74.479 1.00 77.62 671 LEU A C 1
ATOM 5544 O O . LEU A 1 671 ? 35.202 -21.003 -73.350 1.00 77.62 671 LEU A O 1
ATOM 5548 N N . HIS A 1 672 ? 35.537 -22.758 -74.717 1.00 72.94 672 HIS A N 1
ATOM 5549 C CA . HIS A 1 672 ? 35.300 -23.789 -73.703 1.00 72.94 672 HIS A CA 1
ATOM 5550 C C . HIS A 1 672 ? 36.294 -23.707 -72.525 1.00 72.94 672 HIS A C 1
ATOM 5552 O O . HIS A 1 672 ? 35.957 -24.002 -71.376 1.00 72.94 672 HIS A O 1
ATOM 5558 N N . SER A 1 673 ? 37.523 -23.232 -72.775 1.00 76.19 673 SER A N 1
ATOM 5559 C CA . SER A 1 673 ? 38.508 -22.979 -71.715 1.00 76.19 673 SER A CA 1
ATOM 5560 C C . SER A 1 673 ? 38.172 -21.756 -70.849 1.00 76.19 673 SER A C 1
ATOM 5562 O O . SER A 1 673 ? 38.556 -21.726 -69.678 1.00 76.19 673 SER A O 1
ATOM 5564 N N . SER A 1 674 ? 37.466 -20.756 -71.393 1.00 74.50 674 SER A N 1
ATOM 5565 C CA . SER A 1 674 ? 36.925 -19.621 -70.630 1.00 74.50 674 SER A CA 1
ATOM 5566 C C . SER A 1 674 ? 35.647 -19.986 -69.878 1.00 74.50 674 SER A C 1
ATOM 5568 O O . SER A 1 674 ? 35.545 -19.651 -68.702 1.00 74.50 674 SER A O 1
ATOM 5570 N N . GLU A 1 675 ? 34.730 -20.737 -70.491 1.00 77.69 675 GLU A N 1
ATOM 5571 C CA . GLU A 1 675 ? 33.501 -21.230 -69.849 1.00 77.69 675 GLU A CA 1
ATOM 5572 C C . GLU A 1 675 ? 33.826 -22.062 -68.601 1.00 77.69 675 GLU A C 1
ATOM 5574 O O . GLU A 1 675 ? 33.336 -21.771 -67.511 1.00 77.69 675 GLU A O 1
ATOM 5579 N N . LYS A 1 676 ? 34.765 -23.015 -68.705 1.00 83.06 676 LYS A N 1
ATOM 5580 C CA . LYS A 1 676 ? 35.210 -23.822 -67.557 1.00 83.06 676 LYS A CA 1
ATOM 5581 C C . LYS A 1 676 ? 35.868 -22.991 -66.441 1.00 83.06 676 LYS A C 1
ATOM 5583 O O . LYS A 1 676 ? 35.774 -23.359 -65.273 1.00 83.06 676 LYS A O 1
ATOM 5588 N N . LYS A 1 677 ? 36.517 -21.866 -66.773 1.00 84.31 677 LYS A N 1
ATOM 5589 C CA . LYS A 1 677 ? 37.089 -20.924 -65.788 1.00 84.31 677 LYS A CA 1
ATOM 5590 C C . LYS A 1 677 ? 36.031 -20.024 -65.148 1.00 84.31 677 LYS A C 1
ATOM 5592 O O . LYS A 1 677 ? 36.221 -19.626 -64.004 1.00 84.31 677 LYS A O 1
ATOM 5597 N N . LEU A 1 678 ? 34.951 -19.705 -65.861 1.00 78.62 678 LEU A N 1
ATOM 5598 C CA . LEU A 1 678 ? 33.789 -19.010 -65.304 1.00 78.62 678 LEU A CA 1
ATOM 5599 C C . LEU A 1 678 ? 33.061 -19.915 -64.310 1.00 78.62 678 LEU A C 1
ATOM 5601 O O . LEU A 1 678 ? 32.974 -19.558 -63.142 1.00 78.62 678 LEU A O 1
ATOM 5605 N N . LEU A 1 679 ? 32.681 -21.125 -64.730 1.00 75.69 679 LEU A N 1
ATOM 5606 C CA . LEU A 1 679 ? 31.970 -22.091 -63.886 1.00 75.69 679 LEU A CA 1
ATOM 5607 C C . LEU A 1 679 ? 32.761 -22.453 -62.613 1.00 75.69 679 LEU A C 1
ATOM 5609 O O . LEU A 1 679 ? 32.199 -22.558 -61.528 1.00 75.69 679 LEU A O 1
ATOM 5613 N N . SER A 1 680 ? 34.090 -22.582 -62.720 1.00 81.62 680 SER A N 1
ATOM 5614 C CA . SER A 1 680 ? 34.953 -22.822 -61.555 1.00 81.62 680 SER A CA 1
ATOM 5615 C C . SER A 1 680 ? 35.001 -21.642 -60.579 1.00 81.62 680 SER A C 1
ATOM 5617 O O . SER A 1 680 ? 35.188 -21.876 -59.390 1.00 81.62 680 SER A O 1
ATOM 5619 N N . LYS A 1 681 ? 34.859 -20.397 -61.053 1.00 83.62 681 LYS A N 1
ATOM 5620 C CA . LYS A 1 681 ? 34.776 -19.205 -60.191 1.00 83.62 681 LYS A CA 1
ATOM 5621 C C . LYS A 1 681 ? 33.388 -19.029 -59.591 1.00 83.62 681 LYS A C 1
ATOM 5623 O O . LYS A 1 681 ? 33.284 -18.580 -58.459 1.00 83.62 681 LYS A O 1
ATOM 5628 N N . GLU A 1 682 ? 32.350 -19.376 -60.343 1.00 79.62 682 GLU A N 1
ATOM 5629 C CA . GLU A 1 682 ? 30.958 -19.349 -59.899 1.00 79.62 682 GLU A CA 1
ATOM 5630 C C . GLU A 1 682 ? 30.760 -20.306 -58.714 1.00 79.62 682 GLU A C 1
ATOM 5632 O O . GLU A 1 682 ? 30.314 -19.877 -57.649 1.00 79.62 682 GLU A O 1
ATOM 5637 N N . LEU A 1 683 ? 31.262 -21.543 -58.830 1.00 83.56 683 LEU A N 1
ATOM 5638 C CA . LEU A 1 683 ? 31.324 -22.505 -57.726 1.00 83.56 683 LEU A CA 1
ATOM 5639 C C . LEU A 1 683 ? 32.135 -21.970 -56.529 1.00 83.56 683 LEU A C 1
ATOM 5641 O O . LEU A 1 683 ? 31.658 -22.003 -55.399 1.00 83.56 683 LEU A O 1
ATOM 5645 N N . GLU A 1 684 ? 33.320 -21.394 -56.769 1.00 83.62 684 GLU A N 1
ATOM 5646 C CA . GLU A 1 684 ? 34.154 -20.783 -55.717 1.00 83.62 684 GLU A CA 1
ATOM 5647 C C . GLU A 1 684 ? 33.447 -19.594 -55.022 1.00 83.62 684 GLU A C 1
ATOM 5649 O O . GLU A 1 684 ? 33.712 -19.299 -53.853 1.00 83.62 684 GLU A O 1
ATOM 5654 N N . THR A 1 685 ? 32.535 -18.894 -55.710 1.00 79.19 685 THR A N 1
ATOM 5655 C CA . THR A 1 685 ? 31.680 -17.867 -55.094 1.00 79.19 685 THR A CA 1
ATOM 5656 C C . THR A 1 685 ? 30.489 -18.449 -54.337 1.00 79.19 685 THR A C 1
ATOM 5658 O O . THR A 1 685 ? 30.177 -17.927 -53.268 1.00 79.19 685 THR A O 1
ATOM 5661 N N . GLU A 1 686 ? 29.869 -19.543 -54.791 1.00 77.44 686 GLU A N 1
ATOM 5662 C CA . GLU A 1 686 ? 28.830 -20.239 -54.016 1.00 77.44 686 GLU A CA 1
ATOM 5663 C C . GLU A 1 686 ? 29.391 -20.851 -52.722 1.00 77.44 686 GLU A C 1
ATOM 5665 O O . GLU A 1 686 ? 28.788 -20.707 -51.656 1.00 77.44 686 GLU A O 1
ATOM 5670 N N . GLU A 1 687 ? 30.583 -21.451 -52.763 1.00 85.19 687 GLU A N 1
ATOM 5671 C CA . GLU A 1 687 ? 31.288 -21.947 -51.572 1.00 85.19 687 GLU A CA 1
ATOM 5672 C C . GLU A 1 687 ? 31.552 -20.816 -50.560 1.00 85.19 687 GLU A C 1
ATOM 5674 O O . GLU A 1 687 ? 31.299 -20.963 -49.363 1.00 85.19 687 GLU A O 1
ATOM 5679 N N . LYS A 1 688 ? 31.963 -19.631 -51.029 1.00 82.12 688 LYS A N 1
ATOM 5680 C CA . LYS A 1 688 ? 32.142 -18.454 -50.159 1.00 82.12 688 LYS A CA 1
ATOM 5681 C C . LYS A 1 688 ? 30.815 -17.928 -49.610 1.00 82.12 688 LYS A C 1
ATOM 5683 O O . LYS A 1 688 ? 30.744 -17.583 -48.433 1.00 82.12 688 LYS A O 1
ATOM 5688 N N . VAL A 1 689 ? 29.749 -17.898 -50.413 1.00 79.56 689 VAL A N 1
ATOM 5689 C CA . VAL A 1 689 ? 28.409 -17.477 -49.964 1.00 79.56 689 VAL A CA 1
ATOM 5690 C C . VAL A 1 689 ? 27.826 -18.457 -48.941 1.00 79.56 689 VAL A C 1
ATOM 5692 O O . VAL A 1 689 ? 27.217 -18.020 -47.964 1.00 79.56 689 VAL A O 1
ATOM 5695 N N . THR A 1 690 ? 28.027 -19.766 -49.108 1.00 81.50 690 THR A N 1
ATOM 5696 C CA . THR A 1 690 ? 27.576 -20.776 -48.134 1.00 81.50 690 THR A CA 1
ATOM 5697 C C . THR A 1 690 ? 28.381 -20.724 -46.836 1.00 81.50 690 THR A C 1
ATOM 5699 O O . THR A 1 690 ? 27.777 -20.784 -45.763 1.00 81.50 690 THR A O 1
ATOM 5702 N N . LEU A 1 691 ? 29.700 -20.499 -46.894 1.00 82.31 691 LEU A N 1
ATOM 5703 C CA . LEU A 1 691 ? 30.528 -20.270 -45.704 1.00 82.31 691 LEU A CA 1
ATOM 5704 C C . LEU A 1 691 ? 30.090 -19.011 -44.936 1.00 82.31 691 LEU A C 1
ATOM 5706 O O . LEU A 1 691 ? 29.872 -19.073 -43.728 1.00 82.31 691 LEU A O 1
ATOM 5710 N N . VAL A 1 692 ? 29.872 -17.893 -45.636 1.00 80.56 692 VAL A N 1
ATOM 5711 C CA . VAL A 1 692 ? 29.377 -16.643 -45.032 1.00 80.56 692 VAL A CA 1
ATOM 5712 C C . VAL A 1 692 ? 27.982 -16.830 -44.423 1.00 80.56 692 VAL A C 1
ATOM 5714 O O . VAL A 1 692 ? 27.735 -16.365 -43.311 1.00 80.56 692 VAL A O 1
ATOM 5717 N N . ARG A 1 693 ? 27.073 -17.563 -45.086 1.00 73.75 693 ARG A N 1
ATOM 5718 C CA . ARG A 1 693 ? 25.771 -17.934 -44.499 1.00 73.75 693 ARG A CA 1
ATOM 5719 C C . ARG A 1 693 ? 25.938 -18.742 -43.212 1.00 73.75 693 ARG A C 1
ATOM 5721 O O . ARG A 1 693 ? 25.276 -18.418 -42.231 1.00 73.75 693 ARG A O 1
ATOM 5728 N N . LYS A 1 694 ? 26.836 -19.732 -43.192 1.00 78.19 694 LYS A N 1
ATOM 5729 C CA . LYS A 1 694 ? 27.130 -20.556 -42.008 1.00 78.19 694 LYS A CA 1
ATOM 5730 C C . LYS A 1 694 ? 27.687 -19.718 -40.854 1.00 78.19 694 LYS A C 1
ATOM 5732 O O . LYS A 1 694 ? 27.215 -19.862 -39.732 1.00 78.19 694 LYS A O 1
ATOM 5737 N N . GLU A 1 695 ? 28.599 -18.782 -41.125 1.00 76.31 695 GLU A N 1
ATOM 5738 C CA . GLU A 1 695 ? 29.083 -17.825 -40.121 1.00 76.31 695 GLU A CA 1
ATOM 5739 C C . GLU A 1 695 ? 27.966 -16.941 -39.552 1.00 76.31 695 GLU A C 1
ATOM 5741 O O . GLU A 1 695 ? 27.917 -16.719 -38.342 1.00 76.31 695 GLU A O 1
ATOM 5746 N N . TYR A 1 696 ? 27.074 -16.407 -40.394 1.00 71.88 696 TYR A N 1
ATOM 5747 C CA . TYR A 1 696 ? 25.939 -15.615 -39.912 1.00 71.88 696 TYR A CA 1
ATOM 5748 C C . TYR A 1 696 ? 24.942 -16.468 -39.124 1.00 71.88 696 TYR A C 1
ATOM 5750 O O . TYR A 1 696 ? 24.432 -16.005 -38.108 1.00 71.88 696 TYR A O 1
ATOM 5758 N N . GLU A 1 697 ? 24.703 -17.716 -39.526 1.00 75.06 697 GLU A N 1
ATOM 5759 C CA . GLU A 1 697 ? 23.850 -18.649 -38.790 1.00 75.06 697 GLU A CA 1
ATOM 5760 C C . GLU A 1 697 ? 24.457 -19.019 -37.424 1.00 75.06 697 GLU A C 1
ATOM 5762 O O . GLU A 1 697 ? 23.737 -19.084 -36.431 1.00 75.06 697 GLU A O 1
ATOM 5767 N N . GLU A 1 698 ? 25.778 -19.190 -37.333 1.00 74.50 698 GLU A N 1
ATOM 5768 C CA . GLU A 1 698 ? 26.502 -19.425 -36.075 1.00 74.50 698 GLU A CA 1
ATOM 5769 C C . GLU A 1 698 ? 26.526 -18.182 -35.172 1.00 74.50 698 GLU A C 1
ATOM 5771 O O . GLU A 1 698 ? 26.280 -18.294 -33.969 1.00 74.50 698 GLU A O 1
ATOM 5776 N N . LYS A 1 699 ? 26.701 -16.980 -35.739 1.00 72.75 699 LYS A N 1
ATOM 5777 C CA . LYS A 1 699 ? 26.571 -15.706 -35.007 1.00 72.75 699 LYS A CA 1
ATOM 5778 C C . LYS A 1 699 ? 25.141 -15.508 -34.484 1.00 72.75 699 LYS A C 1
ATOM 5780 O O . LYS A 1 699 ? 24.963 -15.166 -33.320 1.00 72.75 699 LYS A O 1
ATOM 5785 N N . ILE A 1 700 ? 24.115 -15.804 -35.287 1.00 65.94 700 ILE A N 1
ATOM 5786 C CA . ILE A 1 700 ? 22.703 -15.788 -34.858 1.00 65.94 700 ILE A CA 1
ATOM 5787 C C . ILE A 1 700 ? 22.435 -16.860 -33.788 1.00 65.94 700 ILE A C 1
ATOM 5789 O O . ILE A 1 700 ? 21.680 -16.609 -32.846 1.00 65.94 700 ILE A O 1
ATOM 5793 N N . LYS A 1 701 ? 23.071 -18.037 -33.876 1.00 67.12 701 LYS A N 1
ATOM 5794 C CA . LYS A 1 701 ? 23.001 -19.073 -32.833 1.00 67.12 701 LYS A CA 1
ATOM 5795 C C . LYS A 1 701 ? 23.558 -18.567 -31.502 1.00 67.12 701 LYS A C 1
ATOM 5797 O O . LYS A 1 701 ? 22.835 -18.651 -30.513 1.00 67.12 701 LYS A O 1
ATOM 5802 N N . GLY A 1 702 ? 24.744 -17.957 -31.499 1.00 66.94 702 GLY A N 1
ATOM 5803 C CA . GLY A 1 702 ? 25.378 -17.386 -30.301 1.00 66.94 702 GLY A CA 1
ATOM 5804 C C . GLY A 1 702 ? 24.708 -16.131 -29.717 1.00 66.94 702 GLY A C 1
ATOM 5805 O O . GLY A 1 702 ? 24.906 -15.837 -28.544 1.00 66.94 702 GLY A O 1
ATOM 5806 N N . LEU A 1 703 ? 23.893 -15.403 -30.491 1.00 62.31 703 LEU A N 1
ATOM 5807 C CA . LEU A 1 703 ? 23.175 -14.197 -30.036 1.00 62.31 703 LEU A CA 1
ATOM 5808 C C . LEU A 1 703 ? 21.891 -14.475 -29.226 1.00 62.31 703 LEU A C 1
ATOM 5810 O O . LEU A 1 703 ? 21.185 -13.536 -28.860 1.00 62.31 703 LEU A O 1
ATOM 5814 N N . MET A 1 704 ? 21.568 -15.738 -28.945 1.00 57.34 704 MET A N 1
ATOM 5815 C CA . MET A 1 704 ? 20.399 -16.135 -28.156 1.00 57.34 704 MET A CA 1
ATOM 5816 C C . MET A 1 704 ? 20.836 -17.156 -27.093 1.00 57.34 704 MET A C 1
ATOM 5818 O O . MET A 1 704 ? 21.452 -18.152 -27.480 1.00 57.34 704 MET A O 1
ATOM 5822 N N . PRO A 1 705 ? 20.533 -16.942 -25.794 1.00 68.56 705 PRO A N 1
ATOM 5823 C CA . PRO A 1 705 ? 20.896 -17.871 -24.721 1.00 68.56 705 PRO A CA 1
ATOM 5824 C C . PRO A 1 705 ? 20.423 -19.301 -25.002 1.00 68.56 705 PRO A C 1
ATOM 5826 O O . PRO A 1 705 ? 19.355 -19.497 -25.589 1.00 68.56 705 PRO A O 1
ATOM 5829 N N . ALA A 1 706 ? 21.208 -20.296 -24.586 1.00 71.38 706 ALA A N 1
ATOM 5830 C CA . ALA A 1 706 ? 20.907 -21.707 -24.840 1.00 71.38 706 ALA A CA 1
ATOM 5831 C C . ALA A 1 706 ? 19.594 -22.137 -24.167 1.00 71.38 706 ALA A C 1
ATOM 5833 O O . ALA A 1 706 ? 18.829 -22.918 -24.724 1.00 71.38 706 ALA A O 1
ATOM 5834 N N . GLU A 1 707 ? 19.305 -21.546 -23.012 1.00 71.81 707 GLU A N 1
ATOM 5835 C CA . GLU A 1 707 ? 18.088 -21.703 -22.226 1.00 71.81 707 GLU A CA 1
ATOM 5836 C C . GLU A 1 707 ? 16.873 -21.204 -23.021 1.00 71.81 707 GLU A C 1
ATOM 5838 O O . GLU A 1 707 ? 15.921 -21.948 -23.232 1.00 71.81 707 GLU A O 1
ATOM 5843 N N . LEU A 1 708 ? 16.950 -19.986 -23.571 1.00 74.81 708 LEU A N 1
ATOM 5844 C CA . LEU A 1 708 ? 15.876 -19.398 -24.380 1.00 74.81 708 LEU A CA 1
ATOM 5845 C C . LEU A 1 708 ? 15.687 -20.139 -25.717 1.00 74.81 708 LEU A C 1
ATOM 5847 O O . LEU A 1 708 ? 14.573 -20.218 -26.234 1.00 74.81 708 LEU A O 1
ATOM 5851 N N . ARG A 1 709 ? 16.760 -20.718 -26.277 1.00 75.56 709 ARG A N 1
ATOM 5852 C CA . ARG A 1 709 ? 16.667 -21.633 -27.427 1.00 75.56 709 ARG A CA 1
ATOM 5853 C C . ARG A 1 709 ? 15.911 -22.904 -27.065 1.00 75.56 709 ARG A C 1
ATOM 5855 O O . ARG A 1 709 ? 14.995 -23.265 -27.798 1.00 75.56 709 ARG A O 1
ATOM 5862 N N . GLN A 1 710 ? 16.249 -23.534 -25.941 1.00 79.19 710 GLN A N 1
ATOM 5863 C CA . GLN A 1 710 ? 15.574 -24.742 -25.474 1.00 79.19 710 GLN A CA 1
ATOM 5864 C C . GLN A 1 710 ? 14.096 -24.469 -25.165 1.00 79.19 710 GLN A C 1
ATOM 5866 O O . GLN A 1 710 ? 13.242 -25.193 -25.660 1.00 79.19 710 GLN A O 1
ATOM 5871 N N . GLU A 1 711 ? 13.768 -23.380 -24.463 1.00 78.06 711 GLU A N 1
ATOM 5872 C CA . GLU A 1 711 ? 12.380 -22.975 -24.193 1.00 78.06 711 GLU A CA 1
ATOM 5873 C C . GLU A 1 711 ? 11.568 -22.764 -25.482 1.00 78.06 711 GLU A C 1
ATOM 5875 O O . GLU A 1 711 ? 10.410 -23.185 -25.569 1.00 78.06 711 GLU A O 1
ATOM 5880 N N . LEU A 1 712 ? 12.160 -22.145 -26.510 1.00 81.31 712 LEU A N 1
ATOM 5881 C CA . LEU A 1 712 ? 11.510 -21.960 -27.809 1.00 81.31 712 LEU A CA 1
ATOM 5882 C C . LEU A 1 712 ? 11.373 -23.276 -28.586 1.00 81.31 712 LEU A C 1
ATOM 5884 O O . LEU A 1 712 ? 10.327 -23.506 -29.194 1.00 81.31 712 LEU A O 1
ATOM 5888 N N . GLU A 1 713 ? 12.376 -24.154 -28.563 1.00 85.75 713 GLU A N 1
ATOM 5889 C CA . GLU A 1 713 ? 12.311 -25.465 -29.218 1.00 85.75 713 GLU A CA 1
ATOM 5890 C C . GLU A 1 713 ? 11.319 -26.409 -28.524 1.00 85.75 713 GLU A C 1
ATOM 5892 O O . GLU A 1 713 ? 10.529 -27.055 -29.216 1.00 85.75 713 GLU A O 1
ATOM 5897 N N . ASP A 1 714 ? 11.248 -26.396 -27.192 1.00 84.44 714 ASP A N 1
ATOM 5898 C CA . ASP A 1 714 ? 10.261 -27.123 -26.386 1.00 84.44 714 ASP A CA 1
ATOM 5899 C C . ASP A 1 714 ? 8.849 -26.557 -26.587 1.00 84.44 714 ASP A C 1
ATOM 5901 O O . ASP A 1 714 ? 7.890 -27.315 -26.749 1.00 84.44 714 ASP A O 1
ATOM 5905 N N . THR A 1 715 ? 8.700 -25.231 -26.687 1.00 83.81 715 THR A N 1
ATOM 5906 C CA . THR A 1 715 ? 7.424 -24.588 -27.046 1.00 83.81 715 THR A CA 1
ATOM 5907 C C . THR A 1 715 ? 6.990 -24.983 -28.458 1.00 83.81 715 THR A C 1
ATOM 5909 O O . THR A 1 715 ? 5.832 -25.336 -28.681 1.00 83.81 715 THR A O 1
ATOM 5912 N N . ILE A 1 716 ? 7.912 -25.008 -29.424 1.00 86.00 716 ILE A N 1
ATOM 5913 C CA . ILE A 1 716 ? 7.649 -25.461 -30.796 1.00 86.00 716 ILE A CA 1
ATOM 5914 C C . ILE A 1 716 ? 7.335 -26.965 -30.832 1.00 86.00 716 ILE A C 1
ATOM 5916 O O . ILE A 1 716 ? 6.479 -27.386 -31.615 1.00 86.00 716 ILE A O 1
ATOM 5920 N N . ALA A 1 717 ? 7.982 -27.788 -30.006 1.00 84.56 717 ALA A N 1
ATOM 5921 C CA . ALA A 1 717 ? 7.699 -29.215 -29.878 1.00 84.56 717 ALA A CA 1
ATOM 5922 C C . ALA A 1 717 ? 6.313 -29.457 -29.262 1.00 84.56 717 ALA A C 1
ATOM 5924 O O . ALA A 1 717 ? 5.539 -30.246 -29.807 1.00 84.56 717 ALA A O 1
ATOM 5925 N N . SER A 1 718 ? 5.968 -28.715 -28.207 1.00 84.69 718 SER A N 1
ATOM 5926 C CA . SER A 1 718 ? 4.656 -28.712 -27.555 1.00 84.69 718 SER A CA 1
ATOM 5927 C C . SER A 1 718 ? 3.551 -28.284 -28.523 1.00 84.69 718 SER A C 1
ATOM 5929 O O . SER A 1 718 ? 2.599 -29.032 -28.736 1.00 84.69 718 SER A O 1
ATOM 5931 N N . LEU A 1 719 ? 3.723 -27.170 -29.244 1.00 81.69 719 LEU A N 1
ATOM 5932 C CA . LEU A 1 719 ? 2.787 -26.727 -30.286 1.00 81.69 719 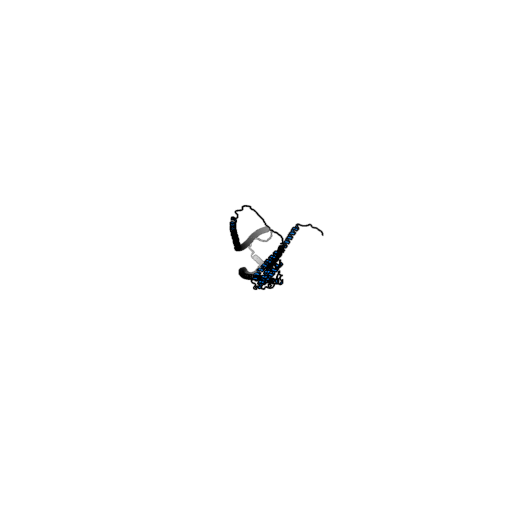LEU A CA 1
ATOM 5933 C C . LEU A 1 719 ? 2.668 -27.752 -31.427 1.00 81.69 719 LEU A C 1
ATOM 5935 O O . LEU A 1 719 ? 1.562 -28.042 -31.880 1.00 81.69 719 LEU A O 1
ATOM 5939 N N . LYS A 1 720 ? 3.770 -28.378 -31.867 1.00 80.75 720 LYS A N 1
ATOM 5940 C CA . LYS A 1 720 ? 3.738 -29.475 -32.857 1.00 80.75 720 LYS A CA 1
ATOM 5941 C C . LYS A 1 720 ? 3.042 -30.731 -32.321 1.00 80.75 720 LYS A C 1
ATOM 5943 O O . LYS A 1 720 ? 2.437 -31.454 -33.113 1.00 80.75 720 LYS A O 1
ATOM 5948 N N . ALA A 1 721 ? 3.125 -31.019 -31.024 1.00 80.75 721 ALA A N 1
ATOM 5949 C CA . ALA A 1 721 ? 2.409 -32.119 -30.382 1.00 80.75 721 ALA A CA 1
ATOM 5950 C C . ALA A 1 721 ? 0.914 -31.798 -30.242 1.00 80.75 721 ALA A C 1
ATOM 5952 O O . ALA A 1 721 ? 0.082 -32.634 -30.582 1.00 80.75 721 ALA A O 1
ATOM 5953 N N . GLN A 1 722 ? 0.565 -30.569 -29.858 1.00 78.25 722 GLN A N 1
ATOM 5954 C CA . GLN A 1 722 ? -0.809 -30.081 -29.755 1.00 78.25 722 GLN A CA 1
ATOM 5955 C C . GLN A 1 722 ? -1.496 -30.027 -31.128 1.00 78.25 722 GLN A C 1
ATOM 5957 O O . GLN A 1 722 ? -2.622 -30.491 -31.261 1.00 78.25 722 GLN A O 1
ATOM 5962 N N . VAL A 1 723 ? -0.807 -29.577 -32.184 1.00 83.25 723 VAL A N 1
ATOM 5963 C CA . VAL A 1 723 ? -1.310 -29.638 -33.570 1.00 83.25 723 VAL A CA 1
ATOM 5964 C C . VAL A 1 723 ? -1.504 -31.086 -34.033 1.00 83.25 723 VAL A C 1
ATOM 5966 O O . VAL A 1 723 ? -2.515 -31.385 -34.666 1.00 83.25 723 VAL A O 1
ATOM 5969 N N . ARG A 1 724 ? -0.603 -32.017 -33.678 1.00 82.75 724 ARG A N 1
ATOM 5970 C CA . ARG A 1 724 ? -0.809 -33.456 -33.937 1.00 82.75 724 ARG A CA 1
ATOM 5971 C C . ARG A 1 724 ? -1.991 -34.027 -33.150 1.00 82.75 724 ARG A C 1
ATOM 5973 O O . ARG A 1 724 ? -2.758 -34.793 -33.720 1.00 82.75 724 ARG A O 1
ATOM 5980 N N . ALA A 1 725 ? -2.176 -33.640 -31.889 1.00 76.94 725 ALA A N 1
ATOM 5981 C CA . ALA A 1 725 ? -3.312 -34.056 -31.071 1.00 76.94 725 ALA A CA 1
ATOM 5982 C C . ALA A 1 725 ? -4.638 -33.532 -31.645 1.00 76.94 725 ALA A C 1
ATOM 5984 O O . ALA A 1 725 ? -5.575 -34.309 -31.807 1.00 76.94 725 ALA A O 1
ATOM 5985 N N . SER A 1 726 ? -4.692 -32.261 -32.057 1.00 74.31 726 SER A N 1
ATOM 5986 C CA . SER A 1 726 ? -5.832 -31.664 -32.761 1.00 74.31 726 SER A CA 1
ATOM 5987 C C . SER A 1 726 ? -6.113 -32.349 -34.101 1.00 74.31 726 SER A C 1
ATOM 5989 O O . SER A 1 726 ? -7.270 -32.614 -34.412 1.00 74.31 726 SER A O 1
ATOM 5991 N N . LEU A 1 727 ? -5.081 -32.711 -34.873 1.00 75.25 727 LEU A N 1
ATOM 5992 C CA . LEU A 1 727 ? -5.238 -33.501 -36.100 1.00 75.25 727 LEU A CA 1
ATOM 5993 C C . LEU A 1 727 ? -5.761 -34.915 -35.815 1.00 75.25 727 LEU A C 1
ATOM 5995 O O . LEU A 1 727 ? -6.636 -35.382 -36.537 1.00 75.25 727 LEU A O 1
ATOM 5999 N N . CYS A 1 728 ? -5.293 -35.589 -34.761 1.00 71.94 728 CYS A N 1
ATOM 6000 C CA . CYS A 1 728 ? -5.817 -36.893 -34.345 1.00 71.94 728 CYS A CA 1
ATOM 6001 C C . CYS A 1 728 ? -7.266 -36.805 -33.842 1.00 71.94 728 CYS A C 1
ATOM 6003 O O . CYS A 1 728 ? -8.081 -37.645 -34.215 1.00 71.94 728 CYS A O 1
ATOM 6005 N N . LEU A 1 729 ? -7.619 -35.770 -33.072 1.00 71.44 729 LEU A N 1
ATOM 6006 C CA . LEU A 1 729 ? -8.996 -35.487 -32.653 1.00 71.44 729 LEU A CA 1
ATOM 6007 C C . LEU A 1 729 ? -9.899 -35.197 -33.855 1.00 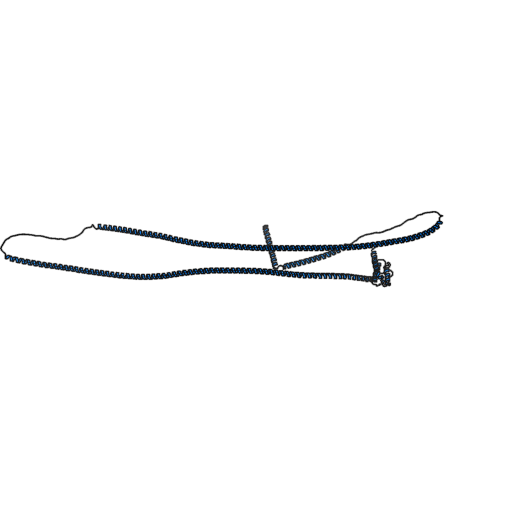71.44 729 LEU A C 1
ATOM 6009 O O . LEU A 1 729 ? -10.989 -35.753 -33.939 1.00 71.44 729 LEU A O 1
ATOM 6013 N N . TRP A 1 730 ? -9.438 -34.408 -34.827 1.00 67.81 730 TRP A N 1
ATOM 6014 C CA . TRP A 1 730 ? -10.170 -34.148 -36.069 1.00 67.81 730 TRP A CA 1
ATOM 6015 C C . TRP A 1 730 ? -10.319 -35.415 -36.926 1.00 67.81 730 TRP A C 1
ATOM 6017 O O . TRP A 1 730 ? -11.378 -35.653 -37.507 1.00 67.81 730 TRP A O 1
ATOM 6027 N N . ARG A 1 731 ? -9.305 -36.291 -36.947 1.00 66.94 731 ARG A N 1
ATOM 6028 C CA . ARG A 1 731 ? -9.349 -37.606 -37.612 1.00 66.94 731 ARG A CA 1
ATOM 6029 C C . ARG A 1 731 ? -10.292 -38.590 -36.905 1.00 66.94 731 ARG A C 1
ATOM 6031 O O . ARG A 1 731 ? -10.954 -39.383 -37.573 1.00 66.94 731 ARG A O 1
ATOM 6038 N N . HIS A 1 732 ? -10.411 -38.509 -35.579 1.00 65.56 732 HIS A N 1
ATOM 6039 C CA . HIS A 1 732 ? -11.417 -39.246 -34.813 1.00 65.56 732 HIS A CA 1
ATOM 6040 C C . HIS A 1 732 ? -12.827 -38.688 -35.021 1.00 65.56 732 HIS A C 1
ATOM 6042 O O . HIS A 1 732 ? -13.732 -39.462 -35.298 1.00 65.56 732 HIS A O 1
ATOM 6048 N N . LEU A 1 733 ? -13.027 -37.369 -34.984 1.00 60.84 733 LEU A N 1
ATOM 6049 C CA . LEU A 1 733 ? -14.323 -36.738 -35.262 1.00 60.84 733 LEU A CA 1
ATOM 6050 C C . LEU A 1 733 ? -14.815 -37.040 -36.683 1.00 60.84 733 LEU A C 1
ATOM 6052 O O . LEU A 1 733 ? -15.977 -37.390 -36.865 1.00 60.84 733 LEU A O 1
ATOM 6056 N N . THR A 1 734 ? -13.934 -36.990 -37.686 1.00 58.28 734 THR A N 1
ATOM 6057 C CA . THR A 1 734 ? -14.290 -37.357 -39.067 1.00 58.28 734 THR A CA 1
ATOM 6058 C C . THR A 1 734 ? -14.579 -38.851 -39.228 1.00 58.28 734 THR A C 1
ATOM 6060 O O . THR A 1 734 ? -15.541 -39.191 -39.912 1.00 58.28 734 THR A O 1
ATOM 6063 N N . THR A 1 735 ? -13.849 -39.755 -38.559 1.00 58.59 735 THR A N 1
ATOM 6064 C CA . THR A 1 735 ? -14.208 -41.191 -38.558 1.00 58.59 735 THR A CA 1
ATOM 6065 C C . THR A 1 735 ? -15.483 -41.494 -37.766 1.00 58.59 735 THR A C 1
ATOM 6067 O O . THR A 1 735 ? -16.240 -42.363 -38.183 1.00 58.59 735 THR A O 1
ATOM 6070 N N . PHE A 1 736 ? -15.794 -40.751 -36.700 1.00 56.69 736 PHE A N 1
ATOM 6071 C CA . PHE A 1 736 ? -17.062 -40.878 -35.969 1.00 56.69 736 PHE A CA 1
ATOM 6072 C C . PHE A 1 736 ? -18.253 -40.381 -36.805 1.00 56.69 736 PHE A C 1
ATOM 6074 O O . PHE A 1 736 ? -19.313 -41.002 -36.809 1.00 56.69 736 PHE A O 1
ATOM 6081 N N . HIS A 1 737 ? -18.068 -39.296 -37.565 1.00 50.62 737 HIS A N 1
ATOM 6082 C CA . HIS A 1 737 ? -19.104 -38.729 -38.431 1.00 50.62 737 HIS A CA 1
ATOM 6083 C C . HIS A 1 737 ? -19.379 -39.605 -39.668 1.00 50.62 737 HIS A C 1
ATOM 6085 O O . HIS A 1 737 ? -20.535 -39.810 -40.025 1.00 50.62 737 HIS A O 1
ATOM 6091 N N . TRP A 1 738 ? -18.343 -40.198 -40.278 1.00 49.41 738 TRP A N 1
ATOM 6092 C CA . TRP A 1 738 ? -18.509 -41.164 -41.377 1.00 49.41 738 TRP A CA 1
ATOM 6093 C C . TRP A 1 738 ? -18.945 -42.562 -40.907 1.00 49.41 738 TRP A C 1
ATOM 6095 O O . TRP A 1 738 ? -19.660 -43.254 -41.632 1.00 49.41 738 TRP A O 1
ATOM 6105 N N . GLY A 1 739 ? -18.579 -42.972 -39.688 1.00 49.84 739 GLY A N 1
ATOM 6106 C CA . GLY A 1 739 ? -18.952 -44.269 -39.110 1.00 49.84 739 GLY A CA 1
ATOM 6107 C C . GLY A 1 739 ? -20.459 -44.461 -38.903 1.00 49.84 739 GLY A C 1
ATOM 6108 O O . GLY A 1 739 ? -20.927 -45.594 -38.865 1.00 49.84 739 GLY A O 1
ATOM 6109 N N . PHE A 1 740 ? -21.230 -43.371 -38.843 1.00 47.22 740 PHE A N 1
ATOM 6110 C CA . PHE A 1 740 ? -22.696 -43.409 -38.778 1.00 47.22 740 PHE A CA 1
ATOM 6111 C C . PHE A 1 740 ? -23.388 -43.547 -40.149 1.00 47.22 740 PHE A C 1
ATOM 6113 O O . PHE A 1 740 ? -24.608 -43.683 -40.197 1.00 47.22 740 PHE A O 1
ATOM 6120 N N . VAL A 1 741 ? -22.636 -43.503 -41.258 1.00 50.94 741 VAL A N 1
ATOM 6121 C CA . VAL A 1 741 ? -23.180 -43.470 -42.632 1.00 50.94 741 VAL A CA 1
ATOM 6122 C C . VAL A 1 741 ? -22.969 -44.792 -43.388 1.00 50.94 741 VAL A C 1
ATOM 6124 O O . VAL A 1 741 ? -23.677 -45.053 -44.356 1.00 50.94 741 VAL A O 1
ATOM 6127 N N . TYR A 1 742 ? -22.047 -45.658 -42.946 1.00 45.59 742 TYR A N 1
ATOM 6128 C CA . TYR A 1 742 ? -21.784 -46.961 -43.578 1.00 45.59 742 TYR A CA 1
ATOM 6129 C C . TYR A 1 742 ? -21.619 -48.103 -42.562 1.00 45.59 742 TYR A C 1
ATOM 6131 O O . TYR A 1 742 ? -20.524 -48.375 -42.072 1.00 45.59 742 TYR A O 1
ATOM 6139 N N . THR A 1 743 ? -22.706 -48.839 -42.321 1.00 41.03 743 THR A N 1
ATOM 6140 C CA . THR A 1 743 ? -22.707 -50.149 -41.652 1.00 41.03 743 THR A CA 1
ATOM 6141 C C . THR A 1 743 ? -22.887 -51.276 -42.684 1.00 41.03 743 THR A C 1
ATOM 6143 O O . THR A 1 743 ? -24.013 -51.571 -43.088 1.00 41.03 743 THR A O 1
ATOM 6146 N N . PRO A 1 744 ? -21.805 -51.930 -43.154 1.00 46.59 744 PRO A N 1
ATOM 6147 C CA . PRO A 1 744 ? -21.925 -53.101 -44.021 1.00 46.59 744 PRO A CA 1
ATOM 6148 C C . PRO A 1 744 ? -22.433 -54.324 -43.227 1.00 46.59 744 PRO A C 1
ATOM 6150 O O . PRO A 1 744 ? -22.102 -54.469 -42.047 1.00 46.59 744 PRO A O 1
ATOM 6153 N N . PRO A 1 745 ? -23.223 -55.225 -43.841 1.00 46.78 745 PRO A N 1
ATOM 6154 C CA . PRO A 1 745 ? -23.829 -56.349 -43.136 1.00 46.78 745 PRO A CA 1
ATOM 6155 C C . PRO A 1 745 ? -22.815 -57.441 -42.768 1.00 46.78 745 PRO A C 1
ATOM 6157 O O . PRO A 1 745 ? -21.867 -57.724 -43.502 1.00 46.78 745 PRO A O 1
ATOM 6160 N N . VAL A 1 746 ? -23.075 -58.104 -41.639 1.00 50.19 746 VAL A N 1
ATOM 6161 C CA . VAL A 1 746 ? -22.288 -59.232 -41.122 1.00 50.19 746 VAL A CA 1
ATOM 6162 C C . VAL A 1 746 ? -22.213 -60.371 -42.145 1.00 50.19 746 VAL A C 1
ATOM 6164 O O . VAL A 1 746 ? -23.239 -60.848 -42.630 1.00 50.19 746 VAL A O 1
ATOM 6167 N N . ARG A 1 747 ? -21.002 -60.882 -42.397 1.00 40.50 747 ARG A N 1
ATOM 6168 C CA . ARG A 1 747 ? -20.787 -62.212 -42.986 1.00 40.50 747 ARG A CA 1
ATOM 6169 C C . ARG A 1 747 ? -20.105 -63.123 -41.976 1.00 40.50 747 ARG A C 1
ATOM 6171 O O . ARG A 1 747 ? -19.001 -62.843 -41.524 1.00 40.50 747 ARG A O 1
ATOM 6178 N N . SER A 1 748 ? -20.767 -64.227 -41.658 1.00 42.94 748 SER A N 1
ATOM 6179 C CA . SER A 1 748 ? -20.208 -65.340 -40.900 1.00 42.94 748 SER A CA 1
ATOM 6180 C C . SER A 1 748 ? -19.387 -66.262 -41.806 1.00 42.94 748 SER A C 1
ATOM 6182 O O . SER A 1 748 ? -19.831 -66.582 -42.908 1.00 42.94 748 SER A O 1
ATOM 6184 N N . ALA A 1 749 ? -18.231 -66.727 -41.321 1.00 44.25 749 ALA A N 1
ATOM 6185 C CA . ALA A 1 749 ? -17.724 -68.093 -41.516 1.00 44.25 749 ALA A CA 1
ATOM 6186 C C . ALA A 1 749 ? -16.364 -68.292 -40.818 1.00 44.25 749 ALA A C 1
ATOM 6188 O O . ALA A 1 749 ? -15.396 -67.661 -41.225 1.00 44.25 749 ALA A O 1
ATOM 6189 N N . LYS A 1 750 ? -16.319 -69.270 -39.898 1.00 40.12 750 LYS A N 1
ATOM 6190 C CA . LYS A 1 750 ? -15.129 -69.872 -39.257 1.00 40.12 750 LYS A CA 1
ATOM 6191 C C . LYS A 1 750 ? -14.297 -68.954 -38.357 1.00 40.12 750 LYS 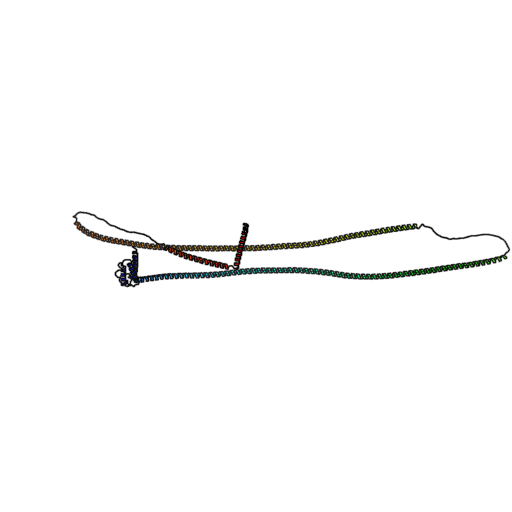A C 1
ATOM 6193 O O . LYS A 1 750 ? -13.435 -68.221 -38.876 1.00 40.12 750 LYS A O 1
#